Protein AF-0000000080645774 (afdb_homodimer)

Radius of gyration: 38.17 Å; Cα contacts (8 Å, |Δi|>4): 2503; chains: 2; bounding box: 54×110×84 Å

Sequence (936 aa):
MYVAGIDSSTQSTKVLVLDTDSGQVVRQGRASHPGGTEVDPGEWFTALQAAVTDAGGLEDVAALAVGGQQHGMVLLDADGQVIRPAQLWNDTKAAPAAAALVEEKGREFWAEAVGSVPVASLTVSKLRWIADNEPQNVGRIAAICLPHDWLTWKIMGSGRLEDLVTDRSDASGTGYVDCDDASYRYDILAHALRISEAEARQIILPRIAGPAEVVGEASAEFGGGKVAPGCGDNAGATLGLNLAHGEASVSLGTSGVVAARSDHPVRDAVGGVTGFMDASGQWLPLACTLNGSLVQDYFCRILGTDYKELDALAQAGEPGCGGMVMIPYFVGERTPNLPDATGRILNLRPEAMTRENFARLAFESLACHMRATLEAVRAGGIEISSAMVVGGGAKSSVLLQILADIMQIPLSLPAPGEYVAKGAARQAALAAGAELGPKWDPQVIKQVSPGQAPPSWEIFRKAMGDLLMYVAGIDSSTQSTKVLVLDTDSGQVVRQGRASHPGGTEVDPGEWFTALQAAVTDAGGLEDVAALAVGGQQHGMVLLDADGQVIRPAQLWNDTKAAPAAAALVEEKGREFWAEAVGSVPVASLTVSKLRWIADNEPQNVGRIAAICLPHDWLTWKIMGSGRLEDLVTDRSDASGTGYVDCDDASYRYDILAHALRISEAEARQIILPRIAGPAEVVGEASAEFGGGKVAPGCGDNAGATLGLNLAHGEASVSLGTSGVVAARSDHPVRDAVGGVTGFMDASGQWLPLACTLNGSLVQDYFCRILGTDYKELDALAQAGEPGCGGMVMIPYFVGERTPNLPDATGRILNLRPEAMTRENFARLAFESLACHMRATLEAVRAGGIEISSAMVVGGGAKSSVLLQILADIMQIPLSLPAPGEYVAKGAARQAALAAGAELGPKWDPQVIKQVSPGQAPPSWEIFRKAMGDLL

Foldseek 3Di:
DKEWFWEAEDFKIKIFIADQVQLDTPFMFMFTADDDQFAALVSSLVRVLRGCVRRVAQQPHQEFEYAYAAQWKFFAFPQRDTLGTTGALPRQLLQVLLVVLCVVQNLQRLLQFQNDRDGSRAQLSVLLVCLVPPVVCLVRGQEIEHSRQSNLCVQQVDRHLLLGAAAQQRLSRRSQAGLFPRHGNLVSSCVSNVHDSVVSVSRRYHHHDAQLAQSHFGDVSRNTHTYGRYHYLVLLLCLLQVADAQAWAWEADLKIKIKHWDQGFFRDSFQLWGRGQHRHPTTIIMHIWNHGLCLLVVLCVVLVHDNVVLLVLLVVADQCLQVKAKQCQCQAIRRRHGRPDHMDIDDDDPVSPDSSSSSNNSQLNNLLVVLSRVVSVVVSVGRHAEYEYDYDQVVRPSSQQSNQQANQHKYWYFDDDSSSSSSRRVSGCVSSVRDHDPSSHTHTPDIYGHDHRGCRNVSVVVVVVVVD/DKEWFWEAEDFKIKIFIADLVQLDTPFMFMFTADDDQFHALVSSLVRVLRGCVRRVAQQPHQEFEYAYAAQWKFFAFPQRDTLGTTGALPRQLLQVLLVVLCVVQNLQRLLQFQNDRDGSRAQLSVLLVCLVPPVVCLVRGQEIEHSRQSNLCVQQVDRHLLLGAAAQQRLSRRSQAGLFPRHGNLVSSCVSNVHDSVVSVSRRYHHHDAQLAQSHFGDVSRNTHTYGRYHYLVLLLCLLQVADAQAWAWEADLKIKIKHWDQGFFRDSFQLWGRGQHRHGTTIIMHIWNHGLCLLVVLCVVLVHDNVVLLVLLVVADQCLQVKAKQCQCQAIRRRHGRPDHMDIDDDDPVSPDSSSSSNNSQLNNLLVVLSRVVSVVVSVGRHAEYEYDYDQVVRPSSQQSNQQANQHKYWYFDDDSSSSSSRRVSGCVSSVRDHDPSSHTHTPDIYHHDHRGCRNVSVVVVVVVVD

InterPro domains:
  IPR000577 Carbohydrate kinase, FGGY [PIRSF000538] (1-434)
  IPR006000 Xylulokinase [TIGR01312] (5-434)
  IPR018483 Carbohydrate kinase, FGGY, conserved site [PS00933] (121-133)
  IPR018484 Carbohydrate kinase FGGY, N-terminal [PF00370] (2-222)
  IPR018485 Carbohydrate kinase FGGY, C-terminal [PF02782] (249-432)
  IPR043129 ATPase, nucleotide binding domain [SSF53067] (2-241)
  IPR043129 ATPase, nucleotide binding domain [SSF53067] (243-440)
  IPR050406 FGGY Carbohydrate Kinase [PTHR43095] (2-433)

Structure (mmCIF, N/CA/C/O backbone):
data_AF-0000000080645774-model_v1
#
loop_
_entity.id
_entity.type
_entity.pdbx_description
1 polymer 'Xylulose kinase'
#
loop_
_atom_site.group_PDB
_atom_site.id
_atom_site.type_symbol
_atom_site.label_atom_id
_atom_site.label_alt_id
_atom_site.label_comp_id
_atom_site.label_asym_id
_atom_site.label_entity_id
_atom_site.label_seq_id
_atom_site.pdbx_PDB_ins_code
_atom_site.Cartn_x
_atom_site.Cartn_y
_atom_site.Cartn_z
_atom_site.occupancy
_atom_site.B_iso_or_equiv
_atom_site.auth_seq_id
_atom_site.auth_comp_id
_atom_site.auth_asym_id
_atom_site.auth_atom_id
_atom_site.pdbx_PDB_model_num
ATOM 1 N N . MET A 1 1 ? 14.648 44.844 33.125 1 93.12 1 MET A N 1
ATOM 2 C CA . MET A 1 1 ? 13.219 45.031 32.938 1 93.12 1 MET A CA 1
ATOM 3 C C . MET A 1 1 ? 12.523 43.719 32.594 1 93.12 1 MET A C 1
ATOM 5 O O . MET A 1 1 ? 13.148 42.781 32.062 1 93.12 1 MET A O 1
ATOM 9 N N . TYR A 1 2 ? 11.273 43.688 33.062 1 97.81 2 TYR A N 1
ATOM 10 C CA . TYR A 1 2 ? 10.508 42.469 32.75 1 97.81 2 TYR A CA 1
ATOM 11 C C . TYR A 1 2 ? 9.477 42.75 31.656 1 97.81 2 TYR A C 1
ATOM 13 O O . TYR A 1 2 ? 8.922 43.844 31.578 1 97.81 2 TYR A O 1
ATOM 21 N N . VAL A 1 3 ? 9.297 41.75 30.828 1 98.56 3 VAL A N 1
ATOM 22 C CA . VAL A 1 3 ? 8.242 41.781 29.828 1 98.56 3 VAL A CA 1
ATOM 23 C C . VAL A 1 3 ? 7.453 40.469 29.875 1 98.56 3 VAL A C 1
ATOM 25 O O . VAL A 1 3 ? 7.93 39.469 30.422 1 98.56 3 VAL A O 1
ATOM 28 N N . ALA A 1 4 ? 6.277 40.469 29.312 1 98.75 4 ALA A N 1
ATOM 29 C CA . ALA A 1 4 ? 5.441 39.281 29.328 1 98.75 4 ALA A CA 1
ATOM 30 C C . ALA A 1 4 ? 4.98 38.906 27.922 1 98.75 4 ALA A C 1
ATOM 32 O O . ALA A 1 4 ? 4.641 39.781 27.125 1 98.75 4 ALA A O 1
ATOM 33 N N . GLY A 1 5 ? 5.109 37.656 27.609 1 98.75 5 GLY A N 1
ATOM 34 C CA . GLY A 1 5 ? 4.5 37.062 26.438 1 98.75 5 GLY A CA 1
ATOM 35 C C . GLY A 1 5 ? 3.369 36.125 26.766 1 98.75 5 GLY A C 1
ATOM 36 O O . GLY A 1 5 ? 3.512 35.25 27.641 1 98.75 5 GLY A O 1
ATOM 37 N N . ILE A 1 6 ? 2.227 36.25 26.094 1 98.81 6 ILE A N 1
ATOM 38 C CA . ILE A 1 6 ? 1.039 35.438 26.297 1 98.81 6 ILE A CA 1
ATOM 39 C C . ILE A 1 6 ? 0.783 34.594 25.047 1 98.81 6 ILE A C 1
ATOM 41 O O . ILE A 1 6 ? 0.871 35.094 23.922 1 98.81 6 ILE A O 1
ATOM 45 N N . ASP A 1 7 ? 0.566 33.312 25.234 1 98.62 7 ASP A N 1
ATOM 46 C CA . ASP A 1 7 ? 0.113 32.406 24.172 1 98.62 7 ASP A CA 1
ATOM 47 C C . ASP A 1 7 ? -1.299 31.906 24.453 1 98.62 7 ASP A C 1
ATOM 49 O O . ASP A 1 7 ? -1.495 31.047 25.312 1 98.62 7 ASP A O 1
ATOM 53 N N . SER A 1 8 ? -2.285 32.438 23.75 1 98.25 8 SER A N 1
ATOM 54 C CA . SER A 1 8 ? -3.648 31.938 23.844 1 98.25 8 SER A CA 1
ATOM 55 C C . SER A 1 8 ? -3.992 31.078 22.625 1 98.25 8 SER A C 1
ATOM 57 O O . SER A 1 8 ? -4.828 31.453 21.797 1 98.25 8 SER A O 1
ATOM 59 N N . SER A 1 9 ? -3.451 29.891 22.609 1 94.19 9 SER A N 1
ATOM 60 C CA . SER A 1 9 ? -3.678 28.953 21.5 1 94.19 9 SER A CA 1
ATOM 61 C C . SER A 1 9 ? -4.801 27.984 21.828 1 94.19 9 SER A C 1
ATOM 63 O O . SER A 1 9 ? -5.551 28.172 22.781 1 94.19 9 SER A O 1
ATOM 65 N N . THR A 1 10 ? -5.02 27 21.062 1 90.56 10 THR A N 1
ATOM 66 C CA . THR A 1 10 ? -6.246 26.203 21 1 90.56 10 THR A CA 1
ATOM 67 C C . THR A 1 10 ? -6.582 25.594 22.344 1 90.56 10 THR A C 1
ATOM 69 O O . THR A 1 10 ? -7.715 25.688 22.812 1 90.56 10 THR A O 1
ATOM 72 N N . GLN A 1 11 ? -5.629 25.094 23.125 1 92.06 11 GLN A N 1
ATOM 73 C CA . GLN A 1 11 ? -5.934 24.234 24.266 1 92.06 11 GLN A CA 1
ATOM 74 C C . GLN A 1 11 ? -5.77 25.016 25.578 1 92.06 11 GLN A C 1
ATOM 76 O O . GLN A 1 11 ? -6.309 24.609 26.609 1 92.06 11 GLN A O 1
ATOM 81 N N . SER A 1 12 ? -4.898 26.062 25.516 1 97.25 12 SER A N 1
ATOM 82 C CA . SER A 1 12 ? -4.602 26.734 26.766 1 97.25 12 SER A CA 1
ATOM 83 C C . SER A 1 12 ? -4.051 28.141 26.516 1 97.25 12 SER A C 1
ATOM 85 O O . SER A 1 12 ? -3.723 28.5 25.391 1 97.25 12 SER A O 1
ATOM 87 N N . THR A 1 13 ? -4.051 28.891 27.609 1 98.5 13 THR A N 1
ATOM 88 C CA . THR A 1 13 ? -3.32 30.156 27.672 1 98.5 13 THR A CA 1
ATOM 89 C C . THR A 1 13 ? -2.076 30 28.547 1 98.5 13 THR A C 1
ATOM 91 O O . THR A 1 13 ? -2.152 29.484 29.672 1 98.5 13 THR A O 1
ATOM 94 N N . LYS A 1 14 ? -0.92 30.406 28.016 1 98.62 14 LYS A N 1
ATOM 95 C CA . LYS A 1 14 ? 0.348 30.422 28.734 1 98.62 14 LYS A CA 1
ATOM 96 C C . LYS A 1 14 ? 0.891 31.844 28.844 1 98.62 14 LYS A C 1
ATOM 98 O O . LYS A 1 14 ? 0.785 32.625 27.906 1 98.62 14 LYS A O 1
ATOM 103 N N . VAL A 1 15 ? 1.396 32.188 30.031 1 98.69 15 VAL A N 1
ATOM 104 C CA . VAL A 1 15 ? 2.023 33.469 30.281 1 98.69 15 VAL A CA 1
ATOM 105 C C . VAL A 1 15 ? 3.48 33.281 30.688 1 98.69 15 VAL A C 1
ATOM 107 O O . VAL A 1 15 ? 3.771 32.5 31.609 1 98.69 15 VAL A O 1
ATOM 110 N N . LEU A 1 16 ? 4.375 33.906 29.969 1 98.62 16 LEU A N 1
ATOM 111 C CA . LEU A 1 16 ? 5.789 33.938 30.344 1 98.62 16 LEU A CA 1
ATOM 112 C C . LEU A 1 16 ? 6.23 35.344 30.703 1 98.62 16 LEU A C 1
ATOM 114 O O . LEU A 1 16 ? 5.953 36.312 29.969 1 98.62 16 LEU A O 1
ATOM 118 N N . VAL A 1 17 ? 6.859 35.5 31.797 1 98.75 17 VAL A N 1
ATOM 119 C CA . VAL A 1 17 ? 7.539 36.719 32.156 1 98.75 17 VAL A CA 1
ATOM 120 C C . VAL A 1 17 ? 9.047 36.562 32 1 98.75 17 VAL A C 1
ATOM 122 O O . VAL A 1 17 ? 9.633 35.656 32.625 1 98.75 17 VAL A O 1
ATOM 125 N N . LEU A 1 18 ? 9.633 37.406 31.234 1 98.31 18 LEU A N 1
ATOM 126 C CA . LEU A 1 18 ? 11.062 37.281 30.938 1 98.31 18 LEU A CA 1
ATOM 127 C C . LEU A 1 18 ? 11.82 38.531 31.406 1 98.31 18 LEU A C 1
ATOM 129 O O . LEU A 1 18 ? 11.273 39.625 31.406 1 98.31 18 LEU A O 1
ATOM 133 N N . ASP A 1 19 ? 13.078 38.25 31.766 1 97.75 19 ASP A N 1
ATOM 134 C CA . ASP A 1 19 ? 14.031 39.344 31.984 1 97.75 19 ASP A CA 1
ATOM 135 C C . ASP A 1 19 ? 14.656 39.812 30.672 1 97.75 19 ASP A C 1
ATOM 137 O O . ASP A 1 19 ? 15.227 39 29.938 1 97.75 19 ASP A O 1
ATOM 141 N N . THR A 1 20 ? 14.586 41.125 30.375 1 96.62 20 THR A N 1
ATOM 142 C CA . THR A 1 20 ? 15 41.594 29.062 1 96.62 20 THR A CA 1
ATOM 143 C C . THR A 1 20 ? 16.516 41.5 28.906 1 96.62 20 THR A C 1
ATOM 145 O O . THR A 1 20 ? 17.016 41.344 27.781 1 96.62 20 THR A O 1
ATOM 148 N N . ASP A 1 21 ? 17.234 41.5 29.953 1 94.69 21 ASP A N 1
ATOM 149 C CA . ASP A 1 21 ? 18.688 41.469 29.859 1 94.69 21 ASP A CA 1
ATOM 150 C C . ASP A 1 21 ? 19.188 40.031 29.594 1 94.69 21 ASP A C 1
ATOM 152 O O . ASP A 1 21 ? 20.094 39.844 28.781 1 94.69 21 ASP A O 1
ATOM 156 N N . SER A 1 22 ? 18.562 39.094 30.188 1 94.19 22 SER A N 1
ATOM 157 C CA . SER A 1 22 ? 19.047 37.719 30.094 1 94.19 22 SER A CA 1
ATOM 158 C C . SER A 1 22 ? 18.25 36.906 29.062 1 94.19 22 SER A C 1
ATOM 160 O O . SER A 1 22 ? 18.688 35.844 28.625 1 94.19 22 SER A O 1
ATOM 162 N N . GLY A 1 23 ? 17.078 37.406 28.812 1 93.56 23 GLY A N 1
ATOM 163 C CA . GLY A 1 23 ? 16.203 36.625 27.953 1 93.56 23 GLY A CA 1
ATOM 164 C C . GLY A 1 23 ? 15.648 35.375 28.609 1 93.56 23 GLY A C 1
ATOM 165 O O . GLY A 1 23 ? 15.078 34.5 27.953 1 93.56 23 GLY A O 1
ATOM 166 N N . GLN A 1 24 ? 15.766 35.281 29.922 1 95.44 24 GLN A N 1
ATOM 167 C CA . GLN A 1 24 ? 15.352 34.094 30.656 1 95.44 24 GLN A CA 1
ATOM 168 C C . GLN A 1 24 ? 13.945 34.25 31.219 1 95.44 24 GLN A C 1
ATOM 170 O O . GLN A 1 24 ? 13.562 35.375 31.609 1 95.44 24 GLN A O 1
ATOM 175 N N . VAL A 1 25 ? 13.266 33.156 31.25 1 97.44 25 VAL A N 1
ATOM 176 C CA . VAL A 1 25 ? 11.953 33.125 31.891 1 97.44 25 VAL A CA 1
ATOM 177 C C . VAL A 1 25 ? 12.125 33.219 33.406 1 97.44 25 VAL A C 1
ATOM 179 O O . VAL A 1 25 ? 12.844 32.406 34 1 97.44 25 VAL A O 1
ATOM 182 N N . VAL A 1 26 ? 11.453 34.125 34.031 1 97.62 26 VAL A N 1
ATOM 183 C CA . VAL A 1 26 ? 11.586 34.281 35.469 1 97.62 26 VAL A CA 1
ATOM 184 C C . VAL A 1 26 ? 10.312 33.812 36.156 1 97.62 26 VAL A C 1
ATOM 186 O O . VAL A 1 26 ? 10.344 33.406 37.312 1 97.62 26 VAL A O 1
ATOM 189 N N . ARG A 1 27 ? 9.148 33.875 35.5 1 97.94 27 ARG A N 1
ATOM 190 C CA . ARG A 1 27 ? 7.844 33.406 35.969 1 97.94 27 ARG A CA 1
ATOM 191 C C . ARG A 1 27 ? 7.008 32.875 34.812 1 97.94 27 ARG A C 1
ATOM 193 O O . ARG A 1 27 ? 7.168 33.312 33.656 1 97.94 27 ARG A O 1
ATOM 200 N N . GLN A 1 28 ? 6.168 32 35.125 1 98.44 28 GLN A N 1
ATOM 201 C CA . GLN A 1 28 ? 5.262 31.469 34.125 1 98.44 28 GLN A CA 1
ATOM 202 C C . GLN A 1 28 ? 3.934 31.031 34.75 1 98.44 28 GLN A C 1
ATOM 204 O O . GLN A 1 28 ? 3.854 30.797 35.938 1 98.44 28 GLN A O 1
ATOM 209 N N . GLY A 1 29 ? 2.873 31.062 33.969 1 98.56 29 GLY A N 1
ATOM 210 C CA . GLY A 1 29 ? 1.54 30.609 34.344 1 98.56 29 GLY A CA 1
ATOM 211 C C . GLY A 1 29 ? 0.797 29.969 33.188 1 98.56 29 GLY A C 1
ATOM 212 O O . GLY A 1 29 ? 1.19 30.125 32.031 1 98.56 29 GLY A O 1
ATOM 213 N N . ARG A 1 30 ? -0.233 29.156 33.531 1 98.31 30 ARG A N 1
ATOM 214 C CA . ARG A 1 30 ? -0.998 28.453 32.5 1 98.31 30 ARG A CA 1
ATOM 215 C C . ARG A 1 30 ? -2.434 28.219 32.969 1 98.31 30 ARG A C 1
ATOM 217 O O . ARG A 1 30 ? -2.703 28.125 34.156 1 98.31 30 ARG A O 1
ATOM 224 N N . ALA A 1 31 ? -3.33 28.172 32.031 1 98.62 31 ALA A N 1
ATOM 225 C CA . ALA A 1 31 ? -4.727 27.812 32.25 1 98.62 31 ALA A CA 1
ATOM 226 C C . ALA A 1 31 ? -5.336 27.172 31 1 98.62 31 ALA A C 1
ATOM 228 O O . ALA A 1 31 ? -5.066 27.594 29.875 1 98.62 31 ALA A O 1
ATOM 229 N N . SER A 1 32 ? -6.227 26.219 31.172 1 98.06 32 SER A N 1
ATOM 230 C CA . SER A 1 32 ? -6.781 25.422 30.078 1 98.06 32 SER A CA 1
ATOM 231 C C . SER A 1 32 ? -7.965 26.141 29.422 1 98.06 32 SER A C 1
ATOM 233 O O . SER A 1 32 ? -8.664 26.922 30.078 1 98.06 32 SER A O 1
ATOM 235 N N . HIS A 1 33 ? -8.102 25.922 28.141 1 97.25 33 HIS A N 1
ATOM 236 C CA . HIS A 1 33 ? -9.305 26.312 27.422 1 97.25 33 HIS A CA 1
ATOM 237 C C . HIS A 1 33 ? -10.32 25.172 27.391 1 97.25 33 HIS A C 1
ATOM 239 O O . HIS A 1 33 ? -9.953 24 27.594 1 97.25 33 HIS A O 1
ATOM 245 N N . PRO A 1 34 ? -11.555 25.484 27.203 1 95 34 PRO A N 1
ATOM 246 C CA . PRO A 1 34 ? -12.5 24.391 26.953 1 95 34 PRO A CA 1
ATOM 247 C C . PRO A 1 34 ? -12.25 23.688 25.609 1 95 34 PRO A C 1
ATOM 249 O O . PRO A 1 34 ? -11.648 24.266 24.703 1 95 34 PRO A O 1
ATOM 252 N N . GLY A 1 35 ? -12.75 22.453 25.578 1 91.94 35 GLY A N 1
ATOM 253 C CA . GLY A 1 35 ? -12.664 21.734 24.312 1 91.94 35 GLY A CA 1
ATOM 254 C C . GLY A 1 35 ? -13.688 22.188 23.297 1 91.94 35 GLY A C 1
ATOM 255 O O . GLY A 1 35 ? -14.562 23 23.609 1 91.94 35 GLY A O 1
ATOM 256 N N . GLY A 1 36 ? -13.477 21.75 21.953 1 91.25 36 GLY A N 1
ATOM 257 C CA . GLY A 1 36 ? -14.453 22.047 20.922 1 91.25 36 GLY A CA 1
ATOM 258 C C . GLY A 1 36 ? -13.883 22.828 19.75 1 91.25 36 GLY A C 1
ATOM 259 O O . GLY A 1 36 ? -12.727 23.266 19.797 1 91.25 36 GLY A O 1
ATOM 260 N N . THR A 1 37 ? -14.695 23 18.766 1 95.12 37 THR A N 1
ATOM 261 C CA . THR A 1 37 ? -14.297 23.734 17.562 1 95.12 37 THR A CA 1
ATOM 262 C C . THR A 1 37 ? -14.922 25.125 17.547 1 95.12 37 THR A C 1
ATOM 264 O O . THR A 1 37 ? -14.609 25.938 16.672 1 95.12 37 THR A O 1
ATOM 267 N N . GLU A 1 38 ? -15.773 25.375 18.531 1 97.38 38 GLU A N 1
ATOM 268 C CA . GLU A 1 38 ? -16.328 26.688 18.844 1 97.38 38 GLU A CA 1
ATOM 269 C C . GLU A 1 38 ? -16.172 27.031 20.312 1 97.38 38 GLU A C 1
ATOM 271 O O . GLU A 1 38 ? -16.422 26.188 21.188 1 97.38 38 GLU A O 1
ATOM 276 N N . VAL A 1 39 ? -15.719 28.234 20.516 1 97.62 39 VAL A N 1
ATOM 277 C CA . VAL A 1 39 ? -15.438 28.625 21.906 1 97.62 39 VAL A CA 1
ATOM 278 C C . VAL A 1 39 ? -15.914 30.047 22.141 1 97.62 39 VAL A C 1
ATOM 280 O O . VAL A 1 39 ? -15.727 30.922 21.297 1 97.62 39 VAL A O 1
ATOM 283 N N . ASP A 1 40 ? -16.562 30.281 23.25 1 98 40 ASP A N 1
ATOM 284 C CA . ASP A 1 40 ? -16.875 31.641 23.688 1 98 40 ASP A CA 1
ATOM 285 C C . ASP A 1 40 ? -15.602 32.406 24.047 1 98 40 ASP A C 1
ATOM 287 O O . ASP A 1 40 ? -14.852 32 24.938 1 98 40 ASP A O 1
ATOM 291 N N . PRO A 1 41 ? -15.383 33.562 23.438 1 98 41 PRO A N 1
ATOM 292 C CA . PRO A 1 41 ? -14.156 34.344 23.703 1 98 41 PRO A CA 1
ATOM 293 C C . PRO A 1 41 ? -13.992 34.656 25.188 1 98 41 PRO A C 1
ATOM 295 O O . PRO A 1 41 ? -12.859 34.812 25.672 1 98 41 PRO A O 1
ATOM 298 N N . GLY A 1 42 ? -15.039 34.75 25.859 1 98.06 42 GLY A N 1
ATOM 299 C CA . GLY A 1 42 ? -14.961 34.969 27.297 1 98.06 42 GLY A CA 1
ATOM 300 C C . GLY A 1 42 ? -14.156 33.906 28.016 1 98.06 42 GLY A C 1
ATOM 301 O O . GLY A 1 42 ? -13.539 34.156 29.047 1 98.06 42 GLY A O 1
ATOM 302 N N . GLU A 1 43 ? -14.188 32.719 27.5 1 98.38 43 GLU A N 1
ATOM 303 C CA . GLU A 1 43 ? -13.406 31.609 28.078 1 98.38 43 GLU A CA 1
ATOM 304 C C . GLU A 1 43 ? -11.906 31.875 27.969 1 98.38 43 GLU A C 1
ATOM 306 O O . GLU A 1 43 ? -11.133 31.516 28.844 1 98.38 43 GLU A O 1
ATOM 311 N N . TRP A 1 44 ? -11.516 32.469 26.906 1 98.31 44 TRP A N 1
ATOM 312 C CA . TRP A 1 44 ? -10.117 32.812 26.734 1 98.31 44 TRP A CA 1
ATOM 313 C C . TRP A 1 44 ? -9.703 33.875 27.75 1 98.31 44 TRP A C 1
ATOM 315 O O . TRP A 1 44 ? -8.578 33.844 28.266 1 98.31 44 TRP A O 1
ATOM 325 N N . PHE A 1 45 ? -10.594 34.844 27.984 1 98.19 45 PHE A N 1
ATOM 326 C CA . PHE A 1 45 ? -10.312 35.875 28.953 1 98.19 45 PHE A CA 1
ATOM 327 C C . PHE A 1 45 ? -10.195 35.312 30.359 1 98.19 45 PHE A C 1
ATOM 329 O O . PHE A 1 45 ? -9.289 35.688 31.109 1 98.19 45 PHE A O 1
ATOM 336 N N . THR A 1 46 ? -11.125 34.438 30.656 1 98.5 46 THR A N 1
ATOM 337 C CA . THR A 1 46 ? -11.062 33.75 31.953 1 98.5 46 THR A CA 1
ATOM 338 C C . THR A 1 46 ? -9.75 33 32.094 1 98.5 46 THR A C 1
ATOM 340 O O . THR A 1 46 ? -9.102 33.062 33.156 1 98.5 46 THR A O 1
ATOM 343 N N . ALA A 1 47 ? -9.352 32.281 31.109 1 98.69 47 ALA A N 1
ATOM 344 C CA . ALA A 1 47 ? -8.086 31.547 31.125 1 98.69 47 ALA A CA 1
ATOM 345 C C . ALA A 1 47 ? -6.902 32.5 31.266 1 98.69 47 ALA A C 1
ATOM 347 O O . ALA A 1 47 ? -5.926 32.188 31.953 1 98.69 47 ALA A O 1
ATOM 348 N N . LEU A 1 48 ? -6.98 33.656 30.578 1 98.56 48 LEU A N 1
ATOM 349 C CA . LEU A 1 48 ? -5.93 34.656 30.688 1 98.56 48 LEU A CA 1
ATOM 350 C C . LEU A 1 48 ? -5.781 35.156 32.125 1 98.56 48 LEU A C 1
ATOM 352 O O . LEU A 1 48 ? -4.668 35.219 32.656 1 98.56 48 LEU A O 1
ATOM 356 N N . GLN A 1 49 ? -6.855 35.469 32.719 1 98.56 49 GLN A N 1
ATOM 357 C CA . GLN A 1 49 ? -6.832 35.938 34.094 1 98.56 49 GLN A CA 1
ATOM 358 C C . GLN A 1 49 ? -6.223 34.875 35.031 1 98.56 49 GLN A C 1
ATOM 360 O O . GLN A 1 49 ? -5.391 35.188 35.875 1 98.56 49 GLN A O 1
ATOM 365 N N . ALA A 1 50 ? -6.664 33.688 34.812 1 98.75 50 ALA A N 1
ATOM 366 C CA . ALA A 1 50 ? -6.145 32.594 35.625 1 98.75 50 ALA A CA 1
ATOM 367 C C . ALA A 1 50 ? -4.648 32.406 35.375 1 98.75 50 ALA A C 1
ATOM 369 O O . ALA A 1 50 ? -3.896 32.156 36.344 1 98.75 50 ALA A O 1
ATOM 370 N N . ALA A 1 51 ? -4.207 32.438 34.188 1 98.75 51 ALA A N 1
ATOM 371 C CA . ALA A 1 51 ? -2.797 32.25 33.844 1 98.75 51 ALA A CA 1
ATOM 372 C C . ALA A 1 51 ? -1.947 33.375 34.406 1 98.75 51 ALA A C 1
ATOM 374 O O . ALA A 1 51 ? -0.817 33.156 34.844 1 98.75 51 ALA A O 1
ATOM 375 N N . VAL A 1 52 ? -2.471 34.625 34.344 1 98.56 52 VAL A N 1
ATOM 376 C CA . VAL A 1 52 ? -1.773 35.781 34.906 1 98.56 52 VAL A CA 1
ATOM 377 C C . VAL A 1 52 ? -1.614 35.625 36.406 1 98.56 52 VAL A C 1
ATOM 379 O O . VAL A 1 52 ? -0.542 35.875 36.969 1 98.56 52 VAL A O 1
ATOM 382 N N . THR A 1 53 ? -2.682 35.188 37.031 1 98.44 53 THR A N 1
ATOM 383 C CA . THR A 1 53 ? -2.621 34.938 38.469 1 98.44 53 THR A CA 1
ATOM 384 C C . THR A 1 53 ? -1.588 33.844 38.781 1 98.44 53 THR A C 1
ATOM 386 O O . THR A 1 53 ? -0.789 34 39.719 1 98.44 53 THR A O 1
ATOM 389 N N . ASP A 1 54 ? -1.634 32.75 38 1 98.56 54 ASP A N 1
ATOM 390 C CA . ASP A 1 54 ? -0.695 31.656 38.156 1 98.56 54 ASP A CA 1
ATOM 391 C C . ASP A 1 54 ? 0.746 32.125 38 1 98.56 54 ASP A C 1
ATOM 393 O O . ASP A 1 54 ? 1.662 31.578 38.594 1 98.56 54 ASP A O 1
ATOM 397 N N . ALA A 1 55 ? 1.011 33.219 37.219 1 98.25 55 ALA A N 1
ATOM 398 C CA . ALA A 1 55 ? 2.342 33.75 36.938 1 98.25 55 ALA A CA 1
ATOM 399 C C . ALA A 1 55 ? 2.764 34.719 38.031 1 98.25 55 ALA A C 1
ATOM 401 O O . ALA A 1 55 ? 3.883 35.25 38 1 98.25 55 ALA A O 1
ATOM 402 N N . GLY A 1 56 ? 1.865 35.062 38.938 1 97.69 56 GLY A N 1
ATOM 403 C CA . GLY A 1 56 ? 2.191 35.969 40.031 1 97.69 56 GLY A CA 1
ATOM 404 C C . GLY A 1 56 ? 1.867 37.406 39.75 1 97.69 56 GLY A C 1
ATOM 405 O O . GLY A 1 56 ? 2.371 38.312 40.406 1 97.69 56 GLY A O 1
ATOM 406 N N . GLY A 1 57 ? 1.107 37.594 38.688 1 97.31 57 GLY A N 1
ATOM 407 C CA . GLY A 1 57 ? 0.708 38.938 38.312 1 97.31 57 GLY A CA 1
ATOM 408 C C . GLY A 1 57 ? 1.635 39.594 37.312 1 97.31 57 GLY A C 1
ATOM 409 O O . GLY A 1 57 ? 2.689 39.031 36.969 1 97.31 57 GLY A O 1
ATOM 410 N N . LEU A 1 58 ? 1.219 40.781 36.75 1 98.19 58 LEU A N 1
ATOM 411 C CA . LEU A 1 58 ? 1.989 41.469 35.719 1 98.19 58 LEU A CA 1
ATOM 412 C C . LEU A 1 58 ? 2.268 42.906 36.094 1 98.19 58 LEU A C 1
ATOM 414 O O . LEU A 1 58 ? 2.553 43.719 35.219 1 98.19 58 LEU A O 1
ATOM 418 N N . GLU A 1 59 ? 2.17 43.281 37.312 1 96.62 59 GLU A N 1
ATOM 419 C CA . GLU A 1 59 ? 2.275 44.656 37.75 1 96.62 59 GLU A CA 1
ATOM 420 C C . GLU A 1 59 ? 3.68 45.219 37.531 1 96.62 59 GLU A C 1
ATOM 422 O O . GLU A 1 59 ? 3.861 46.406 37.406 1 96.62 59 GLU A O 1
ATOM 427 N N . ASP A 1 60 ? 4.645 44.438 37.438 1 96.75 60 ASP A N 1
ATOM 428 C CA . ASP A 1 60 ? 6.035 44.875 37.344 1 96.75 60 ASP A CA 1
ATOM 429 C C . ASP A 1 60 ? 6.539 44.75 35.906 1 96.75 60 ASP A C 1
ATOM 431 O O . ASP A 1 60 ? 7.723 44.969 35.656 1 96.75 60 ASP A O 1
ATOM 435 N N . VAL A 1 61 ? 5.707 44.438 34.969 1 97.81 61 VAL A N 1
ATOM 436 C CA . VAL A 1 61 ? 6.152 44.219 33.594 1 97.81 61 VAL A CA 1
ATOM 437 C C . VAL A 1 61 ? 6.082 45.562 32.812 1 97.81 61 VAL A C 1
ATOM 439 O O . VAL A 1 61 ? 5.102 46.281 32.938 1 97.81 61 VAL A O 1
ATOM 442 N N . ALA A 1 62 ? 7.074 45.812 31.969 1 98.25 62 ALA A N 1
ATOM 443 C CA . ALA A 1 62 ? 7.156 47.062 31.203 1 98.25 62 ALA A CA 1
ATOM 444 C C . ALA A 1 62 ? 6.266 47 29.969 1 98.25 62 ALA A C 1
ATOM 446 O O . ALA A 1 62 ? 5.77 48.031 29.516 1 98.25 62 ALA A O 1
ATOM 447 N N . ALA A 1 63 ? 6.121 45.812 29.453 1 98.69 63 ALA A N 1
ATOM 448 C CA . ALA A 1 63 ? 5.312 45.625 28.25 1 98.69 63 ALA A CA 1
ATOM 449 C C . ALA A 1 63 ? 4.824 44.188 28.141 1 98.69 63 ALA A C 1
ATOM 451 O O . ALA A 1 63 ? 5.406 43.281 28.734 1 98.69 63 ALA A O 1
ATOM 452 N N . LEU A 1 64 ? 3.781 43.969 27.438 1 98.62 64 LEU A N 1
ATOM 453 C CA . LEU A 1 64 ? 3.256 42.625 27.172 1 98.62 64 LEU A CA 1
ATOM 454 C C . LEU A 1 64 ? 2.693 42.531 25.766 1 98.62 64 LEU A C 1
ATOM 456 O O . LEU A 1 64 ? 2.432 43.562 25.125 1 98.62 64 LEU A O 1
ATOM 460 N N . ALA A 1 65 ? 2.584 41.375 25.203 1 98.81 65 ALA A N 1
ATOM 461 C CA . ALA A 1 65 ? 1.994 41.062 23.906 1 98.81 65 ALA A CA 1
ATOM 462 C C . ALA A 1 65 ? 1.284 39.719 23.922 1 98.81 65 ALA A C 1
ATOM 464 O O . ALA A 1 65 ? 1.63 38.844 24.703 1 98.81 65 ALA A O 1
ATOM 465 N N . VAL A 1 66 ? 0.301 39.562 23.047 1 98.75 66 VAL A N 1
ATOM 466 C CA . VAL A 1 66 ? -0.5 38.344 22.984 1 98.75 66 VAL A CA 1
ATOM 467 C C . VAL A 1 66 ? -0.277 37.625 21.641 1 98.75 66 VAL A C 1
ATOM 469 O O . VAL A 1 66 ? -0.562 38.219 20.594 1 98.75 66 VAL A O 1
ATOM 472 N N . GLY A 1 67 ? 0.318 36.469 21.672 1 98.12 67 GLY A N 1
ATOM 473 C CA . GLY A 1 67 ? 0.213 35.531 20.562 1 98.12 67 GLY A CA 1
ATOM 474 C C . GLY A 1 67 ? -0.958 34.562 20.688 1 98.12 67 GLY A C 1
ATOM 475 O O . GLY A 1 67 ? -1.421 34.312 21.797 1 98.12 67 GLY A O 1
ATOM 476 N N . GLY A 1 68 ? -1.419 34.062 19.594 1 97 68 GLY A N 1
ATOM 477 C CA . GLY A 1 68 ? -2.559 33.188 19.734 1 97 68 GLY A CA 1
ATOM 478 C C . GLY A 1 68 ? -2.914 32.469 18.438 1 97 68 GLY A C 1
ATOM 479 O O . GLY A 1 68 ? -2.32 32.719 17.391 1 97 68 GLY A O 1
ATOM 480 N N . GLN A 1 69 ? -3.939 31.531 18.594 1 96.75 69 GLN A N 1
ATOM 481 C CA . GLN A 1 69 ? -4.457 30.766 17.469 1 96.75 69 GLN A CA 1
ATOM 482 C C . GLN A 1 69 ? -4.922 31.688 16.328 1 96.75 69 GLN A C 1
ATOM 484 O O . GLN A 1 69 ? -5.469 32.75 16.594 1 96.75 69 GLN A O 1
ATOM 489 N N . GLN A 1 70 ? -4.652 31.281 15.133 1 96.75 70 GLN A N 1
ATOM 490 C CA . GLN A 1 70 ? -5.059 32.031 13.961 1 96.75 70 GLN A CA 1
ATOM 491 C C . GLN A 1 70 ? -6.457 31.641 13.5 1 96.75 70 GLN A C 1
ATOM 493 O O . GLN A 1 70 ? -6.977 30.594 13.906 1 96.75 70 GLN A O 1
ATOM 498 N N . HIS A 1 71 ? -7.062 32.5 12.734 1 97.06 71 HIS A N 1
ATOM 499 C CA . HIS A 1 71 ? -8.219 32.219 11.891 1 97.06 71 HIS A CA 1
ATOM 500 C C . HIS A 1 71 ? -9.516 32.312 12.695 1 97.06 71 HIS A C 1
ATOM 502 O O . HIS A 1 71 ? -10.602 32.406 12.117 1 97.06 71 HIS A O 1
ATOM 508 N N . GLY A 1 72 ? -9.453 32.125 14.016 1 97.5 72 GLY A N 1
ATOM 509 C CA . GLY A 1 72 ? -10.68 32.188 14.797 1 97.5 72 GLY A CA 1
ATOM 510 C C . GLY A 1 72 ? -11.5 33.438 14.555 1 97.5 72 GLY A C 1
ATOM 511 O O . GLY A 1 72 ? -10.969 34.531 14.57 1 97.5 72 GLY A O 1
ATOM 512 N N . MET A 1 73 ? -12.742 33.219 14.305 1 98.31 73 MET A N 1
ATOM 513 C CA . MET A 1 73 ? -13.609 34.344 13.938 1 98.31 73 MET A CA 1
ATOM 514 C C . MET A 1 73 ? -14.383 34.844 15.148 1 98.31 73 MET A C 1
ATOM 516 O O . MET A 1 73 ? -15.266 34.156 15.664 1 98.31 73 MET A O 1
ATOM 520 N N . VAL A 1 74 ? -14.102 36.062 15.578 1 98.75 74 VAL A N 1
ATOM 521 C CA . VAL A 1 74 ? -14.836 36.75 16.641 1 98.75 74 VAL A CA 1
ATOM 522 C C . VAL A 1 74 ? -15.68 37.875 16.047 1 98.75 74 VAL A C 1
ATOM 524 O O . VAL A 1 74 ? -15.141 38.812 15.477 1 98.75 74 VAL A O 1
ATOM 527 N N . LEU A 1 75 ? -16.969 37.75 16.188 1 98.81 75 LEU A N 1
ATOM 528 C CA . LEU A 1 75 ? -17.906 38.75 15.695 1 98.81 75 LEU A CA 1
ATOM 529 C C . LEU A 1 75 ? -18.469 39.562 16.844 1 98.81 75 LEU A C 1
ATOM 531 O O . LEU A 1 75 ? -18.984 39 17.812 1 98.81 75 LEU A O 1
ATOM 535 N N . LEU A 1 76 ? -18.344 40.906 16.703 1 98.81 76 LEU A N 1
ATOM 536 C CA . LEU A 1 76 ? -18.844 41.781 17.734 1 98.81 76 LEU A CA 1
ATOM 537 C C . LEU A 1 76 ? -20 42.656 17.203 1 98.81 76 LEU A C 1
ATOM 539 O O . LEU A 1 76 ? -19.969 43.094 16.062 1 98.81 76 LEU A O 1
ATOM 543 N N . ASP A 1 77 ? -20.969 42.906 18.047 1 98.56 77 ASP A N 1
ATOM 544 C CA . ASP A 1 77 ? -22.031 43.875 17.703 1 98.56 77 ASP A CA 1
ATOM 545 C C . ASP A 1 77 ? -21.641 45.281 18.062 1 98.56 77 ASP A C 1
ATOM 547 O O . ASP A 1 77 ? -20.484 45.531 18.453 1 98.56 77 ASP A O 1
ATOM 551 N N . ALA A 1 78 ? -22.516 46.219 17.906 1 97.94 78 ALA A N 1
ATOM 552 C CA . ALA A 1 78 ? -22.234 47.625 18.062 1 97.94 78 ALA A CA 1
ATOM 553 C C . ALA A 1 78 ? -21.844 47.938 19.516 1 97.94 78 ALA A C 1
ATOM 555 O O . ALA A 1 78 ? -21.125 48.906 19.766 1 97.94 78 ALA A O 1
ATOM 556 N N . ASP A 1 79 ? -22.25 47.062 20.5 1 97.38 79 ASP A N 1
ATOM 557 C CA . ASP A 1 79 ? -21.953 47.281 21.906 1 97.38 79 ASP A CA 1
ATOM 558 C C . ASP A 1 79 ? -20.688 46.531 22.328 1 97.38 79 ASP A C 1
ATOM 560 O O . ASP A 1 79 ? -20.312 46.531 23.5 1 97.38 79 ASP A O 1
ATOM 564 N N . GLY A 1 80 ? -20.094 45.906 21.359 1 97.81 80 GLY A N 1
ATOM 565 C CA . GLY A 1 80 ? -18.875 45.188 21.656 1 97.81 80 GLY A CA 1
ATOM 566 C C . GLY A 1 80 ? -19.141 43.781 22.234 1 97.81 80 GLY A C 1
ATOM 567 O O . GLY A 1 80 ? -18.219 43.156 22.766 1 97.81 80 GLY A O 1
ATOM 568 N N . GLN A 1 81 ? -20.375 43.406 22.141 1 97.94 81 GLN A N 1
ATOM 569 C CA . GLN A 1 81 ? -20.719 42.094 22.641 1 97.94 81 GLN A CA 1
ATOM 570 C C . GLN A 1 81 ? -20.5 41.031 21.562 1 97.94 81 GLN A C 1
ATOM 572 O O . GLN A 1 81 ? -20.766 41.281 20.375 1 97.94 81 GLN A O 1
ATOM 577 N N . VAL A 1 82 ? -20.031 39.875 22 1 98.5 82 VAL A N 1
ATOM 578 C CA . VAL A 1 82 ? -19.812 38.75 21.109 1 98.5 82 VAL A CA 1
ATOM 579 C C . VAL A 1 82 ? -21.156 38.25 20.578 1 98.5 82 VAL A C 1
ATOM 581 O O . VAL A 1 82 ? -22.078 37.969 21.359 1 98.5 82 VAL A O 1
ATOM 584 N N . ILE A 1 83 ? -21.266 38.062 19.281 1 98.62 83 ILE A N 1
ATOM 585 C CA . ILE A 1 83 ? -22.531 37.719 18.641 1 98.62 83 ILE A CA 1
ATOM 586 C C . ILE A 1 83 ? -22.797 36.219 18.781 1 98.62 83 ILE A C 1
ATOM 588 O O . ILE A 1 83 ? -23.938 35.812 18.922 1 98.62 83 ILE A O 1
ATOM 592 N N . ARG A 1 84 ? -21.812 35.375 18.75 1 98 84 ARG A N 1
ATOM 593 C CA . ARG A 1 84 ? -21.828 33.906 18.828 1 98 84 ARG A CA 1
ATOM 594 C C . ARG A 1 84 ? -20.453 33.375 19.234 1 98 84 ARG A C 1
ATOM 596 O O . ARG A 1 84 ? -19.453 34.094 19.172 1 98 84 ARG A O 1
ATOM 603 N N . PRO A 1 85 ? -20.406 32.125 19.672 1 98.19 85 PRO A N 1
ATOM 604 C CA . PRO A 1 85 ? -19.078 31.547 19.922 1 98.19 85 PRO A CA 1
ATOM 605 C C . PRO A 1 85 ? -18.188 31.594 18.688 1 98.19 85 PRO A C 1
ATOM 607 O O . PRO A 1 85 ? -18.672 31.469 17.562 1 98.19 85 PRO A O 1
ATOM 610 N N . ALA A 1 86 ? -16.938 31.844 18.922 1 98 86 ALA A N 1
ATOM 611 C CA . ALA A 1 86 ? -15.953 31.938 17.844 1 98 86 ALA A CA 1
ATOM 612 C C . ALA A 1 86 ? -15.727 30.578 17.188 1 98 86 ALA A C 1
ATOM 614 O O . ALA A 1 86 ? -15.469 29.578 17.875 1 98 86 ALA A O 1
ATOM 615 N N . GLN A 1 87 ? -15.875 30.438 15.883 1 97.31 87 GLN A N 1
ATOM 616 C CA . GLN A 1 87 ? -15.438 29.281 15.133 1 97.31 87 GLN A CA 1
ATOM 617 C C . GLN A 1 87 ? -13.914 29.25 14.984 1 97.31 87 GLN A C 1
ATOM 619 O O . GLN A 1 87 ? -13.32 30.172 14.438 1 97.31 87 GLN A O 1
ATOM 624 N N . LEU A 1 88 ? -13.32 28.188 15.477 1 97.25 88 LEU A N 1
ATOM 625 C CA . LEU A 1 88 ? -11.867 28.109 15.531 1 97.25 88 LEU A CA 1
ATOM 626 C C . LEU A 1 88 ? -11.305 27.547 14.227 1 97.25 88 LEU A C 1
ATOM 628 O O . LEU A 1 88 ? -12.055 27.234 13.305 1 97.25 88 LEU A O 1
ATOM 632 N N . TRP A 1 89 ? -10.008 27.5 14.102 1 94.81 89 TRP A N 1
ATOM 633 C CA . TRP A 1 89 ? -9.305 27.047 12.906 1 94.81 89 TRP A CA 1
ATOM 634 C C . TRP A 1 89 ? -9.68 25.609 12.57 1 94.81 89 TRP A C 1
ATOM 636 O O . TRP A 1 89 ? -9.641 25.203 11.398 1 94.81 89 TRP A O 1
ATOM 646 N N . ASN A 1 90 ? -10.086 24.797 13.547 1 90.88 90 ASN A N 1
ATOM 647 C CA . ASN A 1 90 ? -10.344 23.375 13.344 1 90.88 90 ASN A CA 1
ATOM 648 C C . ASN A 1 90 ? -11.836 23.109 13.172 1 90.88 90 ASN A C 1
ATOM 650 O O . ASN A 1 90 ? -12.266 21.953 13.219 1 90.88 90 ASN A O 1
ATOM 654 N N . ASP A 1 91 ? -12.617 24.203 13.039 1 93.25 91 ASP A N 1
ATOM 655 C CA . ASP A 1 91 ? -14.023 24.047 12.68 1 93.25 91 ASP A CA 1
ATOM 656 C C . ASP A 1 91 ? -14.188 23.828 11.18 1 93.25 91 ASP A C 1
ATOM 658 O O . ASP A 1 91 ? -13.82 24.703 10.383 1 93.25 91 ASP A O 1
ATOM 662 N N . THR A 1 92 ? -14.773 22.75 10.766 1 90.81 92 THR A N 1
ATOM 663 C CA . THR A 1 92 ? -14.758 22.406 9.352 1 90.81 92 THR A CA 1
ATOM 664 C C . THR A 1 92 ? -16.125 22.672 8.711 1 90.81 92 THR A C 1
ATOM 666 O O . THR A 1 92 ? -16.328 22.359 7.539 1 90.81 92 THR A O 1
ATOM 669 N N . LYS A 1 93 ? -17 23.297 9.406 1 94.38 93 LYS A N 1
ATOM 670 C CA . LYS A 1 93 ? -18.344 23.547 8.906 1 94.38 93 LYS A CA 1
ATOM 671 C C . LYS A 1 93 ? -18.328 24.438 7.672 1 94.38 93 LYS A C 1
ATOM 673 O O . LYS A 1 93 ? -19.234 24.375 6.844 1 94.38 93 LYS A O 1
ATOM 678 N N . ALA A 1 94 ? -17.281 25.172 7.562 1 96.62 94 ALA A N 1
ATOM 679 C CA . ALA A 1 94 ? -17.234 26.156 6.492 1 96.62 94 ALA A CA 1
ATOM 680 C C . ALA A 1 94 ? -16.609 25.578 5.227 1 96.62 94 ALA A C 1
ATOM 682 O O . ALA A 1 94 ? -16.344 26.312 4.27 1 96.62 94 ALA A O 1
ATOM 683 N N . ALA A 1 95 ? -16.422 24.312 5.184 1 94.69 95 ALA A N 1
ATOM 684 C CA . ALA A 1 95 ? -15.773 23.688 4.039 1 94.69 95 ALA A CA 1
ATOM 685 C C . ALA A 1 95 ? -16.562 23.938 2.756 1 94.69 95 ALA A C 1
ATOM 687 O O . ALA A 1 95 ? -15.992 24.328 1.737 1 94.69 95 ALA A O 1
ATOM 688 N N . PRO A 1 96 ? -17.938 23.781 2.75 1 96.44 96 PRO A N 1
ATOM 689 C CA . PRO A 1 96 ? -18.672 24.094 1.527 1 96.44 96 PRO A CA 1
ATOM 690 C C . PRO A 1 96 ? -18.578 25.562 1.127 1 96.44 96 PRO A C 1
ATOM 692 O O . PRO A 1 96 ? -18.5 25.875 -0.064 1 96.44 96 PRO A O 1
ATOM 695 N N . ALA A 1 97 ? -18.547 26.391 2.1 1 98.19 97 ALA A N 1
ATOM 696 C CA . ALA A 1 97 ? -18.406 27.812 1.834 1 98.19 97 ALA A CA 1
ATOM 697 C C . ALA A 1 97 ? -17.047 28.125 1.188 1 98.19 97 ALA A C 1
ATOM 699 O O . ALA A 1 97 ? -16.969 28.922 0.258 1 98.19 97 ALA A O 1
ATOM 700 N N . ALA A 1 98 ? -16.047 27.516 1.72 1 97.25 98 ALA A N 1
ATOM 701 C CA . ALA A 1 98 ? -14.719 27.672 1.126 1 97.25 98 ALA A CA 1
ATOM 702 C C . ALA A 1 98 ? -14.711 27.234 -0.333 1 97.25 98 ALA A C 1
ATOM 704 O O . ALA A 1 98 ? -14.18 27.922 -1.201 1 97.25 98 ALA A O 1
ATOM 705 N N . ALA A 1 99 ? -15.305 26.125 -0.581 1 96.25 99 ALA A N 1
ATOM 706 C CA . ALA A 1 99 ? -15.391 25.609 -1.941 1 96.25 99 ALA A CA 1
ATOM 707 C C . ALA A 1 99 ? -16.141 26.562 -2.857 1 96.25 99 ALA A C 1
ATOM 709 O O . ALA A 1 99 ? -15.75 26.766 -4.008 1 96.25 99 ALA A O 1
ATOM 710 N N . ALA A 1 100 ? -17.203 27.094 -2.377 1 98.12 100 ALA A N 1
ATOM 711 C CA . ALA A 1 100 ? -18 28.047 -3.152 1 98.12 100 ALA A CA 1
ATOM 712 C C . ALA A 1 100 ? -17.188 29.281 -3.492 1 98.12 100 ALA A C 1
ATOM 714 O O . ALA A 1 100 ? -17.234 29.781 -4.621 1 98.12 100 ALA A O 1
ATOM 715 N N . LEU A 1 101 ? -16.469 29.781 -2.514 1 98.56 101 LEU A N 1
ATOM 716 C CA . LEU A 1 101 ? -15.633 30.953 -2.74 1 98.56 101 LEU A CA 1
ATOM 717 C C . LEU A 1 101 ? -14.594 30.688 -3.826 1 98.56 101 LEU A C 1
ATOM 719 O O . LEU A 1 101 ? -14.352 31.531 -4.688 1 98.56 101 LEU A O 1
ATOM 723 N N . VAL A 1 102 ? -13.984 29.531 -3.738 1 97.81 102 VAL A N 1
ATOM 724 C CA . VAL A 1 102 ? -12.977 29.156 -4.719 1 97.81 102 VAL A CA 1
ATOM 725 C C . VAL A 1 102 ? -13.617 29.031 -6.098 1 97.81 102 VAL A C 1
ATOM 727 O O . VAL A 1 102 ? -13.047 29.469 -7.098 1 97.81 102 VAL A O 1
ATOM 730 N N . GLU A 1 103 ? -14.766 28.422 -6.129 1 97.94 103 GLU A N 1
ATOM 731 C CA . GLU A 1 103 ? -15.477 28.266 -7.391 1 97.94 103 GLU A CA 1
ATOM 732 C C . GLU A 1 103 ? -15.844 29.609 -7.996 1 97.94 103 GLU A C 1
ATOM 734 O O . GLU A 1 103 ? -15.75 29.797 -9.211 1 97.94 103 GLU A O 1
ATOM 739 N N . GLU A 1 104 ? -16.234 30.5 -7.258 1 98.5 104 GLU A N 1
ATOM 740 C CA . GLU A 1 104 ? -16.75 31.797 -7.695 1 98.5 104 GLU A CA 1
ATOM 741 C C . GLU A 1 104 ? -15.617 32.688 -8.211 1 98.5 104 GLU A C 1
ATOM 743 O O . GLU A 1 104 ? -15.797 33.438 -9.172 1 98.5 104 GLU A O 1
ATOM 748 N N . LYS A 1 105 ? -14.43 32.625 -7.555 1 98.25 105 LYS A N 1
ATOM 749 C CA . LYS A 1 105 ? -13.398 33.594 -7.887 1 98.25 105 LYS A CA 1
ATOM 750 C C . LYS A 1 105 ? -12.203 32.938 -8.555 1 98.25 105 LYS A C 1
ATOM 752 O O . LYS A 1 105 ? -11.406 33.594 -9.219 1 98.25 105 LYS A O 1
ATOM 757 N N . GLY A 1 106 ? -12.055 31.609 -8.32 1 97.94 106 GLY A N 1
ATOM 758 C CA . GLY A 1 106 ? -10.922 30.875 -8.859 1 97.94 106 GLY A CA 1
ATOM 759 C C . GLY A 1 106 ? -9.727 30.844 -7.914 1 97.94 106 GLY A C 1
ATOM 760 O O . GLY A 1 106 ? -9.469 31.828 -7.203 1 97.94 106 GLY A O 1
ATOM 761 N N . ARG A 1 107 ? -8.977 29.797 -7.973 1 96.94 107 ARG A N 1
ATOM 762 C CA . ARG A 1 107 ? -7.805 29.594 -7.121 1 96.94 107 ARG A CA 1
ATOM 763 C C . ARG A 1 107 ? -6.746 30.672 -7.383 1 96.94 107 ARG A C 1
ATOM 765 O O . ARG A 1 107 ? -6.109 31.156 -6.449 1 96.94 107 ARG A O 1
ATOM 772 N N . GLU A 1 108 ? -6.543 31 -8.602 1 97.81 108 GLU A N 1
ATOM 773 C CA . GLU A 1 108 ? -5.535 31.984 -8.984 1 97.81 108 GLU A CA 1
ATOM 774 C C . GLU A 1 108 ? -5.844 33.344 -8.391 1 97.81 108 GLU A C 1
ATOM 776 O O . GLU A 1 108 ? -4.941 34.062 -7.922 1 97.81 108 GLU A O 1
ATOM 781 N N . PHE A 1 109 ? -7.121 33.719 -8.391 1 98.44 109 PHE A N 1
ATOM 782 C CA . PHE A 1 109 ? -7.531 35 -7.785 1 98.44 109 PHE A CA 1
ATOM 783 C C . PHE A 1 109 ? -7.109 35.062 -6.324 1 98.44 109 PHE A C 1
ATOM 785 O O . PHE A 1 109 ? -6.512 36.031 -5.887 1 98.44 109 PHE A O 1
ATOM 792 N N . TRP A 1 110 ? -7.398 34.094 -5.617 1 98.44 110 TRP A N 1
ATOM 793 C CA . TRP A 1 110 ? -7.156 34.062 -4.18 1 98.44 110 TRP A CA 1
ATOM 794 C C . TRP A 1 110 ? -5.66 34.094 -3.881 1 98.44 110 TRP A C 1
ATOM 796 O O . TRP A 1 110 ? -5.211 34.844 -3.025 1 98.44 110 TRP A O 1
ATOM 806 N N . ALA A 1 111 ? -4.91 33.25 -4.578 1 97.94 111 ALA A N 1
ATOM 807 C CA . ALA A 1 111 ? -3.465 33.219 -4.375 1 97.94 111 ALA A CA 1
ATOM 808 C C . ALA A 1 111 ? -2.85 34.594 -4.652 1 97.94 111 ALA A C 1
ATOM 810 O O . ALA A 1 111 ? -1.993 35.062 -3.898 1 97.94 111 ALA A O 1
ATOM 811 N N . GLU A 1 112 ? -3.312 35.219 -5.672 1 98.06 112 GLU A N 1
ATOM 812 C CA . GLU A 1 112 ? -2.764 36.531 -6.078 1 98.06 112 GLU A CA 1
ATOM 813 C C . GLU A 1 112 ? -3.211 37.625 -5.137 1 98.06 112 GLU A C 1
ATOM 815 O O . GLU A 1 112 ? -2.434 38.531 -4.82 1 98.06 112 GLU A O 1
ATOM 820 N N . ALA A 1 113 ? -4.441 37.531 -4.727 1 98.5 113 ALA A N 1
ATOM 821 C CA . ALA A 1 113 ? -5.023 38.625 -3.955 1 98.5 113 ALA A CA 1
ATOM 822 C C . ALA A 1 113 ? -4.578 38.562 -2.496 1 98.5 113 ALA A C 1
ATOM 824 O O . ALA A 1 113 ? -4.207 39.594 -1.914 1 98.5 113 ALA A O 1
ATOM 825 N N . VAL A 1 114 ? -4.629 37.344 -1.955 1 98.44 114 VAL A N 1
ATOM 826 C CA . VAL A 1 114 ? -4.473 37.312 -0.504 1 98.44 114 VAL A CA 1
ATOM 827 C C . VAL A 1 114 ? -3.443 36.25 -0.116 1 98.44 114 VAL A C 1
ATOM 829 O O . VAL A 1 114 ? -3.201 36.031 1.07 1 98.44 114 VAL A O 1
ATOM 832 N N . GLY A 1 115 ? -2.838 35.594 -1.011 1 97.88 115 GLY A N 1
ATOM 833 C CA . GLY A 1 115 ? -1.724 34.688 -0.762 1 97.88 115 GLY A CA 1
ATOM 834 C C . GLY A 1 115 ? -2.162 33.281 -0.379 1 97.88 115 GLY A C 1
ATOM 835 O O . GLY A 1 115 ? -1.333 32.375 -0.267 1 97.88 115 GLY A O 1
ATOM 836 N N . SER A 1 116 ? -3.486 33.062 -0.202 1 97.31 116 SER A N 1
ATOM 837 C CA . SER A 1 116 ? -3.982 31.781 0.258 1 97.31 116 SER A CA 1
ATOM 838 C C . SER A 1 116 ? -5.309 31.422 -0.41 1 97.31 116 SER A C 1
ATOM 840 O O . SER A 1 116 ? -6.199 32.281 -0.512 1 97.31 116 SER A O 1
ATOM 842 N N . VAL A 1 117 ? -5.406 30.203 -0.9 1 96.81 117 VAL A N 1
ATOM 843 C CA . VAL A 1 117 ? -6.68 29.688 -1.389 1 96.81 117 VAL A CA 1
ATOM 844 C C . VAL A 1 117 ? -7.562 29.281 -0.208 1 96.81 117 VAL A C 1
ATOM 846 O O . VAL A 1 117 ? -7.109 28.578 0.699 1 96.81 117 VAL A O 1
ATOM 849 N N . PRO A 1 118 ? -8.836 29.641 -0.234 1 96.56 118 PRO A N 1
ATOM 850 C CA . PRO A 1 118 ? -9.719 29.406 0.91 1 96.56 118 PRO A CA 1
ATOM 851 C C . PRO A 1 118 ? -9.844 27.922 1.254 1 96.56 118 PRO A C 1
ATOM 853 O O . PRO A 1 118 ? -9.992 27.094 0.358 1 96.56 118 PRO A O 1
ATOM 856 N N . VAL A 1 119 ? -9.703 27.641 2.488 1 93.75 119 VAL A N 1
ATOM 857 C CA . VAL A 1 119 ? -10.078 26.391 3.131 1 93.75 119 VAL A CA 1
ATOM 858 C C . VAL A 1 119 ? -11.016 26.656 4.305 1 93.75 119 VAL A C 1
ATOM 860 O O . VAL A 1 119 ? -11.266 27.828 4.648 1 93.75 119 VAL A O 1
ATOM 863 N N . ALA A 1 120 ? -11.516 25.625 4.91 1 93.38 120 ALA A N 1
ATOM 864 C CA . ALA A 1 120 ? -12.539 25.781 5.945 1 93.38 120 ALA A CA 1
ATOM 865 C C . ALA A 1 120 ? -12.031 26.641 7.102 1 93.38 120 ALA A C 1
ATOM 867 O O . ALA A 1 120 ? -12.805 27.359 7.727 1 93.38 120 ALA A O 1
ATOM 868 N N . SER A 1 121 ? -10.742 26.578 7.324 1 94.44 121 SER A N 1
ATOM 869 C CA . SER A 1 121 ? -10.18 27.172 8.531 1 94.44 121 SER A CA 1
ATOM 870 C C . SER A 1 121 ? -10.102 28.703 8.414 1 94.44 121 SER A C 1
ATOM 872 O O . SER A 1 121 ? -10.148 29.406 9.422 1 94.44 121 SER A O 1
ATOM 874 N N . LEU A 1 122 ? -9.953 29.219 7.238 1 97.5 122 LEU A N 1
ATOM 875 C CA . LEU A 1 122 ? -9.727 30.656 7.074 1 97.5 122 LEU A CA 1
ATOM 876 C C . LEU A 1 122 ? -10.961 31.453 7.484 1 97.5 122 LEU A C 1
ATOM 878 O O . LEU A 1 122 ? -12.086 31 7.289 1 97.5 122 LEU A O 1
ATOM 882 N N . THR A 1 123 ? -10.773 32.625 7.941 1 98.69 123 THR A N 1
ATOM 883 C CA . THR A 1 123 ? -11.844 33.469 8.477 1 98.69 123 THR A CA 1
ATOM 884 C C . THR A 1 123 ? -12.852 33.812 7.387 1 98.69 123 THR A C 1
ATOM 886 O O . THR A 1 123 ? -14.055 33.844 7.629 1 98.69 123 THR A O 1
ATOM 889 N N . VAL A 1 124 ? -12.375 34.062 6.188 1 98.81 124 VAL A N 1
ATOM 890 C CA . VAL A 1 124 ? -13.227 34.469 5.07 1 98.81 124 VAL A CA 1
ATOM 891 C C . VAL A 1 124 ? -14.242 33.375 4.781 1 98.81 124 VAL A C 1
ATOM 893 O O . VAL A 1 124 ? -15.391 33.656 4.43 1 98.81 124 VAL A O 1
ATOM 896 N N . SER A 1 125 ? -13.805 32.125 4.875 1 98.56 125 SER A N 1
ATOM 897 C CA . SER A 1 125 ? -14.703 31 4.672 1 98.56 125 SER A CA 1
ATOM 898 C C . SER A 1 125 ? -15.789 30.953 5.738 1 98.56 125 SER A C 1
ATOM 900 O O . SER A 1 125 ? -16.953 30.641 5.441 1 98.56 125 SER A O 1
ATOM 902 N N . LYS A 1 126 ? -15.414 31.234 6.93 1 98.62 126 LYS A N 1
ATOM 903 C CA . LYS A 1 126 ? -16.359 31.25 8.039 1 98.62 126 LYS A CA 1
ATOM 904 C C . LYS A 1 126 ? -17.359 32.406 7.883 1 98.62 126 LYS A C 1
ATOM 906 O O . LYS A 1 126 ? -18.531 32.25 8.234 1 98.62 126 LYS A O 1
ATOM 911 N N . LEU A 1 127 ? -16.922 33.531 7.414 1 98.81 127 LEU A N 1
ATOM 912 C CA . LEU A 1 127 ? -17.812 34.656 7.145 1 98.81 127 LEU A CA 1
ATOM 913 C C . LEU A 1 127 ? -18.844 34.281 6.082 1 98.81 127 LEU A C 1
ATOM 915 O O . LEU A 1 127 ? -20.031 34.594 6.227 1 98.81 127 LEU A O 1
ATOM 919 N N . ARG A 1 128 ? -18.312 33.594 5.039 1 98.81 128 ARG A N 1
ATOM 920 C CA . ARG A 1 128 ? -19.25 33.125 4.035 1 98.81 128 ARG A CA 1
ATOM 921 C C . ARG A 1 128 ? -20.25 32.125 4.641 1 98.81 128 ARG A C 1
ATOM 923 O O . ARG A 1 128 ? -21.438 32.156 4.312 1 98.81 128 ARG A O 1
ATOM 930 N N . TRP A 1 129 ? -19.781 31.266 5.465 1 98.69 129 TRP A N 1
ATOM 931 C CA . TRP A 1 129 ? -20.656 30.312 6.148 1 98.69 129 TRP A CA 1
ATOM 932 C C . TRP A 1 129 ? -21.734 31.047 6.941 1 98.69 129 TRP A C 1
ATOM 934 O O . TRP A 1 129 ? -22.906 30.641 6.926 1 98.69 129 TRP A O 1
ATOM 944 N N . ILE A 1 130 ? -21.406 32.156 7.645 1 98.56 130 ILE A N 1
ATOM 945 C CA . ILE A 1 130 ? -22.344 32.938 8.422 1 98.56 130 ILE A CA 1
ATOM 946 C C . ILE A 1 130 ? -23.406 33.531 7.504 1 98.56 130 ILE A C 1
ATOM 948 O O . ILE A 1 130 ? -24.609 33.5 7.801 1 98.56 130 ILE A O 1
ATOM 952 N N . ALA A 1 131 ? -22.953 34.094 6.41 1 98.56 131 ALA A N 1
ATOM 953 C CA . ALA A 1 131 ? -23.891 34.719 5.453 1 98.56 131 ALA A CA 1
ATOM 954 C C . ALA A 1 131 ? -24.906 33.688 4.949 1 98.56 131 ALA A C 1
ATOM 956 O O . ALA A 1 131 ? -26.078 34.031 4.754 1 98.56 131 ALA A O 1
ATOM 957 N N . ASP A 1 132 ? -24.438 32.5 4.781 1 98.19 132 ASP A N 1
ATOM 958 C CA . ASP A 1 132 ? -25.266 31.453 4.184 1 98.19 132 ASP A CA 1
ATOM 959 C C . ASP A 1 132 ? -26.156 30.797 5.234 1 98.19 132 ASP A C 1
ATOM 961 O O . ASP A 1 132 ? -27.266 30.344 4.926 1 98.19 132 ASP A O 1
ATOM 965 N N . ASN A 1 133 ? -25.719 30.656 6.473 1 98 133 ASN A N 1
ATOM 966 C CA . ASN A 1 133 ? -26.391 29.812 7.453 1 98 133 ASN A CA 1
ATOM 967 C C . ASN A 1 133 ? -27.031 30.656 8.562 1 98 133 ASN A C 1
ATOM 969 O O . ASN A 1 133 ? -27.984 30.203 9.211 1 98 133 ASN A O 1
ATOM 973 N N . GLU A 1 134 ? -26.438 31.781 8.789 1 97.75 134 GLU A N 1
ATOM 974 C CA . GLU A 1 134 ? -26.938 32.656 9.844 1 97.75 134 GLU A CA 1
ATOM 975 C C . GLU A 1 134 ? -27.078 34.094 9.344 1 97.75 134 GLU A C 1
ATOM 977 O O . GLU A 1 134 ? -26.547 35.031 9.961 1 97.75 134 GLU A O 1
ATOM 982 N N . PRO A 1 135 ? -27.859 34.312 8.336 1 97.06 135 PRO A N 1
ATOM 983 C CA . PRO A 1 135 ? -27.953 35.625 7.73 1 97.06 135 PRO A CA 1
ATOM 984 C C . PRO A 1 135 ? -28.406 36.719 8.719 1 97.06 135 PRO A C 1
ATOM 986 O O . PRO A 1 135 ? -28.016 37.875 8.594 1 97.06 135 PRO A O 1
ATOM 989 N N . GLN A 1 136 ? -29.125 36.375 9.75 1 97 136 GLN A N 1
ATOM 990 C CA . GLN A 1 136 ? -29.562 37.344 10.766 1 97 136 GLN A CA 1
ATOM 991 C C . GLN A 1 136 ? -28.375 37.906 11.539 1 97 136 GLN A C 1
ATOM 993 O O . GLN A 1 136 ? -28.453 39.031 12.062 1 97 136 GLN A O 1
ATOM 998 N N . ASN A 1 137 ? -27.344 37.188 11.609 1 98.19 137 ASN A N 1
ATOM 999 C CA . ASN A 1 137 ? -26.172 37.656 12.344 1 98.19 137 ASN A CA 1
ATOM 1000 C C . ASN A 1 137 ? -25.344 38.625 11.523 1 98.19 137 ASN A C 1
ATOM 1002 O O . ASN A 1 137 ? -24.594 39.438 12.078 1 98.19 137 ASN A O 1
ATOM 1006 N N . VAL A 1 138 ? -25.469 38.562 10.219 1 98 138 VAL A N 1
ATOM 1007 C CA . VAL A 1 138 ? -24.672 39.438 9.352 1 98 138 VAL A CA 1
ATOM 1008 C C . VAL A 1 138 ? -25 40.906 9.656 1 98 138 VAL A C 1
ATOM 1010 O O . VAL A 1 138 ? -24.094 41.75 9.781 1 98 138 VAL A O 1
ATOM 1013 N N . GLY A 1 139 ? -26.219 41.188 9.836 1 96.31 139 GLY A N 1
ATOM 1014 C CA . GLY A 1 139 ? -26.641 42.531 10.094 1 96.31 139 GLY A CA 1
ATOM 1015 C C . GLY A 1 139 ? -26.219 43.062 11.461 1 96.31 139 GLY A C 1
ATOM 1016 O O . GLY A 1 139 ? -26.234 44.25 11.719 1 96.31 139 GLY A O 1
ATOM 1017 N N . ARG A 1 140 ? -25.828 42.188 12.328 1 98.19 140 ARG A N 1
ATOM 1018 C CA . ARG A 1 140 ? -25.453 42.531 13.688 1 98.19 140 ARG A CA 1
ATOM 1019 C C . ARG A 1 140 ? -23.969 42.812 13.789 1 98.19 140 ARG A C 1
ATOM 1021 O O . ARG A 1 140 ? -23.5 43.375 14.789 1 98.19 140 ARG A O 1
ATOM 1028 N N . ILE A 1 141 ? -23.203 42.531 12.773 1 98.75 141 ILE A N 1
ATOM 1029 C CA . ILE A 1 141 ? -21.75 42.625 12.836 1 98.75 141 ILE A CA 1
ATOM 1030 C C . ILE A 1 141 ? -21.328 44.062 12.781 1 98.75 141 ILE A C 1
ATOM 1032 O O . ILE A 1 141 ? -21.531 44.75 11.766 1 98.75 141 ILE A O 1
ATOM 1036 N N . ALA A 1 142 ? -20.734 44.5 13.828 1 98.81 142 ALA A N 1
ATOM 1037 C CA . ALA A 1 142 ? -20.141 45.844 13.867 1 98.81 142 ALA A CA 1
ATOM 1038 C C . ALA A 1 142 ? -18.625 45.781 13.727 1 98.81 142 ALA A C 1
ATOM 1040 O O . ALA A 1 142 ? -17.984 46.688 13.227 1 98.81 142 ALA A O 1
ATOM 1041 N N . ALA A 1 143 ? -18.062 44.688 14.188 1 98.88 143 ALA A N 1
ATOM 1042 C CA . ALA A 1 143 ? -16.625 44.469 14.078 1 98.88 143 ALA A CA 1
ATOM 1043 C C . ALA A 1 143 ? -16.297 43 13.93 1 98.88 143 ALA A C 1
ATOM 1045 O O . ALA A 1 143 ? -17.062 42.125 14.375 1 98.88 143 ALA A O 1
ATOM 1046 N N . ILE A 1 144 ? -15.258 42.656 13.258 1 98.88 144 ILE A N 1
ATOM 1047 C CA . ILE A 1 144 ? -14.688 41.312 13.109 1 98.88 144 ILE A CA 1
ATOM 1048 C C . ILE A 1 144 ? -13.234 41.312 13.578 1 98.88 144 ILE A C 1
ATOM 1050 O O . ILE A 1 144 ? -12.438 42.156 13.141 1 98.88 144 ILE A O 1
ATOM 1054 N N . CYS A 1 145 ? -12.891 40.5 14.477 1 98.69 145 CYS A N 1
ATOM 1055 C CA . CYS A 1 145 ? -11.508 40.406 14.93 1 98.69 145 CYS A CA 1
ATOM 1056 C C . CYS A 1 145 ? -11.117 38.969 15.211 1 98.69 145 CYS A C 1
ATOM 1058 O O . CYS A 1 145 ? -11.914 38.031 14.977 1 98.69 145 CYS A O 1
ATOM 1060 N N . LEU A 1 146 ? -9.883 38.688 15.523 1 98.56 146 LEU A N 1
ATOM 1061 C CA . LEU A 1 146 ? -9.32 37.375 15.789 1 98.56 146 LEU A CA 1
ATOM 1062 C C . LEU A 1 146 ? -9.07 37.188 17.281 1 98.56 146 LEU A C 1
ATOM 1064 O O . LEU A 1 146 ? -9.219 38.125 18.062 1 98.56 146 LEU A O 1
ATOM 1068 N N . PRO A 1 147 ? -8.727 36 17.688 1 98.31 147 PRO A N 1
ATOM 1069 C CA . PRO A 1 147 ? -8.633 35.719 19.109 1 98.31 147 PRO A CA 1
ATOM 1070 C C . PRO A 1 147 ? -7.629 36.594 19.828 1 98.31 147 PRO A C 1
ATOM 1072 O O . PRO A 1 147 ? -7.953 37.188 20.875 1 98.31 147 PRO A O 1
ATOM 1075 N N . HIS A 1 148 ? -6.441 36.75 19.344 1 97.62 148 HIS A N 1
ATOM 1076 C CA . HIS A 1 148 ? -5.488 37.562 20.094 1 97.62 148 HIS A CA 1
ATOM 1077 C C . HIS A 1 148 ? -5.863 39.031 20.047 1 97.62 148 HIS A C 1
ATOM 1079 O O . HIS A 1 148 ? -5.562 39.781 20.984 1 97.62 148 HIS A O 1
ATOM 1085 N N . ASP A 1 149 ? -6.57 39.5 18.953 1 98.38 149 ASP A N 1
ATOM 1086 C CA . ASP A 1 149 ? -7.062 40.875 18.875 1 98.38 149 ASP A CA 1
ATOM 1087 C C . ASP A 1 149 ? -8.023 41.188 20.016 1 98.38 149 ASP A C 1
ATOM 1089 O O . ASP A 1 149 ? -7.91 42.219 20.672 1 98.38 149 ASP A O 1
ATOM 1093 N N . TRP A 1 150 ? -8.953 40.25 20.109 1 98.62 150 TRP A N 1
ATOM 1094 C CA . TRP A 1 150 ? -9.992 40.406 21.109 1 98.62 150 TRP A CA 1
ATOM 1095 C C . TRP A 1 150 ? -9.391 40.438 22.516 1 98.62 150 TRP A C 1
ATOM 1097 O O . TRP A 1 150 ? -9.773 41.281 23.344 1 98.62 150 TRP A O 1
ATOM 1107 N N . LEU A 1 151 ? -8.477 39.594 22.75 1 98.62 151 LEU A N 1
ATOM 1108 C CA . LEU A 1 151 ? -7.832 39.562 24.062 1 98.62 151 LEU A CA 1
ATOM 1109 C C . LEU A 1 151 ? -7.039 40.844 24.312 1 98.62 151 LEU A C 1
ATOM 1111 O O . LEU A 1 151 ? -7.043 41.375 25.422 1 98.62 151 LEU A O 1
ATOM 1115 N N . THR A 1 152 ? -6.266 41.281 23.328 1 98.62 152 THR A N 1
ATOM 1116 C CA . THR A 1 152 ? -5.527 42.531 23.438 1 98.62 152 THR A CA 1
ATOM 1117 C C . THR A 1 152 ? -6.469 43.688 23.766 1 98.62 152 THR A C 1
ATOM 1119 O O . THR A 1 152 ? -6.16 44.5 24.609 1 98.62 152 THR A O 1
ATOM 1122 N N . TRP A 1 153 ? -7.598 43.719 23.078 1 98.62 153 TRP A N 1
ATOM 1123 C CA . TRP A 1 153 ? -8.633 44.719 23.312 1 98.62 153 TRP A CA 1
ATOM 1124 C C . TRP A 1 153 ? -9.117 44.656 24.75 1 98.62 153 TRP A C 1
ATOM 1126 O O . TRP A 1 153 ? -9.266 45.719 25.391 1 98.62 153 TRP A O 1
ATOM 1136 N N . LYS A 1 154 ? -9.328 43.5 25.312 1 98.38 154 LYS A N 1
ATOM 1137 C CA . LYS A 1 154 ? -9.766 43.312 26.688 1 98.38 154 LYS A CA 1
ATOM 1138 C C . LYS A 1 154 ? -8.664 43.719 27.672 1 98.38 154 LYS A C 1
ATOM 1140 O O . LYS A 1 154 ? -8.945 44.312 28.719 1 98.38 154 LYS A O 1
ATOM 1145 N N . ILE A 1 155 ? -7.449 43.344 27.375 1 98.56 155 ILE A N 1
ATOM 1146 C CA . ILE A 1 155 ? -6.305 43.688 28.219 1 98.56 155 ILE A CA 1
ATOM 1147 C C . ILE A 1 155 ? -6.18 45.188 28.375 1 98.56 155 ILE A C 1
ATOM 1149 O O . ILE A 1 155 ? -5.887 45.688 29.469 1 98.56 155 ILE A O 1
ATOM 1153 N N . MET A 1 156 ? -6.375 45.844 27.281 1 98.19 156 MET A N 1
ATOM 1154 C CA . MET A 1 156 ? -6.277 47.312 27.297 1 98.19 156 MET A CA 1
ATOM 1155 C C . MET A 1 156 ? -7.461 47.938 28.031 1 98.19 156 MET A C 1
ATOM 1157 O O . MET A 1 156 ? -7.438 49.125 28.375 1 98.19 156 MET A O 1
ATOM 1161 N N . GLY A 1 157 ? -8.539 47.188 28.25 1 96.62 157 GLY A N 1
ATOM 1162 C CA . GLY A 1 157 ? -9.719 47.688 28.953 1 96.62 157 GLY A CA 1
ATOM 1163 C C . GLY A 1 157 ? -10.57 48.625 28.125 1 96.62 157 GLY A C 1
ATOM 1164 O O . GLY A 1 157 ? -11.32 49.438 28.672 1 96.62 157 GLY A O 1
ATOM 1165 N N . SER A 1 158 ? -10.422 48.531 26.875 1 89 158 SER A N 1
ATOM 1166 C CA . SER A 1 158 ? -11.18 49.438 26.016 1 89 158 SER A CA 1
ATOM 1167 C C . SER A 1 158 ? -12.562 48.875 25.719 1 89 158 SER A C 1
ATOM 1169 O O . SER A 1 158 ? -12.75 47.656 25.672 1 89 158 SER A O 1
ATOM 1171 N N . GLY A 1 159 ? -13.5 49.719 25.578 1 89.56 159 GLY A N 1
ATOM 1172 C CA . GLY A 1 159 ? -14.836 49.344 25.125 1 89.56 159 GLY A CA 1
ATOM 1173 C C . GLY A 1 159 ? -15.148 49.875 23.734 1 89.56 159 GLY A C 1
ATOM 1174 O O . GLY A 1 159 ? -16.219 49.594 23.188 1 89.56 159 GLY A O 1
ATOM 1175 N N . ARG A 1 160 ? -14.203 50.562 23.141 1 96.69 160 ARG A N 1
ATOM 1176 C CA . ARG A 1 160 ? -14.406 51.125 21.812 1 96.69 160 ARG A CA 1
ATOM 1177 C C . ARG A 1 160 ? -13.906 50.156 20.734 1 96.69 160 ARG A C 1
ATOM 1179 O O . ARG A 1 160 ? -12.75 49.75 20.766 1 96.69 160 ARG A O 1
ATOM 1186 N N . LEU A 1 161 ? -14.742 49.875 19.797 1 98.38 161 LEU A N 1
ATOM 1187 C CA . LEU A 1 161 ? -14.414 48.906 18.734 1 98.38 161 LEU A CA 1
ATOM 1188 C C . LEU A 1 161 ? -13.258 49.438 17.891 1 98.38 161 LEU A C 1
ATOM 1190 O O . LEU A 1 161 ? -12.461 48.656 17.375 1 98.38 161 LEU A O 1
ATOM 1194 N N . GLU A 1 162 ? -13.117 50.781 17.812 1 97.5 162 GLU A N 1
ATOM 1195 C CA . GLU A 1 162 ? -12.078 51.406 17 1 97.5 162 GLU A CA 1
ATOM 1196 C C . GLU A 1 162 ? -10.695 51.156 17.594 1 97.5 162 GLU A C 1
ATOM 1198 O O . GLU A 1 162 ? -9.68 51.375 16.938 1 97.5 162 GLU A O 1
ATOM 1203 N N . ASP A 1 163 ? -10.648 50.656 18.844 1 98.19 163 ASP A N 1
ATOM 1204 C CA . ASP A 1 163 ? -9.375 50.406 19.516 1 98.19 163 ASP A CA 1
ATOM 1205 C C . ASP A 1 163 ? -8.867 49 19.219 1 98.19 163 ASP A C 1
ATOM 1207 O O . ASP A 1 163 ? -7.766 48.656 19.641 1 98.19 163 ASP A O 1
ATOM 1211 N N . LEU A 1 164 ? -9.625 48.188 18.5 1 98.62 164 LEU A N 1
ATOM 1212 C CA . LEU A 1 164 ? -9.156 46.875 18.078 1 98.62 164 LEU A CA 1
ATOM 1213 C C . LEU A 1 164 ? -7.898 47 17.219 1 98.62 164 LEU A C 1
ATOM 1215 O O . LEU A 1 164 ? -7.84 47.844 16.312 1 98.62 164 LEU A O 1
ATOM 1219 N N . VAL A 1 165 ? -6.941 46.188 17.578 1 98.56 165 VAL A N 1
ATOM 1220 C CA . VAL A 1 165 ? -5.672 46.188 16.859 1 98.56 165 VAL A CA 1
ATOM 1221 C C . VAL A 1 165 ? -5.238 44.75 16.562 1 98.56 165 VAL A C 1
ATOM 1223 O O . VAL A 1 165 ? -5.621 43.812 17.281 1 98.56 165 VAL A O 1
ATOM 1226 N N . THR A 1 166 ? -4.578 44.562 15.477 1 98.5 166 THR A N 1
ATOM 1227 C CA . THR A 1 166 ? -3.963 43.281 15.078 1 98.5 166 THR A CA 1
ATOM 1228 C C . THR A 1 166 ? -2.57 43.531 14.5 1 98.5 166 THR A C 1
ATOM 1230 O O . THR A 1 166 ? -2.004 44.625 14.648 1 98.5 166 THR A O 1
ATOM 1233 N N . ASP A 1 167 ? -1.919 42.5 14.102 1 98.25 167 ASP A N 1
ATOM 1234 C CA . ASP A 1 167 ? -0.679 42.594 13.336 1 98.25 167 ASP A CA 1
ATOM 1235 C C . ASP A 1 167 ? -0.83 41.938 11.969 1 98.25 167 ASP A C 1
ATOM 1237 O O . ASP A 1 167 ? -1.84 41.281 11.695 1 98.25 167 ASP A O 1
ATOM 1241 N N . ARG A 1 168 ? 0.104 42.125 11.125 1 98.12 168 ARG A N 1
ATOM 1242 C CA . ARG A 1 168 ? -0.032 41.625 9.758 1 98.12 168 ARG A CA 1
ATOM 1243 C C . ARG A 1 168 ? 0.022 40.094 9.719 1 98.12 168 ARG A C 1
ATOM 1245 O O . ARG A 1 168 ? -0.592 39.469 8.859 1 98.12 168 ARG A O 1
ATOM 1252 N N . SER A 1 169 ? 0.751 39.469 10.68 1 98.31 169 SER A N 1
ATOM 1253 C CA . SER A 1 169 ? 0.858 38.031 10.672 1 98.31 169 SER A CA 1
ATOM 1254 C C . SER A 1 169 ? -0.505 37.375 10.859 1 98.31 169 SER A C 1
ATOM 1256 O O . SER A 1 169 ? -0.882 36.469 10.102 1 98.31 169 SER A O 1
ATOM 1258 N N . ASP A 1 170 ? -1.247 37.75 11.773 1 98.31 170 ASP A N 1
ATOM 1259 C CA . ASP A 1 170 ? -2.568 37.188 12.031 1 98.31 170 ASP A CA 1
ATOM 1260 C C . ASP A 1 170 ? -3.57 37.625 10.969 1 98.31 170 ASP A C 1
ATOM 1262 O O . ASP A 1 170 ? -4.371 36.812 10.5 1 98.31 170 ASP A O 1
ATOM 1266 N N . ALA A 1 171 ? -3.463 38.875 10.57 1 98.62 171 ALA A N 1
ATOM 1267 C CA . ALA A 1 171 ? -4.379 39.406 9.57 1 98.62 171 ALA A CA 1
ATOM 1268 C C . ALA A 1 171 ? -4.262 38.656 8.25 1 98.62 171 ALA A C 1
ATOM 1270 O O . ALA A 1 171 ? -5.266 38.438 7.566 1 98.62 171 ALA A O 1
ATOM 1271 N N . SER A 1 172 ? -3.072 38.312 7.926 1 98.44 172 SER A N 1
ATOM 1272 C CA . SER A 1 172 ? -2.85 37.625 6.656 1 98.44 172 SER A CA 1
ATOM 1273 C C . SER A 1 172 ? -3.535 36.25 6.637 1 98.44 172 SER A C 1
ATOM 1275 O O . SER A 1 172 ? -3.74 35.656 5.57 1 98.44 172 SER A O 1
ATOM 1277 N N . GLY A 1 173 ? -3.947 35.75 7.789 1 97.62 173 GLY A N 1
ATOM 1278 C CA . GLY A 1 173 ? -4.625 34.469 7.891 1 97.62 173 GLY A CA 1
ATOM 1279 C C . GLY A 1 173 ? -6.133 34.594 7.77 1 97.62 173 GLY A C 1
ATOM 1280 O O . GLY A 1 173 ? -6.844 33.594 7.871 1 97.62 173 GLY A O 1
ATOM 1281 N N . THR A 1 174 ? -6.668 35.719 7.473 1 98.56 174 THR A N 1
ATOM 1282 C CA . THR A 1 174 ? -8.109 35.938 7.453 1 98.56 174 THR A CA 1
ATOM 1283 C C . THR A 1 174 ? -8.688 35.594 6.082 1 98.56 174 THR A C 1
ATOM 1285 O O . THR A 1 174 ? -9.859 35.219 5.969 1 98.56 174 THR A O 1
ATOM 1288 N N . GLY A 1 175 ? -7.887 35.844 5.051 1 98.44 175 GLY A N 1
ATOM 1289 C CA . GLY A 1 175 ? -8.359 35.625 3.693 1 98.44 175 GLY A CA 1
ATOM 1290 C C . GLY A 1 175 ? -8.961 36.875 3.072 1 98.44 175 GLY A C 1
ATOM 1291 O O . GLY A 1 175 ? -9.57 36.812 2.002 1 98.44 175 GLY A O 1
ATOM 1292 N N . TYR A 1 176 ? -8.852 38 3.754 1 98.81 176 TYR A N 1
ATOM 1293 C CA . TYR A 1 176 ? -9.312 39.25 3.162 1 98.81 176 TYR A CA 1
ATOM 1294 C C . TYR A 1 176 ? -8.312 40.375 3.408 1 98.81 176 TYR A C 1
ATOM 1296 O O . TYR A 1 176 ? -8.703 41.531 3.656 1 98.81 176 TYR A O 1
ATOM 1304 N N . VAL A 1 177 ? -7.059 40.094 3.443 1 98.81 177 VAL A N 1
ATOM 1305 C CA . VAL A 1 177 ? -5.938 41.031 3.51 1 98.81 177 VAL A CA 1
ATOM 1306 C C . VAL A 1 177 ? -5.02 40.812 2.307 1 98.81 177 VAL A C 1
ATOM 1308 O O . VAL A 1 177 ? -4.656 39.688 1.984 1 98.81 177 VAL A O 1
ATOM 1311 N N . ASP A 1 178 ? -4.664 41.906 1.72 1 98.69 178 ASP A N 1
ATOM 1312 C CA . ASP A 1 178 ? -3.807 41.844 0.541 1 98.69 178 ASP A CA 1
ATOM 1313 C C . ASP A 1 178 ? -2.434 41.281 0.89 1 98.69 178 ASP A C 1
ATOM 1315 O O . ASP A 1 178 ? -1.824 41.688 1.884 1 98.69 178 ASP A O 1
ATOM 1319 N N . CYS A 1 179 ? -1.987 40.375 0.056 1 97.94 179 CYS A N 1
ATOM 1320 C CA . CYS A 1 179 ? -0.787 39.625 0.415 1 97.94 179 CYS A CA 1
ATOM 1321 C C . CYS A 1 179 ? 0.467 40.469 0.149 1 97.94 179 CYS A C 1
ATOM 1323 O O . CYS A 1 179 ? 1.552 40.125 0.625 1 97.94 179 CYS A O 1
ATOM 1325 N N . ASP A 1 180 ? 0.36 41.562 -0.56 1 96.94 180 ASP A N 1
ATOM 1326 C CA . ASP A 1 180 ? 1.527 42.375 -0.903 1 96.94 180 ASP A CA 1
ATOM 1327 C C . ASP A 1 180 ? 1.732 43.5 0.106 1 96.94 180 ASP A C 1
ATOM 1329 O O . ASP A 1 180 ? 2.84 43.688 0.612 1 96.94 180 ASP A O 1
ATOM 1333 N N . ASP A 1 181 ? 0.617 44.156 0.455 1 96.19 181 ASP A N 1
ATOM 1334 C CA . ASP A 1 181 ? 0.821 45.375 1.216 1 96.19 181 ASP A CA 1
ATOM 1335 C C . ASP A 1 181 ? 0.053 45.344 2.533 1 96.19 181 ASP A C 1
ATOM 1337 O O . ASP A 1 181 ? 0.026 46.344 3.27 1 96.19 181 ASP A O 1
ATOM 1341 N N . ALA A 1 182 ? -0.628 44.281 2.854 1 97.56 182 ALA A N 1
ATOM 1342 C CA . ALA A 1 182 ? -1.318 44.031 4.117 1 97.56 182 ALA A CA 1
ATOM 1343 C C . ALA A 1 182 ? -2.512 44.969 4.281 1 97.56 182 ALA A C 1
ATOM 1345 O O . ALA A 1 182 ? -2.914 45.281 5.406 1 97.56 182 ALA A O 1
ATOM 1346 N N . SER A 1 183 ? -3.062 45.469 3.182 1 98.25 183 SER A N 1
ATOM 1347 C CA . SER A 1 183 ? -4.285 46.25 3.279 1 98.25 183 SER A CA 1
ATOM 1348 C C . SER A 1 183 ? -5.523 45.375 3.271 1 98.25 183 SER A C 1
ATOM 1350 O O . SER A 1 183 ? -5.52 44.312 2.656 1 98.25 183 SER A O 1
ATOM 1352 N N . TYR A 1 184 ? -6.535 45.844 3.92 1 98.75 184 TYR A N 1
ATOM 1353 C CA . TYR A 1 184 ? -7.781 45.062 3.936 1 98.75 184 TYR A CA 1
ATOM 1354 C C . TYR A 1 184 ? -8.445 45.094 2.564 1 98.75 184 TYR A C 1
ATOM 1356 O O . TYR A 1 184 ? -8.484 46.125 1.898 1 98.75 184 TYR A O 1
ATOM 1364 N N . ARG A 1 185 ? -8.891 44 2.17 1 98.75 185 ARG A N 1
ATOM 1365 C CA . ARG A 1 185 ? -9.633 43.844 0.926 1 98.75 185 ARG A CA 1
ATOM 1366 C C . ARG A 1 185 ? -11.141 43.812 1.188 1 98.75 185 ARG A C 1
ATOM 1368 O O . ARG A 1 185 ? -11.734 42.719 1.295 1 98.75 185 ARG A O 1
ATOM 1375 N N . TYR A 1 186 ? -11.734 45 1.136 1 98.69 186 TYR A N 1
ATOM 1376 C CA . TYR A 1 186 ? -13.148 45.125 1.461 1 98.69 186 TYR A CA 1
ATOM 1377 C C . TYR A 1 186 ? -14.016 44.531 0.369 1 98.69 186 TYR A C 1
ATOM 1379 O O . TYR A 1 186 ? -15.148 44.125 0.629 1 98.69 186 TYR A O 1
ATOM 1387 N N . ASP A 1 187 ? -13.484 44.438 -0.853 1 98.75 187 ASP A N 1
ATOM 1388 C CA . ASP A 1 187 ? -14.203 43.75 -1.924 1 98.75 187 ASP A CA 1
ATOM 1389 C C . ASP A 1 187 ? -14.391 42.25 -1.601 1 98.75 187 ASP A C 1
ATOM 1391 O O . ASP A 1 187 ? -15.469 41.688 -1.832 1 98.75 187 ASP A O 1
ATOM 1395 N N . ILE A 1 188 ? -13.375 41.656 -1.023 1 98.88 188 ILE A N 1
ATOM 1396 C CA . ILE A 1 188 ? -13.422 40.25 -0.662 1 98.88 188 ILE A CA 1
ATOM 1397 C C . ILE A 1 188 ? -14.328 40.062 0.551 1 98.88 188 ILE A C 1
ATOM 1399 O O . ILE A 1 188 ? -15.125 39.125 0.59 1 98.88 188 ILE A O 1
ATOM 1403 N N . LEU A 1 189 ? -14.227 40.938 1.493 1 98.81 189 LEU A N 1
ATOM 1404 C CA . LEU A 1 189 ? -15.07 40.906 2.678 1 98.81 189 LEU A CA 1
ATOM 1405 C C . LEU A 1 189 ? -16.547 41 2.295 1 98.81 189 LEU A C 1
ATOM 1407 O O . LEU A 1 189 ? -17.375 40.219 2.785 1 98.81 189 LEU A O 1
ATOM 1411 N N . ALA A 1 190 ? -16.844 41.938 1.393 1 98.81 190 ALA A N 1
ATOM 1412 C CA . ALA A 1 190 ? -18.203 42.125 0.906 1 98.81 190 ALA A CA 1
ATOM 1413 C C . ALA A 1 190 ? -18.734 40.875 0.2 1 98.81 190 ALA A C 1
ATOM 1415 O O . ALA A 1 190 ? -19.859 40.469 0.43 1 98.81 190 ALA A O 1
ATOM 1416 N N . HIS A 1 191 ? -17.891 40.375 -0.611 1 98.75 191 HIS A N 1
ATOM 1417 C CA . HIS A 1 191 ? -18.266 39.156 -1.361 1 98.75 191 HIS A CA 1
ATOM 1418 C C . HIS A 1 191 ? -18.562 38 -0.426 1 98.75 191 HIS A C 1
ATOM 1420 O O . HIS A 1 191 ? -19.562 37.312 -0.599 1 98.75 191 HIS A O 1
ATOM 1426 N N . ALA A 1 192 ? -17.734 37.781 0.554 1 98.81 192 ALA A N 1
ATOM 1427 C CA . ALA A 1 192 ? -17.891 36.688 1.492 1 98.81 192 ALA A CA 1
ATOM 1428 C C . ALA A 1 192 ? -19.188 36.812 2.297 1 98.81 192 ALA A C 1
ATOM 1430 O O . ALA A 1 192 ? -19.922 35.844 2.473 1 98.81 192 ALA A O 1
ATOM 1431 N N . LEU A 1 193 ? -19.516 38.031 2.686 1 98.75 193 LEU A N 1
ATOM 1432 C CA . LEU A 1 193 ? -20.656 38.281 3.562 1 98.75 193 LEU A CA 1
ATOM 1433 C C . LEU A 1 193 ? -21.922 38.531 2.752 1 98.75 193 LEU A C 1
ATOM 1435 O O . LEU A 1 193 ? -23.016 38.656 3.318 1 98.75 193 LEU A O 1
ATOM 1439 N N . ARG A 1 194 ? -21.781 38.594 1.472 1 98.31 194 ARG A N 1
ATOM 1440 C CA . ARG A 1 194 ? -22.906 38.844 0.57 1 98.31 194 ARG A CA 1
ATOM 1441 C C . ARG A 1 194 ? -23.562 40.188 0.886 1 98.31 194 ARG A C 1
ATOM 1443 O O . ARG A 1 194 ? -24.781 40.281 1.015 1 98.31 194 ARG A O 1
ATOM 1450 N N . ILE A 1 195 ? -22.719 41.156 0.972 1 98.62 195 ILE A N 1
ATOM 1451 C CA . ILE A 1 195 ? -23.172 42.531 1.175 1 98.62 195 ILE A CA 1
ATOM 1452 C C . ILE A 1 195 ? -22.438 43.469 0.217 1 98.62 195 ILE A C 1
ATOM 1454 O O . ILE A 1 195 ? -21.531 43.031 -0.5 1 98.62 195 ILE A O 1
ATOM 1458 N N . SER A 1 196 ? -22.859 44.75 0.217 1 98.38 196 SER A N 1
ATOM 1459 C CA . SER A 1 196 ? -22.172 45.719 -0.637 1 98.38 196 SER A CA 1
ATOM 1460 C C . SER A 1 196 ? -20.828 46.094 -0.049 1 98.38 196 SER A C 1
ATOM 1462 O O . SER A 1 196 ? -20.594 45.938 1.152 1 98.38 196 SER A O 1
ATOM 1464 N N . GLU A 1 197 ? -19.969 46.531 -0.871 1 98.25 197 GLU A N 1
ATOM 1465 C CA . GLU A 1 197 ? -18.688 47 -0.382 1 98.25 197 GLU A CA 1
ATOM 1466 C C . GLU A 1 197 ? -18.859 48.188 0.585 1 98.25 197 GLU A C 1
ATOM 1468 O O . GLU A 1 197 ? -18.094 48.312 1.537 1 98.25 197 GLU A O 1
ATOM 1473 N N . ALA A 1 198 ? -19.859 48.938 0.34 1 98.31 198 ALA A N 1
ATOM 1474 C CA . ALA A 1 198 ? -20.156 50.062 1.229 1 98.31 198 ALA A CA 1
ATOM 1475 C C . ALA A 1 198 ? -20.516 49.594 2.631 1 98.31 198 ALA A C 1
ATOM 1477 O O . ALA A 1 198 ? -20.078 50.156 3.625 1 98.31 198 ALA A O 1
ATOM 1478 N N . GLU A 1 199 ? -21.297 48.594 2.689 1 98.19 199 GLU A N 1
ATOM 1479 C CA . GLU A 1 199 ? -21.656 48 3.971 1 98.19 199 GLU A CA 1
ATOM 1480 C C . GLU A 1 199 ? -20.438 47.375 4.641 1 98.19 199 GLU A C 1
ATOM 1482 O O . GLU A 1 199 ? -20.25 47.469 5.855 1 98.19 199 GLU A O 1
ATOM 1487 N N . ALA A 1 200 ? -19.625 46.75 3.859 1 98.56 200 ALA A N 1
ATOM 1488 C CA . ALA A 1 200 ? -18.422 46.094 4.391 1 98.56 200 ALA A CA 1
ATOM 1489 C C . ALA A 1 200 ? -17.484 47.125 5.016 1 98.56 200 ALA A C 1
ATOM 1491 O O . ALA A 1 200 ? -16.828 46.875 6.027 1 98.56 200 ALA A O 1
ATOM 1492 N N . ARG A 1 201 ? -17.422 48.312 4.441 1 98.25 201 ARG A N 1
ATOM 1493 C CA . ARG A 1 201 ? -16.531 49.344 4.91 1 98.25 201 ARG A CA 1
ATOM 1494 C C . ARG A 1 201 ? -17 49.938 6.23 1 98.25 201 ARG A C 1
ATOM 1496 O O . ARG A 1 201 ? -16.25 50.594 6.93 1 98.25 201 ARG A O 1
ATOM 1503 N N . GLN A 1 202 ? -18.266 49.625 6.59 1 98.12 202 GLN A N 1
ATOM 1504 C CA . GLN A 1 202 ? -18.797 50.062 7.875 1 98.12 202 GLN A CA 1
ATOM 1505 C C . GLN A 1 202 ? -18.406 49.125 8.992 1 98.12 202 GLN A C 1
ATOM 1507 O O . GLN A 1 202 ? -18.531 49.438 10.18 1 98.12 202 GLN A O 1
ATOM 1512 N N . ILE A 1 203 ? -18.016 47.969 8.633 1 98.75 203 ILE A N 1
ATOM 1513 C CA . ILE A 1 203 ? -17.562 47 9.633 1 98.75 203 ILE A CA 1
ATOM 1514 C C . ILE A 1 203 ? -16.156 47.375 10.109 1 98.75 203 ILE A C 1
ATOM 1516 O O . ILE A 1 203 ? -15.25 47.562 9.305 1 98.75 203 ILE A O 1
ATOM 1520 N N . ILE A 1 204 ? -15.992 47.5 11.398 1 98.75 204 ILE A N 1
ATOM 1521 C CA . ILE A 1 204 ? -14.711 47.875 11.992 1 98.75 204 ILE A CA 1
ATOM 1522 C C . ILE A 1 204 ? -13.789 46.656 12.008 1 98.75 204 ILE A C 1
ATOM 1524 O O . ILE A 1 204 ? -14.133 45.625 12.57 1 98.75 204 ILE A O 1
ATOM 1528 N N . LEU A 1 205 ? -12.711 46.719 11.32 1 98.81 205 LEU A N 1
ATOM 1529 C CA . LEU A 1 205 ? -11.625 45.75 11.383 1 98.81 205 LEU A CA 1
ATOM 1530 C C . LEU A 1 205 ? -10.461 46.281 12.203 1 98.81 205 LEU A C 1
ATOM 1532 O O . LEU A 1 205 ? -10.227 47.5 12.242 1 98.81 205 LEU A O 1
ATOM 1536 N N . PRO A 1 206 ? -9.766 45.406 12.891 1 98.81 206 PRO A N 1
ATOM 1537 C CA . PRO A 1 206 ? -8.641 45.875 13.695 1 98.81 206 PRO A CA 1
ATOM 1538 C C . PRO A 1 206 ? -7.574 46.594 12.875 1 98.81 206 PRO A C 1
ATOM 1540 O O . PRO A 1 206 ? -7.238 46.156 11.773 1 98.81 206 PRO A O 1
ATOM 1543 N N . ARG A 1 207 ? -7.074 47.688 13.438 1 98.75 207 ARG A N 1
ATOM 1544 C CA . ARG A 1 207 ? -5.949 48.344 12.789 1 98.75 207 ARG A CA 1
ATOM 1545 C C . ARG A 1 207 ? -4.73 47.406 12.742 1 98.75 207 ARG A C 1
ATOM 1547 O O . ARG A 1 207 ? -4.352 46.812 13.758 1 98.75 207 ARG A O 1
ATOM 1554 N N . ILE A 1 208 ? -4.105 47.281 11.586 1 98.69 208 ILE A N 1
ATOM 1555 C CA . ILE A 1 208 ? -2.902 46.469 11.461 1 98.69 208 ILE A CA 1
ATOM 1556 C C . ILE A 1 208 ? -1.681 47.281 11.867 1 98.69 208 ILE A C 1
ATOM 1558 O O . ILE A 1 208 ? -1.274 48.219 11.148 1 98.69 208 ILE A O 1
ATOM 1562 N N . ALA A 1 209 ? -1.137 47 12.977 1 98.56 209 ALA A N 1
ATOM 1563 C CA . ALA A 1 209 ? -0.03 47.75 13.555 1 98.56 209 ALA A CA 1
ATOM 1564 C C . ALA A 1 209 ? 1.312 47.25 13.031 1 98.56 209 ALA A C 1
ATOM 1566 O O . ALA A 1 209 ? 1.41 46.125 12.523 1 98.56 209 ALA A O 1
ATOM 1567 N N . GLY A 1 210 ? 2.367 48.156 13.023 1 97.31 210 GLY A N 1
ATOM 1568 C CA . GLY A 1 210 ? 3.725 47.75 12.68 1 97.31 210 GLY A CA 1
ATOM 1569 C C . GLY A 1 210 ? 4.332 46.781 13.68 1 97.31 210 GLY A C 1
ATOM 1570 O O . GLY A 1 210 ? 3.822 46.625 14.789 1 97.31 210 GLY A O 1
ATOM 1571 N N . PRO A 1 211 ? 5.555 46.375 13.148 1 94.25 211 PRO A N 1
ATOM 1572 C CA . PRO A 1 211 ? 6.207 45.406 14.031 1 94.25 211 PRO A CA 1
ATOM 1573 C C . PRO A 1 211 ? 6.668 46.031 15.344 1 94.25 211 PRO A C 1
ATOM 1575 O O . PRO A 1 211 ? 7.301 47.094 15.344 1 94.25 211 PRO A O 1
ATOM 1578 N N . ALA A 1 212 ? 6.207 45.812 16.469 1 92.44 212 ALA A N 1
ATOM 1579 C CA . ALA A 1 212 ? 6.613 46.25 17.797 1 92.44 212 ALA A CA 1
ATOM 1580 C C . ALA A 1 212 ? 6.039 47.625 18.125 1 92.44 212 ALA A C 1
ATOM 1582 O O . ALA A 1 212 ? 6.605 48.375 18.922 1 92.44 212 ALA A O 1
ATOM 1583 N N . GLU A 1 213 ? 5.133 48.031 17.391 1 98.06 213 GLU A N 1
ATOM 1584 C CA . GLU A 1 213 ? 4.414 49.281 17.703 1 98.06 213 GLU A CA 1
ATOM 1585 C C . GLU A 1 213 ? 3.748 49.188 19.078 1 98.06 213 GLU A C 1
ATOM 1587 O O . GLU A 1 213 ? 3.199 48.156 19.438 1 98.06 213 GLU A O 1
ATOM 1592 N N . VAL A 1 214 ? 3.912 50.281 19.859 1 98.69 214 VAL A N 1
ATOM 1593 C CA . VAL A 1 214 ? 3.1 50.344 21.062 1 98.69 214 VAL A CA 1
ATOM 1594 C C . VAL A 1 214 ? 1.658 50.688 20.703 1 98.69 214 VAL A C 1
ATOM 1596 O O . VAL A 1 214 ? 1.38 51.812 20.234 1 98.69 214 VAL A O 1
ATOM 1599 N N . VAL A 1 215 ? 0.785 49.812 20.984 1 98.5 215 VAL A N 1
ATOM 1600 C CA . VAL A 1 215 ? -0.577 50 20.5 1 98.5 215 VAL A CA 1
ATOM 1601 C C . VAL A 1 215 ? -1.466 50.5 21.625 1 98.5 215 VAL A C 1
ATOM 1603 O O . VAL A 1 215 ? -2.643 50.812 21.422 1 98.5 215 VAL A O 1
ATOM 1606 N N . GLY A 1 216 ? -1 50.562 22.781 1 98 216 GLY A N 1
ATOM 1607 C CA . GLY A 1 216 ? -1.718 51.031 23.953 1 98 216 GLY A CA 1
ATOM 1608 C C . GLY A 1 216 ? -1.054 50.625 25.25 1 98 216 GLY A C 1
ATOM 1609 O O . GLY A 1 216 ? 0.137 50.312 25.281 1 98 216 GLY A O 1
ATOM 1610 N N . GLU A 1 217 ? -1.843 50.781 26.328 1 98.06 217 GLU A N 1
ATOM 1611 C CA . GLU A 1 217 ? -1.425 50.375 27.672 1 98.06 217 GLU A CA 1
ATOM 1612 C C . GLU A 1 217 ? -2.43 49.406 28.281 1 98.06 217 GLU A C 1
ATOM 1614 O O . GLU A 1 217 ? -3.637 49.531 28.062 1 98.06 217 GLU A O 1
ATOM 1619 N N . ALA A 1 218 ? -1.822 48.469 29 1 98.31 218 ALA A N 1
ATOM 1620 C CA . ALA A 1 218 ? -2.701 47.531 29.688 1 98.31 218 ALA A CA 1
ATOM 1621 C C . ALA A 1 218 ? -3.502 48.219 30.781 1 98.31 218 ALA A C 1
ATOM 1623 O O . ALA A 1 218 ? -3.035 49.188 31.375 1 98.31 218 ALA A O 1
ATOM 1624 N N . SER A 1 219 ? -4.656 47.688 31.031 1 97.75 219 SER A N 1
ATOM 1625 C CA . SER A 1 219 ? -5.438 48.188 32.156 1 97.75 219 SER A CA 1
ATOM 1626 C C . SER A 1 219 ? -4.734 47.875 33.5 1 97.75 219 SER A C 1
ATOM 1628 O O . SER A 1 219 ? -3.768 47.125 33.531 1 97.75 219 SER A O 1
ATOM 1630 N N . ALA A 1 220 ? -5.293 48.406 34.531 1 95.62 220 ALA A N 1
ATOM 1631 C CA . ALA A 1 220 ? -4.719 48.188 35.844 1 95.62 220 ALA A CA 1
ATOM 1632 C C . ALA A 1 220 ? -4.754 46.719 36.25 1 95.62 220 ALA A C 1
ATOM 1634 O O . ALA A 1 220 ? -3.852 46.25 36.938 1 95.62 220 ALA A O 1
ATOM 1635 N N . GLU A 1 221 ? -5.711 46.062 35.812 1 94.81 221 GLU A N 1
ATOM 1636 C CA . GLU A 1 221 ? -5.859 44.625 36.062 1 94.81 221 GLU A CA 1
ATOM 1637 C C . GLU A 1 221 ? -4.656 43.844 35.562 1 94.81 221 GLU A C 1
ATOM 1639 O O . GLU A 1 221 ? -4.266 42.844 36.156 1 94.81 221 GLU A O 1
ATOM 1644 N N . PHE A 1 222 ? -4.066 44.344 34.5 1 97.06 222 PHE A N 1
ATOM 1645 C CA . PHE A 1 222 ? -2.959 43.656 33.875 1 97.06 222 PHE A CA 1
ATOM 1646 C C . PHE A 1 222 ? -1.659 44.438 34.031 1 97.06 222 PHE A C 1
ATOM 1648 O O . PHE A 1 222 ? -0.748 44.281 33.219 1 97.06 222 PHE A O 1
ATOM 1655 N N . GLY A 1 223 ? -1.607 45.375 35.062 1 94.06 223 GLY A N 1
ATOM 1656 C CA . GLY A 1 223 ? -0.365 45.969 35.562 1 94.06 223 GLY A CA 1
ATOM 1657 C C . GLY A 1 223 ? -0.046 47.312 34.906 1 94.06 223 GLY A C 1
ATOM 1658 O O . GLY A 1 223 ? 0.881 48 35.312 1 94.06 223 GLY A O 1
ATOM 1659 N N . GLY A 1 224 ? -0.614 47.562 33.688 1 95.38 224 GLY A N 1
ATOM 1660 C CA . GLY A 1 224 ? -0.488 48.875 33.125 1 95.38 224 GLY A CA 1
ATOM 1661 C C . GLY A 1 224 ? 0.682 49.031 32.156 1 95.38 224 GLY A C 1
ATOM 1662 O O . GLY A 1 224 ? 0.977 50.125 31.688 1 95.38 224 GLY A O 1
ATOM 1663 N N . GLY A 1 225 ? 1.37 48.094 31.875 1 97.25 225 GLY A N 1
ATOM 1664 C CA . GLY A 1 225 ? 2.502 48.125 30.969 1 97.25 225 GLY A CA 1
ATOM 1665 C C . GLY A 1 225 ? 2.098 48.406 29.531 1 97.25 225 GLY A C 1
ATOM 1666 O O . GLY A 1 225 ? 0.911 48.406 29.203 1 97.25 225 GLY A O 1
ATOM 1667 N N . LYS A 1 226 ? 3.088 48.75 28.672 1 98.5 226 LYS A N 1
ATOM 1668 C CA . LYS A 1 226 ? 2.834 48.938 27.25 1 98.5 226 LYS A CA 1
ATOM 1669 C C . LYS A 1 226 ? 2.316 47.656 26.594 1 98.5 226 LYS A C 1
ATOM 1671 O O . LYS A 1 226 ? 2.611 46.562 27.078 1 98.5 226 LYS A O 1
ATOM 1676 N N . VAL A 1 227 ? 1.506 47.781 25.594 1 98.69 227 VAL A N 1
ATOM 1677 C CA . VAL A 1 227 ? 0.968 46.625 24.875 1 98.69 227 VAL A CA 1
ATOM 1678 C C . VAL A 1 227 ? 1.47 46.656 23.438 1 98.69 227 VAL A C 1
ATOM 1680 O O . VAL A 1 227 ? 1.349 47.656 22.734 1 98.69 227 VAL A O 1
ATOM 1683 N N . ALA A 1 228 ? 2.145 45.594 23.031 1 98.56 228 ALA A N 1
ATOM 1684 C CA . ALA A 1 228 ? 2.572 45.406 21.641 1 98.56 228 ALA A CA 1
ATOM 1685 C C . ALA A 1 228 ? 1.455 44.781 20.797 1 98.56 228 ALA A C 1
ATOM 1687 O O . ALA A 1 228 ? 0.415 44.406 21.328 1 98.56 228 ALA A O 1
ATOM 1688 N N . PRO A 1 229 ? 1.601 44.656 19.453 1 98.06 229 PRO A N 1
ATOM 1689 C CA . PRO A 1 229 ? 0.493 44.344 18.547 1 98.06 229 PRO A CA 1
ATOM 1690 C C . PRO A 1 229 ? 0.016 42.906 18.719 1 98.06 229 PRO A C 1
ATOM 1692 O O . PRO A 1 229 ? -1.15 42.594 18.453 1 98.06 229 PRO A O 1
ATOM 1695 N N . GLY A 1 230 ? 0.954 42 19.109 1 98.12 230 GLY A N 1
ATOM 1696 C CA . GLY A 1 230 ? 0.649 40.594 19.094 1 98.12 230 GLY A CA 1
ATOM 1697 C C . GLY A 1 230 ? 0.95 39.938 17.766 1 98.12 230 GLY A C 1
ATOM 1698 O O . GLY A 1 230 ? 1.504 40.562 16.859 1 98.12 230 GLY A O 1
ATOM 1699 N N . CYS A 1 231 ? 0.588 38.594 17.672 1 98.25 231 CYS A N 1
ATOM 1700 C CA . CYS A 1 231 ? 0.884 37.844 16.453 1 98.25 231 CYS A CA 1
ATOM 1701 C C . CYS A 1 231 ? 0.122 36.531 16.422 1 98.25 231 CYS A C 1
ATOM 1703 O O . CYS A 1 231 ? -0.38 36.062 17.453 1 98.25 231 CYS A O 1
ATOM 1705 N N . GLY A 1 232 ? -0.022 35.969 15.266 1 98.06 232 GLY A N 1
ATOM 1706 C CA . GLY A 1 232 ? -0.503 34.594 15.156 1 98.06 232 GLY A CA 1
ATOM 1707 C C . GLY A 1 232 ? 0.442 33.594 15.766 1 98.06 232 GLY A C 1
ATOM 1708 O O . GLY A 1 232 ? 1.637 33.844 15.914 1 98.06 232 GLY A O 1
ATOM 1709 N N . ASP A 1 233 ? -0.066 32.438 16.094 1 97 233 ASP A N 1
ATOM 1710 C CA . ASP A 1 233 ? 0.717 31.453 16.844 1 97 233 ASP A CA 1
ATOM 1711 C C . ASP A 1 233 ? 1.93 30.984 16.031 1 97 233 ASP A C 1
ATOM 1713 O O . ASP A 1 233 ? 3.041 30.922 16.562 1 97 233 ASP A O 1
ATOM 1717 N N . ASN A 1 234 ? 1.815 30.719 14.719 1 96.38 234 ASN A N 1
ATOM 1718 C CA . ASN A 1 234 ? 2.967 30.281 13.922 1 96.38 234 ASN A CA 1
ATOM 1719 C C . ASN A 1 234 ? 4.008 31.391 13.812 1 96.38 234 ASN A C 1
ATOM 1721 O O . ASN A 1 234 ? 5.211 31.141 13.906 1 96.38 234 ASN A O 1
ATOM 1725 N N . ALA A 1 235 ? 3.521 32.594 13.602 1 97.88 235 ALA A N 1
ATOM 1726 C CA . ALA A 1 235 ? 4.43 33.75 13.57 1 97.88 235 ALA A CA 1
ATOM 1727 C C . ALA A 1 235 ? 5.09 33.969 14.922 1 97.88 235 ALA A C 1
ATOM 1729 O O . ALA A 1 235 ? 6.281 34.281 15 1 97.88 235 ALA A O 1
ATOM 1730 N N . GLY A 1 236 ? 4.336 33.844 15.984 1 97.5 236 GLY A N 1
ATOM 1731 C CA . GLY A 1 236 ? 4.898 33.906 17.312 1 97.5 236 GLY A CA 1
ATOM 1732 C C . GLY A 1 236 ? 5.988 32.875 17.578 1 97.5 236 GLY A C 1
ATOM 1733 O O . GLY A 1 236 ? 7.039 33.219 18.125 1 97.5 236 GLY A O 1
ATOM 1734 N N . ALA A 1 237 ? 5.73 31.672 17.156 1 96.62 237 ALA A N 1
ATOM 1735 C CA . ALA A 1 237 ? 6.715 30.609 17.328 1 96.62 237 ALA A CA 1
ATOM 1736 C C . ALA A 1 237 ? 8 30.922 16.578 1 96.62 237 ALA A C 1
ATOM 1738 O O . ALA A 1 237 ? 9.102 30.75 17.109 1 96.62 237 ALA A O 1
ATOM 1739 N N . THR A 1 238 ? 7.902 31.422 15.359 1 96.62 238 THR A N 1
ATOM 1740 C CA . THR A 1 238 ? 9.086 31.719 14.555 1 96.62 238 THR A CA 1
ATOM 1741 C C . THR A 1 238 ? 9.836 32.906 15.133 1 96.62 238 THR A C 1
ATOM 1743 O O . THR A 1 238 ? 11.07 32.969 15.07 1 96.62 238 THR A O 1
ATOM 1746 N N . LEU A 1 239 ? 9.109 33.875 15.664 1 96.12 239 LEU A N 1
ATOM 1747 C CA . LEU A 1 239 ? 9.742 34.969 16.359 1 96.12 239 LEU A CA 1
ATOM 1748 C C . LEU A 1 239 ? 10.484 34.5 17.594 1 96.12 239 LEU A C 1
ATOM 1750 O O . LEU A 1 239 ? 11.602 34.938 17.875 1 96.12 239 LEU A O 1
ATOM 1754 N N . GLY A 1 240 ? 9.852 33.625 18.359 1 96.56 240 GLY A N 1
ATOM 1755 C CA . GLY A 1 240 ? 10.477 33.031 19.547 1 96.56 240 GLY A CA 1
ATOM 1756 C C . GLY A 1 240 ? 11.727 32.25 19.234 1 96.56 240 GLY A C 1
ATOM 1757 O O . GLY A 1 240 ? 12.68 32.25 20.016 1 96.56 240 GLY A O 1
ATOM 1758 N N . LEU A 1 241 ? 11.703 31.625 18.094 1 96.44 241 LEU A N 1
ATOM 1759 C CA . LEU A 1 241 ? 12.844 30.844 17.641 1 96.44 241 LEU A CA 1
ATOM 1760 C C . LEU A 1 241 ? 13.914 31.734 17.047 1 96.44 241 LEU A C 1
ATOM 1762 O O . LEU A 1 241 ? 15.047 31.297 16.812 1 96.44 241 LEU A O 1
ATOM 1766 N N . ASN A 1 242 ? 13.547 32.969 16.797 1 95.88 242 ASN A N 1
ATOM 1767 C CA . ASN A 1 242 ? 14.406 33.906 16.078 1 95.88 242 ASN A CA 1
ATOM 1768 C C . ASN A 1 242 ? 14.898 33.312 14.766 1 95.88 242 ASN A C 1
ATOM 1770 O O . ASN A 1 242 ? 16.094 33.281 14.5 1 95.88 242 ASN A O 1
ATOM 1774 N N . LEU A 1 243 ? 13.992 32.812 14.023 1 95.62 243 LEU A N 1
ATOM 1775 C CA . LEU A 1 243 ? 14.273 32.125 12.773 1 95.62 243 LEU A CA 1
ATOM 1776 C C . LEU A 1 243 ? 14.992 33.031 11.789 1 95.62 243 LEU A C 1
ATOM 1778 O O . LEU A 1 243 ? 14.547 34.156 11.547 1 95.62 243 LEU A O 1
ATOM 1782 N N . ALA A 1 244 ? 16.109 32.594 11.219 1 94.75 244 ALA A N 1
ATOM 1783 C CA . ALA A 1 244 ? 16.875 33.375 10.242 1 94.75 244 ALA A CA 1
ATOM 1784 C C . ALA A 1 244 ? 16.391 33.125 8.828 1 94.75 244 ALA A C 1
ATOM 1786 O O . ALA A 1 244 ? 15.68 32.125 8.57 1 94.75 244 ALA A O 1
ATOM 1787 N N . HIS A 1 245 ? 16.672 34.125 7.953 1 95.38 245 HIS A N 1
ATOM 1788 C CA . HIS A 1 245 ? 16.469 33.812 6.543 1 95.38 245 HIS A CA 1
ATOM 1789 C C . HIS A 1 245 ? 17.266 32.562 6.141 1 95.38 245 HIS A C 1
ATOM 1791 O O . HIS A 1 245 ? 18.391 32.375 6.578 1 95.38 245 HIS A O 1
ATOM 1797 N N . GLY A 1 246 ? 16.609 31.719 5.324 1 96.81 246 GLY A N 1
ATOM 1798 C CA . GLY A 1 246 ? 17.266 30.5 4.883 1 96.81 246 GLY A CA 1
ATOM 1799 C C . GLY A 1 246 ? 17.062 29.328 5.824 1 96.81 246 GLY A C 1
ATOM 1800 O O . GLY A 1 246 ? 17.391 28.188 5.492 1 96.81 246 GLY A O 1
ATOM 1801 N N . GLU A 1 247 ? 16.516 29.609 6.949 1 97.31 247 GLU A N 1
ATOM 1802 C CA . GLU A 1 247 ? 16.203 28.594 7.938 1 97.31 247 GLU A CA 1
ATOM 1803 C C . GLU A 1 247 ? 14.695 28.344 8.031 1 97.31 247 GLU A C 1
ATOM 1805 O O . GLU A 1 247 ? 13.906 29.281 8.07 1 97.31 247 GLU A O 1
ATOM 1810 N N . ALA A 1 248 ? 14.297 27.078 7.984 1 98.25 248 ALA A N 1
ATOM 1811 C CA . ALA A 1 248 ? 12.883 26.734 8.133 1 98.25 248 ALA A CA 1
ATOM 1812 C C . ALA A 1 248 ? 12.578 26.281 9.562 1 98.25 248 ALA A C 1
ATOM 1814 O O . ALA A 1 248 ? 13.477 25.844 10.281 1 98.25 248 ALA A O 1
ATOM 1815 N N . SER A 1 249 ? 11.398 26.5 9.984 1 97.88 249 SER A N 1
ATOM 1816 C CA . SER A 1 249 ? 10.852 25.828 11.156 1 97.88 249 SER A CA 1
ATOM 1817 C C . SER A 1 249 ? 10.047 24.594 10.758 1 97.88 249 SER A C 1
ATOM 1819 O O . SER A 1 249 ? 9.164 24.672 9.906 1 97.88 249 SER A O 1
ATOM 1821 N N . VAL A 1 250 ? 10.383 23.453 11.32 1 97.38 250 VAL A N 1
ATOM 1822 C CA . VAL A 1 250 ? 9.68 22.188 11.109 1 97.38 250 VAL A CA 1
ATOM 1823 C C . VAL A 1 250 ? 9.055 21.719 12.422 1 97.38 250 VAL A C 1
ATOM 1825 O O . VAL A 1 250 ? 9.766 21.266 13.32 1 97.38 250 VAL A O 1
ATOM 1828 N N . SER A 1 251 ? 7.777 21.875 12.516 1 95.5 251 SER A N 1
ATOM 1829 C CA . SER A 1 251 ? 7.043 21.391 13.68 1 95.5 251 SER A CA 1
ATOM 1830 C C . SER A 1 251 ? 6.465 20.016 13.438 1 95.5 251 SER A C 1
ATOM 1832 O O . SER A 1 251 ? 5.66 19.812 12.523 1 95.5 251 SER A O 1
ATOM 1834 N N . LEU A 1 252 ? 6.848 19.094 14.289 1 93.88 252 LEU A N 1
ATOM 1835 C CA . LEU A 1 252 ? 6.414 17.703 14.117 1 93.88 252 LEU A CA 1
ATOM 1836 C C . LEU A 1 252 ? 5.594 17.234 15.32 1 93.88 252 LEU A C 1
ATOM 1838 O O . LEU A 1 252 ? 6.156 16.875 16.359 1 93.88 252 LEU A O 1
ATOM 1842 N N . GLY A 1 253 ? 4.312 17.203 15.25 1 91.44 253 GLY A N 1
ATOM 1843 C CA . GLY A 1 253 ? 3.354 16.609 16.156 1 91.44 253 GLY A CA 1
ATOM 1844 C C . GLY A 1 253 ? 2.398 15.648 15.484 1 91.44 253 GLY A C 1
ATOM 1845 O O . GLY A 1 253 ? 2.789 14.922 14.57 1 91.44 253 GLY A O 1
ATOM 1846 N N . THR A 1 254 ? 1.127 15.656 15.984 1 89.25 254 THR A N 1
ATOM 1847 C CA . THR A 1 254 ? 0.107 14.867 15.297 1 89.25 254 THR A CA 1
ATOM 1848 C C . THR A 1 254 ? 0.012 15.266 13.828 1 89.25 254 THR A C 1
ATOM 1850 O O . THR A 1 254 ? -0.151 14.406 12.961 1 89.25 254 THR A O 1
ATOM 1853 N N . SER A 1 255 ? 0.188 16.531 13.617 1 91.81 255 SER A N 1
ATOM 1854 C CA . SER A 1 255 ? 0.333 17.094 12.281 1 91.81 255 SER A CA 1
ATOM 1855 C C . SER A 1 255 ? 1.712 17.719 12.094 1 91.81 255 SER A C 1
ATOM 1857 O O . SER A 1 255 ? 2.564 17.641 12.977 1 91.81 255 SER A O 1
ATOM 1859 N N . GLY A 1 256 ? 1.979 18.188 10.922 1 93.75 256 GLY A N 1
ATOM 1860 C CA . GLY A 1 256 ? 3.248 18.828 10.633 1 93.75 256 GLY A CA 1
ATOM 1861 C C . GLY A 1 256 ? 3.09 20.203 9.992 1 93.75 256 GLY A C 1
ATOM 1862 O O . GLY A 1 256 ? 2.1 20.453 9.305 1 93.75 256 GLY A O 1
ATOM 1863 N N . VAL A 1 257 ? 4.074 21.094 10.273 1 96.44 257 VAL A N 1
ATOM 1864 C CA . VAL A 1 257 ? 4.109 22.406 9.656 1 96.44 257 VAL A CA 1
ATOM 1865 C C . VAL A 1 257 ? 5.539 22.734 9.227 1 96.44 257 VAL A C 1
ATOM 1867 O O . VAL A 1 257 ? 6.492 22.453 9.953 1 96.44 257 VAL A O 1
ATOM 1870 N N . VAL A 1 258 ? 5.688 23.188 8.062 1 97.94 258 VAL A N 1
ATOM 1871 C CA . VAL A 1 258 ? 6.934 23.797 7.598 1 97.94 258 VAL A CA 1
ATOM 1872 C C . VAL A 1 258 ? 6.703 25.266 7.277 1 97.94 258 VAL A C 1
ATOM 1874 O O . VAL A 1 258 ? 5.797 25.609 6.516 1 97.94 258 VAL A O 1
ATOM 1877 N N . ALA A 1 259 ? 7.473 26.125 7.887 1 98.06 259 ALA A N 1
ATOM 1878 C CA . ALA A 1 259 ? 7.395 27.547 7.637 1 98.06 259 ALA A CA 1
ATOM 1879 C C . ALA A 1 259 ? 8.781 28.156 7.438 1 98.06 259 ALA A C 1
ATOM 1881 O O . ALA A 1 259 ? 9.766 27.672 8.008 1 98.06 259 ALA A O 1
ATOM 1882 N N . ALA A 1 260 ? 8.875 29.156 6.641 1 97.94 260 ALA A N 1
ATOM 1883 C CA . ALA A 1 260 ? 10.133 29.859 6.422 1 97.94 260 ALA A CA 1
ATOM 1884 C C . ALA A 1 260 ? 9.891 31.344 6.176 1 97.94 260 ALA A C 1
ATOM 1886 O O . ALA A 1 260 ? 8.891 31.719 5.574 1 97.94 260 ALA A O 1
ATOM 1887 N N . ARG A 1 261 ? 10.844 32.094 6.621 1 96.94 261 ARG A N 1
ATOM 1888 C CA . ARG A 1 261 ? 10.758 33.531 6.367 1 96.94 261 ARG A CA 1
ATOM 1889 C C . ARG A 1 261 ? 11.031 33.844 4.898 1 96.94 261 ARG A C 1
ATOM 1891 O O . ARG A 1 261 ? 11.891 33.219 4.273 1 96.94 261 ARG A O 1
ATOM 1898 N N . SER A 1 262 ? 10.289 34.75 4.43 1 97.5 262 SER A N 1
ATOM 1899 C CA . SER A 1 262 ? 10.438 35.219 3.051 1 97.5 262 SER A CA 1
ATOM 1900 C C . SER A 1 262 ? 10.484 36.75 2.965 1 97.5 262 SER A C 1
ATOM 1902 O O . SER A 1 262 ? 9.883 37.438 3.787 1 97.5 262 SER A O 1
ATOM 1904 N N . ASP A 1 263 ? 11.188 37.25 1.954 1 97.06 263 ASP A N 1
ATOM 1905 C CA . ASP A 1 263 ? 11.25 38.688 1.717 1 97.06 263 ASP A CA 1
ATOM 1906 C C . ASP A 1 263 ? 10.227 39.125 0.661 1 97.06 263 ASP A C 1
ATOM 1908 O O . ASP A 1 263 ? 10.18 40.281 0.272 1 97.06 263 ASP A O 1
ATOM 1912 N N . HIS A 1 264 ? 9.461 38.219 0.193 1 97.44 264 HIS A N 1
ATOM 1913 C CA . HIS A 1 264 ? 8.414 38.469 -0.789 1 97.44 264 HIS A CA 1
ATOM 1914 C C . HIS A 1 264 ? 7.188 37.625 -0.519 1 97.44 264 HIS A C 1
ATOM 1916 O O . HIS A 1 264 ? 7.273 36.594 0.181 1 97.44 264 HIS A O 1
ATOM 1922 N N . PRO A 1 265 ? 6.012 38.062 -0.995 1 97.56 265 PRO A N 1
ATOM 1923 C CA . PRO A 1 265 ? 4.832 37.188 -0.837 1 97.56 265 PRO A CA 1
ATOM 1924 C C . PRO A 1 265 ? 4.926 35.906 -1.639 1 97.56 265 PRO A C 1
ATOM 1926 O O . PRO A 1 265 ? 5.465 35.906 -2.748 1 97.56 265 PRO A O 1
ATOM 1929 N N . VAL A 1 266 ? 4.477 34.844 -1.105 1 96.88 266 VAL A N 1
ATOM 1930 C CA . VAL A 1 266 ? 4.332 33.594 -1.817 1 96.88 266 VAL A CA 1
ATOM 1931 C C . VAL A 1 266 ? 2.883 33.406 -2.266 1 96.88 266 VAL A C 1
ATOM 1933 O O . VAL A 1 266 ? 1.954 33.594 -1.477 1 96.88 266 VAL A O 1
ATOM 1936 N N . ARG A 1 267 ? 2.656 33.125 -3.533 1 97.31 267 ARG A N 1
ATOM 1937 C CA . ARG A 1 267 ? 1.351 32.938 -4.164 1 97.31 267 ARG A CA 1
ATOM 1938 C C . ARG A 1 267 ? 1.221 31.562 -4.766 1 97.31 267 ARG A C 1
ATOM 1940 O O . ARG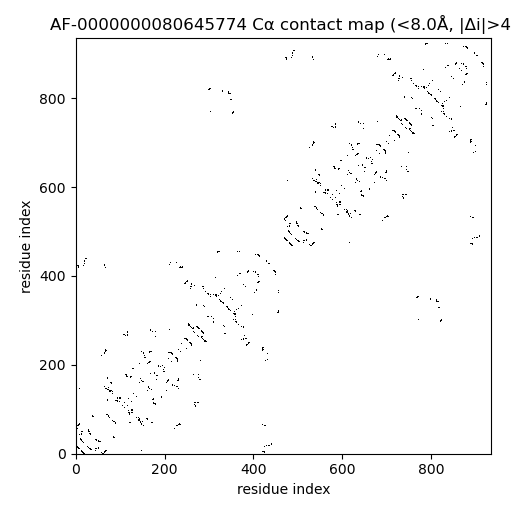 A 1 267 ? 1.664 31.312 -5.891 1 97.31 267 ARG A O 1
ATOM 1947 N N . ASP A 1 268 ? 0.614 30.672 -3.996 1 95.31 268 ASP A N 1
ATOM 1948 C CA . ASP A 1 268 ? 0.505 29.281 -4.402 1 95.31 268 ASP A CA 1
ATOM 1949 C C . ASP A 1 268 ? -0.954 28.875 -4.598 1 95.31 268 ASP A C 1
ATOM 1951 O O . ASP A 1 268 ? -1.679 28.656 -3.623 1 95.31 268 ASP A O 1
ATOM 1955 N N . ALA A 1 269 ? -1.378 28.625 -5.863 1 93.62 269 ALA A N 1
ATOM 1956 C CA . ALA A 1 269 ? -2.768 28.297 -6.168 1 93.62 269 ALA A CA 1
ATOM 1957 C C . ALA A 1 269 ? -3.002 26.781 -6.117 1 93.62 269 ALA A C 1
ATOM 1959 O O . ALA A 1 269 ? -4.148 26.328 -6.086 1 93.62 269 ALA A O 1
ATOM 1960 N N . VAL A 1 270 ? -1.919 26 -6.012 1 87 270 VAL A N 1
ATOM 1961 C CA . VAL A 1 270 ? -2.1 24.578 -6.285 1 87 270 VAL A CA 1
ATOM 1962 C C . VAL A 1 270 ? -1.437 23.75 -5.188 1 87 270 VAL A C 1
ATOM 1964 O O . VAL A 1 270 ? -1.982 22.734 -4.75 1 87 270 VAL A O 1
ATOM 1967 N N . GLY A 1 271 ? -0.355 24.172 -4.621 1 82.25 271 GLY A N 1
ATOM 1968 C CA . GLY A 1 271 ? 0.563 23.328 -3.859 1 82.25 271 GLY A CA 1
ATOM 1969 C C . GLY A 1 271 ? 0.187 23.219 -2.395 1 82.25 271 GLY A C 1
ATOM 1970 O O . GLY A 1 271 ? 0.771 22.422 -1.66 1 82.25 271 GLY A O 1
ATOM 1971 N N . GLY A 1 272 ? -0.699 24.062 -1.94 1 88 272 GLY A N 1
ATOM 1972 C CA . GLY A 1 272 ? -1.167 23.953 -0.567 1 88 272 GLY A CA 1
ATOM 1973 C C . GLY A 1 272 ? -0.404 24.844 0.39 1 88 272 GLY A C 1
ATOM 1974 O O . GLY A 1 272 ? -0.626 24.797 1.602 1 88 272 GLY A O 1
ATOM 1975 N N . VAL A 1 273 ? 0.51 25.703 -0.12 1 95.88 273 VAL A N 1
ATOM 1976 C CA . VAL A 1 273 ? 1.267 26.625 0.708 1 95.88 273 VAL A CA 1
ATOM 1977 C C . VAL A 1 273 ? 0.452 27.906 0.931 1 95.88 273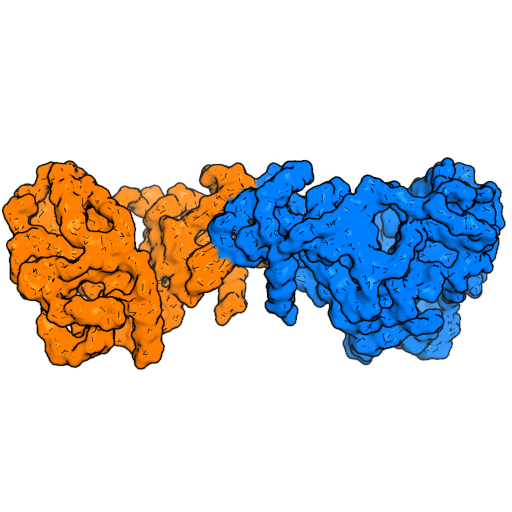 VAL A C 1
ATOM 1979 O O . VAL A 1 273 ? -0.069 28.484 -0.021 1 95.88 273 VAL A O 1
ATOM 1982 N N . THR A 1 274 ? 0.279 28.297 2.145 1 96.81 274 THR A N 1
ATOM 1983 C CA . THR A 1 274 ? -0.356 29.562 2.461 1 96.81 274 THR A CA 1
ATOM 1984 C C . THR A 1 274 ? 0.675 30.688 2.488 1 96.81 274 THR A C 1
ATOM 1986 O O . THR A 1 274 ? 1.781 30.516 3.004 1 96.81 274 THR A O 1
ATOM 1989 N N . GLY A 1 275 ? 0.303 31.781 1.876 1 97.69 275 GLY A N 1
ATOM 1990 C CA . GLY A 1 275 ? 1.2 32.938 1.796 1 97.69 275 GLY A CA 1
ATOM 1991 C C . GLY A 1 275 ? 1.004 33.906 2.924 1 97.69 275 GLY A C 1
ATOM 1992 O O . GLY A 1 275 ? 0.792 35.125 2.682 1 97.69 275 GLY A O 1
ATOM 1993 N N . PHE A 1 276 ? 1.212 33.5 4.16 1 98.25 276 PHE A N 1
ATOM 1994 C CA . PHE A 1 276 ? 1.014 34.344 5.328 1 98.25 276 PHE A CA 1
ATOM 1995 C C . PHE A 1 276 ? 2.174 35.344 5.496 1 98.25 276 PHE A C 1
ATOM 1997 O O . PHE A 1 276 ? 3.176 35.25 4.785 1 98.25 276 PHE A O 1
ATOM 2004 N N . MET A 1 277 ? 1.955 36.25 6.352 1 98.44 277 MET A N 1
ATOM 2005 C CA . MET A 1 277 ? 2.992 37.188 6.75 1 98.44 277 MET A CA 1
ATOM 2006 C C . MET A 1 277 ? 3.525 36.875 8.141 1 98.44 277 MET A C 1
ATOM 2008 O O . MET A 1 277 ? 2.889 36.125 8.898 1 98.44 277 MET A O 1
ATOM 2012 N N . ASP A 1 278 ? 4.773 37.312 8.398 1 97.69 278 ASP A N 1
ATOM 2013 C CA . ASP A 1 278 ? 5.32 37.094 9.727 1 97.69 278 ASP A CA 1
ATOM 2014 C C . ASP A 1 278 ? 5.102 38.281 10.641 1 97.69 278 ASP A C 1
ATOM 2016 O O . ASP A 1 278 ? 4.352 39.219 10.297 1 97.69 278 ASP A O 1
ATOM 2020 N N . ALA A 1 279 ? 5.637 38.25 11.852 1 97.38 279 ALA A N 1
ATOM 2021 C CA . ALA A 1 279 ? 5.406 39.281 12.844 1 97.38 279 ALA A CA 1
ATOM 2022 C C . ALA A 1 279 ? 6.543 40.312 12.844 1 97.38 279 ALA A C 1
ATOM 2024 O O . ALA A 1 279 ? 6.641 41.125 13.75 1 97.38 279 ALA A O 1
ATOM 2025 N N . SER A 1 280 ? 7.422 40.281 11.852 1 95.62 280 SER A N 1
ATOM 2026 C CA . SER A 1 280 ? 8.586 41.156 11.82 1 95.62 280 SER A CA 1
ATOM 2027 C C . SER A 1 280 ? 8.562 42.062 10.594 1 95.62 280 SER A C 1
ATOM 2029 O O . SER A 1 280 ? 9.539 42.75 10.312 1 95.62 280 SER A O 1
ATOM 2031 N N . GLY A 1 281 ? 7.492 42 9.914 1 96.12 281 GLY A N 1
ATOM 2032 C CA . GLY A 1 281 ? 7.348 42.875 8.75 1 96.12 281 GLY A CA 1
ATOM 2033 C C . GLY A 1 281 ? 7.633 42.188 7.441 1 96.12 281 GLY A C 1
ATOM 2034 O O . GLY A 1 281 ? 7.637 42.812 6.379 1 96.12 281 GLY A O 1
ATOM 2035 N N . GLN A 1 282 ? 7.84 40.938 7.504 1 96.88 282 GLN A N 1
ATOM 2036 C CA . GLN A 1 282 ? 8.102 40.125 6.32 1 96.88 282 GLN A CA 1
ATOM 2037 C C . GLN A 1 282 ? 7.012 39.062 6.113 1 96.88 282 GLN A C 1
ATOM 2039 O O . GLN A 1 282 ? 5.852 39.281 6.469 1 96.88 282 GLN A O 1
ATOM 2044 N N . TRP A 1 283 ? 7.305 38.062 5.305 1 98.19 283 TRP A N 1
ATOM 2045 C CA . TRP A 1 283 ? 6.328 37.031 5.023 1 98.19 283 TRP A CA 1
ATOM 2046 C C . TRP A 1 283 ? 6.734 35.719 5.68 1 98.19 283 TRP A C 1
ATOM 2048 O O . TRP A 1 283 ? 7.906 35.5 6.008 1 98.19 283 TRP A O 1
ATOM 2058 N N . LEU A 1 284 ? 5.742 34.875 5.879 1 98.25 284 LEU A N 1
ATOM 2059 C CA . LEU A 1 284 ? 5.941 33.594 6.496 1 98.25 284 LEU A CA 1
ATOM 2060 C C . LEU A 1 284 ? 5.117 32.5 5.781 1 98.25 284 LEU A C 1
ATOM 2062 O O . LEU A 1 284 ? 4.176 31.969 6.352 1 98.25 284 LEU A O 1
ATOM 2066 N N . PRO A 1 285 ? 5.516 32.188 4.527 1 97.88 285 PRO A N 1
ATOM 2067 C CA . PRO A 1 285 ? 4.832 31.062 3.9 1 97.88 285 PRO A CA 1
ATOM 2068 C C . PRO A 1 285 ? 4.91 29.797 4.738 1 97.88 285 PRO A C 1
ATOM 2070 O O . PRO A 1 285 ? 5.938 29.531 5.367 1 97.88 285 PRO A O 1
ATOM 2073 N N . LEU A 1 286 ? 3.773 29.125 4.723 1 97.19 286 LEU A N 1
ATOM 2074 C CA . LEU A 1 286 ? 3.66 27.953 5.59 1 97.19 286 LEU A CA 1
ATOM 2075 C C . LEU A 1 286 ? 2.869 26.844 4.906 1 97.19 286 LEU A C 1
ATOM 2077 O O . LEU A 1 286 ? 1.884 27.109 4.219 1 97.19 286 LEU A O 1
ATOM 2081 N N . ALA A 1 287 ? 3.342 25.609 5.062 1 97 287 ALA A N 1
ATOM 2082 C CA . ALA A 1 287 ? 2.643 24.406 4.621 1 97 287 ALA A CA 1
ATOM 2083 C C . ALA A 1 287 ? 2.32 23.5 5.801 1 97 287 ALA A C 1
ATOM 2085 O O . ALA A 1 287 ? 3.182 23.234 6.645 1 97 287 ALA A O 1
ATOM 2086 N N . CYS A 1 288 ? 1.082 23.078 5.883 1 95.25 288 CYS A N 1
ATOM 2087 C CA . CYS A 1 288 ? 0.631 22.203 6.961 1 95.25 288 CYS A CA 1
ATOM 2088 C C . CYS A 1 288 ? 0.315 20.812 6.438 1 95.25 288 CYS A C 1
ATOM 2090 O O . CYS A 1 288 ? -0.12 20.656 5.297 1 95.25 288 CYS A O 1
ATOM 2092 N N . THR A 1 289 ? 0.557 19.828 7.234 1 95.38 289 THR A N 1
ATOM 2093 C CA . THR A 1 289 ? 0.198 18.438 6.93 1 95.38 289 THR A CA 1
ATOM 2094 C C . THR A 1 289 ? -0.712 17.875 8.008 1 95.38 289 THR A C 1
ATOM 2096 O O . THR A 1 289 ? -0.703 18.344 9.148 1 95.38 289 THR A O 1
ATOM 2099 N N . LEU A 1 290 ? -1.524 16.938 7.652 1 93.44 290 LEU A N 1
ATOM 2100 C CA . LEU A 1 290 ? -2.43 16.297 8.602 1 93.44 290 LEU A CA 1
ATOM 2101 C C . LEU A 1 290 ? -1.771 15.086 9.25 1 93.44 290 LEU A C 1
ATOM 2103 O O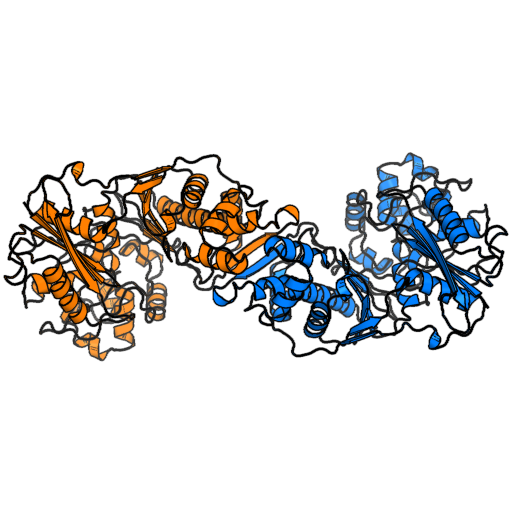 . LEU A 1 290 ? -2.166 14.664 10.344 1 93.44 290 LEU A O 1
ATOM 2107 N N . ASN A 1 291 ? -0.847 14.508 8.484 1 95.56 291 ASN A N 1
ATOM 2108 C CA . ASN A 1 291 ? -0.222 13.258 8.898 1 95.56 291 ASN A CA 1
ATOM 2109 C C . ASN A 1 291 ? 1.19 13.484 9.43 1 95.56 291 ASN A C 1
ATOM 2111 O O . ASN A 1 291 ? 2.141 13.594 8.648 1 95.56 291 ASN A O 1
ATOM 2115 N N . GLY A 1 292 ? 1.333 13.539 10.711 1 95 292 GLY A N 1
ATOM 2116 C CA . GLY A 1 292 ? 2.627 13.734 11.344 1 95 292 GLY A CA 1
ATOM 2117 C C . GLY A 1 292 ? 3.121 12.508 12.078 1 95 292 GLY A C 1
ATOM 2118 O O . GLY A 1 292 ? 3.156 11.406 11.508 1 95 292 GLY A O 1
ATOM 2119 N N . SER A 1 293 ? 3.41 12.672 13.305 1 92.44 293 SER A N 1
ATOM 2120 C CA . SER A 1 293 ? 4.117 11.648 14.062 1 92.44 293 SER A CA 1
ATOM 2121 C C . SER A 1 293 ? 3.182 10.5 14.445 1 92.44 293 SER A C 1
ATOM 2123 O O . SER A 1 293 ? 3.637 9.438 14.867 1 92.44 293 SER A O 1
ATOM 2125 N N . LEU A 1 294 ? 1.868 10.656 14.258 1 92.94 294 LEU A N 1
ATOM 2126 C CA . LEU A 1 294 ? 0.922 9.602 14.578 1 92.94 294 LEU A CA 1
ATOM 2127 C C . LEU A 1 294 ? 1.216 8.344 13.766 1 92.94 294 LEU A C 1
ATOM 2129 O O . LEU A 1 294 ? 0.774 7.246 14.125 1 92.94 294 LEU A O 1
ATOM 2133 N N . VAL A 1 295 ? 1.93 8.477 12.688 1 96 295 VAL A N 1
ATOM 2134 C CA . VAL A 1 295 ? 2.318 7.332 11.875 1 96 295 VAL A CA 1
ATOM 2135 C C . VAL A 1 295 ? 3.084 6.324 12.727 1 96 295 VAL A C 1
ATOM 2137 O O . VAL A 1 295 ? 2.92 5.113 12.57 1 96 295 VAL A O 1
ATOM 2140 N N . GLN A 1 296 ? 3.91 6.859 13.625 1 96.06 296 GLN A N 1
ATOM 2141 C CA . GLN A 1 296 ? 4.68 5.973 14.492 1 96.06 296 GLN A CA 1
ATOM 2142 C C . GLN A 1 296 ? 3.768 5.215 15.453 1 96.06 296 GLN A C 1
ATOM 2144 O O . GLN A 1 296 ? 4.023 4.051 15.766 1 96.06 296 GLN A O 1
ATOM 2149 N N . ASP A 1 297 ? 2.689 5.855 15.922 1 95.94 297 ASP A N 1
ATOM 2150 C CA . ASP A 1 297 ? 1.716 5.184 16.781 1 95.94 297 ASP A CA 1
ATOM 2151 C C . ASP A 1 297 ? 1.09 3.986 16.062 1 95.94 297 ASP A C 1
ATOM 2153 O O . ASP A 1 297 ? 0.935 2.916 16.641 1 95.94 297 ASP A O 1
ATOM 2157 N N . TYR A 1 298 ? 0.693 4.199 14.844 1 97.5 298 TYR A N 1
ATOM 2158 C CA . TYR A 1 298 ? 0.084 3.131 14.062 1 97.5 298 TYR A CA 1
ATOM 2159 C C . TYR A 1 298 ? 1.021 1.934 13.953 1 97.5 298 TYR A C 1
ATOM 2161 O O . TYR A 1 298 ? 0.593 0.787 14.102 1 97.5 298 TYR A O 1
ATOM 2169 N N . PHE A 1 299 ? 2.303 2.137 13.719 1 97.94 299 PHE A N 1
ATOM 2170 C CA . PHE A 1 299 ? 3.242 1.047 13.492 1 97.94 299 PHE A CA 1
ATOM 2171 C C . PHE A 1 299 ? 3.674 0.415 14.805 1 97.94 299 PHE A C 1
ATOM 2173 O O . PHE A 1 299 ? 3.986 -0.776 14.859 1 97.94 299 PHE A O 1
ATOM 2180 N N . CYS A 1 300 ? 3.682 1.233 15.945 1 97.5 300 CYS A N 1
ATOM 2181 C CA . CYS A 1 300 ? 3.811 0.603 17.25 1 97.5 300 CYS A CA 1
ATOM 2182 C C . CYS A 1 300 ? 2.703 -0.421 17.484 1 97.5 300 CYS A C 1
ATOM 2184 O O . CYS A 1 300 ? 2.967 -1.539 17.922 1 97.5 300 CYS A O 1
ATOM 2186 N N . ARG A 1 301 ? 1.503 -0.101 17.141 1 96.69 301 ARG A N 1
ATOM 2187 C CA . ARG A 1 301 ? 0.343 -0.967 17.312 1 96.69 301 ARG A CA 1
ATOM 2188 C C . ARG A 1 301 ? 0.459 -2.225 16.453 1 96.69 3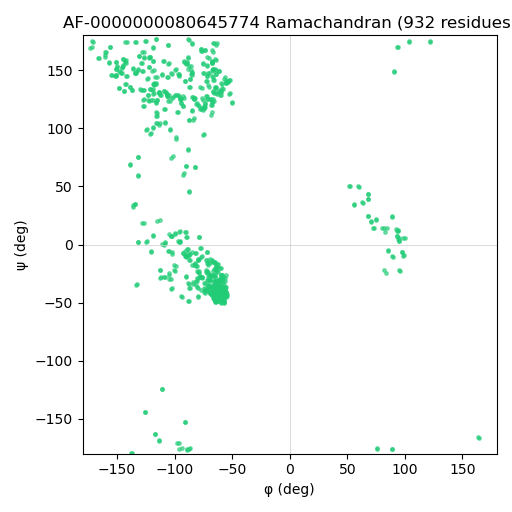01 ARG A C 1
ATOM 2190 O O . ARG A 1 301 ? 0.265 -3.338 16.953 1 96.69 301 ARG A O 1
ATOM 2197 N N . ILE A 1 302 ? 0.802 -2.117 15.188 1 96.31 302 ILE A N 1
ATOM 2198 C CA . ILE A 1 302 ? 0.783 -3.254 14.273 1 96.31 302 ILE A CA 1
ATOM 2199 C C . ILE A 1 302 ? 1.959 -4.18 14.578 1 96.31 302 ILE A C 1
ATOM 2201 O O . ILE A 1 302 ? 1.854 -5.398 14.422 1 96.31 302 ILE A O 1
ATOM 2205 N N . LEU A 1 303 ? 3.105 -3.609 15.016 1 97.5 303 LEU A N 1
ATOM 2206 C CA . LEU A 1 303 ? 4.293 -4.422 15.25 1 97.5 303 LEU A CA 1
ATOM 2207 C C . LEU A 1 303 ? 4.363 -4.875 16.703 1 97.5 303 LEU A C 1
ATOM 2209 O O . LEU A 1 303 ? 5.211 -5.691 17.062 1 97.5 303 LEU A O 1
ATOM 2213 N N . GLY A 1 304 ? 3.488 -4.391 17.562 1 96.38 304 GLY A N 1
ATOM 2214 C CA . GLY A 1 304 ? 3.459 -4.754 18.969 1 96.38 304 GLY A CA 1
ATOM 2215 C C . GLY A 1 304 ? 4.664 -4.25 19.75 1 96.38 304 GLY A C 1
ATOM 2216 O O . GLY A 1 304 ? 5.289 -5.004 20.5 1 96.38 304 GLY A O 1
ATOM 2217 N N . THR A 1 305 ? 5.043 -2.99 19.5 1 97.06 305 THR A N 1
ATOM 2218 C CA . THR A 1 305 ? 6.219 -2.408 20.141 1 97.06 305 THR A CA 1
ATOM 2219 C C . THR A 1 305 ? 5.863 -1.096 20.828 1 97.06 305 THR A C 1
ATOM 2221 O O . THR A 1 305 ? 4.805 -0.515 20.578 1 97.06 305 THR A O 1
ATOM 2224 N N . ASP A 1 306 ? 6.715 -0.687 21.75 1 97.06 306 ASP A N 1
ATOM 2225 C CA . ASP A 1 306 ? 6.676 0.702 22.203 1 97.06 306 ASP A CA 1
ATOM 2226 C C . ASP A 1 306 ? 7.582 1.58 21.344 1 97.06 306 ASP A C 1
ATOM 2228 O O . ASP A 1 306 ? 8.164 1.111 20.359 1 97.06 306 ASP A O 1
ATOM 2232 N N . TYR A 1 307 ? 7.711 2.824 21.656 1 96.12 307 TYR A N 1
ATOM 2233 C CA . TYR A 1 307 ? 8.43 3.777 20.828 1 96.12 307 TYR A CA 1
ATOM 2234 C C . TYR A 1 307 ? 9.922 3.471 20.812 1 96.12 307 TYR A C 1
ATOM 2236 O O . TYR A 1 307 ? 10.586 3.607 19.781 1 96.12 307 TYR A O 1
ATOM 2244 N N . LYS A 1 308 ? 10.469 3.111 21.953 1 96.56 308 LYS A N 1
ATOM 2245 C CA . LYS A 1 308 ? 11.891 2.801 22.031 1 96.56 308 LYS A CA 1
ATOM 2246 C C . LYS A 1 308 ? 12.25 1.607 21.156 1 96.56 308 LYS A C 1
ATOM 2248 O O . LYS A 1 308 ? 13.258 1.632 20.453 1 96.56 308 LYS A O 1
ATOM 2253 N N . GLU A 1 309 ? 11.398 0.623 21.234 1 97.88 309 GLU A N 1
ATOM 2254 C CA . GLU A 1 309 ? 11.602 -0.564 20.406 1 97.88 309 GLU A CA 1
ATOM 2255 C C . GLU A 1 309 ? 11.438 -0.241 18.922 1 97.88 309 GLU A C 1
ATOM 2257 O O . GLU A 1 309 ? 12.18 -0.758 18.094 1 97.88 309 GLU A O 1
ATOM 2262 N N . LEU A 1 310 ? 10.438 0.582 18.594 1 97.94 310 LEU A N 1
ATOM 2263 C CA . LEU A 1 310 ? 10.234 0.983 17.219 1 97.94 310 LEU A CA 1
ATOM 2264 C C . LEU A 1 310 ? 11.469 1.711 16.672 1 97.94 310 LEU A C 1
ATOM 2266 O O . LEU A 1 310 ? 11.891 1.47 15.547 1 97.94 310 LEU A O 1
ATOM 2270 N N . ASP A 1 311 ? 12.086 2.537 17.5 1 97.81 311 ASP A N 1
ATOM 2271 C CA . ASP A 1 311 ? 13.312 3.238 17.141 1 97.81 311 ASP A CA 1
ATOM 2272 C C . ASP A 1 311 ? 14.43 2.252 16.797 1 97.81 311 ASP A C 1
ATOM 2274 O O . ASP A 1 311 ? 15.109 2.4 15.789 1 97.81 311 ASP A O 1
ATOM 2278 N N . ALA A 1 312 ? 14.539 1.331 17.688 1 98.25 312 ALA A N 1
ATOM 2279 C CA . ALA A 1 312 ? 15.609 0.349 17.516 1 98.25 312 ALA A CA 1
ATOM 2280 C C . ALA A 1 312 ? 15.406 -0.45 16.234 1 98.25 312 ALA A C 1
ATOM 2282 O O . ALA A 1 312 ? 16.359 -0.682 15.484 1 98.25 312 ALA A O 1
ATOM 2283 N N . LEU A 1 313 ? 14.211 -0.883 15.953 1 98.44 313 LEU A N 1
ATOM 2284 C CA . LEU A 1 313 ? 13.898 -1.627 14.734 1 98.44 313 LEU A CA 1
ATOM 2285 C C . LEU A 1 313 ? 14.141 -0.773 13.5 1 98.44 313 LEU A C 1
ATOM 2287 O O . LEU A 1 313 ? 14.75 -1.237 12.531 1 98.44 313 LEU A O 1
ATOM 2291 N N . ALA A 1 314 ? 13.656 0.483 13.531 1 98.19 314 ALA A N 1
ATOM 2292 C CA . ALA A 1 314 ? 13.828 1.386 12.398 1 98.19 314 ALA A CA 1
ATOM 2293 C C . ALA A 1 314 ? 15.312 1.608 12.102 1 98.19 314 ALA A C 1
ATOM 2295 O O . ALA A 1 314 ? 15.711 1.671 10.938 1 98.19 314 ALA A O 1
ATOM 2296 N N . GLN A 1 315 ? 16.094 1.732 13.156 1 97.75 315 GLN A N 1
ATOM 2297 C CA . GLN A 1 315 ? 17.531 1.918 13.008 1 97.75 315 GLN A CA 1
ATOM 2298 C C . GLN A 1 315 ? 18.172 0.702 12.352 1 97.75 315 GLN A C 1
ATOM 2300 O O . GLN A 1 315 ? 19.125 0.837 11.594 1 97.75 315 GLN A O 1
ATOM 2305 N N . ALA A 1 316 ? 17.656 -0.442 12.641 1 98.12 316 ALA A N 1
ATOM 2306 C CA . ALA A 1 316 ? 18.203 -1.694 12.125 1 98.12 316 ALA A CA 1
ATOM 2307 C C . ALA A 1 316 ? 17.719 -1.951 10.695 1 98.12 316 ALA A C 1
ATOM 2309 O O . ALA A 1 316 ? 18.297 -2.787 9.984 1 98.12 316 ALA A O 1
ATOM 2310 N N . GLY A 1 317 ? 16.641 -1.293 10.242 1 98 317 GLY A N 1
ATOM 2311 C CA . GLY A 1 317 ? 16.125 -1.465 8.891 1 98 317 GLY A CA 1
ATOM 2312 C C . GLY A 1 317 ? 17.047 -0.932 7.824 1 98 317 GLY A C 1
ATOM 2313 O O . GLY A 1 317 ? 17.859 -0.04 8.086 1 98 317 GLY A O 1
ATOM 2314 N N . GLU A 1 318 ? 16.922 -1.443 6.617 1 97.75 318 GLU A N 1
ATOM 2315 C CA . GLU A 1 318 ? 17.719 -0.986 5.477 1 97.75 318 GLU A CA 1
ATOM 2316 C C . GLU A 1 318 ? 17.281 0.406 5.027 1 97.75 318 GLU A C 1
ATOM 2318 O O . GLU A 1 318 ? 16.094 0.648 4.801 1 97.75 318 GLU A O 1
ATOM 2323 N N . PRO A 1 319 ? 18.25 1.459 4.938 1 98 319 PRO A N 1
ATOM 2324 C CA . PRO A 1 319 ? 17.844 2.719 4.305 1 98 319 PRO A CA 1
ATOM 2325 C C . PRO A 1 319 ? 17.172 2.514 2.953 1 98 319 PRO A C 1
ATOM 2327 O O . PRO A 1 319 ? 17.734 1.858 2.07 1 98 319 PRO A O 1
ATOM 2330 N N . GLY A 1 320 ? 16.016 2.965 2.807 1 98.06 320 GLY A N 1
ATOM 2331 C CA . GLY A 1 320 ? 15.227 2.717 1.609 1 98.06 320 GLY A CA 1
ATOM 2332 C C . GLY A 1 320 ? 14.25 1.567 1.765 1 98.06 320 GLY A C 1
ATOM 2333 O O . GLY A 1 320 ? 13.484 1.266 0.845 1 98.06 320 GLY A O 1
ATOM 2334 N N . CYS A 1 321 ? 14.328 0.874 2.898 1 98.25 321 CYS A N 1
ATOM 2335 C CA . CYS A 1 321 ? 13.383 -0.164 3.295 1 98.25 321 CYS A CA 1
ATOM 2336 C C . CYS A 1 321 ? 13.281 -1.244 2.225 1 98.25 321 CYS A C 1
ATOM 2338 O O . CYS A 1 321 ? 12.18 -1.724 1.928 1 98.25 321 CYS A O 1
ATOM 2340 N N . GLY A 1 322 ? 14.336 -1.554 1.551 1 97.5 322 GLY A N 1
ATOM 2341 C CA . GLY A 1 322 ? 14.328 -2.582 0.524 1 97.5 322 GLY A CA 1
ATOM 2342 C C . GLY A 1 322 ? 13.555 -2.178 -0.716 1 97.5 322 GLY A C 1
ATOM 2343 O O . GLY A 1 322 ? 13.047 -3.033 -1.443 1 97.5 322 GLY A O 1
ATOM 2344 N N . GLY A 1 323 ? 13.359 -0.89 -0.872 1 98 323 GLY A N 1
ATOM 2345 C CA . GLY A 1 323 ? 12.633 -0.388 -2.027 1 98 323 GLY A CA 1
ATOM 2346 C C . GLY A 1 323 ? 11.18 -0.075 -1.729 1 98 323 GLY A C 1
ATOM 2347 O O . GLY A 1 323 ? 10.508 0.589 -2.52 1 98 323 GLY A O 1
ATOM 2348 N N . MET A 1 324 ? 10.664 -0.454 -0.542 1 98.19 324 MET A N 1
ATOM 2349 C CA . MET A 1 324 ? 9.297 -0.168 -0.135 1 98.19 324 MET A CA 1
ATOM 2350 C C . MET A 1 324 ? 9.109 1.318 0.155 1 98.19 324 MET A C 1
ATOM 2352 O O . MET A 1 324 ? 10.031 1.979 0.639 1 98.19 324 MET A O 1
ATOM 2356 N N . VAL A 1 325 ? 7.926 1.811 -0.116 1 98.25 325 VAL A N 1
ATOM 2357 C CA . VAL A 1 325 ? 7.602 3.203 0.172 1 98.25 325 VAL A CA 1
ATOM 2358 C C . VAL A 1 325 ? 6.164 3.307 0.676 1 98.25 325 VAL A C 1
ATOM 2360 O O . VAL A 1 325 ? 5.301 2.518 0.28 1 98.25 325 VAL A O 1
ATOM 2363 N N . MET A 1 326 ? 5.961 4.207 1.567 1 98.56 326 MET A N 1
ATOM 2364 C CA . MET A 1 326 ? 4.605 4.445 2.053 1 98.56 326 MET A CA 1
ATOM 2365 C C . MET A 1 326 ? 4.207 5.906 1.854 1 98.56 326 MET A C 1
ATOM 2367 O O . MET A 1 326 ? 4.984 6.812 2.148 1 98.56 326 MET A O 1
ATOM 2371 N N . ILE A 1 327 ? 3.084 6.16 1.253 1 98.38 327 ILE A N 1
ATOM 2372 C CA . ILE A 1 327 ? 2.404 7.449 1.286 1 98.38 327 ILE A CA 1
ATOM 2373 C C . ILE A 1 327 ? 1.484 7.516 2.504 1 98.38 327 ILE A C 1
ATOM 2375 O O . ILE A 1 327 ? 0.46 6.832 2.555 1 98.38 327 ILE A O 1
ATOM 2379 N N . PRO A 1 328 ? 1.881 8.289 3.49 1 98.12 328 PRO A N 1
ATOM 2380 C CA . PRO A 1 328 ? 1.235 8.164 4.797 1 98.12 328 PRO A CA 1
ATOM 2381 C C . PRO A 1 328 ? -0.014 9.031 4.922 1 98.12 328 PRO A C 1
ATOM 2383 O O . PRO A 1 328 ? -0.206 9.703 5.941 1 98.12 328 PRO A O 1
ATOM 2386 N N . TYR A 1 329 ? -0.935 9.047 3.934 1 97.31 329 TYR A N 1
ATOM 2387 C CA . TYR A 1 329 ? -2.129 9.883 3.961 1 97.31 329 TYR A CA 1
ATOM 2388 C C . TYR A 1 329 ? -3.295 9.148 4.613 1 97.31 329 TYR A C 1
ATOM 2390 O O . TYR A 1 329 ? -4.312 8.891 3.971 1 97.31 329 TYR A O 1
ATOM 2398 N N . PHE A 1 330 ? -3.203 8.883 5.914 1 97.69 330 PHE A N 1
ATOM 2399 C CA . PHE A 1 330 ? -4.133 8.055 6.676 1 97.69 330 PHE A CA 1
ATOM 2400 C C . PHE A 1 330 ? -5.477 8.758 6.828 1 97.69 330 PHE A C 1
ATOM 2402 O O . PHE A 1 330 ? -6.508 8.102 6.996 1 97.69 330 PHE A O 1
ATOM 2409 N N . VAL A 1 331 ? -5.516 10.094 6.773 1 95.12 331 VAL A N 1
ATOM 2410 C CA . VAL A 1 331 ? -6.738 10.859 7 1 95.12 331 VAL A CA 1
ATOM 2411 C C . VAL A 1 331 ? -6.875 11.945 5.934 1 95.12 331 VAL A C 1
ATOM 2413 O O . VAL A 1 331 ? -7.324 13.055 6.223 1 95.12 331 VAL A O 1
ATOM 2416 N N . GLY A 1 332 ? -6.426 11.625 4.723 1 93.56 332 GLY A N 1
ATOM 2417 C CA . GLY A 1 332 ? -6.297 12.672 3.725 1 93.56 332 GLY A CA 1
ATOM 2418 C C . GLY A 1 332 ? -5.086 13.562 3.945 1 93.56 332 GLY A C 1
ATOM 2419 O O . GLY A 1 332 ? -4.242 13.273 4.793 1 93.56 332 GLY A O 1
ATOM 2420 N N . GLU A 1 333 ? -4.996 14.578 3.109 1 93.12 333 GLU A N 1
ATOM 2421 C CA . GLU A 1 333 ? -3.834 15.445 3.285 1 93.12 333 GLU A CA 1
ATOM 2422 C C . GLU A 1 333 ? -4.137 16.875 2.848 1 93.12 333 GLU A C 1
ATOM 2424 O O . GLU A 1 333 ? -5.102 17.109 2.115 1 93.12 333 GLU A O 1
ATOM 2429 N N . ARG A 1 334 ? -3.357 17.812 3.381 1 91 334 ARG A N 1
ATOM 2430 C CA . ARG A 1 334 ? -3.518 19.219 3.08 1 91 334 ARG A CA 1
ATOM 2431 C C . ARG A 1 334 ? -2.463 19.703 2.086 1 91 334 ARG A C 1
ATOM 2433 O O . ARG A 1 334 ? -2.715 20.609 1.29 1 91 334 ARG A O 1
ATOM 2440 N N . THR A 1 335 ? -1.294 19.234 2.191 1 90.94 335 THR A N 1
ATOM 2441 C CA . THR A 1 335 ? -0.215 19.578 1.268 1 90.94 335 THR A CA 1
ATOM 2442 C C . THR A 1 335 ? 0.382 18.312 0.656 1 90.94 335 THR A C 1
ATOM 2444 O O . THR A 1 335 ? 1.184 17.625 1.293 1 90.94 335 THR A O 1
ATOM 2447 N N . PRO A 1 336 ? 0.025 17.922 -0.523 1 89.5 336 PRO A N 1
ATOM 2448 C CA . PRO A 1 336 ? -0.983 18.594 -1.344 1 89.5 336 PRO A CA 1
ATOM 2449 C C . PRO A 1 336 ? -2.406 18.359 -0.843 1 89.5 336 PRO A C 1
ATOM 2451 O O . PRO A 1 336 ? -2.623 17.531 0.038 1 89.5 336 PRO A O 1
ATOM 2454 N N . ASN A 1 337 ? -3.32 19.141 -1.372 1 87.56 337 ASN A N 1
ATOM 2455 C CA . ASN A 1 337 ? -4.715 19.031 -0.953 1 87.56 337 ASN A CA 1
ATOM 2456 C C . ASN A 1 337 ? -5.387 17.797 -1.533 1 87.56 337 ASN A C 1
ATOM 2458 O O . ASN A 1 337 ? -5.941 17.844 -2.631 1 87.56 337 ASN A O 1
ATOM 2462 N N . LEU A 1 338 ? -5.406 16.734 -0.764 1 90.88 338 LEU A N 1
ATOM 2463 C CA . LEU A 1 338 ? -6.027 15.453 -1.1 1 90.88 338 LEU A CA 1
ATOM 2464 C C . LEU A 1 338 ? -6.902 14.953 0.048 1 90.88 338 LEU A C 1
ATOM 2466 O O . LEU A 1 338 ? -6.555 13.984 0.719 1 90.88 338 LEU A O 1
ATOM 2470 N N . PRO A 1 339 ? -8.047 15.555 0.203 1 87.25 339 PRO A N 1
ATOM 2471 C CA . PRO A 1 339 ? -8.852 15.305 1.399 1 87.25 339 PRO A CA 1
ATOM 2472 C C . PRO A 1 339 ? -9.352 13.867 1.484 1 87.25 339 PRO A C 1
ATOM 2474 O O . PRO A 1 339 ? -9.625 13.367 2.578 1 87.25 339 PRO A O 1
ATOM 2477 N N . ASP A 1 340 ? -9.391 13.148 0.327 1 91.5 340 ASP A N 1
ATOM 2478 C CA . ASP A 1 340 ? -9.969 11.812 0.34 1 91.5 340 ASP A CA 1
ATOM 2479 C C . ASP A 1 340 ? -8.891 10.742 0.195 1 91.5 340 ASP A C 1
ATOM 2481 O O . ASP A 1 340 ? -9.195 9.555 0.076 1 91.5 340 ASP A O 1
ATOM 2485 N N . ALA A 1 341 ? -7.641 11.156 0.125 1 94.62 341 ALA A N 1
ATOM 2486 C CA . ALA A 1 341 ? -6.543 10.211 -0.045 1 94.62 341 ALA A CA 1
ATOM 2487 C C . ALA A 1 341 ? -6.426 9.289 1.163 1 94.62 341 ALA A C 1
ATOM 2489 O O . ALA A 1 341 ? -6.867 9.633 2.262 1 94.62 341 ALA A O 1
ATOM 2490 N N . THR A 1 342 ? -5.949 8.086 0.967 1 97 342 THR A N 1
ATOM 2491 C CA . THR A 1 342 ? -5.648 7.117 2.012 1 97 342 THR A CA 1
ATOM 2492 C C . THR A 1 342 ? -4.184 6.684 1.943 1 97 342 THR A C 1
ATOM 2494 O O . THR A 1 342 ? -3.51 6.918 0.939 1 97 342 THR A O 1
ATOM 2497 N N . GLY A 1 343 ? -3.711 6.141 3.041 1 97.88 343 GLY A N 1
ATOM 2498 C CA . GLY A 1 343 ? -2.354 5.621 3.053 1 97.88 343 GLY A CA 1
ATOM 2499 C C . GLY A 1 343 ? -2.17 4.406 2.162 1 97.88 343 GLY A C 1
ATOM 2500 O O . GLY A 1 343 ? -3.127 3.68 1.891 1 97.88 343 GLY A O 1
ATOM 2501 N N . ARG A 1 344 ? -0.973 4.168 1.75 1 98.19 344 ARG A N 1
ATOM 2502 C CA . ARG A 1 344 ? -0.653 2.992 0.946 1 98.19 344 ARG A CA 1
ATOM 2503 C C . ARG A 1 344 ? 0.814 2.605 1.103 1 98.19 344 ARG A C 1
ATOM 2505 O O . ARG A 1 344 ? 1.672 3.469 1.296 1 98.19 344 ARG A O 1
ATOM 2512 N N . ILE A 1 345 ? 1.126 1.387 1.067 1 98.62 345 ILE A N 1
ATOM 2513 C CA . ILE A 1 345 ? 2.475 0.835 1.006 1 98.62 345 ILE A CA 1
ATOM 2514 C C . ILE A 1 345 ? 2.699 0.167 -0.349 1 98.62 345 ILE A C 1
ATOM 2516 O O . ILE A 1 345 ? 1.887 -0.653 -0.785 1 98.62 345 ILE A O 1
ATOM 2520 N N . LEU A 1 346 ? 3.758 0.489 -1.053 1 98.25 346 LEU A N 1
ATOM 2521 C CA . LEU A 1 346 ? 4.027 0.025 -2.41 1 98.25 346 LEU A CA 1
ATOM 2522 C C . LEU A 1 346 ? 5.352 -0.728 -2.475 1 98.25 346 LEU A C 1
ATOM 2524 O O . LEU A 1 346 ? 6.176 -0.622 -1.562 1 98.25 346 LEU A O 1
ATOM 2528 N N . ASN A 1 347 ? 5.523 -1.488 -3.498 1 98.12 347 ASN A N 1
ATOM 2529 C CA . ASN A 1 347 ? 6.77 -2.166 -3.84 1 98.12 347 ASN A CA 1
ATOM 2530 C C . ASN A 1 347 ? 7.109 -3.262 -2.834 1 98.12 347 ASN A C 1
ATOM 2532 O O . ASN A 1 347 ? 8.266 -3.4 -2.428 1 98.12 347 ASN A O 1
ATOM 2536 N N . LEU A 1 348 ? 6.098 -3.992 -2.369 1 98.44 348 LEU A N 1
ATOM 2537 C CA . LEU A 1 348 ? 6.348 -5.141 -1.504 1 98.44 348 LEU A CA 1
ATOM 2538 C C . LEU A 1 348 ? 7.047 -6.258 -2.271 1 98.44 348 LEU A C 1
ATOM 2540 O O . LEU A 1 348 ? 6.52 -6.754 -3.271 1 98.44 348 LEU A O 1
ATOM 2544 N N . ARG A 1 349 ? 8.203 -6.641 -1.848 1 97.62 349 ARG A N 1
ATOM 2545 C CA . ARG A 1 349 ? 8.984 -7.773 -2.326 1 97.62 349 ARG A CA 1
ATOM 2546 C C . ARG A 1 349 ? 9.43 -8.664 -1.169 1 97.62 349 ARG A C 1
ATOM 2548 O O . ARG A 1 349 ? 9.5 -8.211 -0.025 1 97.62 349 ARG A O 1
ATOM 2555 N N . PRO A 1 350 ? 9.711 -9.883 -1.407 1 97.25 350 PRO A N 1
ATOM 2556 C CA . PRO A 1 350 ? 10.016 -10.828 -0.329 1 97.25 350 PRO A CA 1
ATOM 2557 C C . PRO A 1 350 ? 11.156 -10.344 0.573 1 97.25 350 PRO A C 1
ATOM 2559 O O . PRO A 1 350 ? 11.039 -10.414 1.8 1 97.25 350 PRO A O 1
ATOM 2562 N N . GLU A 1 351 ? 12.188 -9.805 -0.007 1 96.31 351 GLU A N 1
ATOM 2563 C CA . GLU A 1 351 ? 13.367 -9.422 0.755 1 96.31 351 GLU A CA 1
ATOM 2564 C C . GLU A 1 351 ? 13.102 -8.18 1.607 1 96.31 351 GLU A C 1
ATOM 2566 O O . GLU A 1 351 ? 13.789 -7.941 2.598 1 96.31 351 GLU A O 1
ATOM 2571 N N . ALA A 1 352 ? 12.141 -7.375 1.247 1 97.44 352 ALA A N 1
ATOM 2572 C CA . ALA A 1 352 ? 11.828 -6.141 1.959 1 97.44 352 ALA A CA 1
ATOM 2573 C C . ALA A 1 352 ? 10.945 -6.414 3.176 1 97.44 352 ALA A C 1
ATOM 2575 O O . ALA A 1 352 ? 10.828 -5.574 4.07 1 97.44 352 ALA A O 1
ATOM 2576 N N . MET A 1 353 ? 10.32 -7.621 3.244 1 97.69 353 MET A N 1
ATOM 2577 C CA . MET A 1 353 ? 9.305 -7.938 4.242 1 97.69 353 MET A CA 1
ATOM 2578 C C . MET A 1 353 ? 9.945 -8.359 5.559 1 97.69 353 MET A C 1
ATOM 2580 O O . MET A 1 353 ? 9.789 -9.5 5.996 1 97.69 353 MET A O 1
ATOM 2584 N N . THR A 1 354 ? 10.609 -7.43 6.207 1 97.44 354 THR A N 1
ATOM 2585 C CA . THR A 1 354 ? 11.188 -7.656 7.527 1 97.44 354 THR A CA 1
ATOM 2586 C C . THR A 1 354 ? 10.57 -6.711 8.555 1 97.44 354 THR A C 1
ATOM 2588 O O . THR A 1 354 ? 10.078 -5.641 8.203 1 97.44 354 THR A O 1
ATOM 2591 N N . ARG A 1 355 ? 10.68 -7.141 9.773 1 97.5 355 ARG A N 1
ATOM 2592 C CA . ARG A 1 355 ? 10.172 -6.332 10.875 1 97.5 355 ARG A CA 1
ATOM 2593 C C . ARG A 1 355 ? 10.891 -4.984 10.945 1 97.5 355 ARG A C 1
ATOM 2595 O O . ARG A 1 355 ? 10.258 -3.953 11.18 1 97.5 355 ARG A O 1
ATOM 2602 N N . GLU A 1 356 ? 12.141 -4.977 10.711 1 98.5 356 GLU A N 1
ATOM 2603 C CA . GLU A 1 356 ? 12.992 -3.789 10.75 1 98.5 356 GLU A CA 1
ATOM 2604 C C . GLU A 1 356 ? 12.617 -2.803 9.648 1 98.5 356 GLU A C 1
ATOM 2606 O O . GLU A 1 356 ? 12.469 -1.605 9.906 1 98.5 356 GLU A O 1
ATOM 2611 N N . ASN A 1 357 ? 12.414 -3.291 8.43 1 98.5 357 ASN A N 1
ATOM 2612 C CA . ASN A 1 357 ? 12.039 -2.426 7.312 1 98.5 357 ASN A CA 1
ATOM 2613 C C . ASN A 1 357 ? 10.648 -1.829 7.508 1 98.5 357 ASN A C 1
ATOM 2615 O O . ASN A 1 357 ? 10.406 -0.678 7.141 1 98.5 357 ASN A O 1
ATOM 2619 N N . PHE A 1 358 ? 9.773 -2.572 8.102 1 97.88 358 PHE A N 1
ATOM 2620 C CA . PHE A 1 358 ? 8.43 -2.062 8.344 1 97.88 358 PHE A CA 1
ATOM 2621 C C . PHE A 1 358 ? 8.445 -0.958 9.391 1 97.88 358 PHE A C 1
ATOM 2623 O O . PHE A 1 358 ? 7.73 0.037 9.266 1 97.88 358 PHE A O 1
ATOM 2630 N N . ALA A 1 359 ? 9.227 -1.185 10.398 1 98.25 359 ALA A N 1
ATOM 2631 C CA . ALA A 1 359 ? 9.383 -0.113 11.383 1 98.25 359 ALA A CA 1
ATOM 2632 C C . ALA A 1 359 ? 9.953 1.144 10.734 1 98.25 359 ALA A C 1
ATOM 2634 O O . ALA A 1 359 ? 9.453 2.248 10.961 1 98.25 359 ALA A O 1
ATOM 2635 N N . ARG A 1 360 ? 10.945 0.981 9.898 1 98.44 360 ARG A N 1
ATOM 2636 C CA . ARG A 1 360 ? 11.633 2.111 9.273 1 98.44 360 ARG A CA 1
ATOM 2637 C C . ARG A 1 360 ? 10.703 2.84 8.305 1 98.44 360 ARG A C 1
ATOM 2639 O O . ARG A 1 360 ? 10.844 4.043 8.094 1 98.44 360 ARG A O 1
ATOM 2646 N N . LEU A 1 361 ? 9.711 2.143 7.746 1 98.25 361 LEU A N 1
ATOM 2647 C CA . LEU A 1 361 ? 8.727 2.76 6.867 1 98.25 361 LEU A CA 1
ATOM 2648 C C . LEU A 1 361 ? 8.008 3.908 7.57 1 98.25 361 LEU A C 1
ATOM 2650 O O . LEU A 1 361 ? 7.695 4.926 6.949 1 98.25 361 LEU A O 1
ATOM 2654 N N . ALA A 1 362 ? 7.711 3.742 8.844 1 97.75 362 ALA A N 1
ATOM 2655 C CA . ALA A 1 362 ? 7.027 4.77 9.625 1 97.75 362 ALA A CA 1
ATOM 2656 C C . ALA A 1 362 ? 7.855 6.051 9.695 1 97.75 362 ALA A C 1
ATOM 2658 O O . ALA A 1 362 ? 7.305 7.152 9.766 1 97.75 362 ALA A O 1
ATOM 2659 N N . PHE A 1 363 ? 9.148 5.918 9.656 1 98 363 PHE A N 1
ATOM 2660 C CA . PHE A 1 363 ? 10.062 7.043 9.789 1 98 363 PHE A CA 1
ATOM 2661 C C . PHE A 1 363 ? 10.344 7.668 8.422 1 98 363 PHE A C 1
ATOM 2663 O O . PHE A 1 363 ? 10.211 8.883 8.25 1 98 363 PHE A O 1
ATOM 2670 N N . GLU A 1 364 ? 10.664 6.836 7.457 1 98.62 364 GLU A N 1
ATOM 2671 C CA . GLU A 1 364 ? 11.047 7.371 6.156 1 98.62 364 GLU A CA 1
ATOM 2672 C C . GLU A 1 364 ? 9.852 7.969 5.426 1 98.62 364 GLU A C 1
ATOM 2674 O O . GLU A 1 364 ? 9.984 8.945 4.688 1 98.62 364 GLU A O 1
ATOM 2679 N N . SER A 1 365 ? 8.672 7.363 5.617 1 98.5 365 SER A N 1
ATOM 2680 C CA . SER A 1 365 ? 7.488 7.938 4.977 1 98.5 365 SER A CA 1
ATOM 2681 C C . SER A 1 365 ? 7.191 9.336 5.52 1 98.5 365 SER A C 1
ATOM 2683 O O . SER A 1 365 ? 6.867 10.242 4.754 1 98.5 365 SER A O 1
ATOM 2685 N N . LEU A 1 366 ? 7.289 9.453 6.824 1 97.75 366 LEU A N 1
ATOM 2686 C CA . LEU A 1 366 ? 7.094 10.758 7.445 1 97.75 366 LEU A CA 1
ATOM 2687 C C . LEU A 1 366 ? 8.141 11.758 6.965 1 97.75 366 LEU A C 1
ATOM 2689 O O . LEU A 1 366 ? 7.812 12.891 6.625 1 97.75 366 LEU A O 1
ATOM 2693 N N . ALA A 1 367 ? 9.367 11.336 6.961 1 98.31 367 ALA A N 1
ATOM 2694 C CA . ALA A 1 367 ? 10.461 12.203 6.531 1 98.31 367 ALA A CA 1
ATOM 2695 C C . ALA A 1 367 ? 10.281 12.625 5.078 1 98.31 367 ALA A C 1
ATOM 2697 O O . ALA A 1 367 ? 10.484 13.797 4.734 1 98.31 367 ALA A O 1
ATOM 2698 N N . CYS A 1 368 ? 9.953 11.695 4.215 1 98.62 368 CYS A N 1
ATOM 2699 C CA . CYS A 1 368 ? 9.703 12.023 2.812 1 98.62 368 CYS A CA 1
ATOM 2700 C C . CYS A 1 368 ? 8.539 12.992 2.676 1 98.62 368 CYS A C 1
ATOM 2702 O O . CYS A 1 368 ? 8.594 13.922 1.872 1 98.62 368 CYS A O 1
ATOM 2704 N N . HIS A 1 369 ? 7.5 12.734 3.455 1 97.88 369 HIS A N 1
ATOM 2705 C CA . HIS A 1 369 ? 6.336 13.617 3.441 1 97.88 369 HIS A CA 1
ATOM 2706 C C . HIS A 1 369 ? 6.707 15.031 3.881 1 97.88 369 HIS A C 1
ATOM 2708 O O . HIS A 1 369 ? 6.281 16.016 3.264 1 97.88 369 HIS A O 1
ATOM 2714 N N . MET A 1 370 ? 7.512 15.141 4.863 1 97.69 370 MET A N 1
ATOM 2715 C CA . MET A 1 370 ? 7.953 16.438 5.352 1 97.69 370 MET A CA 1
ATOM 2716 C C . MET A 1 370 ? 8.891 17.109 4.348 1 97.69 370 MET A C 1
ATOM 2718 O O . MET A 1 370 ? 8.875 18.328 4.207 1 97.69 370 MET A O 1
ATOM 2722 N N . ARG A 1 371 ? 9.703 16.328 3.705 1 98.31 371 ARG A N 1
ATOM 2723 C CA . ARG A 1 371 ? 10.516 16.906 2.639 1 98.31 371 ARG A CA 1
ATOM 2724 C C . ARG A 1 371 ? 9.633 17.469 1.52 1 98.31 371 ARG A C 1
ATOM 2726 O O . ARG A 1 371 ? 9.883 18.547 1.003 1 98.31 371 ARG A O 1
ATOM 2733 N N . ALA A 1 372 ? 8.672 16.672 1.138 1 97.44 372 ALA A N 1
ATOM 2734 C CA . ALA A 1 372 ? 7.754 17.156 0.114 1 97.44 372 ALA A CA 1
ATOM 2735 C C . ALA A 1 372 ? 7.121 18.484 0.532 1 97.44 372 ALA A C 1
ATOM 2737 O O . ALA A 1 372 ? 6.957 19.391 -0.291 1 97.44 372 ALA A O 1
ATOM 2738 N N . THR A 1 373 ? 6.785 18.562 1.765 1 97.31 373 THR A N 1
ATOM 2739 C CA . THR A 1 373 ? 6.215 19.781 2.32 1 97.31 373 THR A CA 1
ATOM 2740 C C . THR A 1 373 ? 7.223 20.938 2.268 1 97.31 373 THR A C 1
ATOM 2742 O O . THR A 1 373 ? 6.871 22.062 1.904 1 97.31 373 THR A O 1
ATOM 2745 N N . LEU A 1 374 ? 8.43 20.641 2.611 1 98 374 LEU A N 1
ATOM 2746 C CA . LEU A 1 374 ? 9.523 21.609 2.525 1 98 374 LEU A CA 1
ATOM 2747 C C . LEU A 1 374 ? 9.719 22.078 1.09 1 98 374 LEU A C 1
ATOM 2749 O O . LEU A 1 374 ? 9.891 23.266 0.842 1 98 374 LEU A O 1
ATOM 2753 N N . GLU A 1 375 ? 9.688 21.141 0.156 1 97.19 375 GLU A N 1
ATOM 2754 C CA . GLU A 1 375 ? 9.852 21.484 -1.255 1 97.19 375 GLU A CA 1
ATOM 2755 C C . GLU A 1 375 ? 8.719 22.375 -1.747 1 97.19 375 GLU A C 1
ATOM 2757 O O . GLU A 1 375 ? 8.922 23.234 -2.607 1 97.19 375 GLU A O 1
ATOM 2762 N N . ALA A 1 376 ? 7.566 22.141 -1.234 1 96.31 376 ALA A N 1
ATOM 2763 C CA . ALA A 1 376 ? 6.445 23 -1.59 1 96.31 376 ALA A CA 1
ATOM 2764 C C . ALA A 1 376 ? 6.719 24.453 -1.183 1 96.31 376 ALA A C 1
ATOM 2766 O O . ALA A 1 376 ? 6.418 25.375 -1.935 1 96.31 376 ALA A O 1
ATOM 2767 N N . VAL A 1 377 ? 7.281 24.656 -0.044 1 97.62 377 VAL A N 1
ATOM 2768 C CA . VAL A 1 377 ? 7.633 26 0.426 1 97.62 377 VAL A CA 1
ATOM 2769 C C . VAL A 1 377 ? 8.766 26.562 -0.429 1 97.62 377 VAL A C 1
ATOM 2771 O O . VAL A 1 377 ? 8.703 27.719 -0.863 1 97.62 377 VAL A O 1
ATOM 2774 N N . ARG A 1 378 ? 9.734 25.734 -0.732 1 97.38 378 ARG A N 1
ATOM 2775 C CA . ARG A 1 378 ? 10.836 26.141 -1.593 1 97.38 378 ARG A CA 1
ATOM 2776 C C . ARG A 1 378 ? 10.328 26.594 -2.959 1 97.38 378 ARG A C 1
ATOM 2778 O O . ARG A 1 378 ? 10.875 27.531 -3.551 1 97.38 378 ARG A O 1
ATOM 2785 N N . ALA A 1 379 ? 9.359 25.969 -3.406 1 96.38 379 ALA A N 1
ATOM 2786 C CA . ALA A 1 379 ? 8.805 26.266 -4.727 1 96.38 379 ALA A CA 1
ATOM 2787 C C . ALA A 1 379 ? 8.258 27.688 -4.797 1 96.38 379 ALA A C 1
ATOM 2789 O O . ALA A 1 379 ? 8.062 28.219 -5.887 1 96.38 379 ALA A O 1
ATOM 2790 N N . GLY A 1 380 ? 8.039 28.297 -3.658 1 95.88 380 GLY A N 1
ATOM 2791 C CA . GLY A 1 380 ? 7.613 29.688 -3.598 1 95.88 380 GLY A CA 1
ATOM 2792 C C . GLY A 1 380 ? 8.742 30.672 -3.812 1 95.88 380 GLY A C 1
ATOM 2793 O O . GLY A 1 380 ? 8.562 31.875 -3.668 1 95.88 380 GLY A O 1
ATOM 2794 N N . GLY A 1 381 ? 9.898 30.125 -4.148 1 96.69 381 GLY A N 1
ATOM 2795 C CA . GLY A 1 381 ? 11.055 30.969 -4.414 1 96.69 381 GLY A CA 1
ATOM 2796 C C . GLY A 1 381 ? 11.875 31.266 -3.172 1 96.69 381 GLY A C 1
ATOM 2797 O O . GLY A 1 381 ? 12.547 32.281 -3.102 1 96.69 381 GLY A O 1
ATOM 2798 N N . ILE A 1 382 ? 11.812 30.453 -2.182 1 96.69 382 ILE A N 1
ATOM 2799 C CA . ILE A 1 382 ? 12.523 30.656 -0.926 1 96.69 382 ILE A CA 1
ATOM 2800 C C . ILE A 1 382 ? 13.703 29.672 -0.847 1 96.69 382 ILE A C 1
ATOM 2802 O O . ILE A 1 382 ? 13.539 28.469 -1.06 1 96.69 382 ILE A O 1
ATOM 2806 N N . GLU A 1 383 ? 14.82 30.203 -0.567 1 96.62 383 GLU A N 1
ATOM 2807 C CA . GLU A 1 383 ? 15.969 29.344 -0.298 1 96.62 383 GLU A CA 1
ATOM 2808 C C . GLU A 1 383 ? 15.961 28.844 1.146 1 96.62 383 GLU A C 1
ATOM 2810 O O . GLU A 1 383 ? 15.805 29.641 2.078 1 96.62 383 GLU A O 1
ATOM 2815 N N . ILE A 1 384 ? 16.031 27.562 1.307 1 98 384 ILE A N 1
ATOM 2816 C CA . ILE A 1 384 ? 16.078 26.953 2.631 1 98 384 ILE A CA 1
ATOM 2817 C C . ILE A 1 384 ? 17.281 26 2.711 1 98 384 ILE A C 1
ATOM 2819 O O . ILE A 1 384 ? 17.359 25.031 1.96 1 98 384 ILE A O 1
ATOM 2823 N N . SER A 1 385 ? 18.172 26.297 3.621 1 98.06 385 SER A N 1
ATOM 2824 C CA . SER A 1 385 ? 19.406 25.516 3.688 1 98.06 385 SER A CA 1
ATOM 2825 C C . SER A 1 385 ? 19.547 24.844 5.047 1 98.06 385 SER A C 1
ATOM 2827 O O . SER A 1 385 ? 20.469 24.047 5.254 1 98.06 385 SER A O 1
ATOM 2829 N N . SER A 1 386 ? 18.719 25.078 5.992 1 98.31 386 SER A N 1
ATOM 2830 C CA . SER A 1 386 ? 18.688 24.469 7.309 1 98.31 386 SER A CA 1
ATOM 2831 C C . SER A 1 386 ? 17.297 24.547 7.926 1 98.31 386 SER A C 1
ATOM 2833 O O . SER A 1 386 ? 16.422 25.219 7.391 1 98.31 386 SER A O 1
ATOM 2835 N N . ALA A 1 387 ? 17.109 23.828 9.047 1 98.25 387 ALA A N 1
ATOM 2836 C CA . ALA A 1 387 ? 15.797 23.906 9.695 1 98.25 387 ALA A CA 1
ATOM 2837 C C . ALA A 1 387 ? 15.922 23.672 11.203 1 98.25 387 ALA A C 1
ATOM 2839 O O . ALA A 1 387 ? 16.812 22.953 11.648 1 98.25 387 ALA A O 1
ATOM 2840 N N . MET A 1 388 ? 15.109 24.328 11.945 1 97.44 388 MET A N 1
ATOM 2841 C CA . MET A 1 388 ? 14.891 24.016 13.352 1 97.44 388 MET A CA 1
ATOM 2842 C C . MET A 1 388 ? 13.672 23.109 13.523 1 97.44 388 MET A C 1
ATOM 2844 O O . MET A 1 388 ? 12.594 23.406 13.008 1 97.44 388 MET A O 1
ATOM 2848 N N . VAL A 1 389 ? 13.898 22 14.203 1 96.75 389 VAL A N 1
ATOM 2849 C CA . VAL A 1 389 ? 12.812 21.047 14.406 1 96.75 389 VAL A CA 1
ATOM 2850 C C . VAL A 1 389 ? 12.266 21.172 15.82 1 96.75 389 VAL A C 1
ATOM 2852 O O . VAL A 1 389 ? 13.016 21.141 16.797 1 96.75 389 VAL A O 1
ATOM 2855 N N . VAL A 1 390 ? 10.969 21.359 15.898 1 92.81 390 VAL A N 1
ATOM 2856 C CA . VAL A 1 390 ? 10.297 21.453 17.188 1 92.81 390 VAL A CA 1
ATOM 2857 C C . VAL A 1 390 ? 9.141 20.469 17.25 1 92.81 390 VAL A C 1
ATOM 2859 O O . VAL A 1 390 ? 8.758 19.891 16.219 1 92.81 390 VAL A O 1
ATOM 2862 N N . GLY A 1 391 ? 8.594 20.219 18.469 1 87.06 391 GLY A N 1
ATOM 2863 C CA . GLY A 1 391 ? 7.465 19.312 18.641 1 87.06 391 GLY A CA 1
ATOM 2864 C C . GLY A 1 391 ? 7.867 17.953 19.203 1 87.06 391 GLY A C 1
ATOM 2865 O O . GLY A 1 391 ? 9.055 17.656 19.344 1 87.06 391 GLY A O 1
ATOM 2866 N N . GLY A 1 392 ? 6.879 17.156 19.484 1 79.88 392 GLY A N 1
ATOM 2867 C CA . GLY A 1 392 ? 7.066 15.883 20.141 1 79.88 392 GLY A CA 1
ATOM 2868 C C . GLY A 1 392 ? 7.863 14.891 19.328 1 79.88 392 GLY A C 1
ATOM 2869 O O . GLY A 1 392 ? 8.57 14.047 19.875 1 79.88 392 GLY A O 1
ATOM 2870 N N . GLY A 1 393 ? 7.77 14.953 18.031 1 74.5 393 GLY A N 1
ATOM 2871 C CA . GLY A 1 393 ? 8.5 14.047 17.156 1 74.5 393 GLY A CA 1
ATOM 2872 C C . GLY A 1 393 ? 10 14.266 17.188 1 74.5 393 GLY A C 1
ATOM 2873 O O . GLY A 1 393 ? 10.766 13.383 16.797 1 74.5 393 GLY A O 1
ATOM 2874 N N . ALA A 1 394 ? 10.414 15.297 17.688 1 80.06 394 ALA A N 1
ATOM 2875 C CA . ALA A 1 394 ? 11.828 15.648 17.734 1 80.06 394 ALA A CA 1
ATOM 2876 C C . ALA A 1 394 ? 12.555 14.883 18.828 1 80.06 394 ALA A C 1
ATOM 2878 O O . ALA A 1 394 ? 13.789 14.898 18.891 1 80.06 394 ALA A O 1
ATOM 2879 N N . LYS A 1 395 ? 11.844 14.117 19.562 1 83.88 395 LYS A N 1
ATOM 2880 C CA . LYS A 1 395 ? 12.445 13.398 20.688 1 83.88 395 LYS A CA 1
ATOM 2881 C C . LYS A 1 395 ? 13.195 12.156 20.203 1 83.88 395 LYS A C 1
ATOM 2883 O O . LYS A 1 395 ? 14.094 11.664 20.891 1 83.88 395 LYS A O 1
ATOM 2888 N N . SER A 1 396 ? 12.82 11.711 19.109 1 90.56 396 SER A N 1
ATOM 2889 C CA . SER A 1 396 ? 13.469 10.523 18.562 1 90.56 396 SER A CA 1
ATOM 2890 C C . SER A 1 396 ? 14.734 10.898 17.797 1 90.56 396 SER A C 1
ATOM 2892 O O . SER A 1 396 ? 14.664 11.508 16.719 1 90.56 396 SER A O 1
ATOM 2894 N N . SER A 1 397 ? 15.852 10.43 18.328 1 93.19 397 SER A N 1
ATOM 2895 C CA . SER A 1 397 ? 17.109 10.68 17.641 1 93.19 397 SER A CA 1
ATOM 2896 C C . SER A 1 397 ? 17.172 9.969 16.297 1 93.19 397 SER A C 1
ATOM 2898 O O . SER A 1 397 ? 17.766 10.477 15.352 1 93.19 397 SER A O 1
ATOM 2900 N N . VAL A 1 398 ? 16.516 8.867 16.281 1 95.31 398 VAL A N 1
ATOM 2901 C CA . VAL A 1 398 ? 16.469 8.094 15.047 1 95.31 398 VAL A CA 1
ATOM 2902 C C . VAL A 1 398 ? 15.672 8.852 13.992 1 95.31 398 VAL A C 1
ATOM 2904 O O . VAL A 1 398 ? 16.109 8.977 12.844 1 95.31 398 VAL A O 1
ATOM 2907 N N . LEU A 1 399 ? 14.562 9.414 14.383 1 96.19 399 LEU A N 1
ATOM 2908 C CA . LEU A 1 399 ? 13.742 10.18 13.453 1 96.19 399 LEU A CA 1
ATOM 2909 C C . LEU A 1 399 ? 14.484 11.406 12.953 1 96.19 399 LEU A C 1
ATOM 2911 O O . LEU A 1 399 ? 14.453 11.719 11.766 1 96.19 399 LEU A O 1
ATOM 2915 N N . LEU A 1 400 ? 15.18 12.102 13.828 1 96.69 400 LEU A N 1
ATOM 2916 C CA . LEU A 1 400 ? 15.891 13.328 13.461 1 96.69 400 LEU A CA 1
ATOM 2917 C C . LEU A 1 400 ? 16.969 13.039 12.422 1 96.69 400 LEU A C 1
ATOM 2919 O O . LEU A 1 400 ? 17.125 13.797 11.461 1 96.69 400 LEU A O 1
ATOM 2923 N N . GLN A 1 401 ? 17.672 11.953 12.672 1 97.69 401 GLN A N 1
ATOM 2924 C CA . GLN A 1 401 ? 18.703 11.609 11.711 1 97.69 401 GLN A CA 1
ATOM 2925 C C . GLN A 1 401 ? 18.109 11.242 10.359 1 97.69 401 GLN A C 1
ATOM 2927 O O . GLN A 1 401 ? 18.578 11.703 9.32 1 97.69 401 GLN A O 1
ATOM 2932 N N . ILE A 1 402 ? 17.078 10.438 10.344 1 98 402 ILE A N 1
ATOM 2933 C CA . ILE A 1 402 ? 16.422 10.016 9.102 1 98 402 ILE A CA 1
ATOM 2934 C C . ILE A 1 402 ? 15.844 11.234 8.391 1 98 402 ILE A C 1
ATOM 2936 O O . ILE A 1 402 ? 15.945 11.344 7.164 1 98 402 ILE A O 1
ATOM 2940 N N . LEU A 1 403 ? 15.266 12.141 9.164 1 98.12 403 LEU A N 1
ATOM 2941 C CA . LEU A 1 403 ? 14.734 13.383 8.617 1 98.12 403 LEU A CA 1
ATOM 2942 C C . LEU A 1 403 ? 15.828 14.195 7.938 1 98.12 403 LEU A C 1
ATOM 2944 O O . LEU A 1 403 ? 15.656 14.648 6.805 1 98.12 403 LEU A O 1
ATOM 2948 N N . ALA A 1 404 ? 16.969 14.305 8.57 1 98.31 404 ALA A N 1
ATOM 2949 C CA . ALA A 1 404 ? 18.094 15.039 8 1 98.31 404 ALA A CA 1
ATOM 2950 C C . ALA A 1 404 ? 18.609 14.367 6.738 1 98.31 404 ALA A C 1
ATOM 2952 O O . ALA A 1 404 ? 18.891 15.031 5.738 1 98.31 404 ALA A O 1
ATOM 2953 N N . ASP A 1 405 ? 18.719 13.062 6.82 1 98.62 405 ASP A N 1
ATOM 2954 C CA . ASP A 1 405 ? 19.234 12.289 5.695 1 98.62 405 ASP A CA 1
ATOM 2955 C C . ASP A 1 405 ? 18.344 12.43 4.469 1 98.62 405 ASP A C 1
ATOM 2957 O O . ASP A 1 405 ? 18.828 12.422 3.334 1 98.62 405 ASP A O 1
ATOM 2961 N N . ILE A 1 406 ? 17.094 12.539 4.668 1 98.62 406 ILE A N 1
ATOM 2962 C CA . ILE A 1 406 ? 16.156 12.586 3.561 1 98.62 406 ILE A CA 1
ATOM 2963 C C . ILE A 1 406 ? 15.992 14.023 3.078 1 98.62 406 ILE A C 1
ATOM 2965 O O . ILE A 1 406 ? 15.93 14.281 1.874 1 98.62 406 ILE A O 1
ATOM 2969 N N . MET A 1 407 ? 15.984 15.031 3.951 1 98.31 407 MET A N 1
ATOM 2970 C CA . MET A 1 407 ? 15.844 16.438 3.584 1 98.31 407 MET A CA 1
ATOM 2971 C C . MET A 1 407 ? 17.141 16.984 3 1 98.31 407 MET A C 1
ATOM 2973 O O . MET A 1 407 ? 17.125 17.953 2.244 1 98.31 407 MET A O 1
ATOM 2977 N N . GLN A 1 408 ? 18.266 16.406 3.408 1 98.12 408 GLN A N 1
ATOM 2978 C CA . GLN A 1 408 ? 19.609 16.766 2.953 1 98.12 408 GLN A CA 1
ATOM 2979 C C . GLN A 1 408 ? 19.938 18.203 3.352 1 98.12 408 GLN A C 1
ATOM 2981 O O . GLN A 1 408 ? 20.531 18.953 2.564 1 98.12 408 GLN A O 1
ATOM 2986 N N . ILE A 1 409 ? 19.484 18.609 4.504 1 98.44 409 ILE A N 1
ATOM 2987 C CA . ILE A 1 409 ? 19.859 19.859 5.145 1 98.44 409 ILE A CA 1
ATOM 2988 C C . ILE A 1 409 ? 20.125 19.625 6.629 1 98.44 409 ILE A C 1
ATOM 2990 O O . ILE A 1 409 ? 19.562 18.703 7.227 1 98.44 409 ILE A O 1
ATOM 2994 N N . PRO A 1 410 ? 20.984 20.406 7.23 1 98.38 410 PRO A N 1
ATOM 2995 C CA . PRO A 1 410 ? 21.203 20.266 8.672 1 98.38 410 PRO A CA 1
ATOM 2996 C C . PRO A 1 410 ? 19.984 20.656 9.492 1 98.38 410 PRO A C 1
ATOM 2998 O O . PRO A 1 410 ? 19.25 21.594 9.133 1 98.38 410 PRO A O 1
ATOM 3001 N N . LEU A 1 411 ? 19.766 19.938 10.602 1 98.06 411 LEU A N 1
ATOM 3002 C CA . LEU A 1 411 ? 18.656 20.203 11.523 1 98.06 411 LEU A CA 1
ATOM 3003 C C . LEU A 1 411 ? 19.188 20.594 12.906 1 98.06 411 LEU A C 1
ATOM 3005 O O . LEU A 1 411 ? 20.188 20.031 13.367 1 98.06 411 LEU A O 1
ATOM 3009 N N . SER A 1 412 ? 18.578 21.547 13.492 1 96.88 412 SER A N 1
ATOM 3010 C CA . SER A 1 412 ? 18.844 21.922 14.883 1 96.88 412 SER A CA 1
ATOM 3011 C C . SER A 1 412 ? 17.609 21.703 15.75 1 96.88 412 SER A C 1
ATOM 3013 O O . SER A 1 412 ? 16.484 21.969 15.328 1 96.88 412 SER A O 1
ATOM 3015 N N . LEU A 1 413 ? 17.844 21.188 16.906 1 96.62 413 LEU A N 1
ATOM 3016 C CA . LEU A 1 413 ? 16.781 21 17.891 1 96.62 413 LEU A CA 1
ATOM 3017 C C . LEU A 1 413 ? 16.938 21.984 19.047 1 96.62 413 LEU A C 1
ATOM 3019 O O . LEU A 1 413 ? 17.812 21.828 19.891 1 96.62 413 LEU A O 1
ATOM 3023 N N . PRO A 1 414 ? 16.109 22.984 19.062 1 95.81 414 PRO A N 1
ATOM 3024 C CA . PRO A 1 414 ? 16.156 23.875 20.219 1 95.81 414 PRO A CA 1
ATOM 3025 C C . PRO A 1 414 ? 15.578 23.219 21.484 1 95.81 414 PRO A C 1
ATOM 3027 O O . PRO A 1 414 ? 14.789 22.281 21.391 1 95.81 414 PRO A O 1
ATOM 3030 N N . ALA A 1 415 ? 16.031 23.703 22.625 1 93.94 415 ALA A N 1
ATOM 3031 C CA . ALA A 1 415 ? 15.453 23.234 23.891 1 93.94 415 ALA A CA 1
ATOM 3032 C C . ALA A 1 415 ? 13.938 23.391 23.891 1 93.94 415 ALA A C 1
ATOM 3034 O O . ALA A 1 415 ? 13.414 24.359 23.344 1 93.94 415 ALA A O 1
ATOM 3035 N N . PRO A 1 416 ? 13.25 22.359 24.469 1 89.81 416 PRO A N 1
ATOM 3036 C CA . PRO A 1 416 ? 11.805 22.547 24.578 1 89.81 416 PRO A CA 1
ATOM 3037 C C . PRO A 1 416 ? 11.43 23.875 25.234 1 89.81 416 PRO A C 1
ATOM 3039 O O . PRO A 1 416 ? 12.094 24.297 26.188 1 89.81 416 PRO A O 1
ATOM 3042 N N . GLY A 1 417 ? 10.383 24.484 24.719 1 90.31 417 GLY A N 1
ATOM 3043 C CA . GLY A 1 417 ? 9.945 25.766 25.266 1 90.31 417 GLY A CA 1
ATOM 3044 C C . GLY A 1 417 ? 8.633 26.25 24.672 1 90.31 417 GLY A C 1
ATOM 3045 O O . GLY A 1 417 ? 8.109 25.656 23.734 1 90.31 417 GLY A O 1
ATOM 3046 N N . GLU A 1 418 ? 8.102 27.297 25.328 1 94.75 418 GLU A N 1
ATOM 3047 C CA . GLU A 1 418 ? 6.883 27.953 24.859 1 94.75 418 GLU A CA 1
ATOM 3048 C C . GLU A 1 418 ? 7.199 29.062 23.859 1 94.75 418 GLU A C 1
ATOM 3050 O O . GLU A 1 418 ? 7.078 30.25 24.172 1 94.75 418 GLU A O 1
ATOM 3055 N N . TYR A 1 419 ? 7.395 28.641 22.656 1 96.12 419 TYR A N 1
ATOM 3056 C CA . TYR A 1 419 ? 8.016 29.547 21.703 1 96.12 419 TYR A CA 1
ATOM 3057 C C . TYR A 1 419 ? 7.02 30.578 21.188 1 96.12 419 TYR A C 1
ATOM 3059 O O . TYR A 1 419 ? 7.402 31.672 20.781 1 96.12 419 TYR A O 1
ATOM 3067 N N . VAL A 1 420 ? 5.742 30.234 21.172 1 97.31 420 VAL A N 1
ATOM 3068 C CA . VAL A 1 420 ? 4.762 31.266 20.812 1 97.31 420 VAL A CA 1
ATOM 3069 C C . VAL A 1 420 ? 4.785 32.375 21.844 1 97.31 420 VAL A C 1
ATOM 3071 O O . VAL A 1 420 ? 4.895 33.562 21.484 1 97.31 420 VAL A O 1
ATOM 3074 N N . ALA A 1 421 ? 4.723 32.031 23.125 1 98.31 421 ALA A N 1
ATOM 3075 C CA . ALA A 1 421 ? 4.773 33.031 24.203 1 98.31 421 ALA A CA 1
ATOM 3076 C C . ALA A 1 421 ? 6.109 33.781 24.203 1 98.31 421 ALA A C 1
ATOM 3078 O O . ALA A 1 421 ? 6.156 34.969 24.469 1 98.31 421 ALA A O 1
ATOM 3079 N N . LYS A 1 422 ? 7.141 33.062 23.953 1 97.75 422 LYS A N 1
ATOM 3080 C CA . LYS A 1 422 ? 8.453 33.688 23.891 1 97.75 422 LYS A CA 1
ATOM 3081 C C . LYS A 1 422 ? 8.531 34.719 22.766 1 97.75 422 LYS A C 1
ATOM 3083 O O . LYS A 1 422 ? 9.148 35.75 22.906 1 97.75 422 LYS A O 1
ATOM 3088 N N . GLY A 1 423 ? 7.984 34.344 21.641 1 97.75 423 GLY A N 1
ATOM 3089 C CA . GLY A 1 423 ? 7.918 35.281 20.547 1 97.75 423 GLY A CA 1
ATOM 3090 C C . GLY A 1 423 ? 7.148 36.531 20.891 1 97.75 423 GLY A C 1
ATOM 3091 O O . GLY A 1 423 ? 7.594 37.656 20.578 1 97.75 423 GLY A O 1
ATOM 3092 N N . ALA A 1 424 ? 6.012 36.375 21.5 1 98.44 424 ALA A N 1
ATOM 3093 C CA . ALA A 1 424 ? 5.234 37.531 21.969 1 98.44 424 ALA A CA 1
ATOM 3094 C C . ALA A 1 424 ? 6.031 38.375 22.969 1 98.44 424 ALA A C 1
ATOM 3096 O O . ALA A 1 424 ? 5.988 39.594 22.922 1 98.44 424 ALA A O 1
ATOM 3097 N N . ALA A 1 425 ? 6.773 37.719 23.844 1 98.31 425 ALA A N 1
ATOM 3098 C CA . ALA A 1 425 ? 7.625 38.438 24.797 1 98.31 425 ALA A CA 1
ATOM 3099 C C . ALA A 1 425 ? 8.711 39.219 24.078 1 98.31 425 ALA A C 1
ATOM 3101 O O . ALA A 1 425 ? 9.047 40.344 24.484 1 98.31 425 ALA A O 1
ATOM 3102 N N . ARG A 1 426 ? 9.266 38.625 23.109 1 97.56 426 ARG A N 1
ATOM 3103 C CA . ARG A 1 426 ? 10.266 39.312 22.297 1 97.56 426 ARG A CA 1
ATOM 3104 C C . ARG A 1 426 ? 9.688 40.594 21.688 1 97.56 426 ARG A C 1
ATOM 3106 O O . ARG A 1 426 ? 10.336 41.656 21.719 1 97.56 426 ARG A O 1
ATOM 3113 N N . GLN A 1 427 ? 8.531 40.469 21.094 1 97.56 427 GLN A N 1
ATOM 3114 C CA . GLN A 1 427 ? 7.848 41.625 20.531 1 97.56 427 GLN A CA 1
ATOM 3115 C C . GLN A 1 427 ? 7.625 42.688 21.594 1 97.56 427 GLN A C 1
ATOM 3117 O O . GLN A 1 427 ? 7.855 43.875 21.359 1 97.56 427 GLN A O 1
ATOM 3122 N N . ALA A 1 428 ? 7.164 42.281 22.781 1 98.31 428 ALA A N 1
ATOM 3123 C CA . ALA A 1 428 ? 6.941 43.188 23.906 1 98.31 428 ALA A CA 1
ATOM 3124 C C . ALA A 1 428 ? 8.234 43.906 24.312 1 98.31 428 ALA A C 1
ATOM 3126 O O . ALA A 1 428 ? 8.227 45.094 24.594 1 98.31 428 ALA A O 1
ATOM 3127 N N . ALA A 1 429 ? 9.305 43.188 24.344 1 98.25 429 ALA A N 1
ATOM 3128 C CA . ALA A 1 429 ? 10.609 43.75 24.703 1 98.25 429 ALA A CA 1
ATOM 3129 C C . ALA A 1 429 ? 11.016 44.844 23.703 1 98.25 429 ALA A C 1
ATOM 3131 O O . ALA A 1 429 ? 11.492 45.906 24.109 1 98.25 429 ALA A O 1
ATOM 3132 N N . LEU A 1 430 ? 10.836 44.562 22.5 1 96.88 430 LEU A N 1
ATOM 3133 C CA . LEU A 1 430 ? 11.156 45.531 21.469 1 96.88 430 LEU A CA 1
ATOM 3134 C C . LEU A 1 430 ? 10.289 46.781 21.625 1 96.88 430 LEU A C 1
ATOM 3136 O O . LEU A 1 430 ? 10.781 47.906 21.484 1 96.88 430 LEU A O 1
ATOM 3140 N N . ALA A 1 431 ? 9 46.562 21.828 1 97.12 431 ALA A N 1
ATOM 3141 C CA . ALA A 1 431 ? 8.086 47.688 22.031 1 97.12 431 ALA A CA 1
ATOM 3142 C C . ALA A 1 431 ? 8.5 48.531 23.25 1 97.12 431 ALA A C 1
ATOM 3144 O O . ALA A 1 431 ? 8.312 49.75 23.266 1 97.12 431 ALA A O 1
ATOM 3145 N N . ALA A 1 432 ? 9.102 47.906 24.203 1 97.31 432 ALA A N 1
ATOM 3146 C CA . ALA A 1 432 ? 9.555 48.562 25.406 1 97.31 432 ALA A CA 1
ATOM 3147 C C . ALA A 1 432 ? 10.898 49.25 25.188 1 97.31 432 ALA A C 1
ATOM 3149 O O . ALA A 1 432 ? 11.406 49.938 26.078 1 97.31 432 ALA A O 1
ATOM 3150 N N . GLY A 1 433 ? 11.469 49.031 24.078 1 95.94 433 GLY A N 1
ATOM 3151 C CA . GLY A 1 433 ? 12.711 49.719 23.719 1 95.94 433 GLY A CA 1
ATOM 3152 C C . GLY A 1 433 ? 13.945 48.906 24.094 1 95.94 433 GLY A C 1
ATOM 3153 O O . GLY A 1 433 ? 15.055 49.438 24.094 1 95.94 433 GLY A O 1
ATOM 3154 N N . ALA A 1 434 ? 13.734 47.719 24.422 1 95.38 434 ALA A N 1
ATOM 3155 C CA . ALA A 1 434 ? 14.883 46.906 24.781 1 95.38 434 ALA A CA 1
ATOM 3156 C C . ALA A 1 434 ? 15.688 46.5 23.547 1 95.38 434 ALA A C 1
ATOM 3158 O O . ALA A 1 434 ? 15.125 46.312 22.469 1 95.38 434 ALA A O 1
ATOM 3159 N N . GLU A 1 435 ? 17 46.375 23.75 1 91.62 435 GLU A N 1
ATOM 3160 C CA . GLU A 1 435 ? 17.875 45.781 22.75 1 91.62 435 GLU A CA 1
ATOM 3161 C C . GLU A 1 435 ? 18.047 44.281 22.984 1 91.62 435 GLU A C 1
ATOM 3163 O O . GLU A 1 435 ? 18.484 43.875 24.062 1 91.62 435 GLU A O 1
ATOM 3168 N N . LEU A 1 436 ? 17.625 43.594 21.969 1 91.12 436 LEU A N 1
ATOM 3169 C CA . LEU A 1 436 ? 17.672 42.156 22.141 1 91.12 436 LEU A CA 1
ATOM 3170 C C . LEU A 1 436 ? 18.938 41.562 21.531 1 91.12 436 LEU A C 1
ATOM 3172 O O . LEU A 1 436 ? 19.312 41.938 20.406 1 91.12 436 LEU A O 1
ATOM 3176 N N . GLY A 1 437 ? 19.734 40.75 22.25 1 88.25 437 GLY A N 1
ATOM 3177 C CA . GLY A 1 437 ? 20.969 40.125 21.812 1 88.25 437 GLY A CA 1
ATOM 3178 C C . GLY A 1 437 ? 20.859 38.625 21.719 1 88.25 437 GLY A C 1
ATOM 3179 O O . GLY A 1 437 ? 19.75 38.062 21.797 1 88.25 437 GLY A O 1
ATOM 3180 N N . PRO A 1 438 ? 21.969 37.969 21.562 1 91 438 PRO A N 1
ATOM 3181 C CA . PRO A 1 438 ? 22.031 36.531 21.344 1 91 438 PRO A CA 1
ATOM 3182 C C . PRO A 1 438 ? 21.5 35.719 22.531 1 91 438 PRO A C 1
ATOM 3184 O O . PRO A 1 438 ? 21.156 34.562 22.391 1 91 438 PRO A O 1
ATOM 3187 N N . LYS A 1 439 ? 21.422 36.344 23.656 1 92.56 439 LYS A N 1
ATOM 3188 C CA . LYS A 1 439 ? 20.938 35.688 24.844 1 92.56 439 LYS A CA 1
ATOM 3189 C C . LYS A 1 439 ? 19.469 35.281 24.688 1 92.56 439 LYS A C 1
ATOM 3191 O O . LYS A 1 439 ? 18.969 34.438 25.422 1 92.56 439 LYS A O 1
ATOM 3196 N N . TRP A 1 440 ? 18.75 35.875 23.734 1 94.81 440 TRP A N 1
ATOM 3197 C CA . TRP A 1 440 ? 17.344 35.594 23.5 1 94.81 440 TRP A CA 1
ATOM 3198 C C . TRP A 1 440 ? 17.188 34.406 22.547 1 94.81 440 TRP A C 1
ATOM 3200 O O . TRP A 1 440 ? 16.078 33.875 22.359 1 94.81 440 TRP A O 1
ATOM 3210 N N . ASP A 1 441 ? 18.297 34 21.984 1 94.56 441 ASP A N 1
ATOM 3211 C CA . ASP A 1 441 ? 18.234 32.875 21.047 1 94.56 441 ASP A CA 1
ATOM 3212 C C . ASP A 1 441 ? 17.984 31.578 21.781 1 94.56 441 ASP A C 1
ATOM 3214 O O . ASP A 1 441 ? 18.453 31.406 22.906 1 94.56 441 ASP A O 1
ATOM 3218 N N . PRO A 1 442 ? 17.219 30.688 21.125 1 94.19 442 PRO A N 1
ATOM 3219 C CA . PRO A 1 442 ? 17.031 29.391 21.781 1 94.19 442 PRO A CA 1
ATOM 3220 C C . PRO A 1 442 ? 18.344 28.625 21.922 1 94.19 442 PRO A C 1
ATOM 3222 O O . PRO A 1 442 ? 19.188 28.688 21.031 1 94.19 442 PRO A O 1
ATOM 3225 N N . GLN A 1 443 ? 18.438 27.875 23 1 93.94 443 GLN A N 1
ATOM 3226 C CA . GLN A 1 443 ? 19.547 26.953 23.156 1 93.94 443 GLN A CA 1
ATOM 3227 C C . GLN A 1 443 ? 19.375 25.734 22.266 1 93.94 443 GLN A C 1
ATOM 3229 O O . GLN A 1 443 ? 18.406 24.984 22.422 1 93.94 443 GLN A O 1
ATOM 3234 N N . VAL A 1 444 ? 20.297 25.562 21.359 1 94.81 444 VAL A N 1
ATOM 3235 C CA . VAL A 1 444 ? 20.266 24.359 20.531 1 94.81 444 VAL A CA 1
ATOM 3236 C C . VAL A 1 444 ? 20.828 23.172 21.297 1 94.81 444 VAL A C 1
ATOM 3238 O O . VAL A 1 444 ? 22.016 23.172 21.656 1 94.81 444 VAL A O 1
ATOM 3241 N N . ILE A 1 445 ? 20.031 22.203 21.484 1 94.75 445 ILE A N 1
ATOM 3242 C CA . ILE A 1 445 ? 20.484 21.094 22.328 1 94.75 445 ILE A CA 1
ATOM 3243 C C . ILE A 1 445 ? 20.969 19.953 21.469 1 94.75 445 ILE A C 1
ATOM 3245 O O . ILE A 1 445 ? 21.641 19.031 21.953 1 94.75 445 ILE A O 1
ATOM 3249 N N . LYS A 1 446 ? 20.656 19.859 20.234 1 94.25 446 LYS A N 1
ATOM 3250 C CA . LYS A 1 446 ? 21.125 18.844 19.312 1 94.25 446 LYS A CA 1
ATOM 3251 C C . LYS A 1 446 ? 21.234 19.391 17.891 1 94.25 446 LYS A C 1
ATOM 3253 O O . LYS A 1 446 ? 20.375 20.141 17.453 1 94.25 446 LYS A O 1
ATOM 3258 N N . GLN A 1 447 ? 22.281 19.109 17.266 1 96.38 447 GLN A N 1
ATOM 3259 C CA . GLN A 1 447 ? 22.484 19.391 15.852 1 96.38 447 GLN A CA 1
ATOM 3260 C C . GLN A 1 447 ? 22.719 18.109 15.07 1 96.38 447 GLN A C 1
ATOM 3262 O O . GLN A 1 447 ? 23.469 17.234 15.516 1 96.38 447 GLN A O 1
ATOM 3267 N N . VAL A 1 448 ? 22.047 17.984 13.945 1 97.62 448 VAL A N 1
ATOM 3268 C CA . VAL A 1 448 ? 22.156 16.766 13.148 1 97.62 448 VAL A CA 1
ATOM 3269 C C . VAL A 1 448 ? 22.516 17.125 11.711 1 97.62 448 VAL A C 1
ATOM 3271 O O . VAL A 1 448 ? 21.859 17.953 11.086 1 97.62 448 VAL A O 1
ATOM 3274 N N . SER A 1 449 ? 23.562 16.578 11.211 1 98.19 449 SER A N 1
ATOM 3275 C CA . SER A 1 449 ? 23.953 16.75 9.812 1 98.19 449 SER A CA 1
ATOM 3276 C C . SER A 1 449 ? 23.469 15.594 8.953 1 98.19 449 SER A C 1
ATOM 3278 O O . SER A 1 449 ? 23.453 14.445 9.406 1 98.19 449 SER A O 1
ATOM 3280 N N . PRO A 1 450 ? 23.094 15.906 7.707 1 98.12 450 PRO A N 1
ATOM 3281 C CA . PRO A 1 450 ? 22.656 14.812 6.828 1 98.12 450 PRO A CA 1
ATOM 3282 C C . PRO A 1 450 ? 23.781 13.805 6.539 1 98.12 450 PRO A C 1
ATOM 3284 O O . PRO A 1 450 ? 24.938 14.195 6.383 1 98.12 450 PRO A O 1
ATOM 3287 N N . GLY A 1 451 ? 23.422 12.594 6.621 1 97.38 451 GLY A N 1
ATOM 3288 C CA . GLY A 1 451 ? 24.281 11.547 6.082 1 97.38 451 GLY A CA 1
ATOM 3289 C C . GLY A 1 451 ? 23.969 11.211 4.633 1 97.38 451 GLY A C 1
ATOM 3290 O O . GLY A 1 451 ? 23.562 12.086 3.863 1 97.38 451 GLY A O 1
ATOM 3291 N N . GLN A 1 452 ? 24.266 9.953 4.23 1 96.81 452 GLN A N 1
ATOM 3292 C CA . GLN A 1 452 ? 23.953 9.484 2.881 1 96.81 452 GLN A CA 1
ATOM 3293 C C . GLN A 1 452 ? 22.453 9.461 2.637 1 96.81 452 GLN A C 1
ATOM 3295 O O . GLN A 1 452 ? 21.688 8.961 3.469 1 96.81 452 GLN A O 1
ATOM 3300 N N . ALA A 1 453 ? 22.031 10.039 1.515 1 97.25 453 ALA A N 1
ATOM 3301 C CA . ALA A 1 453 ? 20.609 10.062 1.16 1 97.25 453 ALA A CA 1
ATOM 3302 C C . ALA A 1 453 ? 20.109 8.656 0.848 1 97.25 453 ALA A C 1
ATOM 3304 O O . ALA A 1 453 ? 20.672 7.961 -0.003 1 97.25 453 ALA A O 1
ATOM 3305 N N . PRO A 1 454 ? 19.125 8.211 1.523 1 97.44 454 PRO A N 1
ATOM 3306 C CA . PRO A 1 454 ? 18.516 6.945 1.096 1 97.44 454 PRO A CA 1
ATOM 3307 C C . PRO A 1 454 ? 17.719 7.086 -0.199 1 97.44 454 PRO A C 1
ATOM 3309 O O . PRO A 1 454 ? 17.406 8.203 -0.617 1 97.44 454 PRO A O 1
ATOM 3312 N N . PRO A 1 455 ? 17.453 5.996 -0.875 1 97.94 455 PRO A N 1
ATOM 3313 C CA . PRO A 1 455 ? 16.703 6.07 -2.133 1 97.94 455 PRO A CA 1
ATOM 3314 C C . PRO A 1 455 ? 15.227 6.406 -1.925 1 97.94 455 PRO A C 1
ATOM 3316 O O . PRO A 1 455 ? 14.5 6.641 -2.895 1 97.94 455 PRO A O 1
ATOM 3319 N N . SER A 1 456 ? 14.758 6.465 -0.715 1 97.62 456 SER A N 1
ATOM 3320 C CA . SER A 1 456 ? 13.352 6.598 -0.349 1 97.62 456 SER A CA 1
ATOM 3321 C C . SER A 1 456 ? 12.734 7.844 -0.978 1 97.62 456 SER A C 1
ATOM 3323 O O . SER A 1 456 ? 11.586 7.816 -1.417 1 97.62 456 SER A O 1
ATOM 3325 N N . TRP A 1 457 ? 13.469 8.93 -1.045 1 98.31 457 TRP A N 1
ATOM 3326 C CA . TRP A 1 457 ? 12.906 10.18 -1.541 1 98.31 457 TRP A CA 1
ATOM 3327 C C . TRP A 1 457 ? 12.523 10.055 -3.012 1 98.31 457 TRP A C 1
ATOM 3329 O O . TRP A 1 457 ? 11.414 10.438 -3.404 1 98.31 457 TRP A O 1
ATOM 3339 N N . GLU A 1 458 ? 13.422 9.562 -3.797 1 98.06 458 GLU A N 1
ATOM 3340 C CA . GLU A 1 458 ? 13.141 9.422 -5.223 1 98.06 458 GLU A CA 1
ATOM 3341 C C . GLU A 1 458 ? 11.969 8.477 -5.469 1 98.06 458 GLU A C 1
ATOM 3343 O O . GLU A 1 458 ? 11.141 8.727 -6.344 1 98.06 458 GLU A O 1
ATOM 3348 N N . ILE A 1 459 ? 11.945 7.402 -4.719 1 97.94 459 ILE A N 1
ATOM 3349 C CA . ILE A 1 459 ? 10.852 6.441 -4.84 1 97.94 459 ILE A CA 1
ATOM 3350 C C . ILE A 1 459 ? 9.539 7.094 -4.422 1 97.94 459 ILE A C 1
ATOM 3352 O O . ILE A 1 459 ? 8.516 6.938 -5.094 1 97.94 459 ILE A O 1
ATOM 3356 N N . PHE A 1 460 ? 9.594 7.852 -3.398 1 98.38 460 PHE A N 1
ATOM 3357 C CA . PHE A 1 460 ? 8.422 8.547 -2.873 1 98.38 460 PHE A CA 1
ATOM 3358 C C . PHE A 1 460 ? 7.898 9.562 -3.881 1 98.38 460 PHE A C 1
ATOM 3360 O O . PHE A 1 460 ? 6.695 9.625 -4.145 1 98.38 460 PHE A O 1
ATOM 3367 N N . ARG A 1 461 ? 8.766 10.352 -4.406 1 97.12 461 ARG A N 1
ATOM 3368 C CA . ARG A 1 461 ? 8.398 11.383 -5.375 1 97.12 461 ARG A CA 1
ATOM 3369 C C . ARG A 1 461 ? 7.711 10.766 -6.59 1 97.12 461 ARG A C 1
ATOM 3371 O O . ARG A 1 461 ? 6.695 11.281 -7.062 1 97.12 461 ARG A O 1
ATOM 3378 N N . LYS A 1 462 ? 8.234 9.688 -7.004 1 96.69 462 LYS A N 1
ATOM 3379 C CA . LYS A 1 462 ? 7.625 9 -8.141 1 96.69 462 LYS A CA 1
ATOM 3380 C C . LYS A 1 462 ? 6.234 8.477 -7.789 1 96.69 462 LYS A C 1
ATOM 3382 O O . LYS A 1 462 ? 5.293 8.633 -8.57 1 96.69 462 LYS A O 1
ATOM 3387 N N . ALA A 1 463 ? 6.133 7.852 -6.691 1 96.19 463 ALA A N 1
ATOM 3388 C CA . ALA A 1 463 ? 4.848 7.328 -6.238 1 96.19 463 ALA A CA 1
ATOM 3389 C C . ALA A 1 463 ? 3.816 8.445 -6.105 1 96.19 463 ALA A C 1
ATOM 3391 O O . ALA A 1 463 ? 2.65 8.266 -6.465 1 96.19 463 ALA A O 1
ATOM 3392 N N . MET A 1 464 ? 4.246 9.586 -5.594 1 94.75 464 MET A N 1
ATOM 3393 C CA . MET A 1 464 ? 3.365 10.742 -5.457 1 94.75 464 MET A CA 1
ATOM 3394 C C . MET A 1 464 ? 2.918 11.25 -6.824 1 94.75 464 MET A C 1
ATOM 3396 O O . MET A 1 464 ? 1.762 11.641 -7 1 94.75 464 MET A O 1
ATOM 3400 N N . GLY A 1 465 ? 3.846 11.281 -7.75 1 92.81 465 GLY A N 1
ATOM 3401 C CA . GLY A 1 465 ? 3.494 11.664 -9.109 1 92.81 465 GLY A CA 1
ATOM 3402 C C . GLY A 1 465 ? 2.402 10.797 -9.711 1 92.81 465 GLY A C 1
ATOM 3403 O O . GLY A 1 465 ? 1.486 11.305 -10.359 1 92.81 465 GLY A O 1
ATOM 3404 N N . ASP A 1 466 ? 2.424 9.492 -9.422 1 88 466 ASP A N 1
ATOM 3405 C CA . ASP A 1 466 ? 1.439 8.547 -9.93 1 88 466 ASP A CA 1
ATOM 3406 C C . ASP A 1 466 ? 0.081 8.75 -9.266 1 88 466 ASP A C 1
ATOM 3408 O O . ASP A 1 466 ? -0.96 8.484 -9.867 1 88 466 ASP A O 1
ATOM 3412 N N . LEU A 1 467 ? 0.09 9.18 -8.062 1 84.25 467 LEU A N 1
ATOM 3413 C CA . LEU A 1 467 ? -1.138 9.422 -7.312 1 84.25 467 LEU A CA 1
ATOM 3414 C C . LEU A 1 467 ? -1.861 10.656 -7.836 1 84.25 467 LEU A C 1
ATOM 3416 O O . LEU A 1 467 ? -3.094 10.688 -7.887 1 84.25 467 LEU A O 1
ATOM 3420 N N . LEU A 1 468 ? -1.103 11.672 -8.18 1 81.31 468 LEU A N 1
ATOM 3421 C CA . LEU A 1 468 ? -1.672 12.938 -8.617 1 81.31 468 LEU A CA 1
ATOM 3422 C C . LEU A 1 468 ? -2.117 12.867 -10.07 1 81.31 468 LEU A C 1
ATOM 3424 O O . LEU A 1 468 ? -3.088 13.516 -10.461 1 81.31 468 LEU A O 1
ATOM 3428 N N . MET B 1 1 ? -6.621 -57.469 -7.469 1 93.19 1 MET B N 1
ATOM 3429 C CA . MET B 1 1 ? -5.516 -57.156 -8.367 1 93.19 1 MET B CA 1
ATOM 3430 C C . MET B 1 1 ? -4.789 -55.906 -7.926 1 93.19 1 MET B C 1
ATOM 3432 O O . MET B 1 1 ? -5.387 -55.031 -7.297 1 93.19 1 MET B O 1
ATOM 3436 N N . TYR B 1 2 ? -3.475 -55.938 -8.203 1 97.81 2 TYR B N 1
ATOM 3437 C CA . TYR B 1 2 ? -2.711 -54.75 -7.855 1 97.81 2 TYR B CA 1
ATOM 3438 C C . TYR B 1 2 ? -2.336 -53.969 -9.102 1 97.81 2 TYR B C 1
ATOM 3440 O O . TYR B 1 2 ? -2.113 -54.531 -10.172 1 97.81 2 TYR B O 1
ATOM 3448 N N . VAL B 1 3 ? -2.34 -52.656 -8.93 1 98.62 3 VAL B N 1
ATOM 3449 C CA . VAL B 1 3 ? -1.859 -51.75 -9.961 1 98.62 3 VAL B CA 1
ATOM 3450 C C . VAL B 1 3 ? -0.89 -50.75 -9.359 1 98.62 3 VAL B C 1
ATOM 3452 O O . VAL B 1 3 ? -0.869 -50.562 -8.141 1 98.62 3 VAL B O 1
ATOM 3455 N N . ALA B 1 4 ? -0.113 -50.125 -10.195 1 98.75 4 ALA B N 1
ATOM 3456 C CA . ALA B 1 4 ? 0.87 -49.156 -9.703 1 98.75 4 ALA B CA 1
ATOM 3457 C C . ALA B 1 4 ? 0.729 -47.812 -10.414 1 98.75 4 ALA B C 1
ATOM 3459 O O . ALA B 1 4 ? 0.502 -47.781 -11.633 1 98.75 4 ALA B O 1
ATOM 3460 N N . GLY B 1 5 ? 0.722 -46.781 -9.656 1 98.75 5 GLY B N 1
ATOM 3461 C CA . GLY B 1 5 ? 0.859 -45.406 -10.148 1 98.75 5 GLY B CA 1
ATOM 3462 C C . GLY B 1 5 ? 2.186 -44.781 -9.781 1 98.75 5 GLY B C 1
ATOM 3463 O O . GLY B 1 5 ? 2.617 -44.844 -8.633 1 98.75 5 GLY B O 1
ATOM 3464 N N . ILE B 1 6 ? 2.869 -44.156 -10.75 1 98.81 6 ILE B N 1
ATOM 3465 C CA . ILE B 1 6 ? 4.16 -43.5 -10.586 1 98.81 6 ILE B CA 1
ATOM 3466 C C . ILE B 1 6 ? 4 -42 -10.789 1 98.81 6 ILE B C 1
ATOM 3468 O O . ILE B 1 6 ? 3.32 -41.562 -11.727 1 98.81 6 ILE B O 1
ATOM 3472 N N . ASP B 1 7 ? 4.527 -41.219 -9.875 1 98.62 7 ASP B N 1
ATOM 3473 C CA . ASP B 1 7 ? 4.637 -39.781 -10.023 1 98.62 7 ASP B CA 1
ATOM 3474 C C . ASP B 1 7 ? 6.094 -39.344 -10.125 1 98.62 7 ASP B C 1
ATOM 3476 O O . ASP B 1 7 ? 6.816 -39.344 -9.125 1 98.62 7 ASP B O 1
ATOM 3480 N N . SER B 1 8 ? 6.543 -39.031 -11.32 1 98.25 8 SER B N 1
ATOM 3481 C CA . SER B 1 8 ? 7.875 -38.438 -11.508 1 98.25 8 SER B CA 1
ATOM 3482 C C . SER B 1 8 ? 7.812 -36.938 -11.727 1 98.25 8 SER B C 1
ATOM 3484 O O . SER B 1 8 ? 8.086 -36.469 -12.82 1 98.25 8 SER B O 1
ATOM 3486 N N . SER B 1 9 ? 7.594 -36.25 -10.641 1 93.94 9 SER B N 1
ATOM 3487 C CA . SER B 1 9 ? 7.48 -34.781 -10.688 1 93.94 9 SER B CA 1
ATOM 3488 C C . SER B 1 9 ? 8.797 -34.125 -10.305 1 93.94 9 SER B C 1
ATOM 3490 O O . SER B 1 9 ? 9.836 -34.781 -10.25 1 93.94 9 SER B O 1
ATOM 3492 N N . THR B 1 10 ? 8.844 -32.875 -10.125 1 90.12 10 THR B N 1
ATOM 3493 C CA . THR B 1 10 ? 10.039 -32.031 -10.148 1 90.12 10 THR B CA 1
ATOM 3494 C C . THR B 1 10 ? 11.047 -32.5 -9.109 1 90.12 10 THR B C 1
ATOM 3496 O O . THR B 1 10 ? 12.227 -32.688 -9.414 1 90.12 10 THR B O 1
ATOM 3499 N N . GLN B 1 11 ? 10.648 -32.906 -7.91 1 91.94 11 GLN B N 1
ATOM 3500 C CA . GLN B 1 11 ? 11.594 -33.094 -6.809 1 91.94 11 GLN B CA 1
ATOM 3501 C C . GLN B 1 11 ? 11.867 -34.562 -6.562 1 91.94 11 GLN B C 1
ATOM 3503 O O . GLN B 1 11 ? 12.875 -34.938 -5.934 1 91.94 11 GLN B O 1
ATOM 3508 N N . SER B 1 12 ? 10.883 -35.406 -6.977 1 97.19 12 SER B N 1
ATOM 3509 C CA . SER B 1 12 ? 11.039 -36.812 -6.633 1 97.19 12 SER B CA 1
ATOM 3510 C C . SER B 1 12 ? 10.172 -37.688 -7.523 1 97.19 12 SER B C 1
ATOM 3512 O O . SER B 1 12 ? 9.312 -37.188 -8.258 1 97.19 12 SER B O 1
ATOM 3514 N N . THR B 1 13 ? 10.492 -38.969 -7.461 1 98.44 13 THR B N 1
ATOM 3515 C CA . THR B 1 13 ? 9.633 -40.031 -7.992 1 98.44 13 THR B CA 1
ATOM 3516 C C . THR B 1 13 ? 8.961 -40.812 -6.859 1 98.44 13 THR B C 1
ATOM 3518 O O . THR B 1 13 ? 9.625 -41.219 -5.902 1 98.44 13 THR B O 1
ATOM 3521 N N . LYS B 1 14 ? 7.637 -40.938 -6.934 1 98.56 14 LYS B N 1
ATOM 3522 C CA . LYS B 1 14 ? 6.844 -41.719 -5.992 1 98.56 14 LYS B CA 1
ATOM 3523 C C . LYS B 1 14 ? 6.133 -42.875 -6.695 1 98.56 14 LYS B C 1
ATOM 3525 O O . LYS B 1 14 ? 5.652 -42.719 -7.82 1 98.56 14 LYS B O 1
ATOM 3530 N N . VAL B 1 15 ? 6.133 -44.031 -6.059 1 98.69 15 VAL B N 1
ATOM 3531 C CA . VAL B 1 15 ? 5.434 -45.188 -6.562 1 98.69 15 VAL B CA 1
ATOM 3532 C C . VAL B 1 15 ? 4.379 -45.656 -5.555 1 98.69 15 VAL B C 1
ATOM 3534 O O . VAL B 1 15 ? 4.684 -45.844 -4.375 1 98.69 15 VAL B O 1
ATOM 3537 N N . LEU B 1 16 ? 3.15 -45.75 -6.012 1 98.62 16 LEU B N 1
ATOM 3538 C CA . LEU B 1 16 ? 2.068 -46.312 -5.211 1 98.62 16 LEU B CA 1
ATOM 3539 C C . LEU B 1 16 ? 1.558 -47.625 -5.82 1 98.62 16 LEU B C 1
ATOM 3541 O O . LEU B 1 16 ? 1.291 -47.688 -7.02 1 98.62 16 LEU B O 1
ATOM 3545 N N . VAL B 1 17 ? 1.461 -48.625 -5.027 1 98.75 17 VAL B N 1
ATOM 3546 C CA . VAL B 1 17 ? 0.775 -49.844 -5.414 1 98.75 17 VAL B CA 1
ATOM 3547 C C . VAL B 1 17 ? -0.574 -49.938 -4.703 1 98.75 17 VAL B C 1
ATOM 3549 O O . VAL B 1 17 ? -0.642 -49.844 -3.475 1 98.75 17 VAL B O 1
ATOM 3552 N N . LEU B 1 18 ? -1.597 -50.062 -5.488 1 98.31 18 LEU B N 1
ATOM 3553 C CA . LEU B 1 18 ? -2.945 -50.062 -4.93 1 98.31 18 LEU B CA 1
ATOM 3554 C C . LEU B 1 18 ? -3.656 -51.406 -5.219 1 98.31 18 LEU B C 1
ATOM 3556 O O . LEU B 1 18 ? -3.395 -52.031 -6.238 1 98.31 18 LEU B O 1
ATOM 3560 N N . ASP B 1 19 ? -4.547 -51.719 -4.277 1 97.75 19 ASP B N 1
ATOM 3561 C CA . ASP B 1 19 ? -5.504 -52.781 -4.5 1 97.75 19 ASP B CA 1
ATOM 3562 C C . ASP B 1 19 ? -6.715 -52.312 -5.289 1 97.75 19 ASP B C 1
ATOM 3564 O O . ASP B 1 19 ? -7.387 -51.344 -4.875 1 97.75 19 ASP B O 1
ATOM 3568 N N . THR B 1 20 ? -7.047 -52.969 -6.41 1 96.62 20 THR B N 1
ATOM 3569 C CA . THR B 1 20 ? -8.078 -52.469 -7.301 1 96.62 20 THR B CA 1
ATOM 3570 C C . THR B 1 20 ? -9.461 -52.562 -6.652 1 96.62 20 THR B C 1
ATOM 3572 O O . THR B 1 20 ? -10.359 -51.781 -6.957 1 96.62 20 THR B O 1
ATOM 3575 N N . ASP B 1 21 ? -9.641 -53.469 -5.77 1 94.56 21 ASP B N 1
ATOM 3576 C CA . ASP B 1 21 ? -10.945 -53.656 -5.148 1 94.56 21 ASP B CA 1
ATOM 3577 C C . ASP B 1 21 ? -11.211 -52.594 -4.082 1 94.56 21 ASP B C 1
ATOM 3579 O O . ASP B 1 21 ? -12.32 -52.062 -3.986 1 94.56 21 ASP B O 1
ATOM 3583 N N . SER B 1 22 ? -10.219 -52.25 -3.336 1 94.12 22 SER B N 1
ATOM 3584 C CA . SER B 1 22 ? -10.406 -51.344 -2.205 1 94.12 22 SER B CA 1
ATOM 3585 C C . SER B 1 22 ? -10 -49.906 -2.559 1 94.12 22 SER B C 1
ATOM 3587 O O . SER B 1 22 ? -10.359 -48.969 -1.859 1 94.12 22 SER B O 1
ATOM 3589 N N . GLY B 1 23 ? -9.18 -49.844 -3.541 1 93.62 23 GLY B N 1
ATOM 3590 C CA . GLY B 1 23 ? -8.633 -48.531 -3.857 1 93.62 23 GLY B CA 1
ATOM 3591 C C . GLY B 1 23 ? -7.609 -48.062 -2.848 1 93.62 23 GLY B C 1
ATOM 3592 O O . GLY B 1 23 ? -7.234 -46.875 -2.844 1 93.62 23 GLY B O 1
ATOM 3593 N N . GLN B 1 24 ? -7.117 -48.938 -1.999 1 95.38 24 GLN B N 1
ATOM 3594 C CA . GLN B 1 24 ? -6.191 -48.562 -0.931 1 95.38 24 GLN B CA 1
ATOM 3595 C C . GLN B 1 24 ? -4.746 -48.812 -1.351 1 95.38 24 GLN B C 1
ATOM 3597 O O . GLN B 1 24 ? -4.457 -49.75 -2.09 1 95.38 24 GLN B O 1
ATOM 3602 N N . VAL B 1 25 ? -3.908 -47.938 -0.849 1 97.44 25 VAL B N 1
ATOM 3603 C CA . VAL B 1 25 ? -2.475 -48.125 -1.055 1 97.44 25 VAL B CA 1
ATOM 3604 C C . VAL B 1 25 ? -1.974 -49.281 -0.202 1 97.44 25 VAL B C 1
ATOM 3606 O O . VAL B 1 25 ? -2.176 -49.312 1.015 1 97.44 25 VAL B O 1
ATOM 3609 N N . VAL B 1 26 ? -1.304 -50.188 -0.807 1 97.62 26 VAL B N 1
ATOM 3610 C CA . VAL B 1 26 ? -0.816 -51.344 -0.072 1 97.62 26 VAL B CA 1
ATOM 3611 C C . VAL B 1 26 ? 0.701 -51.25 0.081 1 97.62 26 VAL B C 1
ATOM 3613 O O . VAL B 1 26 ? 1.268 -51.812 1.024 1 97.62 26 VAL B O 1
ATOM 3616 N N . ARG B 1 27 ? 1.43 -50.594 -0.838 1 97.94 27 ARG B N 1
ATOM 3617 C CA . ARG B 1 27 ? 2.867 -50.344 -0.819 1 97.94 27 ARG B CA 1
ATOM 3618 C C . ARG B 1 27 ? 3.193 -49 -1.453 1 97.94 27 ARG B C 1
ATOM 3620 O O . ARG B 1 27 ? 2.465 -48.531 -2.326 1 97.94 27 ARG B O 1
ATOM 3627 N N . GLN B 1 28 ? 4.246 -48.469 -1.012 1 98.38 28 GLN B N 1
ATOM 3628 C CA . GLN B 1 28 ? 4.699 -47.219 -1.591 1 98.38 28 GLN B CA 1
ATOM 3629 C C . GLN B 1 28 ? 6.219 -47.094 -1.531 1 98.38 28 GLN B C 1
ATOM 3631 O O . GLN B 1 28 ? 6.867 -47.781 -0.727 1 98.38 28 GLN B O 1
ATOM 3636 N N . GLY B 1 29 ? 6.812 -46.344 -2.434 1 98.56 29 GLY B N 1
ATOM 3637 C CA . GLY B 1 29 ? 8.227 -46.031 -2.498 1 98.56 29 GLY B CA 1
ATOM 3638 C C . GLY B 1 29 ? 8.5 -44.625 -3.01 1 98.56 29 GLY B C 1
ATOM 3639 O O . GLY B 1 29 ? 7.613 -43.969 -3.59 1 98.56 29 GLY B O 1
ATOM 3640 N N . ARG B 1 30 ? 9.703 -44.125 -2.701 1 98.31 30 ARG B N 1
ATOM 3641 C CA . ARG B 1 30 ? 10.062 -42.75 -3.094 1 98.31 30 ARG B CA 1
ATOM 3642 C C . ARG B 1 30 ? 11.57 -42.656 -3.311 1 98.31 30 ARG B C 1
ATOM 3644 O O . ARG B 1 30 ? 12.352 -43.375 -2.701 1 98.31 30 ARG B O 1
ATOM 3651 N N . ALA B 1 31 ? 11.961 -41.75 -4.203 1 98.62 31 ALA B N 1
ATOM 3652 C CA . ALA B 1 31 ? 13.352 -41.375 -4.434 1 98.62 31 ALA B CA 1
ATOM 3653 C C . ALA B 1 31 ? 13.469 -39.938 -4.93 1 98.62 31 ALA B C 1
ATOM 3655 O O . ALA B 1 31 ? 12.656 -39.5 -5.742 1 98.62 31 ALA B O 1
ATOM 3656 N N . SER B 1 32 ? 14.5 -39.25 -4.543 1 98 32 SER B N 1
ATOM 3657 C CA . SER B 1 32 ? 14.648 -37.812 -4.836 1 98 32 SER B CA 1
ATOM 3658 C C . SER B 1 32 ? 15.266 -37.625 -6.219 1 98 32 SER B C 1
ATOM 3660 O O . SER B 1 32 ? 16.016 -38.469 -6.707 1 98 32 SER B O 1
ATOM 3662 N N . HIS B 1 33 ? 14.867 -36.531 -6.828 1 97.19 33 HIS B N 1
ATOM 3663 C CA . HIS B 1 33 ? 15.523 -36.031 -8.031 1 97.19 33 HIS B CA 1
ATOM 3664 C C . HIS B 1 33 ? 16.625 -35.031 -7.68 1 97.19 33 HIS B C 1
ATOM 3666 O O . HIS B 1 33 ? 16.625 -34.469 -6.59 1 97.19 33 HIS B O 1
ATOM 3672 N N . PRO B 1 34 ? 17.562 -34.844 -8.555 1 94.94 34 PRO B N 1
ATOM 3673 C CA . PRO B 1 34 ? 18.484 -33.75 -8.336 1 94.94 34 PRO B CA 1
ATOM 3674 C C . PRO B 1 34 ? 17.812 -32.375 -8.461 1 94.94 34 PRO B C 1
ATOM 3676 O O . PRO B 1 34 ? 16.766 -32.25 -9.102 1 94.94 34 PRO B O 1
ATOM 3679 N N . GLY B 1 35 ? 18.469 -31.422 -7.824 1 91.88 35 GLY B N 1
ATOM 3680 C CA . GLY B 1 35 ? 17.984 -30.062 -7.977 1 91.88 35 GLY B CA 1
ATOM 3681 C C . GLY B 1 35 ? 18.344 -29.453 -9.312 1 91.88 35 GLY B C 1
ATOM 3682 O O . GLY B 1 35 ? 19.078 -30.047 -10.102 1 91.88 35 GLY B O 1
ATOM 3683 N N . GLY B 1 36 ? 17.641 -28.234 -9.641 1 91.25 36 GLY B N 1
ATOM 3684 C CA . GLY B 1 36 ? 18 -27.5 -10.852 1 91.25 36 GLY B CA 1
ATOM 3685 C C . GLY B 1 36 ? 16.828 -27.328 -11.797 1 91.25 36 GLY B C 1
ATOM 3686 O O . GLY B 1 36 ? 15.742 -27.875 -11.57 1 91.25 36 GLY B O 1
ATOM 3687 N N . THR B 1 37 ? 17.078 -26.594 -12.828 1 95.12 37 THR B N 1
ATOM 3688 C CA . THR B 1 37 ? 16.062 -26.312 -13.836 1 95.12 37 THR B CA 1
ATOM 3689 C C . THR B 1 37 ? 16.312 -27.109 -15.102 1 95.12 37 THR B C 1
ATOM 3691 O O . THR B 1 37 ? 15.492 -27.125 -16.031 1 95.12 37 THR B O 1
ATOM 3694 N N . GLU B 1 38 ? 17.438 -27.812 -15.109 1 97.38 38 GLU B N 1
ATOM 3695 C CA . GLU B 1 38 ? 17.797 -28.812 -16.125 1 97.38 38 GLU B CA 1
ATOM 3696 C C . GLU B 1 38 ? 18.234 -30.125 -15.477 1 97.38 38 GLU B C 1
ATOM 3698 O O .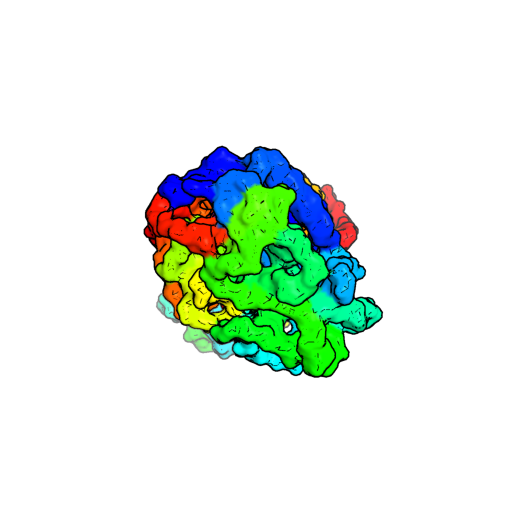 GLU B 1 38 ? 19 -30.109 -14.5 1 97.38 38 GLU B O 1
ATOM 3703 N N . VAL B 1 39 ? 17.703 -31.172 -16.016 1 97.62 39 VAL B N 1
ATOM 3704 C CA . VAL B 1 39 ? 17.984 -32.469 -15.406 1 97.62 39 VAL B CA 1
ATOM 3705 C C . VAL B 1 39 ? 18.234 -33.5 -16.5 1 97.62 39 VAL B C 1
ATOM 3707 O O . VAL B 1 39 ? 17.516 -33.531 -17.5 1 97.62 39 VAL B O 1
ATOM 3710 N N . ASP B 1 40 ? 19.25 -34.312 -16.328 1 98 40 ASP B N 1
ATOM 3711 C CA . ASP B 1 40 ? 19.438 -35.5 -17.188 1 98 40 ASP B CA 1
ATOM 3712 C C . ASP B 1 40 ? 18.328 -36.531 -16.984 1 98 40 ASP B C 1
ATOM 3714 O O . ASP B 1 40 ? 18.141 -37.031 -15.875 1 98 40 ASP B O 1
ATOM 3718 N N . PRO B 1 41 ? 17.625 -36.906 -18.047 1 98 41 PRO B N 1
ATOM 3719 C CA . PRO B 1 41 ? 16.531 -37.875 -17.906 1 98 41 PRO B CA 1
ATOM 3720 C C . PRO B 1 41 ? 16.969 -39.188 -17.25 1 98 41 PRO B C 1
ATOM 3722 O O . PRO B 1 41 ? 16.172 -39.844 -16.594 1 98 41 PRO B O 1
ATOM 3725 N N . GLY B 1 42 ? 18.172 -39.469 -17.391 1 98.06 42 GLY B N 1
ATOM 3726 C CA . GLY B 1 42 ? 18.688 -40.656 -16.719 1 98.06 42 GLY B CA 1
ATOM 3727 C C . GLY B 1 42 ? 18.516 -40.625 -15.211 1 98.06 42 GLY B C 1
ATOM 3728 O O . GLY B 1 42 ? 18.375 -41.656 -14.562 1 98.06 42 GLY B O 1
ATOM 3729 N N . GLU B 1 43 ? 18.562 -39.438 -14.664 1 98.38 43 GLU B N 1
ATOM 3730 C CA . GLU B 1 43 ? 18.344 -39.281 -13.227 1 98.38 43 GLU B CA 1
ATOM 3731 C C . GLU B 1 43 ? 16.938 -39.688 -12.828 1 98.38 43 GLU B C 1
ATOM 3733 O O . GLU B 1 43 ? 16.719 -40.219 -11.734 1 98.38 43 GLU B O 1
ATOM 3738 N N . TRP B 1 44 ? 16 -39.406 -13.648 1 98.31 44 TRP B N 1
ATOM 3739 C CA . TRP B 1 44 ? 14.633 -39.812 -13.375 1 98.31 44 TRP B CA 1
ATOM 3740 C C . TRP B 1 44 ? 14.508 -41.344 -13.383 1 98.31 44 TRP B C 1
ATOM 3742 O O . TRP B 1 44 ? 13.758 -41.906 -12.586 1 98.31 44 TRP B O 1
ATOM 3752 N N . PHE B 1 45 ? 15.203 -41.938 -14.32 1 98.25 45 PHE B N 1
ATOM 3753 C CA . PHE B 1 45 ? 15.172 -43.406 -14.414 1 98.25 45 PHE B CA 1
ATOM 3754 C C . PHE B 1 45 ? 15.797 -44.031 -13.18 1 98.25 45 PHE B C 1
ATOM 3756 O O . PHE B 1 45 ? 15.258 -45 -12.633 1 98.25 45 PHE B O 1
ATOM 3763 N N . THR B 1 46 ? 16.922 -43.469 -12.812 1 98.5 46 THR B N 1
ATOM 3764 C CA . THR B 1 46 ? 17.578 -43.938 -11.586 1 98.5 46 THR B CA 1
ATOM 3765 C C . THR B 1 46 ? 16.641 -43.812 -10.391 1 98.5 46 THR B C 1
ATOM 3767 O O . THR B 1 46 ? 16.531 -44.719 -9.578 1 98.5 46 THR B O 1
ATOM 3770 N N . ALA B 1 47 ? 16 -42.688 -10.25 1 98.62 47 ALA B N 1
ATOM 3771 C CA . ALA B 1 47 ? 15.047 -42.469 -9.172 1 98.62 47 ALA B CA 1
ATOM 3772 C C . ALA B 1 47 ? 13.883 -43.438 -9.25 1 98.62 47 ALA B C 1
ATOM 3774 O O . ALA B 1 47 ? 13.398 -43.938 -8.219 1 98.62 47 ALA B O 1
ATOM 3775 N N . LEU B 1 48 ? 13.414 -43.719 -10.477 1 98.56 48 LEU B N 1
ATOM 3776 C CA . LEU B 1 48 ? 12.344 -44.688 -10.672 1 98.56 48 LEU B CA 1
ATOM 3777 C C . LEU B 1 48 ? 12.75 -46.062 -10.156 1 98.56 48 LEU B C 1
ATOM 3779 O O . LEU B 1 48 ? 12 -46.719 -9.414 1 98.56 48 LEU B O 1
ATOM 3783 N N . GLN B 1 49 ? 13.891 -46.5 -10.523 1 98.62 49 GLN B N 1
ATOM 3784 C CA . GLN B 1 49 ? 14.383 -47.781 -10.078 1 98.62 49 GLN B CA 1
ATOM 3785 C C . GLN B 1 49 ? 14.461 -47.844 -8.555 1 98.62 49 GLN B C 1
ATOM 3787 O O . GLN B 1 49 ? 14.039 -48.844 -7.945 1 98.62 49 GLN B O 1
ATOM 3792 N N . ALA B 1 50 ? 14.992 -46.812 -8.023 1 98.75 50 ALA B N 1
ATOM 3793 C CA . ALA B 1 50 ? 15.117 -46.75 -6.57 1 98.75 50 ALA B CA 1
ATOM 3794 C C . ALA B 1 50 ? 13.742 -46.75 -5.906 1 98.75 50 ALA B C 1
ATOM 3796 O O . ALA B 1 50 ? 13.539 -47.406 -4.887 1 98.75 50 ALA B O 1
ATOM 3797 N N . ALA B 1 51 ? 12.82 -46.031 -6.406 1 98.75 51 ALA B N 1
ATOM 3798 C CA . ALA B 1 51 ? 11.477 -45.938 -5.844 1 98.75 51 ALA B CA 1
ATOM 3799 C C . ALA B 1 51 ? 10.758 -47.281 -5.957 1 98.75 51 ALA B C 1
ATOM 3801 O O . ALA B 1 51 ? 10.008 -47.656 -5.059 1 98.75 51 ALA B O 1
ATOM 3802 N N . VAL B 1 52 ? 10.938 -47.969 -7.094 1 98.56 52 VAL B N 1
ATOM 3803 C CA . VAL B 1 52 ? 10.336 -49.281 -7.301 1 98.56 52 VAL B CA 1
ATOM 3804 C C . VAL B 1 52 ? 10.898 -50.281 -6.277 1 98.56 52 VAL B C 1
ATOM 3806 O O . VAL B 1 52 ? 10.148 -51.062 -5.688 1 98.56 52 VAL B O 1
ATOM 3809 N N . THR B 1 53 ? 12.188 -50.219 -6.105 1 98.44 53 THR B N 1
ATOM 3810 C CA . THR B 1 53 ? 12.82 -51.062 -5.102 1 98.44 53 THR B CA 1
ATOM 3811 C C . THR B 1 53 ? 12.266 -50.75 -3.711 1 98.44 53 THR B C 1
ATOM 3813 O O . THR B 1 53 ? 11.945 -51.688 -2.953 1 98.44 53 THR B O 1
ATOM 3816 N N . ASP B 1 54 ? 12.18 -49.469 -3.395 1 98.56 54 ASP B N 1
ATOM 3817 C CA . ASP B 1 54 ? 11.641 -49.031 -2.113 1 98.56 54 ASP B CA 1
ATOM 3818 C C . ASP B 1 54 ? 10.211 -49.5 -1.911 1 98.56 54 ASP B C 1
ATOM 3820 O O . ASP B 1 54 ? 9.789 -49.75 -0.78 1 98.56 54 ASP B O 1
ATOM 3824 N N . ALA B 1 55 ? 9.43 -49.719 -2.992 1 98.25 55 ALA B N 1
ATOM 3825 C CA . ALA B 1 55 ? 8.039 -50.188 -2.936 1 98.25 55 ALA B CA 1
ATOM 3826 C C . ALA B 1 55 ? 7.949 -51.688 -2.85 1 98.25 55 ALA B C 1
ATOM 3828 O O . ALA B 1 55 ? 6.855 -52.25 -2.742 1 98.25 55 ALA B O 1
ATOM 3829 N N . GLY B 1 56 ? 9.078 -52.375 -2.965 1 97.69 56 GLY B N 1
ATOM 3830 C CA . GLY B 1 56 ? 9.094 -53.844 -2.855 1 97.69 56 GLY B CA 1
ATOM 3831 C C . GLY B 1 56 ? 8.953 -54.531 -4.195 1 97.69 56 GLY B C 1
ATOM 3832 O O . GLY B 1 56 ? 8.617 -55.719 -4.246 1 97.69 56 GLY B O 1
ATOM 3833 N N . GLY B 1 57 ? 9.117 -53.75 -5.254 1 97.31 57 GLY B N 1
ATOM 3834 C CA . GLY B 1 57 ? 9.031 -54.344 -6.59 1 97.31 57 GLY B CA 1
ATOM 3835 C C . GLY B 1 57 ? 7.648 -54.25 -7.199 1 97.31 57 GLY B C 1
ATOM 3836 O O . GLY B 1 57 ? 6.695 -53.844 -6.523 1 97.31 57 GLY B O 1
ATOM 3837 N N . LEU B 1 58 ? 7.539 -54.594 -8.523 1 98.19 58 LEU B N 1
ATOM 3838 C CA . LEU B 1 58 ? 6.273 -54.438 -9.234 1 98.19 58 LEU B CA 1
ATOM 3839 C C . LEU B 1 58 ? 5.902 -55.75 -9.938 1 98.19 58 LEU B C 1
ATOM 3841 O O . LEU B 1 58 ? 5.109 -55.75 -10.883 1 98.19 58 LEU B O 1
ATOM 3845 N N . GLU B 1 59 ? 6.445 -56.844 -9.57 1 96.69 59 GLU B N 1
ATOM 3846 C CA . GLU B 1 59 ? 6.273 -58.125 -10.25 1 96.69 59 GLU B CA 1
ATOM 3847 C C . GLU B 1 59 ? 4.832 -58.594 -10.156 1 96.69 59 GLU B C 1
ATOM 3849 O O . GLU B 1 59 ? 4.375 -59.375 -11 1 96.69 59 GLU B O 1
ATOM 3854 N N . ASP B 1 60 ? 4.109 -58.219 -9.227 1 96.81 60 ASP B N 1
ATOM 3855 C CA . ASP B 1 60 ? 2.762 -58.719 -8.984 1 96.81 60 ASP B CA 1
ATOM 3856 C C . ASP B 1 60 ? 1.71 -57.719 -9.469 1 96.81 60 ASP B C 1
ATOM 3858 O O . ASP B 1 60 ? 0.515 -57.906 -9.227 1 96.81 60 ASP B O 1
ATOM 3862 N N . VAL B 1 61 ? 2.078 -56.688 -10.125 1 97.81 61 VAL B N 1
ATOM 3863 C CA . VAL B 1 61 ? 1.119 -55.656 -10.547 1 97.81 61 VAL B CA 1
ATOM 3864 C C . VAL B 1 61 ? 0.584 -56 -11.938 1 97.81 61 VAL B C 1
ATOM 3866 O O . VAL B 1 61 ? 1.348 -56.375 -12.828 1 97.81 61 VAL B O 1
ATOM 3869 N N . ALA B 1 62 ? -0.707 -55.781 -12.156 1 98.25 62 ALA B N 1
ATOM 3870 C CA . ALA B 1 62 ? -1.36 -56.094 -13.422 1 98.25 62 ALA B CA 1
ATOM 3871 C C . ALA B 1 62 ? -1.115 -55 -14.461 1 98.25 62 ALA B C 1
ATOM 3873 O O . ALA B 1 62 ? -1.091 -55.281 -15.664 1 98.25 62 ALA B O 1
ATOM 3874 N N . ALA B 1 63 ? -0.984 -53.781 -13.969 1 98.69 63 ALA B N 1
ATOM 3875 C CA . ALA B 1 63 ? -0.767 -52.656 -14.852 1 98.69 63 ALA B CA 1
ATOM 3876 C C . ALA B 1 63 ? -0.103 -51.5 -14.109 1 98.69 63 ALA B C 1
ATOM 3878 O O . ALA B 1 63 ? -0.167 -51.438 -12.875 1 98.69 63 ALA B O 1
ATOM 3879 N N . LEU B 1 64 ? 0.555 -50.656 -14.789 1 98.69 64 LEU B N 1
ATOM 3880 C CA . LEU B 1 64 ? 1.161 -49.438 -14.219 1 98.69 64 LEU B CA 1
ATOM 3881 C C . LEU B 1 64 ? 1.048 -48.281 -15.188 1 98.69 64 LEU B C 1
ATOM 3883 O O . LEU B 1 64 ? 0.799 -48.469 -16.375 1 98.69 64 LEU B O 1
ATOM 3887 N N . ALA B 1 65 ? 1.131 -47.062 -14.703 1 98.81 65 ALA B N 1
ATOM 3888 C CA . ALA B 1 65 ? 1.136 -45.812 -15.469 1 98.81 65 ALA B CA 1
ATOM 3889 C C . ALA B 1 65 ? 2.035 -44.781 -14.82 1 98.81 65 ALA B C 1
ATOM 3891 O O . ALA B 1 65 ? 2.262 -44.812 -13.609 1 98.81 65 ALA B O 1
ATOM 3892 N N . VAL B 1 66 ? 2.541 -43.844 -15.609 1 98.75 66 VAL B N 1
ATOM 3893 C CA . VAL B 1 66 ? 3.461 -42.812 -15.141 1 98.75 66 VAL B CA 1
ATOM 3894 C C . VAL B 1 66 ? 2.816 -41.438 -15.281 1 98.75 66 VAL B C 1
ATOM 3896 O O . VAL B 1 66 ? 2.48 -41.031 -16.391 1 98.75 66 VAL B O 1
ATOM 3899 N N . GLY B 1 67 ? 2.543 -40.781 -14.172 1 98.19 67 GLY B N 1
ATOM 3900 C CA . GLY B 1 67 ? 2.332 -39.344 -14.172 1 98.19 67 GLY B CA 1
ATOM 3901 C C . GLY B 1 67 ? 3.605 -38.562 -13.945 1 98.19 67 GLY B C 1
ATOM 3902 O O . GLY B 1 67 ? 4.555 -39.062 -13.336 1 98.19 67 GLY B O 1
ATOM 3903 N N . GLY B 1 68 ? 3.635 -37.344 -14.391 1 97.06 68 GLY B N 1
ATOM 3904 C CA . GLY B 1 68 ? 4.871 -36.625 -14.188 1 97.06 68 GLY B CA 1
ATOM 3905 C C . GLY B 1 68 ? 4.754 -35.156 -14.555 1 97.06 68 GLY B C 1
ATOM 3906 O O . GLY B 1 68 ? 3.721 -34.719 -15.07 1 97.06 68 GLY B O 1
ATOM 3907 N N . GLN B 1 69 ? 5.895 -34.406 -14.266 1 96.75 69 GLN B N 1
ATOM 3908 C CA . GLN B 1 69 ? 6.004 -33 -14.562 1 96.75 69 GLN B CA 1
ATOM 3909 C C . GLN B 1 69 ? 5.73 -32.719 -16.047 1 96.75 69 GLN B C 1
ATOM 3911 O O . GLN B 1 69 ? 6.109 -33.5 -16.906 1 96.75 69 GLN B O 1
ATOM 3916 N N . GLN B 1 70 ? 5.047 -31.656 -16.297 1 96.81 70 GLN B N 1
ATOM 3917 C CA . GLN B 1 70 ? 4.734 -31.25 -17.672 1 96.81 70 GLN B CA 1
ATOM 3918 C C . GLN B 1 70 ? 5.836 -30.375 -18.25 1 96.81 70 GLN B C 1
ATOM 3920 O O . GLN B 1 70 ? 6.676 -29.859 -17.516 1 96.81 70 GLN B O 1
ATOM 3925 N N . HIS B 1 71 ? 5.852 -30.281 -19.547 1 97.12 71 HIS B N 1
ATOM 3926 C CA . HIS B 1 71 ? 6.547 -29.266 -20.328 1 97.12 71 HIS B CA 1
ATOM 3927 C C . HIS B 1 71 ? 8.023 -29.625 -20.5 1 97.12 71 HIS B C 1
ATOM 3929 O O . HIS B 1 71 ? 8.703 -29.062 -21.359 1 97.12 71 HIS B O 1
ATOM 3935 N N . GLY B 1 72 ? 8.578 -30.469 -19.625 1 97.56 72 GLY B N 1
ATOM 3936 C CA . GLY B 1 72 ? 9.992 -30.812 -19.766 1 97.56 72 GLY B CA 1
ATOM 3937 C C . GLY B 1 72 ? 10.352 -31.312 -21.141 1 97.56 72 GLY B C 1
ATOM 3938 O O . GLY B 1 72 ? 9.68 -32.188 -21.688 1 97.56 72 GLY B O 1
ATOM 3939 N N . MET B 1 73 ? 11.367 -30.734 -21.672 1 98.38 73 MET B N 1
ATOM 3940 C CA . MET B 1 73 ? 11.742 -31.062 -23.047 1 98.38 73 MET B CA 1
ATOM 3941 C C . MET B 1 73 ? 12.844 -32.094 -23.078 1 98.38 73 MET B C 1
ATOM 3943 O O . MET B 1 73 ? 13.984 -31.828 -22.688 1 98.38 73 MET B O 1
ATOM 3947 N N . VAL B 1 74 ? 12.555 -33.281 -23.578 1 98.75 74 VAL B N 1
ATOM 3948 C CA . VAL B 1 74 ? 13.531 -34.344 -23.797 1 98.75 74 VAL B CA 1
ATOM 3949 C C . VAL B 1 74 ? 13.781 -34.531 -25.297 1 98.75 74 VAL B C 1
ATOM 3951 O O . VAL B 1 74 ? 12.875 -34.875 -26.047 1 98.75 74 VAL B O 1
ATOM 3954 N N . LEU B 1 75 ? 14.992 -34.281 -25.703 1 98.81 75 LEU B N 1
ATOM 3955 C CA . LEU B 1 75 ? 15.398 -34.406 -27.094 1 98.81 75 LEU B CA 1
ATOM 3956 C C . LEU B 1 75 ? 16.234 -35.688 -27.281 1 98.81 75 LEU B C 1
ATOM 3958 O O . LEU B 1 75 ? 17.234 -35.875 -26.578 1 98.81 75 LEU B O 1
ATOM 3962 N N . LEU B 1 76 ? 15.812 -36.469 -28.266 1 98.81 76 LEU B N 1
ATOM 3963 C CA . LEU B 1 76 ? 16.531 -37.719 -28.547 1 98.81 76 LEU B CA 1
ATOM 3964 C C . LEU B 1 76 ? 17.125 -37.688 -29.938 1 98.81 76 LEU B C 1
ATOM 3966 O O . LEU B 1 76 ? 16.516 -37.188 -30.875 1 98.81 76 LEU B O 1
ATOM 3970 N N . ASP B 1 77 ? 18.297 -38.281 -30.094 1 98.56 77 ASP B N 1
ATOM 3971 C CA . ASP B 1 77 ? 18.891 -38.469 -31.422 1 98.56 77 ASP B CA 1
ATOM 3972 C C . ASP B 1 77 ? 18.422 -39.781 -32.062 1 98.56 77 ASP B C 1
ATOM 3974 O O . ASP B 1 77 ? 17.547 -40.469 -31.516 1 98.56 77 ASP B O 1
ATOM 3978 N N . ALA B 1 78 ? 18.938 -40.094 -33.188 1 97.94 78 ALA B N 1
ATOM 3979 C CA . ALA B 1 78 ? 18.469 -41.219 -33.969 1 97.94 78 ALA B CA 1
ATOM 3980 C C . ALA B 1 78 ? 18.703 -42.531 -33.25 1 97.94 78 ALA B C 1
ATOM 3982 O O . ALA B 1 78 ? 18 -43.531 -33.469 1 97.94 78 ALA B O 1
ATOM 3983 N N . ASP B 1 79 ? 19.656 -42.562 -32.25 1 97.38 79 ASP B N 1
ATOM 3984 C CA . ASP B 1 79 ? 19.984 -43.781 -31.484 1 97.38 79 ASP B CA 1
ATOM 3985 C C . ASP B 1 79 ? 19.203 -43.812 -30.172 1 97.38 79 ASP B C 1
ATOM 3987 O O . ASP B 1 79 ? 19.406 -44.719 -29.359 1 97.38 79 ASP B O 1
ATOM 3991 N N . GLY B 1 80 ? 18.406 -42.844 -30 1 97.88 80 GLY B N 1
ATOM 3992 C CA . GLY B 1 80 ? 17.609 -42.781 -28.781 1 97.88 80 GLY B CA 1
ATOM 3993 C C . GLY B 1 80 ? 18.359 -42.219 -27.594 1 97.88 80 GLY B C 1
ATOM 3994 O O . GLY B 1 80 ? 17.922 -42.344 -26.453 1 97.88 80 GLY B O 1
ATOM 3995 N N . GLN B 1 81 ? 19.484 -41.625 -27.922 1 97.94 81 GLN B N 1
ATOM 3996 C CA . GLN B 1 81 ? 20.266 -41 -26.859 1 97.94 81 GLN B CA 1
ATOM 3997 C C . GLN B 1 81 ? 19.812 -39.594 -26.609 1 97.94 81 GLN B C 1
ATOM 3999 O O . GLN B 1 81 ? 19.469 -38.875 -27.547 1 97.94 81 GLN B O 1
ATOM 4004 N N . VAL B 1 82 ? 19.828 -39.219 -25.344 1 98.5 82 VAL B N 1
ATOM 4005 C CA . VAL B 1 82 ? 19.469 -37.844 -24.953 1 98.5 82 VAL B CA 1
ATOM 4006 C C . VAL B 1 82 ? 20.516 -36.875 -25.484 1 98.5 82 VAL B C 1
ATOM 4008 O O . VAL B 1 82 ? 21.703 -37.062 -25.25 1 98.5 82 VAL B O 1
ATOM 4011 N N . ILE B 1 83 ? 20.062 -35.812 -26.109 1 98.62 83 ILE B N 1
ATOM 4012 C CA . ILE B 1 83 ? 20.953 -34.844 -26.781 1 98.62 83 ILE B CA 1
ATOM 4013 C C . ILE B 1 83 ? 21.547 -33.906 -25.766 1 98.62 83 ILE B C 1
ATOM 4015 O O . ILE B 1 83 ? 22.703 -33.469 -25.891 1 98.62 83 ILE B O 1
ATOM 4019 N N . ARG B 1 84 ? 20.844 -33.5 -24.734 1 98.06 84 ARG B N 1
ATOM 4020 C CA . ARG B 1 84 ? 21.172 -32.562 -23.672 1 98.06 84 ARG B CA 1
ATOM 4021 C C . ARG B 1 84 ? 20.266 -32.75 -22.453 1 98.06 84 ARG B C 1
ATOM 4023 O O . ARG B 1 84 ? 19.219 -33.406 -22.562 1 98.06 84 ARG B O 1
ATOM 4030 N N . PRO B 1 85 ? 20.672 -32.25 -21.297 1 98.19 85 PRO B N 1
ATOM 4031 C CA . PRO B 1 85 ? 19.734 -32.312 -20.172 1 98.19 85 PRO B CA 1
ATOM 4032 C C . PRO B 1 85 ? 18.391 -31.641 -20.5 1 98.19 85 PRO B C 1
ATOM 4034 O O . PRO B 1 85 ? 18.344 -30.672 -21.234 1 98.19 85 PRO B O 1
ATOM 4037 N N . ALA B 1 86 ? 17.344 -32.219 -19.984 1 98 86 ALA B N 1
ATOM 4038 C CA . ALA B 1 86 ? 15.992 -31.719 -20.219 1 98 86 ALA B CA 1
ATOM 4039 C C . ALA B 1 86 ? 15.773 -30.391 -19.516 1 98 86 ALA B C 1
ATOM 4041 O O . ALA B 1 86 ? 16.047 -30.25 -18.328 1 98 86 ALA B O 1
ATOM 4042 N N . GLN B 1 87 ? 15.352 -29.344 -20.219 1 97.44 87 GLN B N 1
ATOM 4043 C CA . GLN B 1 87 ? 14.875 -28.109 -19.625 1 97.44 87 GLN B CA 1
ATOM 4044 C C . GLN B 1 87 ? 13.484 -28.297 -19.016 1 97.44 87 GLN B C 1
ATOM 4046 O O . GLN B 1 87 ? 12.539 -28.656 -19.719 1 97.44 87 GLN B O 1
ATOM 4051 N N . LEU B 1 88 ? 13.391 -28.031 -17.734 1 97.25 88 LEU B N 1
ATOM 4052 C CA . LEU B 1 88 ? 12.156 -28.312 -17.016 1 97.25 88 LEU B CA 1
ATOM 4053 C C . LEU B 1 88 ? 11.203 -27.125 -17.078 1 97.25 88 LEU B C 1
ATOM 4055 O O . LEU B 1 88 ? 11.516 -26.109 -17.703 1 97.25 88 LEU B O 1
ATOM 4059 N N . TRP B 1 89 ? 10.023 -27.266 -16.531 1 94.88 89 TRP B N 1
ATOM 4060 C CA . TRP B 1 89 ? 8.969 -26.25 -16.562 1 94.88 89 TRP B CA 1
ATOM 4061 C C . TRP B 1 89 ? 9.438 -24.969 -15.891 1 94.88 89 TRP B C 1
ATOM 4063 O O . TRP B 1 89 ? 8.969 -23.875 -16.234 1 94.88 89 TRP B O 1
ATOM 4073 N N . ASN B 1 90 ? 10.391 -25.047 -14.961 1 91.19 90 ASN B N 1
ATOM 4074 C CA . ASN B 1 90 ? 10.812 -23.891 -14.18 1 91.19 90 ASN B CA 1
ATOM 4075 C C . ASN B 1 90 ? 12.094 -23.281 -14.734 1 91.19 90 ASN B C 1
ATOM 4077 O O . ASN B 1 90 ? 12.727 -22.438 -14.078 1 91.19 90 ASN B O 1
ATOM 4081 N N . ASP B 1 91 ? 12.5 -23.75 -15.93 1 93.31 91 ASP B N 1
ATOM 4082 C CA . ASP B 1 91 ? 13.602 -23.109 -16.641 1 93.31 91 ASP B CA 1
ATOM 4083 C C . ASP B 1 91 ? 13.133 -21.875 -17.391 1 93.31 91 ASP B C 1
ATOM 4085 O O . ASP B 1 91 ? 12.289 -21.969 -18.281 1 93.31 91 ASP B O 1
ATOM 4089 N N . THR B 1 92 ? 13.672 -20.734 -17.094 1 90.88 92 THR B N 1
ATOM 4090 C CA . THR B 1 92 ? 13.109 -19.484 -17.625 1 90.88 92 THR B CA 1
ATOM 4091 C C . THR B 1 92 ? 13.953 -18.953 -18.766 1 90.88 92 THR B C 1
ATOM 4093 O O . THR B 1 92 ? 13.688 -17.859 -19.281 1 90.88 92 THR B O 1
ATOM 4096 N N . LYS B 1 93 ? 14.906 -19.672 -19.203 1 94.44 93 LYS B N 1
ATOM 4097 C CA . LYS B 1 93 ? 15.828 -19.219 -20.25 1 94.44 93 LYS B CA 1
ATOM 4098 C C . LYS B 1 93 ? 15.086 -18.953 -21.562 1 94.44 93 LYS B C 1
ATOM 4100 O O . LYS B 1 93 ? 15.523 -18.141 -22.375 1 94.44 93 LYS B O 1
ATOM 4105 N N . ALA B 1 94 ? 13.961 -19.594 -21.688 1 96.62 94 ALA B N 1
ATOM 4106 C CA . ALA B 1 94 ? 13.258 -19.516 -22.953 1 96.62 94 ALA B CA 1
ATOM 4107 C C . ALA B 1 94 ? 12.273 -18.344 -22.969 1 96.62 94 ALA B C 1
ATOM 4109 O O . ALA B 1 94 ? 11.469 -18.219 -23.891 1 96.62 94 ALA B O 1
ATOM 4110 N N . ALA B 1 95 ? 12.344 -17.5 -22.016 1 94.81 95 ALA B N 1
ATOM 4111 C CA . ALA B 1 95 ? 11.398 -16.391 -21.906 1 94.81 95 ALA B CA 1
ATOM 4112 C C . ALA B 1 95 ? 11.477 -15.5 -23.141 1 94.81 95 ALA B C 1
ATOM 4114 O O . ALA B 1 95 ? 10.453 -15.164 -23.75 1 94.81 95 ALA B O 1
ATOM 4115 N N . PRO B 1 96 ? 12.695 -15.117 -23.641 1 96.5 96 PRO B N 1
ATOM 4116 C CA . PRO B 1 96 ? 12.758 -14.312 -24.875 1 96.5 96 PRO B CA 1
ATOM 4117 C C . PRO B 1 96 ? 12.195 -15.039 -26.078 1 96.5 96 PRO B C 1
ATOM 4119 O O . PRO B 1 96 ? 11.555 -14.43 -26.938 1 96.5 96 PRO B O 1
ATOM 4122 N N . ALA B 1 97 ? 12.438 -16.297 -26.125 1 98.19 97 ALA B N 1
ATOM 4123 C CA . ALA B 1 97 ? 11.914 -17.109 -27.219 1 98.19 97 ALA B CA 1
ATOM 4124 C C . ALA B 1 97 ? 10.383 -17.125 -27.203 1 98.19 97 ALA B C 1
ATOM 4126 O O . ALA B 1 97 ? 9.742 -17.031 -28.25 1 98.19 97 ALA B O 1
ATOM 4127 N N . ALA B 1 98 ? 9.852 -17.297 -26.031 1 97.31 98 ALA B N 1
ATOM 4128 C CA . ALA B 1 98 ? 8.398 -17.25 -25.891 1 97.31 98 ALA B CA 1
ATOM 4129 C C . ALA B 1 98 ? 7.848 -15.906 -26.375 1 97.31 98 ALA B C 1
ATOM 4131 O O . ALA B 1 98 ? 6.863 -15.867 -27.125 1 97.31 98 ALA B O 1
ATOM 4132 N N . ALA B 1 99 ? 8.477 -14.875 -26 1 96.38 99 ALA B N 1
ATOM 4133 C CA . ALA B 1 99 ? 8.055 -13.539 -26.406 1 96.38 99 ALA B CA 1
ATOM 4134 C C . ALA B 1 99 ? 8.125 -13.391 -27.922 1 96.38 99 ALA B C 1
ATOM 4136 O O . ALA B 1 99 ? 7.23 -12.797 -28.531 1 96.38 99 ALA B O 1
ATOM 4137 N N . ALA B 1 100 ? 9.156 -13.875 -28.5 1 98.12 100 ALA B N 1
ATOM 4138 C CA . ALA B 1 100 ? 9.32 -13.805 -29.953 1 98.12 100 ALA B CA 1
ATOM 4139 C C . ALA B 1 100 ? 8.211 -14.57 -30.672 1 98.12 100 ALA B C 1
ATOM 4141 O O . ALA B 1 100 ? 7.66 -14.094 -31.656 1 98.12 100 ALA B O 1
ATOM 4142 N N . LEU B 1 101 ? 7.918 -15.727 -30.156 1 98.56 101 LEU B N 1
ATOM 4143 C CA . LEU B 1 101 ? 6.852 -16.531 -30.75 1 98.56 101 LEU B CA 1
ATOM 4144 C C . LEU B 1 101 ? 5.52 -15.781 -30.703 1 98.56 101 LEU B C 1
ATOM 4146 O O . LEU B 1 101 ? 4.766 -15.797 -31.672 1 98.56 101 LEU B O 1
ATOM 4150 N N . VAL B 1 102 ? 5.258 -15.211 -29.578 1 97.81 102 VAL B N 1
ATOM 4151 C CA . VAL B 1 102 ? 4.016 -14.461 -29.406 1 97.81 102 VAL B CA 1
ATOM 4152 C C . VAL B 1 102 ? 3.998 -13.266 -30.359 1 97.81 102 VAL B C 1
ATOM 4154 O O . VAL B 1 102 ? 2.971 -12.969 -30.969 1 97.81 102 VAL B O 1
ATOM 4157 N N . GLU B 1 103 ? 5.109 -12.602 -30.453 1 97.94 103 GLU B N 1
ATOM 4158 C CA . GLU B 1 103 ? 5.211 -11.445 -31.344 1 97.94 103 GLU B CA 1
ATOM 4159 C C . GLU B 1 103 ? 4.996 -11.852 -32.812 1 97.94 103 GLU B C 1
ATOM 4161 O O . GLU B 1 103 ? 4.34 -11.141 -33.562 1 97.94 103 GLU B O 1
ATOM 4166 N N . GLU B 1 104 ? 5.477 -12.906 -33.188 1 98.5 104 GLU B N 1
ATOM 4167 C CA . GLU B 1 104 ? 5.469 -13.367 -34.594 1 98.5 104 GLU B CA 1
ATOM 4168 C C . GLU B 1 104 ? 4.078 -13.836 -35 1 98.5 104 GLU B C 1
ATOM 4170 O O . GLU B 1 104 ? 3.66 -13.617 -36.156 1 98.5 104 GLU B O 1
ATOM 4175 N N . LYS B 1 105 ? 3.344 -14.508 -34.062 1 98.25 105 LYS B N 1
ATOM 4176 C CA . LYS B 1 105 ? 2.1 -15.141 -34.5 1 98.25 105 LYS B CA 1
ATOM 4177 C C . LYS B 1 105 ? 0.89 -14.453 -33.875 1 98.25 105 LYS B C 1
ATOM 4179 O O . LYS B 1 105 ? -0.234 -14.602 -34.344 1 98.25 105 LYS B O 1
ATOM 4184 N N . GLY B 1 106 ? 1.133 -13.75 -32.719 1 97.94 106 GLY B N 1
ATOM 4185 C CA . GLY B 1 106 ? 0.047 -13.109 -32 1 97.94 106 GLY B CA 1
ATOM 4186 C C . GLY B 1 106 ? -0.574 -13.992 -30.953 1 97.94 106 GLY B C 1
ATOM 4187 O O . GLY B 1 106 ? -0.675 -15.211 -31.125 1 97.94 106 GLY B O 1
ATOM 4188 N N . ARG B 1 107 ? -1.049 -13.406 -29.906 1 96.94 107 ARG B N 1
ATOM 4189 C CA . ARG B 1 107 ? -1.656 -14.109 -28.781 1 96.94 107 ARG B CA 1
ATOM 4190 C C . ARG B 1 107 ? -2.91 -14.859 -29.219 1 96.94 107 ARG B C 1
ATOM 4192 O O . ARG B 1 107 ? -3.152 -15.984 -28.781 1 96.94 107 ARG B O 1
ATOM 4199 N N . GLU B 1 108 ? -3.701 -14.266 -30.031 1 97.81 108 GLU B N 1
ATOM 4200 C CA . GLU B 1 108 ? -4.949 -14.867 -30.5 1 97.81 108 GLU B CA 1
ATOM 4201 C C . GLU B 1 108 ? -4.684 -16.156 -31.281 1 97.81 108 GLU B C 1
ATOM 4203 O O . GLU B 1 108 ? -5.406 -17.141 -31.125 1 97.81 108 GLU B O 1
ATOM 4208 N N . PHE B 1 109 ? -3.641 -16.141 -32.094 1 98.44 109 PHE B N 1
ATOM 4209 C CA . PHE B 1 109 ? -3.266 -17.344 -32.844 1 98.44 109 PHE B CA 1
ATOM 4210 C C . PHE B 1 109 ? -3.008 -18.5 -31.891 1 98.44 109 PHE B C 1
ATOM 4212 O O . PHE B 1 109 ? -3.537 -19.594 -32.094 1 98.44 109 PHE B O 1
ATOM 4219 N N . TRP B 1 110 ? -2.244 -18.281 -30.938 1 98.44 110 TRP B N 1
ATOM 4220 C CA . TRP B 1 110 ? -1.823 -19.344 -30.016 1 98.44 110 TRP B CA 1
ATOM 4221 C C . TRP B 1 110 ? -3.008 -19.875 -29.219 1 98.44 110 TRP B C 1
ATOM 4223 O O . TRP B 1 110 ? -3.184 -21.094 -29.094 1 98.44 110 TRP B O 1
ATOM 4233 N N . ALA B 1 111 ? -3.797 -18.953 -28.688 1 97.94 111 ALA B N 1
ATOM 4234 C CA . ALA B 1 111 ? -4.973 -19.375 -27.922 1 97.94 111 ALA B CA 1
ATOM 4235 C C . ALA B 1 111 ? -5.902 -20.234 -28.781 1 97.94 111 ALA B C 1
ATOM 4237 O O . ALA B 1 111 ? -6.41 -21.25 -28.328 1 97.94 111 ALA B O 1
ATOM 4238 N N . GLU B 1 112 ? -6.074 -19.844 -30 1 98.06 112 GLU B N 1
ATOM 4239 C CA . GLU B 1 112 ? -6.992 -20.547 -30.906 1 98.06 112 GLU B CA 1
ATOM 4240 C C . GLU B 1 112 ? -6.402 -21.875 -31.359 1 98.06 112 GLU B C 1
ATOM 4242 O O . GLU B 1 112 ? -7.125 -22.875 -31.484 1 98.06 112 GLU B O 1
ATOM 4247 N N . ALA B 1 113 ? -5.129 -21.844 -31.609 1 98.5 113 ALA B N 1
ATOM 4248 C CA . ALA B 1 113 ? -4.496 -23.016 -32.219 1 98.5 113 ALA B CA 1
ATOM 4249 C C . ALA B 1 113 ? -4.234 -24.094 -31.172 1 98.5 113 ALA B C 1
ATOM 4251 O O . ALA B 1 113 ? -4.516 -25.266 -31.406 1 98.5 113 ALA B O 1
ATOM 4252 N N . VAL B 1 114 ? -3.713 -23.641 -30.031 1 98.44 114 VAL B N 1
ATOM 4253 C CA . VAL B 1 114 ? -3.207 -24.688 -29.141 1 98.44 114 VAL B CA 1
ATOM 4254 C C . VAL B 1 114 ? -3.73 -24.453 -27.719 1 98.44 114 VAL B C 1
ATOM 4256 O O . VAL B 1 114 ? -3.375 -25.188 -26.797 1 98.44 114 VAL B O 1
ATOM 4259 N N . GLY B 1 115 ? -4.512 -23.484 -27.469 1 97.94 115 GLY B N 1
ATOM 4260 C CA . GLY B 1 115 ? -5.199 -23.266 -26.203 1 97.94 115 GLY B CA 1
ATOM 4261 C C . GLY B 1 115 ? -4.367 -22.516 -25.188 1 97.94 115 GLY B C 1
ATOM 4262 O O . GLY B 1 115 ? -4.859 -22.156 -24.109 1 97.94 115 GLY B O 1
ATOM 4263 N N . SER B 1 116 ? -3.08 -22.234 -25.516 1 97.31 116 SER B N 1
ATOM 4264 C CA . SER B 1 116 ? -2.186 -21.578 -24.562 1 97.31 116 SER B CA 1
ATOM 4265 C C . SER B 1 116 ? -1.246 -20.609 -25.266 1 97.31 116 SER B C 1
ATOM 4267 O O . SER B 1 116 ? -0.671 -20.922 -26.312 1 97.31 116 SER B O 1
ATOM 4269 N N . VAL B 1 117 ? -1.143 -19.391 -24.719 1 96.88 117 VAL B N 1
ATOM 4270 C CA . VAL B 1 117 ? -0.138 -18.438 -25.172 1 96.88 117 VAL B CA 1
ATOM 4271 C C . VAL B 1 117 ? 1.232 -18.828 -24.625 1 96.88 117 VAL B C 1
ATOM 4273 O O . VAL B 1 117 ? 1.374 -19.094 -23.422 1 96.88 117 VAL B O 1
ATOM 4276 N N . PRO B 1 118 ? 2.262 -18.797 -25.453 1 96.62 118 PRO B N 1
ATOM 4277 C CA . PRO B 1 118 ? 3.586 -19.266 -25.031 1 96.62 118 PRO B CA 1
ATOM 4278 C C . PRO B 1 118 ? 4.145 -18.484 -23.844 1 96.62 118 PRO B C 1
ATOM 4280 O O . PRO B 1 118 ? 4.039 -17.25 -23.812 1 96.62 118 PRO B O 1
ATOM 4283 N N . VAL B 1 119 ? 4.621 -19.203 -22.906 1 93.88 119 VAL B N 1
ATOM 4284 C CA . VAL B 1 119 ? 5.477 -18.734 -21.828 1 93.88 119 VAL B CA 1
ATOM 4285 C C . VAL B 1 119 ? 6.758 -19.562 -21.781 1 93.88 119 VAL B C 1
ATOM 4287 O O . VAL B 1 119 ? 6.898 -20.531 -22.531 1 93.88 119 VAL B O 1
ATOM 4290 N N . ALA B 1 120 ? 7.668 -19.188 -20.922 1 93.44 120 ALA B N 1
ATOM 4291 C CA . ALA B 1 120 ? 8.992 -19.812 -20.906 1 93.44 120 ALA B CA 1
ATOM 4292 C C . ALA B 1 120 ? 8.883 -21.312 -20.656 1 93.44 120 ALA B C 1
ATOM 4294 O O . ALA B 1 120 ? 9.695 -22.094 -21.172 1 93.44 120 ALA B O 1
ATOM 4295 N N . SER B 1 121 ? 7.863 -21.703 -19.938 1 94.5 121 SER B N 1
ATOM 4296 C CA . SER B 1 121 ? 7.789 -23.078 -19.453 1 94.5 121 SER B CA 1
ATOM 4297 C C . SER B 1 121 ? 7.359 -24.031 -20.547 1 94.5 121 SER B C 1
ATOM 4299 O O . SER B 1 121 ? 7.699 -25.219 -20.516 1 94.5 121 SER B O 1
ATOM 4301 N N . LEU B 1 122 ? 6.609 -23.594 -21.516 1 97.56 122 LEU B N 1
ATOM 4302 C CA . LEU B 1 122 ? 6.055 -24.484 -22.531 1 97.56 122 LEU B CA 1
ATOM 4303 C C . LEU B 1 122 ? 7.156 -25.062 -23.406 1 97.56 122 LEU B C 1
ATOM 4305 O O . LEU B 1 122 ? 8.156 -24.391 -23.688 1 97.56 122 LEU B O 1
ATOM 4309 N N . THR B 1 123 ? 6.953 -26.219 -23.906 1 98.69 123 THR B N 1
ATOM 4310 C CA . THR B 1 123 ? 7.965 -26.953 -24.672 1 98.69 123 THR B CA 1
ATOM 4311 C C . THR B 1 123 ? 8.297 -26.203 -25.969 1 98.69 123 THR B C 1
ATOM 4313 O O . THR B 1 123 ? 9.461 -26.141 -26.375 1 98.69 123 THR B O 1
ATOM 4316 N N . VAL B 1 124 ? 7.297 -25.641 -26.609 1 98.81 124 VAL B N 1
ATOM 4317 C CA . VAL B 1 124 ? 7.477 -24.938 -27.875 1 98.81 124 VAL B CA 1
ATOM 4318 C C . VAL B 1 124 ? 8.453 -23.781 -27.703 1 98.81 124 VAL B C 1
ATOM 4320 O O . VAL B 1 124 ? 9.25 -23.484 -28.594 1 98.81 124 VAL B O 1
ATOM 4323 N N . SER B 1 125 ? 8.359 -23.109 -26.578 1 98.56 125 SER B N 1
ATOM 4324 C CA . SER B 1 125 ? 9.281 -22.016 -26.281 1 98.56 125 SER B CA 1
ATOM 4325 C C . SER B 1 125 ? 10.711 -22.516 -26.141 1 98.56 125 SER B C 1
ATOM 4327 O O . SER B 1 125 ? 11.656 -21.859 -26.594 1 98.56 125 SER B O 1
ATOM 4329 N N . LYS B 1 126 ? 10.852 -23.641 -25.516 1 98.62 126 LYS B N 1
ATOM 4330 C CA . LYS B 1 126 ? 12.164 -24.25 -25.328 1 98.62 126 LYS B CA 1
ATOM 4331 C C . LYS B 1 126 ? 12.742 -24.703 -26.672 1 98.62 126 LYS B C 1
ATOM 4333 O O . LYS B 1 126 ? 13.953 -24.625 -26.891 1 98.62 126 LYS B O 1
ATOM 4338 N N . LEU B 1 127 ? 11.922 -25.219 -27.531 1 98.81 127 LEU B N 1
ATOM 4339 C CA . LEU B 1 127 ? 12.367 -25.609 -28.875 1 98.81 127 LEU B CA 1
ATOM 4340 C C . LEU B 1 127 ? 12.875 -24.391 -29.641 1 98.81 127 LEU B C 1
ATOM 4342 O O . LEU B 1 127 ? 13.914 -24.469 -30.312 1 98.81 127 LEU B O 1
ATOM 4346 N N . ARG B 1 128 ? 12.102 -23.297 -29.516 1 98.81 128 ARG B N 1
ATOM 4347 C CA . ARG B 1 128 ? 12.578 -22.062 -30.125 1 98.81 128 ARG B CA 1
ATOM 4348 C C . ARG B 1 128 ? 13.906 -21.625 -29.531 1 98.81 128 ARG B C 1
ATOM 4350 O O . ARG B 1 128 ? 14.797 -21.172 -30.25 1 98.81 128 ARG B O 1
ATOM 4357 N N . TRP B 1 129 ? 14.031 -21.719 -28.266 1 98.69 129 TRP B N 1
ATOM 4358 C CA . TRP B 1 129 ? 15.289 -21.391 -27.594 1 98.69 129 TRP B CA 1
ATOM 4359 C C . TRP B 1 129 ? 16.438 -22.234 -28.141 1 98.69 129 TRP B C 1
ATOM 4361 O O . TRP B 1 129 ? 17.531 -21.703 -28.391 1 98.69 129 TRP B O 1
ATOM 4371 N N . ILE B 1 130 ? 16.234 -23.547 -28.391 1 98.56 130 ILE B N 1
ATOM 4372 C CA . ILE B 1 130 ? 17.25 -24.438 -28.953 1 98.56 130 ILE B CA 1
ATOM 4373 C C . ILE B 1 130 ? 17.656 -23.969 -30.344 1 98.56 130 ILE B C 1
ATOM 4375 O O . ILE B 1 130 ? 18.844 -23.906 -30.656 1 98.56 130 ILE B O 1
ATOM 4379 N N . ALA B 1 131 ? 16.672 -23.672 -31.141 1 98.56 131 ALA B N 1
ATOM 4380 C CA . ALA B 1 131 ? 16.938 -23.219 -32.5 1 98.56 131 ALA B CA 1
ATOM 4381 C C . ALA B 1 131 ? 17.812 -21.969 -32.5 1 98.56 131 ALA B C 1
ATOM 4383 O O . ALA B 1 131 ? 18.688 -21.812 -33.344 1 98.56 131 ALA B O 1
ATOM 4384 N N . ASP B 1 132 ? 17.562 -21.141 -31.562 1 98.19 132 ASP B N 1
ATOM 4385 C CA . ASP B 1 132 ? 18.234 -19.844 -31.516 1 98.19 132 ASP B CA 1
ATOM 4386 C C . ASP B 1 132 ? 19.609 -19.953 -30.844 1 98.19 132 ASP B C 1
ATOM 4388 O O . ASP B 1 132 ? 20.531 -19.203 -31.172 1 98.19 132 ASP B O 1
ATOM 4392 N N . ASN B 1 133 ? 19.797 -20.828 -29.891 1 98.06 133 ASN B N 1
ATOM 4393 C CA . ASN B 1 133 ? 20.984 -20.828 -29.047 1 98.06 133 ASN B CA 1
ATOM 4394 C C . ASN B 1 133 ? 21.859 -22.047 -29.297 1 98.06 133 ASN B C 1
ATOM 4396 O O . ASN B 1 133 ? 23.062 -22.016 -29.031 1 98.06 133 ASN B O 1
ATOM 4400 N N . GLU B 1 134 ? 21.219 -23.094 -29.703 1 97.75 134 GLU B N 1
ATOM 4401 C CA . GLU B 1 134 ? 21.953 -24.328 -29.969 1 97.75 134 GLU B CA 1
ATOM 4402 C C . GLU B 1 134 ? 21.562 -24.922 -31.328 1 97.75 134 GLU B C 1
ATOM 4404 O O . GLU B 1 134 ? 21.188 -26.094 -31.422 1 97.75 134 GLU B O 1
ATOM 4409 N N . PRO B 1 135 ? 21.766 -24.172 -32.375 1 97.12 135 PRO B N 1
ATOM 4410 C CA . PRO B 1 135 ? 21.312 -24.625 -33.688 1 97.12 135 PRO B CA 1
ATOM 4411 C C . PRO B 1 135 ? 21.938 -25.969 -34.094 1 97.12 135 PRO B C 1
ATOM 4413 O O . PRO B 1 135 ? 21.312 -26.734 -34.844 1 97.12 135 PRO B O 1
ATOM 4416 N N . GLN B 1 136 ? 23.078 -26.328 -33.625 1 97.06 136 GLN B N 1
ATOM 4417 C CA . GLN B 1 136 ? 23.719 -27.594 -33.938 1 97.06 136 GLN B CA 1
ATOM 4418 C C . GLN B 1 136 ? 22.906 -28.781 -33.406 1 97.06 136 GLN B C 1
ATOM 4420 O O . GLN B 1 136 ? 22.984 -29.891 -33.938 1 97.06 136 GLN B O 1
ATOM 4425 N N . ASN B 1 137 ? 22.188 -28.562 -32.406 1 98.19 137 ASN B N 1
ATOM 4426 C CA . ASN B 1 137 ? 21.391 -29.625 -31.797 1 98.19 137 ASN B CA 1
ATOM 4427 C C . ASN B 1 137 ? 20.109 -29.875 -32.594 1 98.19 137 ASN B C 1
ATOM 4429 O O . ASN B 1 137 ? 19.531 -30.953 -32.5 1 98.19 137 ASN B O 1
ATOM 4433 N N . VAL B 1 138 ? 19.656 -28.906 -33.312 1 98 138 VAL B N 1
ATOM 4434 C CA . VAL B 1 138 ? 18.406 -29.031 -34.062 1 98 138 VAL B CA 1
ATOM 4435 C C . VAL B 1 138 ? 18.531 -30.172 -35.094 1 98 138 VAL B C 1
ATOM 4437 O O . VAL B 1 138 ? 17.625 -31 -35.188 1 98 138 VAL B O 1
ATOM 4440 N N . GLY B 1 139 ? 19.609 -30.234 -35.688 1 96.38 139 GLY B N 1
ATOM 4441 C CA . GLY B 1 139 ? 19.828 -31.25 -36.719 1 96.38 139 GLY B CA 1
ATOM 4442 C C . GLY B 1 139 ? 19.969 -32.656 -36.125 1 96.38 139 GLY B C 1
ATOM 4443 O O . GLY B 1 139 ? 19.844 -33.656 -36.844 1 96.38 139 GLY B O 1
ATOM 4444 N N . ARG B 1 140 ? 20.188 -32.75 -34.875 1 98.19 140 ARG B N 1
ATOM 4445 C CA . ARG B 1 140 ? 20.375 -34.031 -34.188 1 98.19 140 ARG B CA 1
ATOM 4446 C C . ARG B 1 140 ? 19.062 -34.594 -33.688 1 98.19 140 ARG B C 1
ATOM 4448 O O . ARG B 1 140 ? 18.984 -35.75 -33.312 1 98.19 140 ARG B O 1
ATOM 4455 N N . ILE B 1 141 ? 18.016 -33.812 -33.719 1 98.75 141 ILE B N 1
ATOM 4456 C CA . ILE B 1 141 ? 16.75 -34.219 -33.094 1 98.75 141 ILE B CA 1
ATOM 4457 C C . ILE B 1 141 ? 16.062 -35.25 -34 1 98.75 141 ILE B C 1
ATOM 4459 O O . ILE B 1 141 ? 15.672 -34.969 -35.125 1 98.75 141 ILE B O 1
ATOM 4463 N N . ALA B 1 142 ? 15.914 -36.406 -33.438 1 98.81 142 ALA B N 1
ATOM 4464 C CA . ALA B 1 142 ? 15.141 -37.469 -34.125 1 98.81 142 ALA B CA 1
ATOM 4465 C C . ALA B 1 142 ? 13.766 -37.625 -33.469 1 98.81 142 ALA B C 1
ATOM 4467 O O . ALA B 1 142 ? 12.805 -38.031 -34.125 1 98.81 142 ALA B O 1
ATOM 4468 N N . ALA B 1 143 ? 13.695 -37.344 -32.219 1 98.88 143 ALA B N 1
ATOM 4469 C CA . ALA B 1 143 ? 12.43 -37.406 -31.484 1 98.88 143 ALA B CA 1
ATOM 4470 C C . ALA B 1 143 ? 12.367 -36.375 -30.375 1 98.88 143 ALA B C 1
ATOM 4472 O O . ALA B 1 143 ? 13.406 -35.938 -29.859 1 98.88 143 ALA B O 1
ATOM 4473 N N . ILE B 1 144 ? 11.234 -35.875 -30.062 1 98.88 144 ILE B N 1
ATOM 4474 C CA . ILE B 1 144 ? 10.938 -34.969 -28.953 1 98.88 144 ILE B CA 1
ATOM 4475 C C . ILE B 1 144 ? 9.875 -35.594 -28.047 1 98.88 144 ILE B C 1
ATOM 4477 O O . ILE B 1 144 ? 8.82 -36.031 -28.531 1 98.88 144 ILE B O 1
ATOM 4481 N N . CYS B 1 145 ? 10.125 -35.75 -26.812 1 98.69 145 CYS B N 1
ATOM 4482 C CA . CYS B 1 145 ? 9.133 -36.281 -25.891 1 98.69 145 CYS B CA 1
ATOM 4483 C C . CYS B 1 145 ? 9.211 -35.594 -24.531 1 98.69 145 CYS B C 1
ATOM 4485 O O . CYS B 1 145 ? 9.984 -34.625 -24.359 1 98.69 145 CYS B O 1
ATOM 4487 N N . LEU B 1 146 ? 8.32 -35.875 -23.625 1 98.62 146 LEU B N 1
ATOM 4488 C CA . LEU B 1 146 ? 8.211 -35.281 -22.312 1 98.62 146 LEU B CA 1
ATOM 4489 C C . LEU B 1 146 ? 8.68 -36.25 -21.234 1 98.62 146 LEU B C 1
ATOM 4491 O O . LEU B 1 146 ? 8.969 -37.406 -21.516 1 98.62 146 LEU B O 1
ATOM 4495 N N . PRO B 1 147 ? 8.797 -35.812 -20.016 1 98.31 147 PRO B N 1
ATOM 4496 C CA . PRO B 1 147 ? 9.398 -36.656 -18.984 1 98.31 147 PRO B CA 1
ATOM 4497 C C . PRO B 1 147 ? 8.664 -37.969 -18.781 1 98.31 147 PRO B C 1
ATOM 4499 O O . PRO B 1 147 ? 9.289 -39.031 -18.766 1 98.31 147 PRO B O 1
ATOM 4502 N N . HIS B 1 148 ? 7.379 -37.969 -18.625 1 97.62 148 HIS B N 1
ATOM 4503 C CA . HIS B 1 148 ? 6.719 -39.25 -18.375 1 97.62 148 HIS B CA 1
ATOM 4504 C C . HIS B 1 148 ? 6.73 -40.125 -19.609 1 97.62 148 HIS B C 1
ATOM 4506 O O . HIS B 1 148 ? 6.738 -41.375 -19.484 1 97.62 148 HIS B O 1
ATOM 4512 N N . ASP B 1 149 ? 6.77 -39.531 -20.859 1 98.44 149 ASP B N 1
ATOM 4513 C CA . ASP B 1 149 ? 6.891 -40.312 -22.109 1 98.44 149 ASP B CA 1
ATOM 4514 C C . ASP B 1 149 ? 8.172 -41.125 -22.109 1 98.44 149 ASP B C 1
ATOM 4516 O O . ASP B 1 149 ? 8.156 -42.312 -22.438 1 98.44 149 ASP B O 1
ATOM 4520 N N . TRP B 1 150 ? 9.211 -40.375 -21.797 1 98.62 150 TRP B N 1
ATOM 4521 C CA . TRP B 1 150 ? 10.539 -40.969 -21.797 1 98.62 150 TRP B CA 1
ATOM 4522 C C . TRP B 1 150 ? 10.617 -42.125 -20.797 1 98.62 150 TRP B C 1
ATOM 4524 O O . TRP B 1 150 ? 11.141 -43.188 -21.109 1 98.62 150 TRP B O 1
ATOM 4534 N N . LEU B 1 151 ? 10.086 -41.906 -19.672 1 98.62 151 LEU B N 1
ATOM 4535 C CA . LEU B 1 151 ? 10.109 -42.938 -18.641 1 98.62 151 LEU B CA 1
ATOM 4536 C C . LEU B 1 151 ? 9.266 -44.125 -19.062 1 98.62 151 LEU B C 1
ATOM 4538 O O . LEU B 1 151 ? 9.656 -45.281 -18.828 1 98.62 151 LEU B O 1
ATOM 4542 N N . THR B 1 152 ? 8.07 -43.875 -19.562 1 98.62 152 THR B N 1
ATOM 4543 C CA . THR B 1 152 ? 7.219 -44.969 -20.078 1 98.62 152 THR B CA 1
ATOM 4544 C C . THR B 1 152 ? 7.961 -45.781 -21.125 1 98.62 152 THR B C 1
ATOM 4546 O O . THR B 1 152 ? 7.906 -47 -21.094 1 98.62 152 THR B O 1
ATOM 4549 N N . TRP B 1 153 ? 8.641 -45.094 -22.031 1 98.69 153 TRP B N 1
ATOM 4550 C CA . TRP B 1 153 ? 9.445 -45.719 -23.062 1 98.69 153 TRP B CA 1
ATOM 4551 C C . TRP B 1 153 ? 10.523 -46.625 -22.453 1 98.69 153 TRP B C 1
ATOM 4553 O O . TRP B 1 153 ? 10.719 -47.75 -22.891 1 98.69 153 TRP B O 1
ATOM 4563 N N . LYS B 1 154 ? 11.18 -46.188 -21.391 1 98.38 154 LYS B N 1
ATOM 4564 C CA . LYS B 1 154 ? 12.211 -46.938 -20.688 1 98.38 154 LYS B CA 1
ATOM 4565 C C . LYS B 1 154 ? 11.602 -48.125 -19.953 1 98.38 154 LYS B C 1
ATOM 4567 O O . LYS B 1 154 ? 12.18 -49.219 -19.938 1 98.38 154 LYS B O 1
ATOM 4572 N N . ILE B 1 155 ? 10.477 -47.938 -19.328 1 98.56 155 ILE B N 1
ATOM 4573 C CA . ILE B 1 155 ? 9.781 -48.969 -18.594 1 98.56 155 ILE B CA 1
ATOM 4574 C C . ILE B 1 155 ? 9.438 -50.125 -19.516 1 98.56 155 ILE B C 1
ATOM 4576 O O . ILE B 1 155 ? 9.562 -51.312 -19.141 1 98.56 155 ILE B O 1
ATOM 4580 N N . MET B 1 156 ? 9 -49.781 -20.688 1 98.19 156 MET B N 1
ATOM 4581 C CA . MET B 1 156 ? 8.625 -50.781 -21.672 1 98.19 156 MET B CA 1
ATOM 4582 C C . MET B 1 156 ? 9.867 -51.5 -22.219 1 98.19 156 MET B C 1
ATOM 4584 O O . MET B 1 156 ? 9.758 -52.531 -22.875 1 98.19 156 MET B O 1
ATOM 4588 N N . GLY B 1 157 ? 11.047 -50.938 -22.047 1 96.62 157 GLY B N 1
ATOM 4589 C CA . GLY B 1 157 ? 12.297 -51.5 -22.516 1 96.62 157 GLY B CA 1
ATOM 4590 C C . GLY B 1 157 ? 12.5 -51.375 -24.016 1 96.62 157 GLY B C 1
ATOM 4591 O O . GLY B 1 157 ? 13.227 -52.188 -24.625 1 96.62 157 GLY B O 1
ATOM 4592 N N . SER B 1 158 ? 11.828 -50.469 -24.578 1 89.06 158 SER B N 1
ATOM 4593 C CA . SER B 1 158 ? 11.93 -50.312 -26.031 1 89.06 158 SER B CA 1
ATOM 4594 C C . SER B 1 158 ? 13.125 -49.438 -26.406 1 89.06 158 SER B C 1
ATOM 4596 O O . SER B 1 158 ? 13.508 -48.531 -25.641 1 89.06 158 SER B O 1
ATOM 4598 N N . GLY B 1 159 ? 13.727 -49.719 -27.469 1 89.56 159 GLY B N 1
ATOM 4599 C CA . GLY B 1 159 ? 14.766 -48.875 -28.062 1 89.56 159 GLY B CA 1
ATOM 4600 C C . GLY B 1 159 ? 14.328 -48.188 -29.328 1 89.56 159 GLY B C 1
ATOM 4601 O O . GLY B 1 159 ? 15.078 -47.406 -29.922 1 89.56 159 GLY B O 1
ATOM 4602 N N . ARG B 1 160 ? 13.094 -48.438 -29.734 1 96.62 160 ARG B N 1
ATOM 4603 C CA . ARG B 1 160 ? 12.562 -47.844 -30.953 1 96.62 160 ARG B CA 1
ATOM 4604 C C . ARG B 1 160 ? 11.844 -46.531 -30.656 1 96.62 160 ARG B C 1
ATOM 4606 O O . ARG B 1 160 ? 10.93 -46.5 -29.828 1 96.62 160 ARG B O 1
ATOM 4613 N N . LEU B 1 161 ? 12.227 -45.469 -31.328 1 98.38 161 LEU B N 1
ATOM 4614 C CA . LEU B 1 161 ? 11.664 -44.156 -31.109 1 98.38 161 LEU B CA 1
ATOM 4615 C C . LEU B 1 161 ? 10.172 -44.156 -31.422 1 98.38 161 LEU B C 1
ATOM 4617 O O . LEU B 1 161 ? 9.406 -43.406 -30.797 1 98.38 161 LEU B O 1
ATOM 4621 N N . GLU B 1 162 ? 9.758 -45.031 -32.375 1 97.56 162 GLU B N 1
ATOM 4622 C CA . GLU B 1 162 ? 8.359 -45.094 -32.812 1 97.56 162 GLU B CA 1
ATOM 4623 C C . GLU B 1 162 ? 7.461 -45.625 -31.688 1 97.56 162 GLU B C 1
ATOM 4625 O O . GLU B 1 162 ? 6.238 -45.531 -31.766 1 97.56 162 GLU B O 1
ATOM 4630 N N . ASP B 1 163 ? 8.07 -46.188 -30.641 1 98.19 163 ASP B N 1
ATOM 4631 C CA . ASP B 1 163 ? 7.301 -46.75 -29.531 1 98.19 163 ASP B CA 1
ATOM 4632 C C . ASP B 1 163 ? 7.004 -45.688 -28.469 1 98.19 163 ASP B C 1
ATOM 4634 O O . ASP B 1 163 ? 6.301 -45.969 -27.5 1 98.19 163 ASP B O 1
ATOM 4638 N N . LEU B 1 164 ? 7.508 -44.469 -28.625 1 98.62 164 LEU B N 1
ATOM 4639 C CA . LEU B 1 164 ? 7.176 -43.375 -27.719 1 98.62 164 LEU B CA 1
ATOM 4640 C C . LEU B 1 164 ? 5.676 -43.094 -27.719 1 98.62 164 LEU B C 1
ATOM 4642 O O . LEU B 1 164 ? 5.059 -43.031 -28.781 1 98.62 164 LEU B O 1
ATOM 4646 N N . VAL B 1 165 ? 5.156 -43 -26.516 1 98.56 165 VAL B N 1
ATOM 4647 C CA . VAL B 1 165 ? 3.729 -42.75 -26.359 1 98.56 165 VAL B CA 1
ATOM 4648 C C . VAL B 1 165 ? 3.506 -41.656 -25.312 1 98.56 165 VAL B C 1
ATOM 4650 O O . VAL B 1 165 ? 4.344 -41.438 -24.438 1 98.56 165 VAL B O 1
ATOM 4653 N N . THR B 1 166 ? 2.484 -40.875 -25.484 1 98.5 166 THR B N 1
ATOM 4654 C CA . THR B 1 166 ? 2.023 -39.875 -24.547 1 98.5 166 THR B CA 1
ATOM 4655 C C . THR B 1 166 ? 0.503 -39.906 -24.422 1 98.5 166 THR B C 1
ATOM 4657 O O . THR B 1 166 ? -0.143 -40.844 -24.859 1 98.5 166 THR B O 1
ATOM 4660 N N . ASP B 1 167 ? -0.039 -39.062 -23.625 1 98.31 167 ASP B N 1
ATOM 4661 C CA . ASP B 1 167 ? -1.479 -38.844 -23.562 1 98.31 167 ASP B CA 1
ATOM 4662 C C . ASP B 1 167 ? -1.82 -37.375 -23.922 1 98.31 167 ASP B C 1
ATOM 4664 O O . ASP B 1 167 ? -0.928 -36.531 -24.047 1 98.31 167 ASP B O 1
ATOM 4668 N N . ARG B 1 168 ? -3.049 -37.094 -24.109 1 98.19 168 ARG B N 1
ATOM 4669 C CA . ARG B 1 168 ? -3.436 -35.781 -24.578 1 98.19 168 ARG B CA 1
ATOM 4670 C C . ARG B 1 168 ? -3.189 -34.719 -23.484 1 98.19 168 ARG B C 1
ATOM 4672 O O . ARG B 1 168 ? -2.916 -33.562 -23.797 1 98.19 168 ARG B O 1
ATOM 4679 N N . SER B 1 169 ? -3.273 -35.125 -22.188 1 98.38 169 SER B N 1
ATOM 4680 C CA . SER B 1 169 ? -3.084 -34.156 -21.109 1 98.38 169 SER B CA 1
ATOM 4681 C C . SER B 1 169 ? -1.675 -33.562 -21.141 1 98.38 169 SER B C 1
ATOM 4683 O O . SER B 1 169 ? -1.501 -32.344 -21.094 1 98.38 169 SER B O 1
ATOM 4685 N N . ASP B 1 170 ? -0.702 -34.344 -21.25 1 98.31 170 ASP B N 1
ATOM 4686 C CA . ASP B 1 170 ? 0.683 -33.875 -21.281 1 98.31 170 ASP B CA 1
ATOM 4687 C C . ASP B 1 170 ? 1 -33.219 -22.625 1 98.31 170 ASP B C 1
ATOM 4689 O O . ASP B 1 170 ? 1.648 -32.156 -22.656 1 98.31 170 ASP B O 1
ATOM 4693 N N . ALA B 1 171 ? 0.485 -33.781 -23.672 1 98.62 171 ALA B N 1
ATOM 4694 C CA . ALA B 1 171 ? 0.733 -33.25 -25.016 1 98.62 171 ALA B CA 1
ATOM 4695 C C . ALA B 1 171 ? 0.203 -31.828 -25.156 1 98.62 171 ALA B C 1
ATOM 4697 O O . ALA B 1 171 ? 0.822 -31 -25.812 1 98.62 171 ALA B O 1
ATOM 4698 N N . SER B 1 172 ? -0.91 -31.609 -24.547 1 98.44 172 SER B N 1
ATOM 4699 C CA . SER B 1 172 ? -1.527 -30.297 -24.672 1 98.44 172 SER B CA 1
ATOM 4700 C C . SER B 1 172 ? -0.665 -29.219 -24.016 1 98.44 172 SER B C 1
ATOM 4702 O O . SER B 1 172 ? -0.841 -28.031 -24.281 1 98.44 172 SER B O 1
ATOM 4704 N N . GLY B 1 173 ? 0.3 -29.609 -23.203 1 97.69 173 GLY B N 1
ATOM 4705 C CA . GLY B 1 173 ? 1.193 -28.672 -22.547 1 97.69 173 GLY B CA 1
ATOM 4706 C C . GLY B 1 173 ? 2.436 -28.359 -23.359 1 97.69 173 GLY B C 1
ATOM 4707 O O . GLY B 1 173 ? 3.295 -27.594 -22.906 1 97.69 173 GLY B O 1
ATOM 4708 N N . THR B 1 174 ? 2.545 -28.812 -24.562 1 98.56 174 THR B N 1
ATOM 4709 C CA . THR B 1 174 ? 3.76 -28.641 -25.359 1 98.56 174 THR B CA 1
ATOM 4710 C C . THR B 1 174 ? 3.729 -27.328 -26.109 1 98.56 174 THR B C 1
ATOM 4712 O O . THR B 1 174 ? 4.777 -26.75 -26.422 1 98.56 174 THR B O 1
ATOM 4715 N N . GLY B 1 175 ? 2.523 -26.938 -26.516 1 98.44 175 GLY B N 1
ATOM 4716 C CA . GLY B 1 175 ? 2.381 -25.734 -27.328 1 98.44 175 GLY B CA 1
ATOM 4717 C C . GLY B 1 175 ? 2.385 -26.016 -28.812 1 98.44 175 GLY B C 1
ATOM 4718 O O . GLY B 1 175 ? 2.459 -25.094 -29.625 1 98.44 175 GLY B O 1
ATOM 4719 N N . TYR B 1 176 ? 2.365 -27.297 -29.203 1 98.81 176 TYR B N 1
ATOM 4720 C CA . TYR B 1 176 ? 2.264 -27.625 -30.609 1 98.81 176 TYR B CA 1
ATOM 4721 C C . TYR B 1 176 ? 1.27 -28.75 -30.844 1 98.81 176 TYR B C 1
ATOM 4723 O O . TYR B 1 176 ? 1.489 -29.625 -31.688 1 98.81 176 TYR B O 1
ATOM 4731 N N . VAL B 1 177 ? 0.239 -28.844 -30.062 1 98.81 177 VAL B N 1
ATOM 4732 C CA . VAL B 1 177 ? -0.9 -29.75 -30.203 1 98.81 177 VAL B CA 1
ATOM 4733 C C . VAL B 1 177 ? -2.191 -28.938 -30.312 1 98.81 177 VAL B C 1
ATOM 4735 O O . VAL B 1 177 ? -2.422 -28.016 -29.531 1 98.81 177 VAL B O 1
ATOM 4738 N N . ASP B 1 178 ? -2.969 -29.328 -31.25 1 98.75 178 ASP B N 1
ATOM 4739 C CA . ASP B 1 178 ? -4.23 -28.625 -31.484 1 98.75 178 ASP B CA 1
ATOM 4740 C C . ASP B 1 178 ? -5.16 -28.766 -30.281 1 98.75 178 ASP B C 1
ATOM 4742 O O . ASP B 1 178 ? -5.332 -29.859 -29.734 1 98.75 178 ASP B O 1
ATOM 4746 N N . CYS B 1 179 ? -5.742 -27.656 -29.906 1 97.94 179 CYS B N 1
ATOM 4747 C CA . CYS B 1 179 ? -6.484 -27.656 -28.656 1 97.94 179 CYS B CA 1
ATOM 4748 C C . CYS B 1 179 ? -7.863 -28.281 -28.828 1 97.94 179 CYS B C 1
ATOM 4750 O O . CYS B 1 179 ? -8.539 -28.594 -27.844 1 97.94 179 CYS B O 1
ATOM 4752 N N . ASP B 1 180 ? -8.289 -28.484 -30.031 1 96.88 180 ASP B N 1
ATOM 4753 C CA . ASP B 1 180 ? -9.625 -29.031 -30.281 1 96.88 180 ASP B CA 1
ATOM 4754 C C . ASP B 1 180 ? -9.586 -30.547 -30.438 1 96.88 180 ASP B C 1
ATOM 4756 O O . ASP B 1 180 ? -10.367 -31.266 -29.812 1 96.88 180 ASP B O 1
ATOM 4760 N N . ASP B 1 181 ? -8.602 -31.016 -31.219 1 96.19 181 ASP B N 1
ATOM 4761 C CA . ASP B 1 181 ? -8.695 -32.438 -31.578 1 96.19 181 ASP B CA 1
ATOM 4762 C C . ASP B 1 181 ? -7.43 -33.188 -31.172 1 96.19 181 ASP B C 1
ATOM 4764 O O . ASP B 1 181 ? -7.281 -34.375 -31.484 1 96.19 181 ASP B O 1
ATOM 4768 N N . ALA B 1 182 ? -6.484 -32.562 -30.531 1 97.56 182 ALA B N 1
ATOM 4769 C CA . ALA B 1 182 ? -5.277 -33.156 -29.953 1 97.56 182 ALA B CA 1
ATOM 4770 C C . ALA B 1 182 ? -4.348 -33.656 -31.047 1 97.56 182 ALA B C 1
ATOM 4772 O O . ALA B 1 182 ? -3.578 -34.594 -30.828 1 97.56 182 ALA B O 1
ATOM 4773 N N . SER B 1 183 ? -4.434 -33.094 -32.25 1 98.25 183 SER B N 1
ATOM 4774 C CA . SER B 1 183 ? -3.479 -33.469 -33.281 1 98.25 183 SER B CA 1
ATOM 4775 C C . SER B 1 183 ? -2.223 -32.594 -33.219 1 98.25 183 SER B C 1
ATOM 4777 O O . SER B 1 183 ? -2.283 -31.438 -32.812 1 98.25 183 SER B O 1
ATOM 4779 N N . TYR B 1 184 ? -1.138 -33.156 -33.625 1 98.75 184 TYR B N 1
ATOM 4780 C CA . TYR B 1 184 ? 0.113 -32.406 -33.625 1 98.75 184 TYR B CA 1
ATOM 4781 C C . TYR B 1 184 ? 0.087 -31.328 -34.688 1 98.75 184 TYR B C 1
ATOM 4783 O O . TYR B 1 184 ? -0.38 -31.547 -35.812 1 98.75 184 TYR B O 1
ATOM 4791 N N . ARG B 1 185 ? 0.516 -30.219 -34.344 1 98.75 185 ARG B N 1
ATOM 4792 C CA . ARG B 1 185 ? 0.652 -29.062 -35.25 1 98.75 185 ARG B CA 1
ATOM 4793 C C . ARG B 1 185 ? 2.088 -28.938 -35.719 1 98.75 185 ARG B C 1
ATOM 4795 O O . ARG B 1 185 ? 2.869 -28.156 -35.188 1 98.75 185 ARG B O 1
ATOM 4802 N N . TYR B 1 186 ? 2.35 -29.578 -36.875 1 98.69 186 TYR B N 1
ATOM 4803 C CA . TYR B 1 186 ? 3.707 -29.609 -37.406 1 98.69 186 TYR B CA 1
ATOM 4804 C C . TYR B 1 186 ? 4.109 -28.25 -37.969 1 98.69 186 TYR B C 1
ATOM 4806 O O . TYR B 1 186 ? 5.297 -27.922 -38.031 1 98.69 186 TYR B O 1
ATOM 4814 N N . ASP B 1 187 ? 3.121 -27.422 -38.312 1 98.75 187 ASP B N 1
ATOM 4815 C CA . ASP B 1 187 ? 3.414 -26.047 -38.75 1 98.75 187 ASP B CA 1
ATOM 4816 C C . ASP B 1 187 ? 4.016 -25.234 -37.594 1 98.75 187 ASP B C 1
ATOM 4818 O O . ASP B 1 187 ? 4.965 -24.484 -37.781 1 98.75 187 ASP B O 1
ATOM 4822 N N . ILE B 1 188 ? 3.5 -25.469 -36.406 1 98.88 188 ILE B N 1
ATOM 4823 C CA . ILE B 1 188 ? 3.977 -24.75 -35.219 1 98.88 188 ILE B CA 1
ATOM 4824 C C . ILE B 1 188 ? 5.344 -25.297 -34.812 1 98.88 188 ILE B C 1
ATOM 4826 O O . ILE B 1 188 ? 6.254 -24.531 -34.5 1 98.88 188 ILE B O 1
ATOM 4830 N N . LEU B 1 189 ? 5.496 -26.594 -34.875 1 98.81 189 LEU B N 1
ATOM 4831 C CA . LEU B 1 189 ? 6.773 -27.219 -34.562 1 98.81 189 LEU B CA 1
ATOM 4832 C C . LEU B 1 189 ? 7.875 -26.703 -35.5 1 98.81 189 LEU B C 1
ATOM 4834 O O . LEU B 1 189 ? 8.969 -26.359 -35.031 1 98.81 189 LEU B O 1
ATOM 4838 N N . ALA B 1 190 ? 7.551 -26.641 -36.781 1 98.81 190 ALA B N 1
ATOM 4839 C CA . ALA B 1 190 ? 8.492 -26.156 -37.781 1 98.81 190 ALA B CA 1
ATOM 4840 C C . ALA B 1 190 ? 8.883 -24.703 -37.531 1 98.81 190 ALA B C 1
ATOM 4842 O O . ALA B 1 190 ? 10.062 -24.359 -37.594 1 98.81 190 ALA B O 1
ATOM 4843 N N . HIS B 1 191 ? 7.898 -23.953 -37.25 1 98.75 191 HIS B N 1
ATOM 4844 C CA . HIS B 1 191 ? 8.125 -22.547 -36.969 1 98.75 191 HIS B CA 1
ATOM 4845 C C . HIS B 1 191 ? 9.031 -22.359 -35.75 1 98.75 191 HIS B C 1
ATOM 4847 O O . HIS B 1 191 ? 9.969 -21.562 -35.781 1 98.75 191 HIS B O 1
ATOM 4853 N N . ALA B 1 192 ? 8.789 -23.062 -34.688 1 98.81 192 ALA B N 1
ATOM 4854 C CA . ALA B 1 192 ? 9.562 -22.953 -33.469 1 98.81 192 ALA B CA 1
ATOM 4855 C C . ALA B 1 192 ? 11.016 -23.359 -33.688 1 98.81 192 ALA B C 1
ATOM 4857 O O . ALA B 1 192 ? 11.93 -22.672 -33.25 1 98.81 192 ALA B O 1
ATOM 4858 N N . LEU B 1 193 ? 11.234 -24.391 -34.469 1 98.75 193 LEU B N 1
ATOM 4859 C CA . LEU B 1 193 ? 12.57 -24.953 -34.688 1 98.75 193 LEU B CA 1
ATOM 4860 C C . LEU B 1 193 ? 13.273 -24.266 -35.844 1 98.75 193 LEU B C 1
ATOM 4862 O O . LEU B 1 193 ? 14.445 -24.547 -36.125 1 98.75 193 LEU B O 1
ATOM 4866 N N . ARG B 1 194 ? 12.57 -23.438 -36.531 1 98.31 194 ARG B N 1
ATOM 4867 C CA . ARG B 1 194 ? 13.094 -22.75 -37.719 1 98.31 194 ARG B CA 1
ATOM 4868 C C . ARG B 1 194 ? 13.539 -23.75 -38.781 1 98.31 194 ARG B C 1
ATOM 4870 O O . ARG B 1 194 ? 14.656 -23.656 -39.312 1 98.31 194 ARG B O 1
ATOM 4877 N N . ILE B 1 195 ? 12.664 -24.641 -39.062 1 98.62 195 ILE B N 1
ATOM 4878 C CA . ILE B 1 195 ? 12.875 -25.625 -40.125 1 98.62 195 ILE B CA 1
ATOM 4879 C C . ILE B 1 195 ? 11.625 -25.719 -40.969 1 98.62 195 ILE B C 1
ATOM 4881 O O . ILE B 1 195 ? 10.594 -25.109 -40.688 1 98.62 195 ILE B O 1
ATOM 4885 N N . SER B 1 196 ? 11.734 -26.5 -42.062 1 98.44 196 SER B N 1
ATOM 4886 C CA . SER B 1 196 ? 10.562 -26.688 -42.938 1 98.44 196 SER B CA 1
ATOM 4887 C C . SER B 1 196 ? 9.562 -27.641 -42.281 1 98.44 196 SER B C 1
ATOM 4889 O O . SER B 1 196 ? 9.922 -28.438 -41.406 1 98.44 196 SER B O 1
ATOM 4891 N N . GLU B 1 197 ? 8.375 -27.516 -42.656 1 98.25 197 GLU B N 1
ATOM 4892 C CA . GLU B 1 197 ? 7.367 -28.453 -42.188 1 98.25 197 GLU B CA 1
ATOM 4893 C C . GLU B 1 197 ? 7.719 -29.891 -42.531 1 98.25 197 GLU B C 1
ATOM 4895 O O . GLU B 1 197 ? 7.441 -30.828 -41.781 1 98.25 197 GLU B O 1
ATOM 4900 N N . ALA B 1 198 ? 8.32 -30.031 -43.656 1 98.31 198 ALA B N 1
ATOM 4901 C CA . ALA B 1 198 ? 8.75 -31.359 -44.094 1 98.31 198 ALA B CA 1
ATOM 4902 C C . ALA B 1 198 ? 9.773 -31.953 -43.125 1 98.31 198 ALA B C 1
ATOM 4904 O O . ALA B 1 198 ? 9.703 -33.156 -42.812 1 98.31 198 ALA B O 1
ATOM 4905 N N . GLU B 1 199 ? 10.68 -31.188 -42.75 1 98.19 199 GLU B N 1
ATOM 4906 C CA . GLU B 1 199 ? 11.672 -31.609 -41.781 1 98.19 199 GLU B CA 1
ATOM 4907 C C . GLU B 1 199 ? 11.031 -31.906 -40.438 1 98.19 199 GLU B C 1
ATOM 4909 O O . GLU B 1 199 ? 11.383 -32.875 -39.75 1 98.19 199 GLU B O 1
ATOM 4914 N N . ALA B 1 200 ? 10.102 -31.094 -40.062 1 98.56 200 ALA B N 1
ATOM 4915 C CA . ALA B 1 200 ? 9.406 -31.281 -38.781 1 98.56 200 ALA B CA 1
ATOM 4916 C C . ALA B 1 200 ? 8.664 -32.625 -38.75 1 98.56 200 ALA B C 1
ATOM 4918 O O . ALA B 1 200 ? 8.594 -33.281 -37.719 1 98.56 200 ALA B O 1
ATOM 4919 N N . ARG B 1 201 ? 8.125 -33 -39.875 1 98.25 201 ARG B N 1
ATOM 4920 C CA . ARG B 1 201 ? 7.336 -34.219 -39.969 1 98.25 201 ARG B CA 1
ATOM 4921 C C . ARG B 1 201 ? 8.227 -35.469 -39.875 1 98.25 201 ARG B C 1
ATOM 4923 O O . ARG B 1 201 ? 7.734 -36.562 -39.625 1 98.25 201 ARG B O 1
ATOM 4930 N N . GLN B 1 202 ? 9.547 -35.25 -40 1 98.19 202 GLN B N 1
ATOM 4931 C CA . GLN B 1 202 ? 10.492 -36.344 -39.844 1 98.19 202 GLN B CA 1
ATOM 4932 C C . GLN B 1 202 ? 10.828 -36.562 -38.375 1 98.19 202 GLN B C 1
ATOM 4934 O O . GLN B 1 202 ? 11.406 -37.594 -38 1 98.19 202 GLN B O 1
ATOM 4939 N N . ILE B 1 203 ? 10.562 -35.625 -37.594 1 98.75 203 ILE B N 1
ATOM 4940 C CA . ILE B 1 203 ? 10.789 -35.75 -36.156 1 98.75 203 ILE B CA 1
ATOM 4941 C C . ILE B 1 203 ? 9.703 -36.625 -35.531 1 98.75 203 ILE B C 1
ATOM 4943 O O . ILE B 1 203 ? 8.508 -36.375 -35.719 1 98.75 203 ILE B O 1
ATOM 4947 N N . ILE B 1 204 ? 10.094 -37.688 -34.844 1 98.75 204 ILE B N 1
ATOM 4948 C CA . ILE B 1 204 ? 9.156 -38.625 -34.219 1 98.75 204 ILE B CA 1
ATOM 4949 C C . ILE B 1 204 ? 8.594 -38 -32.938 1 98.75 204 ILE B C 1
ATOM 4951 O O . ILE B 1 204 ? 9.352 -37.625 -32.031 1 98.75 204 ILE B O 1
ATOM 4955 N N . LEU B 1 205 ? 7.34 -37.781 -32.906 1 98.81 205 LEU B N 1
ATOM 4956 C CA . LEU B 1 205 ? 6.613 -37.375 -31.703 1 98.81 205 LEU B CA 1
ATOM 4957 C C . LEU B 1 205 ? 5.844 -38.562 -31.109 1 98.81 205 LEU B C 1
ATOM 4959 O O . LEU B 1 205 ? 5.406 -39.438 -31.844 1 98.81 205 LEU B O 1
ATOM 4963 N N . PRO B 1 206 ? 5.719 -38.562 -29.797 1 98.81 206 PRO B N 1
ATOM 4964 C CA . PRO B 1 206 ? 4.996 -39.688 -29.188 1 98.81 206 PRO B CA 1
ATOM 4965 C C . PRO B 1 206 ? 3.559 -39.812 -29.688 1 98.81 206 PRO B C 1
ATOM 4967 O O . PRO B 1 206 ? 2.869 -38.812 -29.828 1 98.81 206 PRO B O 1
ATOM 4970 N N . ARG B 1 207 ? 3.15 -41.062 -29.922 1 98.75 207 ARG B N 1
ATOM 4971 C CA . ARG B 1 207 ? 1.747 -41.281 -30.25 1 98.75 207 ARG B CA 1
ATOM 4972 C C . ARG B 1 207 ? 0.84 -40.875 -29.094 1 98.75 207 ARG B C 1
ATOM 4974 O O . ARG B 1 207 ? 1.07 -41.25 -27.953 1 98.75 207 ARG B O 1
ATOM 4981 N N . ILE B 1 208 ? -0.186 -40.062 -29.375 1 98.69 208 ILE B N 1
ATOM 4982 C CA . ILE B 1 208 ? -1.135 -39.656 -28.328 1 98.69 208 ILE B CA 1
ATOM 4983 C C . ILE B 1 208 ? -2.189 -40.75 -28.156 1 98.69 208 ILE B C 1
ATOM 4985 O O . ILE B 1 208 ? -3.045 -40.969 -29.031 1 98.69 208 ILE B O 1
ATOM 4989 N N . ALA B 1 209 ? -2.115 -41.438 -27.078 1 98.56 209 ALA B N 1
ATOM 4990 C CA . ALA B 1 209 ? -2.98 -42.594 -26.812 1 98.56 209 ALA B CA 1
ATOM 4991 C C . ALA B 1 209 ? -4.289 -42.156 -26.156 1 98.56 209 ALA B C 1
ATOM 4993 O O . ALA B 1 209 ? -4.367 -41.062 -25.594 1 98.56 209 ALA B O 1
ATOM 4994 N N . GLY B 1 210 ? -5.395 -42.969 -26.344 1 97.38 210 GLY B N 1
ATOM 4995 C CA . GLY B 1 210 ? -6.656 -42.75 -25.656 1 97.38 210 GLY B CA 1
ATOM 4996 C C . GLY B 1 210 ? -6.566 -42.906 -24.156 1 97.38 210 GLY B C 1
ATOM 4997 O O . GLY B 1 210 ? -5.602 -43.5 -23.656 1 97.38 210 GLY B O 1
ATOM 4998 N N . PRO B 1 211 ? -7.766 -42.5 -23.625 1 94.44 211 PRO B N 1
ATOM 4999 C CA . PRO B 1 211 ? -7.762 -42.625 -22.172 1 94.44 211 PRO B CA 1
ATOM 5000 C C . PRO B 1 211 ? -7.711 -44.094 -21.688 1 94.44 211 PRO B C 1
ATOM 5002 O O . PRO B 1 211 ? -8.477 -44.906 -22.172 1 94.44 211 PRO B O 1
ATOM 5005 N N . ALA B 1 212 ? -6.773 -44.594 -21.078 1 92.5 212 ALA B N 1
ATOM 5006 C CA . ALA B 1 212 ? -6.629 -45.938 -20.484 1 92.5 212 ALA B CA 1
ATOM 5007 C C . ALA B 1 212 ? -6.262 -46.969 -21.531 1 92.5 212 ALA B C 1
ATOM 5009 O O . ALA B 1 212 ? -6.547 -48.156 -21.375 1 92.5 212 ALA B O 1
ATOM 5010 N N . GLU B 1 213 ? -5.871 -46.562 -22.656 1 98.06 213 GLU B N 1
ATOM 5011 C CA . GLU B 1 213 ? -5.355 -47.469 -23.656 1 98.06 213 GLU B CA 1
ATOM 5012 C C . GLU B 1 213 ? -4.152 -48.25 -23.141 1 98.06 213 GLU B C 1
ATOM 5014 O O . GLU B 1 213 ? -3.301 -47.688 -22.438 1 98.06 213 GLU B O 1
ATOM 5019 N N . VAL B 1 214 ? -4.164 -49.594 -23.391 1 98.69 214 VAL B N 1
ATOM 5020 C CA . VAL B 1 214 ? -2.934 -50.312 -23.141 1 98.69 214 VAL B CA 1
ATOM 5021 C C . VAL B 1 214 ? -1.903 -50 -24.219 1 98.69 214 VAL B C 1
ATOM 5023 O O . VAL B 1 214 ? -2.09 -50.375 -25.391 1 98.69 214 VAL B O 1
ATOM 5026 N N . VAL B 1 215 ? -0.837 -49.438 -23.828 1 98.56 215 VAL B N 1
ATOM 5027 C CA . VAL B 1 215 ? 0.102 -48.938 -24.828 1 98.56 215 VAL B CA 1
ATOM 5028 C C . VAL B 1 215 ? 1.28 -49.906 -24.953 1 98.56 215 VAL B C 1
ATOM 5030 O O . VAL B 1 215 ? 2.154 -49.719 -25.797 1 98.56 215 VAL B O 1
ATOM 5033 N N . GLY B 1 216 ? 1.372 -50.844 -24.141 1 98 216 GLY B N 1
ATOM 5034 C CA . GLY B 1 216 ? 2.422 -51.844 -24.141 1 98 216 GLY B CA 1
ATOM 5035 C C . GLY B 1 216 ? 2.492 -52.625 -22.859 1 98 216 GLY B C 1
ATOM 5036 O O . GLY B 1 216 ? 1.523 -52.688 -22.094 1 98 216 GLY B O 1
ATOM 5037 N N . GLU B 1 217 ? 3.629 -53.344 -22.719 1 98.06 217 GLU B N 1
ATOM 5038 C CA . GLU B 1 217 ? 3.934 -54.094 -21.5 1 98.06 217 GLU B CA 1
ATOM 5039 C C . GLU B 1 217 ? 5.273 -53.656 -20.906 1 98.06 217 GLU B C 1
ATOM 5041 O O . GLU B 1 217 ? 6.211 -53.344 -21.641 1 98.06 217 GLU B O 1
ATOM 5046 N N . ALA B 1 218 ? 5.242 -53.656 -19.594 1 98.38 218 ALA B N 1
ATOM 5047 C CA . ALA B 1 218 ? 6.5 -53.344 -18.922 1 98.38 218 ALA B CA 1
ATOM 5048 C C . ALA B 1 218 ? 7.547 -54.438 -19.156 1 98.38 218 ALA B C 1
ATOM 5050 O O . ALA B 1 218 ? 7.203 -55.594 -19.312 1 98.38 218 ALA B O 1
ATOM 5051 N N . SER B 1 219 ? 8.781 -54.031 -19.172 1 97.75 219 SER B N 1
ATOM 5052 C CA . SER B 1 219 ? 9.867 -55 -19.219 1 97.75 219 SER B CA 1
ATOM 5053 C C . SER B 1 219 ? 9.891 -55.875 -17.984 1 97.75 219 SER B C 1
ATOM 5055 O O . SER B 1 219 ? 9.211 -55.562 -17 1 97.75 219 SER B O 1
ATOM 5057 N N . ALA B 1 220 ? 10.727 -56.844 -18 1 95.62 220 ALA B N 1
ATOM 5058 C CA . ALA B 1 220 ? 10.852 -57.75 -16.875 1 95.62 220 ALA B CA 1
ATOM 5059 C C . ALA B 1 220 ? 11.336 -57.031 -15.625 1 95.62 220 ALA B C 1
ATOM 5061 O O . ALA B 1 220 ? 10.945 -57.375 -14.508 1 95.62 220 ALA B O 1
ATOM 5062 N N . GLU B 1 221 ? 12.125 -56.062 -15.82 1 94.81 221 GLU B N 1
ATOM 5063 C CA . GLU B 1 221 ? 12.656 -55.25 -14.727 1 94.81 221 GLU B CA 1
ATOM 5064 C C . GLU B 1 221 ? 11.531 -54.594 -13.93 1 94.81 221 GLU B C 1
ATOM 5066 O O . GLU B 1 221 ? 11.648 -54.438 -12.719 1 94.81 221 GLU B O 1
ATOM 5071 N N . PHE B 1 222 ? 10.445 -54.344 -14.617 1 97.12 222 PHE B N 1
ATOM 5072 C CA . PHE B 1 222 ? 9.344 -53.625 -13.977 1 97.12 222 PHE B CA 1
ATOM 5073 C C . PHE B 1 222 ? 8.117 -54.531 -13.875 1 97.12 222 PHE B C 1
ATOM 5075 O O . PHE B 1 222 ? 6.984 -54.031 -13.836 1 97.12 222 PHE B O 1
ATOM 5082 N N . GLY B 1 223 ? 8.336 -55.938 -13.961 1 94.12 223 GLY B N 1
ATOM 5083 C CA . GLY B 1 223 ? 7.344 -56.906 -13.562 1 94.12 223 GLY B CA 1
ATOM 5084 C C . GLY B 1 223 ? 6.516 -57.406 -14.727 1 94.12 223 GLY B C 1
ATOM 5085 O O . GLY B 1 223 ? 5.754 -58.375 -14.578 1 94.12 223 GLY B O 1
ATOM 5086 N N . GLY B 1 224 ? 6.43 -56.625 -15.82 1 95.56 224 GLY B N 1
ATOM 5087 C CA . GLY B 1 224 ? 5.805 -57.156 -17.016 1 95.56 224 GLY B CA 1
ATOM 5088 C C . GLY B 1 224 ? 4.336 -56.812 -17.141 1 95.56 224 GLY B C 1
ATOM 5089 O O . GLY B 1 224 ? 3.652 -57.25 -18.047 1 95.56 224 GLY B O 1
ATOM 5090 N N . GLY B 1 225 ? 3.793 -56.094 -16.312 1 97.38 225 GLY B N 1
ATOM 5091 C CA . GLY B 1 225 ? 2.391 -55.719 -16.359 1 97.38 225 GLY B CA 1
ATOM 5092 C C . GLY B 1 225 ? 2.059 -54.812 -17.531 1 97.38 225 GLY B C 1
ATOM 5093 O O . GLY B 1 225 ? 2.957 -54.344 -18.219 1 97.38 225 GLY B O 1
ATOM 5094 N N . LYS B 1 226 ? 0.741 -54.625 -17.812 1 98.5 226 LYS B N 1
ATOM 5095 C CA . LYS B 1 226 ? 0.298 -53.688 -18.844 1 98.5 226 LYS B CA 1
ATOM 5096 C C . LYS B 1 226 ? 0.727 -52.25 -18.516 1 98.5 226 LYS B C 1
ATOM 5098 O O . LYS B 1 226 ? 0.889 -51.906 -17.344 1 98.5 226 LYS B O 1
ATOM 5103 N N . VAL B 1 227 ? 0.966 -51.469 -19.531 1 98.69 227 VAL B N 1
ATOM 5104 C CA . VAL B 1 227 ? 1.351 -50.094 -19.344 1 98.69 227 VAL B CA 1
ATOM 5105 C C . VAL B 1 227 ? 0.274 -49.156 -19.922 1 98.69 227 VAL B C 1
ATOM 5107 O O . VAL B 1 227 ? -0.133 -49.312 -21.062 1 98.69 227 VAL B O 1
ATOM 5110 N N . ALA B 1 228 ? -0.289 -48.281 -19.109 1 98.62 228 ALA B N 1
ATOM 5111 C CA . ALA B 1 228 ? -1.237 -47.281 -19.547 1 98.62 228 ALA B CA 1
ATOM 5112 C C . ALA B 1 228 ? -0.511 -46.031 -20.062 1 98.62 228 ALA B C 1
ATOM 5114 O O . ALA B 1 228 ? 0.712 -45.938 -19.953 1 98.62 228 ALA B O 1
ATOM 5115 N N . PRO B 1 229 ? -1.212 -45.031 -20.656 1 98.06 229 PRO B N 1
ATOM 5116 C CA . PRO B 1 229 ? -0.577 -43.938 -21.406 1 98.06 229 PRO B CA 1
ATOM 5117 C C . PRO B 1 229 ? 0.203 -43 -20.516 1 98.06 229 PRO B C 1
ATOM 5119 O O . PRO B 1 229 ? 1.167 -42.375 -20.953 1 98.06 229 PRO B O 1
ATOM 5122 N N . GLY B 1 230 ? -0.262 -42.844 -19.25 1 98.12 230 GLY B N 1
ATOM 5123 C CA . GLY B 1 230 ? 0.286 -41.812 -18.391 1 98.12 230 GLY B CA 1
ATOM 5124 C C . GLY B 1 230 ? -0.433 -40.5 -18.516 1 98.12 230 GLY B C 1
ATOM 5125 O O . GLY B 1 230 ? -1.446 -40.406 -19.219 1 98.12 230 GLY B O 1
ATOM 5126 N N . CYS B 1 231 ? 0.112 -39.469 -17.781 1 98.25 231 CYS B N 1
ATOM 5127 C CA . CYS B 1 231 ? -0.535 -38.156 -17.797 1 98.25 231 CYS B CA 1
ATOM 5128 C C . CYS B 1 231 ? 0.384 -37.094 -17.219 1 98.25 231 CYS B C 1
ATOM 5130 O O . CYS B 1 231 ? 1.365 -37.406 -16.531 1 98.25 231 CYS B O 1
ATOM 5132 N N . GLY B 1 232 ? 0.119 -35.844 -17.516 1 98.12 232 GLY B N 1
ATOM 5133 C CA . GLY B 1 232 ? 0.767 -34.75 -16.812 1 98.12 232 GLY B CA 1
ATOM 5134 C C . GLY B 1 232 ? 0.41 -34.688 -15.344 1 98.12 232 GLY B C 1
ATOM 5135 O O . GLY B 1 232 ? -0.627 -35.219 -14.93 1 98.12 232 GLY B O 1
ATOM 5136 N N . ASP B 1 233 ? 1.22 -34.031 -14.57 1 97 233 ASP B N 1
ATOM 5137 C CA . ASP B 1 233 ? 1.057 -34.062 -13.117 1 97 233 ASP B CA 1
ATOM 5138 C C . ASP B 1 233 ? -0.265 -33.406 -12.703 1 97 233 ASP B C 1
ATOM 5140 O O . ASP B 1 233 ? -0.997 -33.969 -11.875 1 97 233 ASP B O 1
ATOM 5144 N N . ASN B 1 234 ? -0.684 -32.281 -13.289 1 96.44 234 ASN B N 1
ATOM 5145 C CA . ASN B 1 234 ? -1.954 -31.656 -12.914 1 96.44 234 ASN B CA 1
ATOM 5146 C C . ASN B 1 234 ? -3.139 -32.531 -13.305 1 96.44 234 ASN B C 1
ATOM 5148 O O . ASN B 1 234 ? -4.094 -32.688 -12.539 1 96.44 234 ASN B O 1
ATOM 5152 N N . ALA B 1 235 ? -3.051 -33.125 -14.492 1 97.88 235 ALA B N 1
ATOM 5153 C CA . ALA B 1 235 ? -4.09 -34.031 -14.922 1 97.88 235 ALA B CA 1
ATOM 5154 C C . ALA B 1 235 ? -4.113 -35.281 -14.039 1 97.88 235 ALA B C 1
ATOM 5156 O O . ALA B 1 235 ? -5.188 -35.781 -13.703 1 97.88 235 ALA B O 1
ATOM 5157 N N . GLY B 1 236 ? -2.957 -35.781 -13.695 1 97.5 236 GLY B N 1
ATOM 5158 C CA . GLY B 1 236 ? -2.875 -36.906 -12.766 1 97.5 236 GLY B CA 1
ATOM 5159 C C . GLY B 1 236 ? -3.512 -36.594 -11.422 1 97.5 236 GLY B C 1
ATOM 5160 O O . GLY B 1 236 ? -4.254 -37.406 -10.883 1 97.5 236 GLY B O 1
ATOM 5161 N N . ALA B 1 237 ? -3.225 -35.438 -10.891 1 96.62 237 ALA B N 1
ATOM 5162 C CA . ALA B 1 237 ? -3.801 -35.031 -9.609 1 96.62 237 ALA B CA 1
ATOM 5163 C C . ALA B 1 237 ? -5.324 -34.969 -9.688 1 96.62 237 ALA B C 1
ATOM 5165 O O . ALA B 1 237 ? -6.016 -35.469 -8.797 1 96.62 237 ALA B O 1
ATOM 5166 N N . THR B 1 238 ? -5.871 -34.438 -10.758 1 96.62 238 THR B N 1
ATOM 5167 C CA . THR B 1 238 ? -7.32 -34.312 -10.898 1 96.62 238 THR B CA 1
ATOM 5168 C C . THR B 1 238 ? -7.961 -35.656 -11.094 1 96.62 238 THR B C 1
ATOM 5170 O O . THR B 1 238 ? -9.078 -35.906 -10.625 1 96.62 238 THR B O 1
ATOM 5173 N N . LEU B 1 239 ? -7.277 -36.531 -11.797 1 96.25 239 LEU B N 1
ATOM 5174 C CA . LEU B 1 239 ? -7.754 -37.906 -11.922 1 96.25 239 LEU B CA 1
ATOM 5175 C C . LEU B 1 239 ? -7.762 -38.625 -10.57 1 96.25 239 LEU B C 1
ATOM 5177 O O . LEU B 1 239 ? -8.711 -39.344 -10.242 1 96.25 239 LEU B O 1
ATOM 5181 N N . GLY B 1 240 ? -6.703 -38.438 -9.805 1 96.56 240 GLY B N 1
ATOM 5182 C CA . GLY B 1 240 ? -6.613 -39 -8.469 1 96.56 240 GLY B CA 1
ATOM 5183 C C . GLY B 1 240 ? -7.684 -38.5 -7.523 1 96.56 240 GLY B C 1
ATOM 5184 O O . GLY B 1 240 ? -8.18 -39.25 -6.684 1 96.56 240 GLY B O 1
ATOM 5185 N N . LEU B 1 241 ? -8.031 -37.281 -7.723 1 96.44 241 LEU B N 1
ATOM 5186 C CA . LEU B 1 241 ? -9.078 -36.656 -6.918 1 96.44 241 LEU B CA 1
ATOM 5187 C C . LEU B 1 241 ? -10.461 -37.062 -7.414 1 96.44 241 LEU B C 1
ATOM 5189 O O . LEU B 1 241 ? -11.461 -36.844 -6.727 1 96.44 241 LEU B O 1
ATOM 5193 N N . ASN B 1 242 ? -10.484 -37.625 -8.57 1 95.81 242 ASN B N 1
ATOM 5194 C CA . ASN B 1 242 ? -11.742 -37.906 -9.25 1 95.81 242 ASN B CA 1
ATOM 5195 C C . ASN B 1 242 ? -12.633 -36.688 -9.344 1 95.81 242 ASN B C 1
ATOM 5197 O O . ASN B 1 242 ? -13.805 -36.719 -8.961 1 95.81 242 ASN B O 1
ATOM 5201 N N . LEU B 1 243 ? -12.078 -35.656 -9.797 1 95.56 243 LEU B N 1
ATOM 5202 C CA . LEU B 1 243 ? -12.734 -34.344 -9.867 1 95.56 243 LEU B CA 1
ATOM 5203 C C . LEU B 1 243 ? -13.977 -34.406 -10.75 1 95.56 243 LEU B C 1
ATOM 5205 O O . LEU B 1 243 ? -13.914 -34.906 -11.883 1 95.56 243 LEU B O 1
ATOM 5209 N N . ALA B 1 244 ? -15.109 -33.938 -10.273 1 94.69 244 ALA B N 1
ATOM 5210 C CA . ALA B 1 244 ? -16.359 -33.938 -11.023 1 94.69 244 ALA B CA 1
ATOM 5211 C C . ALA B 1 244 ? -16.516 -32.656 -11.836 1 94.69 244 ALA B C 1
ATOM 5213 O O . ALA B 1 244 ? -15.805 -31.672 -11.594 1 94.69 244 ALA B O 1
ATOM 5214 N N . HIS B 1 245 ? -17.344 -32.781 -12.906 1 95.31 245 HIS B N 1
ATOM 5215 C CA . HIS B 1 245 ? -17.719 -31.516 -13.555 1 95.31 245 HIS B CA 1
ATOM 5216 C C . HIS B 1 245 ? -18.344 -30.547 -12.547 1 95.31 245 HIS B C 1
ATOM 5218 O O . HIS B 1 245 ? -19.109 -30.953 -11.68 1 95.31 245 HIS B O 1
ATOM 5224 N N . GLY B 1 246 ? -17.953 -29.266 -12.688 1 96.75 246 GLY B N 1
ATOM 5225 C CA . GLY B 1 246 ? -18.5 -28.266 -11.773 1 96.75 246 GLY B CA 1
ATOM 5226 C C . GLY B 1 246 ? -17.656 -28.094 -10.516 1 96.75 246 GLY B C 1
ATOM 5227 O O . GLY B 1 246 ? -17.875 -27.156 -9.75 1 96.75 246 GLY B O 1
ATOM 5228 N N . GLU B 1 247 ? -16.734 -28.969 -10.336 1 97.31 247 GLU B N 1
ATOM 5229 C CA . GLU B 1 247 ? -15.828 -28.922 -9.195 1 97.31 247 GLU B CA 1
ATOM 5230 C C . GLU B 1 247 ? -14.43 -28.5 -9.633 1 97.31 247 GLU B C 1
ATOM 5232 O O . GLU B 1 247 ? -13.906 -29.016 -10.633 1 97.31 247 GLU B O 1
ATOM 5237 N N . ALA B 1 248 ? -13.844 -27.547 -8.945 1 98.25 248 ALA B N 1
ATOM 5238 C CA . ALA B 1 248 ? -12.477 -27.141 -9.234 1 98.25 248 ALA B CA 1
ATOM 5239 C C . ALA B 1 248 ? -11.492 -27.766 -8.258 1 98.25 248 ALA B C 1
ATOM 5241 O O . ALA B 1 248 ? -11.867 -28.172 -7.156 1 98.25 248 ALA B O 1
ATOM 5242 N N . SER B 1 249 ? -10.312 -27.984 -8.703 1 97.88 249 SER B N 1
ATOM 5243 C CA . SER B 1 249 ? -9.18 -28.25 -7.812 1 97.88 249 SER B CA 1
ATOM 5244 C C . SER B 1 249 ? -8.406 -26.969 -7.512 1 97.88 249 SER B C 1
ATOM 5246 O O . SER B 1 249 ? -8.023 -26.234 -8.43 1 97.88 249 SER B O 1
ATOM 5248 N N . VAL B 1 250 ? -8.227 -26.656 -6.254 1 97.44 250 VAL B N 1
ATOM 5249 C CA . VAL B 1 250 ? -7.449 -25.516 -5.793 1 97.44 250 VAL B CA 1
ATOM 5250 C C . VAL B 1 250 ? -6.23 -26 -5.008 1 97.44 250 VAL B C 1
ATOM 5252 O O . VAL B 1 250 ? -6.363 -26.469 -3.873 1 97.44 250 VAL B O 1
ATOM 5255 N N . SER B 1 251 ? -5.102 -25.922 -5.621 1 95.56 251 SER B N 1
ATOM 5256 C CA . SER B 1 251 ? -3.85 -26.266 -4.961 1 95.56 251 SER B CA 1
ATOM 5257 C C . SER B 1 251 ? -3.174 -25.047 -4.367 1 95.56 251 SER B C 1
ATOM 5259 O O . SER B 1 251 ? -2.834 -24.109 -5.09 1 95.56 251 SER B O 1
ATOM 5261 N N . LEU B 1 252 ? -2.953 -25.109 -3.074 1 93.88 252 LEU B N 1
ATOM 5262 C CA . LEU B 1 252 ? -2.373 -23.953 -2.385 1 93.88 252 LEU B CA 1
ATOM 5263 C C . LEU B 1 252 ? -1.036 -24.328 -1.748 1 93.88 252 LEU B C 1
ATOM 5265 O O . LEU B 1 252 ? -1.001 -24.922 -0.669 1 93.88 252 LEU B O 1
ATOM 5269 N N . GLY B 1 253 ? 0.068 -24 -2.33 1 91.5 253 GLY B N 1
ATOM 5270 C CA . GLY B 1 253 ? 1.43 -24.047 -1.823 1 91.5 253 GLY B CA 1
ATOM 5271 C C . GLY B 1 253 ? 2.162 -22.734 -1.936 1 91.5 253 GLY B C 1
ATOM 5272 O O . GLY B 1 253 ? 1.563 -21.672 -1.761 1 91.5 253 GLY B O 1
ATOM 5273 N N . THR B 1 254 ? 3.484 -22.828 -2.217 1 89.38 254 THR B N 1
ATOM 5274 C CA . THR B 1 254 ? 4.238 -21.609 -2.48 1 89.38 254 THR B CA 1
ATOM 5275 C C . THR B 1 254 ? 3.596 -20.812 -3.611 1 89.38 254 THR B C 1
ATOM 5277 O O . THR B 1 254 ? 3.531 -19.578 -3.553 1 89.38 254 THR B O 1
ATOM 5280 N N . SER B 1 255 ? 3.092 -21.562 -4.555 1 92 255 SER B N 1
ATOM 5281 C CA . SER B 1 255 ? 2.262 -21.016 -5.629 1 92 255 SER B CA 1
ATOM 5282 C C . SER B 1 255 ? 0.847 -21.578 -5.57 1 92 255 SER B C 1
ATOM 5284 O O . SER B 1 255 ? 0.505 -22.328 -4.645 1 92 255 SER B O 1
ATOM 5286 N N . GLY B 1 256 ? 0.009 -21.125 -6.426 1 93.81 256 GLY B N 1
ATOM 5287 C CA . GLY B 1 256 ? -1.358 -21.609 -6.488 1 93.81 256 GLY B CA 1
ATOM 5288 C C . GLY B 1 256 ? -1.774 -22.062 -7.879 1 93.81 256 GLY B C 1
ATOM 5289 O O . GLY B 1 256 ? -1.269 -21.531 -8.875 1 93.81 256 GLY B O 1
ATOM 5290 N N . VAL B 1 257 ? -2.688 -23.047 -7.918 1 96.5 257 VAL B N 1
ATOM 5291 C CA . VAL B 1 257 ? -3.258 -23.516 -9.18 1 96.5 257 VAL B CA 1
ATOM 5292 C C . VAL B 1 257 ? -4.762 -23.719 -9.023 1 96.5 257 VAL B C 1
ATOM 5294 O O . VAL B 1 257 ? -5.227 -24.234 -8.008 1 96.5 257 VAL B O 1
ATOM 5297 N N . VAL B 1 258 ? -5.492 -23.234 -9.93 1 98 258 VAL B N 1
ATOM 5298 C CA . VAL B 1 258 ? -6.906 -23.562 -10.07 1 98 258 VAL B CA 1
ATOM 5299 C C . VAL B 1 258 ? -7.145 -24.297 -11.391 1 98 258 VAL B C 1
ATOM 5301 O O . VAL B 1 258 ? -6.75 -23.812 -12.453 1 98 258 VAL B O 1
ATOM 5304 N N . ALA B 1 259 ? -7.727 -25.453 -11.312 1 98.12 259 ALA B N 1
ATOM 5305 C CA . ALA B 1 259 ? -8.055 -26.234 -12.5 1 98.12 259 ALA B CA 1
ATOM 5306 C C . ALA B 1 259 ? -9.477 -26.781 -12.422 1 98.12 259 ALA B C 1
ATOM 5308 O O . ALA B 1 259 ? -9.984 -27.047 -11.336 1 98.12 259 ALA B O 1
ATOM 5309 N N . ALA B 1 260 ? -10.102 -26.906 -13.523 1 97.94 260 ALA B N 1
ATOM 5310 C CA . ALA B 1 260 ? -11.445 -27.484 -13.594 1 97.94 260 ALA B CA 1
ATOM 5311 C C . ALA B 1 260 ? -11.641 -28.281 -14.891 1 97.94 260 ALA B C 1
ATOM 5313 O O . ALA B 1 260 ? -11.094 -27.906 -15.938 1 97.94 260 ALA B O 1
ATOM 5314 N N . ARG B 1 261 ? -12.422 -29.297 -14.773 1 96.94 261 ARG B N 1
ATOM 5315 C CA . ARG B 1 261 ? -12.75 -30.062 -15.969 1 96.94 261 ARG B CA 1
ATOM 5316 C C . ARG B 1 261 ? -13.695 -29.297 -16.875 1 96.94 261 ARG B C 1
ATOM 5318 O O . ARG B 1 261 ? -14.602 -28.594 -16.406 1 96.94 261 ARG B O 1
ATOM 5325 N N . SER B 1 262 ? -13.43 -29.422 -18.109 1 97.5 262 SER B N 1
ATOM 5326 C CA . SER B 1 262 ? -14.258 -28.781 -19.125 1 97.5 262 SER B CA 1
ATOM 5327 C C . SER B 1 262 ? -14.641 -29.75 -20.234 1 97.5 262 SER B C 1
ATOM 5329 O O . SER B 1 262 ? -13.891 -30.688 -20.531 1 97.5 262 SER B O 1
ATOM 5331 N N . ASP B 1 263 ? -15.805 -29.531 -20.844 1 97 263 ASP B N 1
ATOM 5332 C CA . ASP B 1 263 ? -16.25 -30.359 -21.969 1 97 263 ASP B CA 1
ATOM 5333 C C . ASP B 1 263 ? -15.914 -29.688 -23.312 1 97 263 ASP B C 1
ATOM 5335 O O . ASP B 1 263 ? -16.281 -30.203 -24.375 1 97 263 ASP B O 1
ATOM 5339 N N . HIS B 1 264 ? -15.266 -28.594 -23.266 1 97.38 264 HIS B N 1
ATOM 5340 C CA . HIS B 1 264 ? -14.828 -27.859 -24.453 1 97.38 264 HIS B CA 1
ATOM 5341 C C . HIS B 1 264 ? -13.461 -27.219 -24.234 1 97.38 264 HIS B C 1
ATOM 5343 O O . HIS B 1 264 ? -13.031 -27.047 -23.094 1 97.38 264 HIS B O 1
ATOM 5349 N N . PRO B 1 265 ? -12.742 -26.938 -25.328 1 97.56 265 PRO B N 1
ATOM 5350 C CA . PRO B 1 265 ? -11.469 -26.234 -25.156 1 97.56 265 PRO B CA 1
ATOM 5351 C C . PRO B 1 265 ? -11.648 -24.812 -24.641 1 97.56 265 PRO B C 1
ATOM 5353 O O . PRO B 1 265 ? -12.609 -24.141 -25.016 1 97.56 265 PRO B O 1
ATOM 5356 N N . VAL B 1 266 ? -10.812 -24.391 -23.797 1 96.94 266 VAL B N 1
ATOM 5357 C CA . VAL B 1 266 ? -10.75 -23 -23.359 1 96.94 266 VAL B CA 1
ATOM 5358 C C . VAL B 1 266 ? -9.641 -22.266 -24.109 1 96.94 266 VAL B C 1
ATOM 5360 O O . VAL B 1 266 ? -8.523 -22.766 -24.219 1 96.94 266 VAL B O 1
ATOM 5363 N N . ARG B 1 267 ? -9.938 -21.125 -24.703 1 97.38 267 ARG B N 1
ATOM 5364 C CA . ARG B 1 267 ? -9.039 -20.312 -25.5 1 97.38 267 ARG B CA 1
ATOM 5365 C C . ARG B 1 267 ? -8.906 -18.906 -24.906 1 97.38 267 ARG B C 1
ATOM 5367 O O . ARG B 1 267 ? -9.742 -18.031 -25.172 1 97.38 267 ARG B O 1
ATOM 5374 N N . ASP B 1 268 ? -7.871 -18.734 -24.109 1 95.38 268 ASP B N 1
ATOM 5375 C CA . ASP B 1 268 ? -7.676 -17.469 -23.391 1 95.38 268 ASP B CA 1
ATOM 5376 C C . ASP B 1 268 ? -6.402 -16.766 -23.859 1 95.38 268 ASP B C 1
ATOM 5378 O O . ASP B 1 268 ? -5.297 -17.172 -23.484 1 95.38 268 ASP B O 1
ATOM 5382 N N . ALA B 1 269 ? -6.539 -15.625 -24.562 1 93.69 269 ALA B N 1
ATOM 5383 C CA . ALA B 1 269 ? -5.387 -14.906 -25.109 1 93.69 269 ALA B CA 1
ATOM 5384 C C . ALA B 1 269 ? -4.859 -13.875 -24.125 1 93.69 269 ALA B C 1
ATOM 5386 O O . ALA B 1 269 ? -3.758 -13.344 -24.297 1 93.69 269 ALA B O 1
ATOM 5387 N N . VAL B 1 270 ? -5.605 -13.648 -23.016 1 87.25 270 VAL B N 1
ATOM 5388 C CA . VAL B 1 270 ? -5.289 -12.453 -22.234 1 87.25 270 VAL B CA 1
ATOM 5389 C C . VAL B 1 270 ? -5.215 -12.805 -20.766 1 87.25 270 VAL B C 1
ATOM 5391 O O . VAL B 1 270 ? -4.332 -12.328 -20.047 1 87.25 270 VAL B O 1
ATOM 5394 N N . GLY B 1 271 ? -5.996 -13.695 -20.266 1 82.56 271 GLY B N 1
ATOM 5395 C CA . GLY B 1 271 ? -6.297 -13.859 -18.859 1 82.56 271 GLY B CA 1
ATOM 5396 C C . GLY B 1 271 ? -5.297 -14.742 -18.125 1 82.56 271 GLY B C 1
ATOM 5397 O O . GLY B 1 271 ? -5.324 -14.836 -16.906 1 82.56 271 GLY B O 1
ATOM 5398 N N . GLY B 1 272 ? -4.48 -15.453 -18.859 1 88.19 272 GLY B N 1
ATOM 5399 C CA . GLY B 1 272 ? -3.449 -16.266 -18.234 1 88.19 272 GLY B CA 1
ATOM 5400 C C . GLY B 1 272 ? -3.873 -17.703 -18.016 1 88.19 272 GLY B C 1
ATOM 5401 O O . GLY B 1 272 ? -3.139 -18.484 -17.406 1 88.19 272 GLY B O 1
ATOM 5402 N N . VAL B 1 273 ? -5.066 -18.109 -18.484 1 96 273 VAL B N 1
ATOM 5403 C CA . VAL B 1 273 ? -5.551 -19.484 -18.359 1 96 273 VAL B CA 1
ATOM 5404 C C . VAL B 1 273 ? -4.996 -20.328 -19.5 1 96 273 VAL B C 1
ATOM 5406 O O . VAL B 1 273 ? -5.07 -19.953 -20.672 1 96 273 VAL B O 1
ATOM 5409 N N . THR B 1 274 ? -4.383 -21.422 -19.188 1 96.88 274 THR B N 1
ATOM 5410 C CA . THR B 1 274 ? -3.947 -22.375 -20.188 1 96.88 274 THR B CA 1
ATOM 5411 C C . THR B 1 274 ? -5.062 -23.359 -20.516 1 96.88 274 THR B C 1
ATOM 5413 O O . THR B 1 274 ? -5.766 -23.828 -19.625 1 96.88 274 THR B O 1
ATOM 5416 N N . GLY B 1 275 ? -5.23 -23.609 -21.797 1 97.69 275 GLY B N 1
ATOM 5417 C CA . GLY B 1 275 ? -6.281 -24.5 -22.266 1 97.69 275 GLY B CA 1
ATOM 5418 C C . GLY B 1 275 ? -5.812 -25.938 -22.422 1 97.69 275 GLY B C 1
ATOM 5419 O O . GLY B 1 275 ? -5.98 -26.531 -23.484 1 97.69 275 GLY B O 1
ATOM 5420 N N . PHE B 1 276 ? -5.359 -26.562 -21.359 1 98.25 276 PHE B N 1
ATOM 5421 C CA . PHE B 1 276 ? -4.844 -27.922 -21.406 1 98.25 276 PHE B CA 1
ATOM 5422 C C . PHE B 1 276 ? -5.98 -28.938 -21.484 1 98.25 276 PHE B C 1
ATOM 5424 O O . PHE B 1 276 ? -7.152 -28.562 -21.375 1 98.25 276 PHE B O 1
ATOM 5431 N N . MET B 1 277 ? -5.59 -30.125 -21.766 1 98.44 277 MET B N 1
ATOM 5432 C CA . MET B 1 277 ? -6.512 -31.25 -21.766 1 98.44 277 MET B CA 1
ATOM 5433 C C . MET B 1 277 ? -6.305 -32.125 -20.531 1 98.44 277 MET B C 1
ATOM 5435 O O . MET B 1 277 ? -5.266 -32.031 -19.875 1 98.44 277 MET B O 1
ATOM 5439 N N . ASP B 1 278 ? -7.375 -32.875 -20.156 1 97.75 278 ASP B N 1
ATOM 5440 C CA . ASP B 1 278 ? -7.219 -33.75 -19.016 1 97.75 278 ASP B CA 1
ATOM 5441 C C . ASP B 1 278 ? -6.875 -35.188 -19.469 1 97.75 278 ASP B C 1
ATOM 5443 O O . ASP B 1 278 ? -6.562 -35.406 -20.641 1 97.75 278 ASP B O 1
ATOM 5447 N N . ALA B 1 279 ? -6.793 -36.094 -18.531 1 97.44 279 ALA B N 1
ATOM 5448 C CA . ALA B 1 279 ? -6.363 -37.469 -18.828 1 97.44 279 ALA B CA 1
ATOM 5449 C C . ALA B 1 279 ? -7.562 -38.375 -19.047 1 97.44 279 ALA B C 1
ATOM 5451 O O . ALA B 1 279 ? -7.418 -39.594 -19.094 1 97.44 279 ALA B O 1
ATOM 5452 N N . SER B 1 280 ? -8.766 -37.812 -19.188 1 95.75 280 SER B N 1
ATOM 5453 C CA . SER B 1 280 ? -9.969 -38.625 -19.312 1 95.75 280 SER B CA 1
ATOM 5454 C C . SER B 1 280 ? -10.672 -38.375 -20.641 1 95.75 280 SER B C 1
ATOM 5456 O O . SER B 1 280 ? -11.789 -38.844 -20.859 1 95.75 280 SER B O 1
ATOM 5458 N N . GLY B 1 281 ? -10.023 -37.656 -21.453 1 96.19 281 GLY B N 1
ATOM 5459 C CA . GLY B 1 281 ? -10.578 -37.375 -22.781 1 96.19 281 GLY B CA 1
ATOM 5460 C C . GLY B 1 281 ? -11.258 -36.031 -22.875 1 96.19 281 GLY B C 1
ATOM 5461 O O . GLY B 1 281 ? -11.859 -35.719 -23.906 1 96.19 281 GLY B O 1
ATOM 5462 N N . GLN B 1 282 ? -11.164 -35.281 -21.859 1 96.88 282 GLN B N 1
ATOM 5463 C CA . GLN B 1 282 ? -11.758 -33.938 -21.828 1 96.88 282 GLN B CA 1
ATOM 5464 C C . GLN B 1 282 ? -10.688 -32.875 -21.672 1 96.88 282 GLN B C 1
ATOM 5466 O O . GLN B 1 282 ? -9.562 -33.031 -22.141 1 96.88 282 GLN B O 1
ATOM 5471 N N . TRP B 1 283 ? -11.109 -31.688 -21.281 1 98.19 283 TRP B N 1
ATOM 5472 C CA . TRP B 1 283 ? -10.164 -30.578 -21.125 1 98.19 283 TRP B CA 1
ATOM 5473 C C . TRP B 1 283 ? -9.977 -30.234 -19.656 1 98.19 283 TRP B C 1
ATOM 5475 O O . TRP B 1 283 ? -10.82 -30.562 -18.812 1 98.19 283 TRP B O 1
ATOM 5485 N N . LEU B 1 284 ? -8.852 -29.609 -19.391 1 98.31 284 LEU B N 1
ATOM 5486 C CA . LEU B 1 284 ? -8.492 -29.203 -18.047 1 98.31 284 LEU B CA 1
ATOM 5487 C C . LEU B 1 284 ? -7.871 -27.812 -18.047 1 98.31 284 LEU B C 1
ATOM 5489 O O . LEU B 1 284 ? -6.684 -27.656 -17.766 1 98.31 284 LEU B O 1
ATOM 5493 N N . PRO B 1 285 ? -8.703 -26.797 -18.344 1 97.88 285 PRO B N 1
ATOM 5494 C CA . PRO B 1 285 ? -8.156 -25.438 -18.172 1 97.88 285 PRO B CA 1
ATOM 5495 C C . PRO B 1 285 ? -7.594 -25.203 -16.781 1 97.88 285 PRO B C 1
ATOM 5497 O O . PRO B 1 285 ? -8.164 -25.672 -15.789 1 97.88 285 PRO B O 1
ATOM 5500 N N . LEU B 1 286 ? -6.469 -24.5 -16.828 1 97.19 286 LEU B N 1
ATOM 5501 C CA . LEU B 1 286 ? -5.746 -24.312 -15.57 1 97.19 286 LEU B CA 1
ATOM 5502 C C . LEU B 1 286 ? -5.133 -22.922 -15.508 1 97.19 286 LEU B C 1
ATOM 5504 O O . LEU B 1 286 ? -4.625 -22.406 -16.516 1 97.19 286 LEU B O 1
ATOM 5508 N N . ALA B 1 287 ? -5.23 -22.297 -14.336 1 97.06 287 ALA B N 1
ATOM 5509 C CA . ALA B 1 287 ? -4.574 -21.031 -14.031 1 97.06 287 ALA B CA 1
ATOM 5510 C C . ALA B 1 287 ? -3.588 -21.172 -12.875 1 97.06 287 ALA B C 1
ATOM 5512 O O . ALA B 1 287 ? -3.92 -21.766 -11.844 1 97.06 287 ALA B O 1
ATOM 5513 N N . CYS B 1 288 ? -2.389 -20.703 -13.07 1 95.38 288 CYS B N 1
ATOM 5514 C CA . CYS B 1 288 ? -1.344 -20.781 -12.055 1 95.38 288 CYS B CA 1
ATOM 5515 C C . CYS B 1 288 ? -1.017 -19.406 -11.5 1 95.38 288 CYS B C 1
ATOM 5517 O O . CYS B 1 288 ? -1.104 -18.406 -12.211 1 95.38 288 CYS B O 1
ATOM 5519 N N . THR B 1 289 ? -0.688 -19.359 -10.25 1 95.5 289 THR B N 1
ATOM 5520 C CA . THR B 1 289 ? -0.237 -18.125 -9.602 1 95.5 289 THR B CA 1
ATOM 5521 C C . THR B 1 289 ? 1.152 -18.312 -8.992 1 95.5 289 THR B C 1
ATOM 5523 O O . THR B 1 289 ? 1.559 -19.438 -8.695 1 95.5 289 THR B O 1
ATOM 5526 N N . LEU B 1 290 ? 1.89 -17.25 -8.883 1 93.69 290 LEU B N 1
ATOM 5527 C CA . LEU B 1 290 ? 3.229 -17.312 -8.312 1 93.69 290 LEU B CA 1
ATOM 5528 C C . LEU B 1 290 ? 3.182 -17.078 -6.805 1 93.69 290 LEU B C 1
ATOM 5530 O O . LEU B 1 290 ? 4.086 -17.5 -6.078 1 93.69 290 LEU B O 1
ATOM 5534 N N . ASN B 1 291 ? 2.146 -16.328 -6.41 1 95.69 291 ASN B N 1
ATOM 5535 C CA . ASN B 1 291 ? 2.033 -15.906 -5.02 1 95.69 291 ASN B CA 1
ATOM 5536 C C . ASN B 1 291 ? 0.983 -16.719 -4.27 1 95.69 291 ASN B C 1
ATOM 5538 O O . ASN B 1 291 ? -0.211 -16.422 -4.348 1 95.69 291 ASN B O 1
ATOM 5542 N N . GLY B 1 292 ? 1.416 -17.688 -3.541 1 95.12 292 GLY B N 1
ATOM 5543 C CA . GLY B 1 292 ? 0.523 -18.531 -2.762 1 95.12 292 GLY B CA 1
ATOM 5544 C C . GLY B 1 292 ? 0.661 -18.328 -1.266 1 95.12 292 GLY B C 1
ATOM 5545 O O . GLY B 1 292 ? 0.602 -17.188 -0.783 1 95.12 292 GLY B O 1
ATOM 5546 N N . SER B 1 293 ? 0.912 -19.375 -0.572 1 92.5 293 SER B N 1
ATOM 5547 C CA . SER B 1 293 ? 0.839 -19.359 0.885 1 92.5 293 SER B CA 1
ATOM 5548 C C . SER B 1 293 ? 2.057 -18.672 1.491 1 92.5 293 SER B C 1
ATOM 5550 O O . SER B 1 293 ? 2.061 -18.344 2.678 1 92.5 293 SER B O 1
ATOM 5552 N N . LEU B 1 294 ? 3.088 -18.375 0.693 1 93.06 294 LEU B N 1
ATOM 5553 C CA . LEU B 1 294 ? 4.273 -17.688 1.197 1 93.06 294 LEU B CA 1
ATOM 5554 C C . LEU B 1 294 ? 3.914 -16.328 1.765 1 93.06 294 LEU B C 1
ATOM 5556 O O . LEU B 1 294 ? 4.68 -15.75 2.539 1 93.06 294 LEU B O 1
ATOM 5560 N N . VAL B 1 295 ? 2.779 -15.805 1.385 1 96.06 295 VAL B N 1
ATOM 5561 C CA . VAL B 1 295 ? 2.311 -14.523 1.912 1 96.06 295 VAL B CA 1
ATOM 5562 C C . VAL B 1 295 ? 2.217 -14.594 3.436 1 96.06 295 VAL B C 1
ATOM 5564 O O . VAL B 1 295 ? 2.539 -13.633 4.129 1 96.06 295 VAL B O 1
ATOM 5567 N N . GLN B 1 296 ? 1.79 -15.742 3.918 1 96.06 296 GLN B N 1
ATOM 5568 C CA . GLN B 1 296 ? 1.672 -15.914 5.363 1 96.06 296 GLN B CA 1
ATOM 5569 C C . GLN B 1 296 ? 3.043 -15.891 6.031 1 96.06 296 GLN B C 1
ATOM 5571 O O . GLN B 1 296 ? 3.191 -15.383 7.145 1 96.06 296 GLN B O 1
ATOM 5576 N N . ASP B 1 297 ? 4.074 -16.453 5.371 1 95.94 297 ASP B N 1
ATOM 5577 C CA . ASP B 1 297 ? 5.434 -16.406 5.895 1 95.94 297 ASP B CA 1
ATOM 5578 C C . ASP B 1 297 ? 5.906 -14.961 6.07 1 95.94 297 ASP B C 1
ATOM 5580 O O . ASP B 1 297 ? 6.512 -14.617 7.09 1 95.94 297 ASP B O 1
ATOM 5584 N N . TYR B 1 298 ? 5.672 -14.156 5.074 1 97.5 298 TYR B N 1
ATOM 5585 C CA . TYR B 1 298 ? 6.074 -12.758 5.133 1 97.5 298 TYR B CA 1
ATOM 5586 C C . TYR B 1 298 ? 5.445 -12.055 6.328 1 97.5 298 TYR B C 1
ATOM 5588 O O . TYR B 1 298 ? 6.113 -11.305 7.039 1 97.5 298 TYR B O 1
ATOM 5596 N N . PHE B 1 299 ? 4.18 -12.289 6.621 1 97.94 299 PHE B N 1
ATOM 5597 C CA . PHE B 1 299 ? 3.473 -11.578 7.68 1 97.94 299 PHE B CA 1
ATOM 5598 C C . PHE B 1 299 ? 3.801 -12.172 9.047 1 97.94 299 PHE B C 1
ATOM 5600 O O . PHE B 1 299 ? 3.787 -11.461 10.055 1 97.94 299 PHE B O 1
ATOM 5607 N N . CYS B 1 300 ? 4.129 -13.523 9.102 1 97.44 300 CYS B N 1
ATOM 5608 C CA . CYS B 1 300 ? 4.719 -14.055 10.328 1 97.44 300 CYS B CA 1
ATOM 5609 C C . CYS B 1 300 ? 5.992 -13.297 10.688 1 97.44 300 CYS B C 1
ATOM 5611 O O . CYS B 1 300 ? 6.18 -12.906 11.844 1 97.44 300 CYS B O 1
ATOM 5613 N N . ARG B 1 301 ? 6.828 -13.031 9.734 1 96.56 301 ARG B N 1
ATOM 5614 C CA . ARG B 1 301 ? 8.094 -12.344 9.938 1 96.56 301 ARG B CA 1
ATOM 5615 C C . ARG B 1 301 ? 7.871 -10.914 10.406 1 96.56 301 ARG B C 1
ATOM 5617 O O . ARG B 1 301 ? 8.484 -10.469 11.383 1 96.56 301 ARG B O 1
ATOM 5624 N N . ILE B 1 302 ? 6.988 -10.156 9.781 1 96.31 302 ILE B N 1
ATOM 5625 C CA . ILE B 1 302 ? 6.832 -8.742 10.078 1 96.31 302 ILE B CA 1
ATOM 5626 C C . ILE B 1 302 ? 6.117 -8.562 11.414 1 96.31 302 ILE B C 1
ATOM 5628 O O . ILE B 1 302 ? 6.387 -7.609 12.148 1 96.31 302 ILE B O 1
ATOM 5632 N N . LEU B 1 303 ? 5.195 -9.477 11.758 1 97.5 303 LEU B N 1
ATOM 5633 C CA . LEU B 1 303 ? 4.422 -9.336 12.984 1 97.5 303 LEU B CA 1
ATOM 5634 C C . LEU B 1 303 ? 5.09 -10.078 14.141 1 97.5 303 LEU B C 1
ATOM 5636 O O . LEU B 1 303 ? 4.668 -9.953 15.289 1 97.5 303 LEU B O 1
ATOM 5640 N N . GLY B 1 304 ? 6.137 -10.836 13.883 1 96.38 304 GLY B N 1
ATOM 5641 C CA . GLY B 1 304 ? 6.855 -11.578 14.906 1 96.38 304 GLY B CA 1
ATOM 5642 C C . GLY B 1 304 ? 6.043 -12.711 15.5 1 96.38 304 GLY B C 1
ATOM 5643 O O . GLY B 1 304 ? 5.98 -12.867 16.719 1 96.38 304 GLY B O 1
ATOM 5644 N N . THR B 1 305 ? 5.34 -13.469 14.648 1 97.12 305 THR B N 1
ATOM 5645 C CA . THR B 1 305 ? 4.477 -14.555 15.109 1 97.12 305 THR B CA 1
ATOM 5646 C C . THR B 1 305 ? 4.832 -15.859 14.406 1 97.12 305 THR B C 1
ATOM 5648 O O . THR B 1 305 ? 5.527 -15.859 13.391 1 97.12 305 THR B O 1
ATOM 5651 N N . ASP B 1 306 ? 4.41 -16.953 14.992 1 97 306 ASP B N 1
ATOM 5652 C CA . ASP B 1 306 ? 4.359 -18.203 14.242 1 97 306 ASP B CA 1
ATOM 5653 C C . ASP B 1 306 ? 3.012 -18.375 13.539 1 97 306 ASP B C 1
ATOM 5655 O O . ASP B 1 306 ? 2.168 -17.484 13.586 1 97 306 ASP B O 1
ATOM 5659 N N . TYR B 1 307 ? 2.787 -19.484 12.898 1 96.12 307 TYR B N 1
ATOM 5660 C CA . TYR B 1 307 ? 1.597 -19.672 12.078 1 96.12 307 TYR B CA 1
ATOM 5661 C C . TYR B 1 307 ? 0.345 -19.766 12.945 1 96.12 307 TYR B C 1
ATOM 5663 O O . TYR B 1 307 ? -0.712 -19.25 12.57 1 96.12 307 TYR B O 1
ATOM 5671 N N . LYS B 1 308 ? 0.436 -20.422 14.062 1 96.56 308 LYS B N 1
ATOM 5672 C CA . LYS B 1 308 ? -0.71 -20.562 14.953 1 96.56 308 LYS B CA 1
ATOM 5673 C C . LYS B 1 308 ? -1.17 -19.188 15.477 1 96.56 308 LYS B C 1
ATOM 5675 O O . LYS B 1 308 ? -2.369 -18.906 15.508 1 96.56 308 LYS B O 1
ATOM 5680 N N . GLU B 1 309 ? -0.186 -18.422 15.844 1 97.81 309 GLU B N 1
ATOM 5681 C CA . GLU B 1 309 ? -0.488 -17.062 16.312 1 97.81 309 GLU B CA 1
ATOM 5682 C C . GLU B 1 309 ? -1.06 -16.203 15.195 1 97.81 309 GLU B C 1
ATOM 5684 O O . GLU B 1 309 ? -1.972 -15.406 15.422 1 97.81 309 GLU B O 1
ATOM 5689 N N . LEU B 1 310 ? -0.494 -16.328 13.992 1 97.94 310 LEU B N 1
ATOM 5690 C CA . LEU B 1 310 ? -1.012 -15.578 12.852 1 97.94 310 LEU B CA 1
ATOM 5691 C C . LEU B 1 310 ? -2.469 -15.938 12.586 1 97.94 310 LEU B C 1
ATOM 5693 O O . LEU B 1 310 ? -3.291 -15.055 12.32 1 97.94 310 LEU B O 1
ATOM 5697 N N . ASP B 1 311 ? -2.811 -17.203 12.727 1 97.81 311 ASP B N 1
ATOM 5698 C CA . ASP B 1 311 ? -4.188 -17.672 12.562 1 97.81 311 ASP B CA 1
ATOM 5699 C C . ASP B 1 311 ? -5.113 -16.984 13.57 1 97.81 311 ASP B C 1
ATOM 5701 O O . ASP B 1 311 ? -6.188 -16.5 13.203 1 97.81 311 ASP B O 1
ATOM 5705 N N . ALA B 1 312 ? -4.637 -17.016 14.766 1 98.25 312 ALA B N 1
ATOM 5706 C CA . ALA B 1 312 ? -5.449 -16.438 15.828 1 98.25 312 ALA B CA 1
ATOM 5707 C C . ALA B 1 312 ? -5.684 -14.945 15.594 1 98.25 312 ALA B C 1
ATOM 5709 O O . ALA B 1 312 ? -6.801 -14.453 15.773 1 98.25 312 ALA B O 1
ATOM 5710 N N . LEU B 1 313 ? -4.664 -14.211 15.227 1 98.44 313 LEU B N 1
ATOM 5711 C CA . LEU B 1 313 ? -4.777 -12.781 14.938 1 98.44 313 LEU B CA 1
ATOM 5712 C C . LEU B 1 313 ? -5.711 -12.539 13.766 1 98.44 313 LEU B C 1
ATOM 5714 O O . LEU B 1 313 ? -6.574 -11.656 13.82 1 98.44 313 LEU B O 1
ATOM 5718 N N . ALA B 1 314 ? -5.523 -13.312 12.68 1 98.25 314 ALA B N 1
ATOM 5719 C CA . ALA B 1 314 ? -6.359 -13.156 11.492 1 98.25 314 ALA B CA 1
ATOM 5720 C C . ALA B 1 314 ? -7.828 -13.391 11.828 1 98.25 314 ALA B C 1
ATOM 5722 O O . ALA B 1 314 ? -8.703 -12.688 11.32 1 98.25 314 ALA B O 1
ATOM 5723 N N . GLN B 1 315 ? -8.062 -14.383 12.664 1 97.69 315 GLN B N 1
ATOM 5724 C CA . GLN B 1 315 ? -9.43 -14.688 13.078 1 97.69 315 GLN B CA 1
ATOM 5725 C C . GLN B 1 315 ? -10.031 -13.523 13.867 1 97.69 315 GLN B C 1
ATOM 5727 O O . GLN B 1 315 ? -11.234 -13.273 13.773 1 97.69 315 GLN B O 1
ATOM 5732 N N . ALA B 1 316 ? -9.227 -12.852 14.609 1 98.12 316 ALA B N 1
ATOM 5733 C CA . ALA B 1 316 ? -9.672 -11.742 15.445 1 98.12 316 ALA B CA 1
ATOM 5734 C C . ALA B 1 316 ? -9.836 -10.469 14.633 1 98.12 316 ALA B C 1
ATOM 5736 O O . ALA B 1 316 ? -10.477 -9.516 15.078 1 98.12 316 ALA B O 1
ATOM 5737 N N . GLY B 1 317 ? -9.227 -10.383 13.438 1 98 317 GLY B N 1
ATOM 5738 C CA . GLY B 1 317 ? -9.336 -9.211 12.586 1 98 317 GLY B CA 1
ATOM 5739 C C . GLY B 1 317 ? -10.727 -9 12.031 1 98 317 GLY B C 1
ATOM 5740 O O . GLY B 1 317 ? -11.508 -9.945 11.914 1 98 317 GLY B O 1
ATOM 5741 N N . GLU B 1 318 ? -11.031 -7.781 11.664 1 97.75 318 GLU B N 1
ATOM 5742 C CA . GLU B 1 318 ? -12.32 -7.441 11.055 1 97.75 318 GLU B CA 1
ATOM 5743 C C . GLU B 1 318 ? -12.414 -7.977 9.633 1 97.75 318 GLU B C 1
ATOM 5745 O O . GLU B 1 318 ? -11.531 -7.738 8.812 1 97.75 318 GLU B O 1
ATOM 5750 N N . PRO B 1 319 ? -13.516 -8.812 9.266 1 98 319 PRO B N 1
ATOM 5751 C CA . PRO B 1 319 ? -13.703 -9.141 7.852 1 98 319 PRO B CA 1
ATOM 5752 C C . PRO B 1 319 ? -13.664 -7.91 6.953 1 98 319 PRO B C 1
ATOM 5754 O O . PRO B 1 319 ? -14.414 -6.953 7.176 1 98 319 PRO B O 1
ATOM 5757 N N . GLY B 1 320 ? -12.805 -7.883 6.039 1 98.06 320 GLY B N 1
ATOM 5758 C CA . GLY B 1 320 ? -12.594 -6.707 5.207 1 98.06 320 GLY B CA 1
ATOM 5759 C C . GLY B 1 320 ? -11.438 -5.848 5.672 1 98.06 320 GLY B C 1
ATOM 5760 O O . GLY B 1 320 ? -11.109 -4.844 5.035 1 98.06 320 GLY B O 1
ATOM 5761 N N . CYS B 1 321 ? -10.867 -6.188 6.828 1 98.25 321 CYS B N 1
ATOM 5762 C CA . CYS B 1 321 ? -9.656 -5.578 7.363 1 98.25 321 CYS B CA 1
ATOM 5763 C C . CYS B 1 321 ? -9.812 -4.07 7.488 1 98.25 321 CYS B C 1
ATOM 5765 O O . CYS B 1 321 ? -8.891 -3.316 7.184 1 98.25 321 CYS B O 1
ATOM 5767 N N . GLY B 1 322 ? -10.977 -3.59 7.793 1 97.56 322 GLY B N 1
ATOM 5768 C CA . GLY B 1 322 ? -11.211 -2.164 7.949 1 97.56 322 GLY B CA 1
ATOM 5769 C C . GLY B 1 322 ? -11.156 -1.404 6.637 1 97.56 322 GLY B C 1
ATOM 5770 O O . GLY B 1 322 ? -10.859 -0.208 6.617 1 97.56 322 GLY B O 1
ATOM 5771 N N . GLY B 1 323 ? -11.32 -2.139 5.555 1 98 323 GLY B N 1
ATOM 5772 C CA . GLY B 1 323 ? -11.289 -1.517 4.238 1 98 323 GLY B CA 1
ATOM 5773 C C . GLY B 1 323 ? -9.945 -1.649 3.549 1 98 323 GLY B C 1
ATOM 5774 O O . GLY B 1 323 ? -9.836 -1.406 2.346 1 98 323 GLY B O 1
ATOM 5775 N N . MET B 1 324 ? -8.898 -2.113 4.254 1 98.19 324 MET B N 1
ATOM 5776 C CA . MET B 1 324 ? -7.574 -2.32 3.678 1 98.19 324 MET B CA 1
ATOM 5777 C C . MET B 1 324 ? -7.582 -3.494 2.705 1 98.19 324 MET B C 1
ATOM 5779 O O . MET B 1 324 ? -8.297 -4.477 2.914 1 98.19 324 MET B O 1
ATOM 5783 N N . VAL B 1 325 ? -6.762 -3.404 1.687 1 98.25 325 VAL B N 1
ATOM 5784 C CA . VAL B 1 325 ? -6.633 -4.484 0.712 1 98.25 325 VAL B CA 1
ATOM 5785 C C . VAL B 1 325 ? -5.172 -4.621 0.283 1 98.25 325 VAL B C 1
ATOM 5787 O O . VAL B 1 325 ? -4.434 -3.633 0.244 1 98.25 325 VAL B O 1
ATOM 5790 N N . MET B 1 326 ? -4.785 -5.82 0.042 1 98.56 326 MET B N 1
ATOM 5791 C CA . MET B 1 326 ? -3.434 -6.055 -0.459 1 98.56 326 MET B CA 1
ATOM 5792 C C . MET B 1 326 ? -3.467 -6.816 -1.779 1 98.56 326 MET B C 1
ATOM 5794 O O . MET B 1 326 ? -4.203 -7.797 -1.917 1 98.56 326 MET B O 1
ATOM 5798 N N . ILE B 1 327 ? -2.803 -6.34 -2.781 1 98.38 327 ILE B N 1
ATOM 5799 C CA . ILE B 1 327 ? -2.451 -7.102 -3.973 1 98.38 327 ILE B CA 1
ATOM 5800 C C . ILE B 1 327 ? -1.124 -7.824 -3.75 1 98.38 327 ILE B C 1
ATOM 5802 O O . ILE B 1 327 ? -0.068 -7.191 -3.688 1 98.38 327 ILE B O 1
ATOM 5806 N N . PRO B 1 328 ? -1.183 -9.117 -3.58 1 98.19 328 PRO B N 1
ATOM 5807 C CA . PRO B 1 328 ? -0.019 -9.836 -3.049 1 98.19 328 PRO B CA 1
ATOM 5808 C C . PRO B 1 328 ? 0.96 -10.258 -4.141 1 98.19 328 PRO B C 1
ATOM 5810 O O . PRO B 1 328 ? 1.449 -11.391 -4.129 1 98.19 328 PRO B O 1
ATOM 5813 N N . TYR B 1 329 ? 1.322 -9.391 -5.105 1 97.38 329 TYR B N 1
ATOM 5814 C CA . TYR B 1 329 ? 2.211 -9.742 -6.207 1 97.38 329 TYR B CA 1
ATOM 5815 C C . TYR B 1 329 ? 3.666 -9.469 -5.84 1 97.38 329 TYR B C 1
ATOM 5817 O O . TYR B 1 329 ? 4.32 -8.625 -6.461 1 97.38 329 TYR B O 1
ATOM 5825 N N . PHE B 1 330 ? 4.207 -10.219 -4.895 1 97.75 330 PHE B N 1
ATOM 5826 C CA . PHE B 1 330 ? 5.523 -10.016 -4.301 1 97.75 330 PHE B CA 1
ATOM 5827 C C . PHE B 1 330 ? 6.629 -10.328 -5.305 1 97.75 330 PHE B C 1
ATOM 5829 O O . PHE B 1 330 ? 7.734 -9.789 -5.203 1 97.75 330 PHE B O 1
ATOM 5836 N N . VAL B 1 331 ? 6.371 -11.188 -6.293 1 95.38 331 VAL B N 1
ATOM 5837 C CA . VAL B 1 331 ? 7.387 -11.625 -7.25 1 95.38 331 VAL B CA 1
ATOM 5838 C C . VAL B 1 331 ? 6.812 -11.578 -8.664 1 95.38 331 VAL B C 1
ATOM 5840 O O . VAL B 1 331 ? 7.113 -12.438 -9.492 1 95.38 331 VAL B O 1
ATOM 5843 N N . GLY B 1 332 ? 5.945 -10.594 -8.914 1 93.75 332 GLY B N 1
ATOM 5844 C CA . GLY B 1 332 ? 5.184 -10.625 -10.148 1 93.75 332 GLY B CA 1
ATOM 5845 C C . GLY B 1 332 ? 4.051 -11.633 -10.125 1 93.75 332 GLY B C 1
ATOM 5846 O O . GLY B 1 332 ? 3.746 -12.211 -9.078 1 93.75 332 GLY B O 1
ATOM 5847 N N . GLU B 1 333 ? 3.395 -11.75 -11.266 1 93.19 333 GLU B N 1
ATOM 5848 C CA . GLU B 1 333 ? 2.283 -12.695 -11.273 1 93.19 333 GLU B CA 1
ATOM 5849 C C . GLU B 1 333 ? 2.072 -13.297 -12.664 1 93.19 333 GLU B C 1
ATOM 5851 O O . GLU B 1 333 ? 2.541 -12.742 -13.656 1 93.19 333 GLU B O 1
ATOM 5856 N N . ARG B 1 334 ? 1.441 -14.453 -12.688 1 91.19 334 ARG B N 1
ATOM 5857 C CA . ARG B 1 334 ? 1.169 -15.172 -13.922 1 91.19 334 ARG B CA 1
ATOM 5858 C C . ARG B 1 334 ? -0.287 -15.008 -14.344 1 91.19 334 ARG B C 1
ATOM 5860 O O . ARG B 1 334 ? -0.598 -15.008 -15.539 1 91.19 334 ARG B O 1
ATOM 5867 N N . THR B 1 335 ? -1.172 -15.008 -13.445 1 91.06 335 THR B N 1
ATOM 5868 C CA . THR B 1 335 ? -2.59 -14.805 -13.719 1 91.06 335 THR B CA 1
ATOM 5869 C C . THR B 1 335 ? -3.127 -13.633 -12.898 1 91.06 335 THR B C 1
ATOM 5871 O O . THR B 1 335 ? -3.41 -13.773 -11.711 1 91.06 335 THR B O 1
ATOM 5874 N N . PRO B 1 336 ? -3.258 -12.461 -13.445 1 89.69 336 PRO B N 1
ATOM 5875 C CA . PRO B 1 336 ? -2.875 -12.133 -14.82 1 89.69 336 PRO B CA 1
ATOM 5876 C C . PRO B 1 336 ? -1.362 -12.047 -15.008 1 89.69 336 PRO B C 1
ATOM 5878 O O . PRO B 1 336 ? -0.615 -12.055 -14.023 1 89.69 336 PRO B O 1
ATOM 5881 N N . ASN B 1 337 ? -0.951 -12.008 -16.25 1 87.94 337 ASN B N 1
ATOM 5882 C CA . ASN B 1 337 ? 0.473 -11.953 -16.562 1 87.94 337 ASN B CA 1
ATOM 5883 C C . ASN B 1 337 ? 1.054 -10.57 -16.297 1 87.94 337 ASN B C 1
ATOM 5885 O O . ASN B 1 337 ? 1.045 -9.711 -17.188 1 87.94 337 ASN B O 1
ATOM 5889 N N . LEU B 1 338 ? 1.618 -10.391 -15.117 1 91.06 338 LEU B N 1
ATOM 5890 C CA . LEU B 1 338 ? 2.268 -9.164 -14.672 1 91.06 338 LEU B CA 1
ATOM 5891 C C . LEU B 1 338 ? 3.635 -9.461 -14.07 1 91.06 338 LEU B C 1
ATOM 5893 O O . LEU B 1 338 ? 3.818 -9.352 -12.852 1 91.06 338 LEU B O 1
ATOM 5897 N N . PRO B 1 339 ? 4.586 -9.742 -14.906 1 87.56 339 PRO B N 1
ATOM 5898 C CA . PRO B 1 339 ? 5.871 -10.258 -14.422 1 87.56 339 PRO B CA 1
ATOM 5899 C C . PRO B 1 339 ? 6.633 -9.242 -13.578 1 87.56 339 PRO B C 1
ATOM 5901 O O . PRO B 1 339 ? 7.461 -9.625 -12.75 1 87.56 339 PRO B O 1
ATOM 5904 N N . ASP B 1 340 ? 6.301 -7.934 -13.727 1 91.69 340 ASP B N 1
ATOM 5905 C CA . ASP B 1 340 ? 7.082 -6.918 -13.031 1 91.69 340 ASP B CA 1
ATOM 5906 C C . ASP B 1 340 ? 6.285 -6.305 -11.875 1 91.69 340 ASP B C 1
ATOM 5908 O O . ASP B 1 340 ? 6.738 -5.352 -11.242 1 91.69 340 ASP B O 1
ATOM 5912 N N . ALA B 1 341 ? 5.078 -6.781 -11.664 1 94.81 341 ALA B N 1
ATOM 5913 C CA . ALA B 1 341 ? 4.234 -6.238 -10.602 1 94.81 341 ALA B CA 1
ATOM 5914 C C . ALA B 1 341 ? 4.848 -6.492 -9.227 1 94.81 341 ALA B C 1
ATOM 5916 O O . ALA B 1 341 ? 5.648 -7.414 -9.062 1 94.81 341 ALA B O 1
ATOM 5917 N N . THR B 1 342 ? 4.586 -5.629 -8.281 1 97.06 342 THR B N 1
ATOM 5918 C CA . THR B 1 342 ? 4.98 -5.773 -6.887 1 97.06 342 THR B CA 1
ATOM 5919 C C . THR B 1 342 ? 3.758 -5.734 -5.973 1 97.06 342 THR B C 1
ATOM 5921 O O . THR B 1 342 ? 2.676 -5.316 -6.391 1 97.06 342 THR B O 1
ATOM 5924 N N . GLY B 1 343 ? 3.943 -6.234 -4.77 1 97.94 343 GLY B N 1
ATOM 5925 C CA . GLY B 1 343 ? 2.865 -6.164 -3.795 1 97.94 343 GLY B CA 1
ATOM 5926 C C . GLY B 1 343 ? 2.555 -4.75 -3.348 1 97.94 343 GLY B C 1
ATOM 5927 O O . GLY B 1 343 ? 3.42 -3.871 -3.4 1 97.94 343 GLY B O 1
ATOM 5928 N N . ARG B 1 344 ? 1.372 -4.535 -2.885 1 98.19 344 ARG B N 1
ATOM 5929 C CA . ARG B 1 344 ? 0.972 -3.234 -2.359 1 98.19 344 ARG B CA 1
ATOM 5930 C C . ARG B 1 344 ? -0.165 -3.375 -1.354 1 98.19 344 ARG B C 1
ATOM 5932 O O . ARG B 1 344 ? -1.004 -4.27 -1.479 1 98.19 344 ARG B O 1
ATOM 5939 N N . ILE B 1 345 ? -0.217 -2.584 -0.37 1 98.62 345 ILE B N 1
ATOM 5940 C CA . ILE B 1 345 ? -1.313 -2.439 0.581 1 98.62 345 ILE B CA 1
ATOM 5941 C C . ILE B 1 345 ? -1.971 -1.071 0.406 1 98.62 345 ILE B C 1
ATOM 5943 O O . ILE B 1 345 ? -1.287 -0.045 0.388 1 98.62 345 ILE B O 1
ATOM 5947 N N . LEU B 1 346 ? -3.271 -1.003 0.258 1 98.25 346 LEU B N 1
ATOM 5948 C CA . LEU B 1 346 ? -4.012 0.219 -0.042 1 98.25 346 LEU B CA 1
ATOM 5949 C C . LEU B 1 346 ? -5.047 0.506 1.04 1 98.25 346 LEU B C 1
ATOM 5951 O O . LEU B 1 346 ? -5.391 -0.378 1.829 1 98.25 346 LEU B O 1
ATOM 5955 N N . ASN B 1 347 ? -5.496 1.718 1.09 1 98.06 347 ASN B N 1
ATOM 5956 C CA . ASN B 1 347 ? -6.602 2.166 1.93 1 98.06 347 ASN B CA 1
ATOM 5957 C C . ASN B 1 347 ? -6.234 2.127 3.41 1 98.06 347 ASN B C 1
ATOM 5959 O O . ASN B 1 347 ? -7.035 1.696 4.242 1 98.06 347 ASN B O 1
ATOM 5963 N N . LEU B 1 348 ? -5 2.5 3.734 1 98.44 348 LEU B N 1
ATOM 5964 C CA . LEU B 1 348 ? -4.605 2.615 5.133 1 98.44 348 LEU B CA 1
ATOM 5965 C C . LEU B 1 348 ? -5.332 3.775 5.809 1 98.44 348 LEU B C 1
ATOM 5967 O O . LEU B 1 348 ? -5.215 4.922 5.375 1 98.44 348 LEU B O 1
ATOM 5971 N N . ARG B 1 349 ? -6.078 3.504 6.816 1 97.62 349 ARG B N 1
ATOM 5972 C CA . ARG B 1 349 ? -6.754 4.449 7.703 1 97.62 349 ARG B CA 1
ATOM 5973 C C . ARG B 1 349 ? -6.449 4.145 9.164 1 97.62 349 ARG B C 1
ATOM 5975 O O . ARG B 1 349 ? -6.09 3.016 9.508 1 97.62 349 ARG B O 1
ATOM 5982 N N . PRO B 1 350 ? -6.555 5.078 10.016 1 97.19 350 PRO B N 1
ATOM 5983 C CA . PRO B 1 350 ? -6.156 4.895 11.414 1 97.19 350 PRO B CA 1
ATOM 5984 C C . PRO B 1 350 ? -6.848 3.699 12.07 1 97.19 350 PRO B C 1
ATOM 5986 O O . PRO B 1 350 ? -6.195 2.896 12.742 1 97.19 350 PRO B O 1
ATOM 5989 N N . GLU B 1 351 ? -8.117 3.539 11.82 1 96.31 351 GLU B N 1
ATOM 5990 C CA . GLU B 1 351 ? -8.898 2.5 12.484 1 96.31 351 GLU B CA 1
ATOM 5991 C C . GLU B 1 351 ? -8.531 1.114 11.961 1 96.31 351 GLU B C 1
ATOM 5993 O O . GLU B 1 351 ? -8.75 0.11 12.641 1 96.31 351 GLU B O 1
ATOM 5998 N N . ALA B 1 352 ? -8.016 1.012 10.773 1 97.44 352 ALA B N 1
ATOM 5999 C CA . ALA B 1 352 ? -7.672 -0.266 10.148 1 97.44 352 ALA B CA 1
ATOM 6000 C C . ALA B 1 352 ? -6.309 -0.762 10.633 1 97.44 352 ALA B C 1
ATOM 6002 O O . ALA B 1 352 ? -5.98 -1.94 10.477 1 97.44 352 ALA B O 1
ATOM 6003 N N . MET B 1 353 ? -5.488 0.136 11.242 1 97.69 353 MET B N 1
ATOM 6004 C CA . MET B 1 353 ? -4.094 -0.152 11.57 1 97.69 353 MET B CA 1
ATOM 6005 C C . MET B 1 353 ? -3.994 -0.931 12.883 1 97.69 353 MET B C 1
ATOM 6007 O O . MET B 1 353 ? -3.438 -0.436 13.859 1 97.69 353 MET B O 1
ATOM 6011 N N . THR B 1 354 ? -4.48 -2.146 12.875 1 97.44 354 THR B N 1
ATOM 6012 C CA . THR B 1 354 ? -4.359 -3.043 14.023 1 97.44 354 THR B CA 1
ATOM 6013 C C . THR B 1 354 ? -3.561 -4.289 13.648 1 97.44 354 THR B C 1
ATOM 6015 O O . THR B 1 354 ? -3.496 -4.668 12.477 1 97.44 354 THR B O 1
ATOM 6018 N N . ARG B 1 355 ? -3.039 -4.891 14.68 1 97.56 355 ARG B N 1
ATOM 6019 C CA . ARG B 1 355 ? -2.271 -6.117 14.484 1 97.56 355 ARG B CA 1
ATOM 6020 C C . ARG B 1 355 ? -3.141 -7.223 13.891 1 97.56 355 ARG B C 1
ATOM 6022 O O . ARG B 1 355 ? -2.693 -7.965 13.016 1 97.56 355 ARG B O 1
ATOM 6029 N N . GLU B 1 356 ? -4.336 -7.312 14.305 1 98.5 356 GLU B N 1
ATOM 6030 C CA . GLU B 1 356 ? -5.305 -8.312 13.867 1 98.5 356 GLU B CA 1
ATOM 6031 C C . GLU B 1 356 ? -5.66 -8.125 12.391 1 98.5 356 GLU B C 1
ATOM 6033 O O . GLU B 1 356 ? -5.66 -9.086 11.625 1 98.5 356 GLU B O 1
ATOM 6038 N N . ASN B 1 357 ? -5.922 -6.895 11.977 1 98.5 357 ASN B N 1
ATOM 6039 C CA . ASN B 1 357 ? -6.258 -6.613 10.586 1 98.5 357 ASN B CA 1
ATOM 6040 C C . ASN B 1 357 ? -5.078 -6.879 9.656 1 98.5 357 ASN B C 1
ATOM 6042 O O . ASN B 1 357 ? -5.258 -7.352 8.531 1 98.5 357 ASN B O 1
ATOM 6046 N N . PHE B 1 358 ? -3.895 -6.625 10.117 1 97.81 358 PHE B N 1
ATOM 6047 C CA . PHE B 1 358 ? -2.715 -6.875 9.297 1 97.81 358 PHE B CA 1
ATOM 6048 C C . PHE B 1 358 ? -2.494 -8.367 9.102 1 97.81 358 PHE B C 1
ATOM 6050 O O . PHE B 1 358 ? -2.127 -8.812 8.016 1 97.81 358 PHE B O 1
ATOM 6057 N N . ALA B 1 359 ? -2.686 -9.078 10.172 1 98.25 359 ALA B N 1
ATOM 6058 C CA . ALA B 1 359 ? -2.611 -10.531 10.031 1 98.25 359 ALA B CA 1
ATOM 6059 C C . ALA B 1 359 ? -3.65 -11.039 9.031 1 98.25 359 ALA B C 1
ATOM 6061 O O . ALA B 1 359 ? -3.336 -11.844 8.156 1 98.25 359 ALA B O 1
ATOM 6062 N N . ARG B 1 360 ? -4.852 -10.547 9.125 1 98.44 360 ARG B N 1
ATOM 6063 C CA . ARG B 1 360 ? -5.949 -11 8.273 1 98.44 360 ARG B CA 1
ATOM 6064 C C . ARG B 1 360 ? -5.711 -10.625 6.816 1 98.44 360 ARG B C 1
ATOM 6066 O O . ARG B 1 360 ? -6.168 -11.32 5.91 1 98.44 360 ARG B O 1
ATOM 6073 N N . LEU B 1 361 ? -4.949 -9.555 6.566 1 98.25 361 LEU B N 1
ATOM 6074 C CA . LEU B 1 361 ? -4.594 -9.156 5.211 1 98.25 361 LEU B CA 1
ATOM 6075 C C . LEU B 1 361 ? -3.891 -10.289 4.473 1 98.25 361 LEU B C 1
ATOM 6077 O O . LEU B 1 361 ?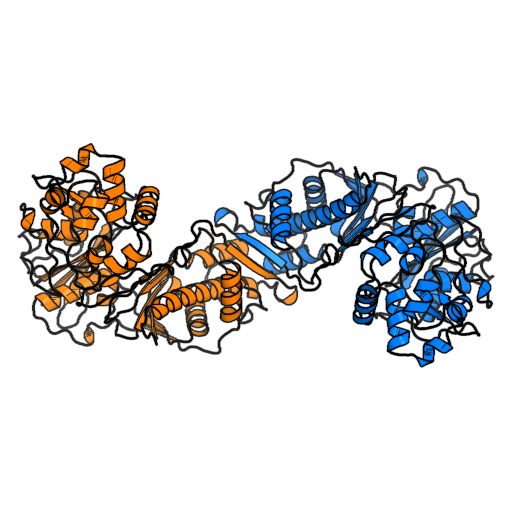 -4.09 -10.469 3.27 1 98.25 361 LEU B O 1
ATOM 6081 N N . ALA B 1 362 ? -3.031 -11.016 5.164 1 97.75 362 ALA B N 1
ATOM 6082 C CA . ALA B 1 362 ? -2.297 -12.125 4.562 1 97.75 362 ALA B CA 1
ATOM 6083 C C . ALA B 1 362 ? -3.25 -13.203 4.059 1 97.75 362 ALA B C 1
ATOM 6085 O O . ALA B 1 362 ? -2.963 -13.883 3.074 1 97.75 362 ALA B O 1
ATOM 6086 N N . PHE B 1 363 ? -4.363 -13.352 4.703 1 98 363 PHE B N 1
ATOM 6087 C CA . PHE B 1 363 ? -5.336 -14.391 4.379 1 98 363 PHE B CA 1
ATOM 6088 C C . PHE B 1 363 ? -6.309 -13.906 3.309 1 98 363 PHE B C 1
ATOM 6090 O O . PHE B 1 363 ? -6.508 -14.578 2.293 1 98 363 PHE B O 1
ATOM 6097 N N . GLU B 1 364 ? -6.848 -12.727 3.51 1 98.62 364 GLU B N 1
ATOM 6098 C CA . GLU B 1 364 ? -7.867 -12.242 2.58 1 98.62 364 GLU B CA 1
ATOM 6099 C C . GLU B 1 364 ? -7.258 -11.891 1.227 1 98.62 364 GLU B C 1
ATOM 6101 O O . GLU B 1 364 ? -7.902 -12.062 0.188 1 98.62 364 GLU B O 1
ATOM 6106 N N . SER B 1 365 ? -6.023 -11.375 1.239 1 98.44 365 SER B N 1
ATOM 6107 C CA . SER B 1 365 ? -5.387 -11.078 -0.04 1 98.44 365 SER B CA 1
ATOM 6108 C C . SER B 1 365 ? -5.168 -12.344 -0.858 1 98.44 365 SER B C 1
ATOM 6110 O O . SER B 1 365 ? -5.406 -12.359 -2.068 1 98.44 365 SER B O 1
ATOM 6112 N N . LEU B 1 366 ? -4.703 -13.367 -0.187 1 97.75 366 LEU B N 1
ATOM 6113 C CA . LEU B 1 366 ? -4.516 -14.648 -0.851 1 97.75 366 LEU B CA 1
ATOM 6114 C C . LEU B 1 366 ? -5.844 -15.195 -1.36 1 97.75 366 LEU B C 1
ATOM 6116 O O . LEU B 1 366 ? -5.938 -15.656 -2.502 1 97.75 366 LEU B O 1
ATOM 6120 N N . ALA B 1 367 ? -6.84 -15.164 -0.522 1 98.31 367 ALA B N 1
ATOM 6121 C CA . ALA B 1 367 ? -8.156 -15.664 -0.899 1 98.31 367 ALA B CA 1
ATOM 6122 C C . ALA B 1 367 ? -8.727 -14.891 -2.084 1 98.31 367 ALA B C 1
ATOM 6124 O O . ALA B 1 367 ? -9.289 -15.477 -3.006 1 98.31 367 ALA B O 1
ATOM 6125 N N . CYS B 1 368 ? -8.633 -13.578 -2.041 1 98.62 368 CYS B N 1
ATOM 6126 C CA . CYS B 1 368 ? -9.094 -12.758 -3.154 1 98.62 368 CYS B CA 1
ATOM 6127 C C . CYS B 1 368 ? -8.328 -13.086 -4.43 1 98.62 368 CYS B C 1
ATOM 6129 O O . CYS B 1 368 ? -8.914 -13.156 -5.512 1 98.62 368 CYS B O 1
ATOM 6131 N N . HIS B 1 369 ? -7.023 -13.25 -4.277 1 97.88 369 HIS B N 1
ATOM 6132 C CA . HIS B 1 369 ? -6.188 -13.602 -5.418 1 97.88 369 HIS B CA 1
ATOM 6133 C C . HIS B 1 369 ? -6.605 -14.945 -6.012 1 97.88 369 HIS B C 1
ATOM 6135 O O . HIS B 1 369 ? -6.703 -15.086 -7.234 1 97.88 369 HIS B O 1
ATOM 6141 N N . MET B 1 370 ? -6.891 -15.883 -5.195 1 97.69 370 MET B N 1
ATOM 6142 C CA . MET B 1 370 ? -7.324 -17.203 -5.652 1 97.69 370 MET B CA 1
ATOM 6143 C C . MET B 1 370 ? -8.719 -17.125 -6.27 1 97.69 370 MET B C 1
ATOM 6145 O O . MET B 1 370 ? -9.016 -17.844 -7.223 1 97.69 370 MET B O 1
ATOM 6149 N N . ARG B 1 371 ? -9.562 -16.312 -5.715 1 98.31 371 ARG B N 1
ATOM 6150 C CA . ARG B 1 371 ? -10.859 -16.109 -6.359 1 98.31 371 ARG B CA 1
ATOM 6151 C C . ARG B 1 371 ? -10.695 -15.516 -7.754 1 98.31 371 ARG B C 1
ATOM 6153 O O . ARG B 1 371 ? -11.352 -15.945 -8.703 1 98.31 371 ARG B O 1
ATOM 6160 N N . ALA B 1 372 ? -9.859 -14.516 -7.816 1 97.5 372 ALA B N 1
ATOM 6161 C CA . ALA B 1 372 ? -9.602 -13.93 -9.133 1 97.5 372 ALA B CA 1
ATOM 6162 C C . ALA B 1 372 ? -9.133 -15 -10.117 1 97.5 372 ALA B C 1
ATOM 6164 O O . ALA B 1 372 ? -9.531 -15 -11.281 1 97.5 372 ALA B O 1
ATOM 6165 N N . THR B 1 373 ? -8.312 -15.859 -9.656 1 97.38 373 THR B N 1
ATOM 6166 C CA . THR B 1 373 ? -7.812 -16.969 -10.461 1 97.38 373 THR B CA 1
ATOM 6167 C C . THR B 1 373 ? -8.945 -17.906 -10.859 1 97.38 373 THR B C 1
ATOM 6169 O O . THR B 1 373 ? -9.031 -18.328 -12.016 1 97.38 373 THR B O 1
ATOM 6172 N N . LEU B 1 374 ? -9.797 -18.203 -9.93 1 98 374 LEU B N 1
ATOM 6173 C CA . LEU B 1 374 ? -10.984 -19.016 -10.18 1 98 374 LEU B CA 1
ATOM 6174 C C . LEU B 1 374 ? -11.883 -18.359 -11.219 1 98 374 LEU B C 1
ATOM 6176 O O . LEU B 1 374 ? -12.383 -19.031 -12.125 1 98 374 LEU B O 1
ATOM 6180 N N . GLU B 1 375 ? -12.07 -17.047 -11.086 1 97.19 375 GLU B N 1
ATOM 6181 C CA . GLU B 1 375 ? -12.906 -16.312 -12.031 1 97.19 375 GLU B CA 1
ATOM 6182 C C . GLU B 1 375 ? -12.305 -16.344 -13.438 1 97.19 375 GLU B C 1
ATOM 6184 O O . GLU B 1 375 ? -13.039 -16.359 -14.43 1 97.19 375 GLU B O 1
ATOM 6189 N N . ALA B 1 376 ? -11.031 -16.312 -13.5 1 96.38 376 ALA B N 1
ATOM 6190 C CA . ALA B 1 376 ? -10.375 -16.422 -14.805 1 96.38 376 ALA B CA 1
ATOM 6191 C C . ALA B 1 376 ? -10.727 -17.75 -15.484 1 96.38 376 ALA B C 1
ATOM 6193 O O . ALA B 1 376 ? -10.984 -17.781 -16.688 1 96.38 376 ALA B O 1
ATOM 6194 N N . VAL B 1 377 ? -10.758 -18.797 -14.75 1 97.69 377 VAL B N 1
ATOM 6195 C CA . VAL B 1 377 ? -11.125 -20.109 -15.281 1 97.69 377 VAL B CA 1
ATOM 6196 C C . VAL B 1 377 ? -12.609 -20.125 -15.664 1 97.69 377 VAL B C 1
ATOM 6198 O O . VAL B 1 377 ? -12.977 -20.578 -16.75 1 97.69 377 VAL B O 1
ATOM 6201 N N . ARG B 1 378 ? -13.422 -19.547 -14.812 1 97.38 378 ARG B N 1
ATOM 6202 C CA . ARG B 1 378 ? -14.852 -19.438 -15.094 1 97.38 378 ARG B CA 1
ATOM 6203 C C . ARG B 1 378 ? -15.094 -18.672 -16.391 1 97.38 378 ARG B C 1
ATOM 6205 O O . ARG B 1 378 ? -16.016 -18.984 -17.141 1 97.38 378 ARG B O 1
ATOM 6212 N N . ALA B 1 379 ? -14.312 -17.734 -16.625 1 96.31 379 ALA B N 1
ATOM 6213 C CA . ALA B 1 379 ? -14.469 -16.875 -17.797 1 96.31 379 ALA B CA 1
ATOM 6214 C C . ALA B 1 379 ? -14.312 -17.688 -19.078 1 96.31 379 ALA B C 1
ATOM 6216 O O . ALA B 1 379 ? -14.711 -17.234 -20.156 1 96.31 379 ALA B O 1
ATOM 6217 N N . GLY B 1 380 ? -13.75 -18.859 -18.984 1 95.88 380 GLY B N 1
ATOM 6218 C CA . GLY B 1 380 ? -13.625 -19.766 -20.125 1 95.88 380 GLY B CA 1
ATOM 6219 C C . GLY B 1 380 ? -14.914 -20.5 -20.438 1 95.88 380 GLY B C 1
ATOM 6220 O O . GLY B 1 380 ? -14.93 -21.375 -21.312 1 95.88 380 GLY B O 1
ATOM 6221 N N . GLY B 1 381 ? -15.961 -20.125 -19.734 1 96.62 381 GLY B N 1
ATOM 6222 C CA . GLY B 1 381 ? -17.25 -20.734 -19.969 1 96.62 381 GLY B CA 1
ATOM 6223 C C . GLY B 1 381 ? -17.484 -21.984 -19.141 1 96.62 381 GLY B C 1
ATOM 6224 O O . GLY B 1 381 ? -18.234 -22.875 -19.531 1 96.62 381 GLY B O 1
ATOM 6225 N N . ILE B 1 382 ? -16.828 -22.125 -18.031 1 96.62 382 ILE B N 1
ATOM 6226 C CA . ILE B 1 382 ? -16.953 -23.281 -17.172 1 96.62 382 ILE B CA 1
ATOM 6227 C C . ILE B 1 382 ? -17.75 -22.922 -15.922 1 96.62 382 ILE B C 1
ATOM 6229 O O . ILE B 1 382 ? -17.453 -21.922 -15.258 1 96.62 382 ILE B O 1
ATOM 6233 N N . GLU B 1 383 ? -18.703 -23.703 -15.641 1 96.56 383 GLU B N 1
ATOM 6234 C CA . GLU B 1 383 ? -19.406 -23.547 -14.383 1 96.56 383 GLU B CA 1
ATOM 6235 C C . GLU B 1 383 ? -18.672 -24.234 -13.234 1 96.56 383 GLU B C 1
ATOM 6237 O O . GLU B 1 383 ? -18.281 -25.391 -13.352 1 96.56 383 GLU B O 1
ATOM 6242 N N . ILE B 1 384 ? -18.391 -23.5 -12.211 1 98 384 ILE B N 1
ATOM 6243 C CA . ILE B 1 384 ? -17.734 -24.031 -11.023 1 98 384 ILE B CA 1
ATOM 6244 C C . ILE B 1 384 ? -18.562 -23.688 -9.781 1 98 384 ILE B C 1
ATOM 6246 O O . ILE B 1 384 ? -18.766 -22.516 -9.469 1 98 384 ILE B O 1
ATOM 6250 N N . SER B 1 385 ? -19 -24.703 -9.094 1 98.06 385 SER B N 1
ATOM 6251 C CA . SER B 1 385 ? -19.891 -24.469 -7.957 1 98.06 385 SER B CA 1
ATOM 6252 C C . SER B 1 385 ? -19.281 -25 -6.664 1 98.06 385 SER B C 1
ATOM 6254 O O . SER B 1 385 ? -19.859 -24.812 -5.586 1 98.06 385 SER B O 1
ATOM 6256 N N . SER B 1 386 ? -18.188 -25.672 -6.68 1 98.31 3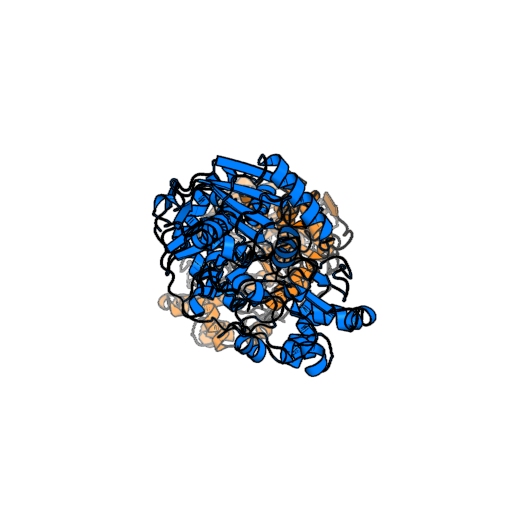86 SER B N 1
ATOM 6257 C CA . SER B 1 386 ? -17.453 -26.172 -5.523 1 98.31 386 SER B CA 1
ATOM 6258 C C . SER B 1 386 ? -15.984 -26.391 -5.855 1 98.31 386 SER B C 1
ATOM 6260 O O . SER B 1 386 ? -15.586 -26.281 -7.016 1 98.31 386 SER B O 1
ATOM 6262 N N . ALA B 1 387 ? -15.18 -26.656 -4.82 1 98.25 387 ALA B N 1
ATOM 6263 C CA . ALA B 1 387 ? -13.766 -26.906 -5.086 1 98.25 387 ALA B CA 1
ATOM 6264 C C . ALA B 1 387 ? -13.164 -27.844 -4.035 1 98.25 387 ALA B C 1
ATOM 6266 O O . ALA B 1 387 ? -13.602 -27.844 -2.883 1 98.25 387 ALA B O 1
ATOM 6267 N N . MET B 1 388 ? -12.258 -28.641 -4.441 1 97.44 388 MET B N 1
ATOM 6268 C CA . MET B 1 388 ? -11.383 -29.391 -3.541 1 97.44 388 MET B CA 1
ATOM 6269 C C . MET B 1 388 ? -10.062 -28.656 -3.338 1 97.44 388 MET B C 1
ATOM 6271 O O . MET B 1 388 ? -9.398 -28.281 -4.309 1 97.44 388 MET B O 1
ATOM 6275 N N . VAL B 1 389 ? -9.742 -28.422 -2.092 1 96.75 389 VAL B N 1
ATOM 6276 C CA . VAL B 1 389 ? -8.516 -27.703 -1.778 1 96.75 389 VAL B CA 1
ATOM 6277 C C . VAL B 1 389 ? -7.438 -28.688 -1.331 1 96.75 389 VAL B C 1
ATOM 6279 O O . VAL B 1 389 ? -7.664 -29.5 -0.435 1 96.75 389 VAL B O 1
ATOM 6282 N N . VAL B 1 390 ? -6.305 -28.594 -1.979 1 92.88 390 VAL B N 1
ATOM 6283 C CA . VAL B 1 390 ? -5.168 -29.453 -1.63 1 92.88 390 VAL B CA 1
ATOM 6284 C C . VAL B 1 390 ? -3.93 -28.578 -1.404 1 92.88 390 VAL B C 1
ATOM 6286 O O . VAL B 1 390 ? -3.926 -27.391 -1.734 1 92.88 390 VAL B O 1
ATOM 6289 N N . GLY B 1 391 ? -2.861 -29.172 -0.779 1 87.06 391 GLY B N 1
ATOM 6290 C CA . GLY B 1 391 ? -1.616 -28.453 -0.54 1 87.06 391 GLY B CA 1
ATOM 6291 C C . GLY B 1 391 ? -1.448 -28.016 0.903 1 87.06 391 GLY B C 1
ATOM 6292 O O . GLY B 1 391 ? -2.365 -28.172 1.714 1 87.06 391 GLY B O 1
ATOM 6293 N N . GLY B 1 392 ? -0.307 -27.469 1.178 1 79.88 392 GLY B N 1
ATOM 6294 C CA . GLY B 1 392 ? 0.08 -27.109 2.533 1 79.88 392 GLY B CA 1
ATOM 6295 C C . GLY B 1 392 ? -0.785 -26.016 3.135 1 79.88 392 GLY B C 1
ATOM 6296 O O . GLY B 1 392 ? -0.99 -25.984 4.352 1 79.88 392 GLY B O 1
ATOM 6297 N N . GLY B 1 393 ? -1.281 -25.125 2.338 1 74.44 393 GLY B N 1
ATOM 6298 C CA . GLY B 1 393 ? -2.125 -24.047 2.811 1 74.44 393 GLY B CA 1
ATOM 6299 C C . GLY B 1 393 ? -3.465 -24.516 3.34 1 74.44 393 GLY B C 1
ATOM 6300 O O . GLY B 1 393 ? -4.129 -23.797 4.094 1 74.44 393 GLY B O 1
ATOM 6301 N N . ALA B 1 394 ? -3.809 -25.641 3.061 1 80 394 ALA B N 1
ATOM 6302 C CA . ALA B 1 394 ? -5.102 -26.203 3.455 1 80 394 ALA B CA 1
ATOM 6303 C C . ALA B 1 394 ? -5.102 -26.609 4.926 1 80 394 ALA B C 1
ATOM 6305 O O . ALA B 1 394 ? -6.152 -26.906 5.496 1 80 394 ALA B O 1
ATOM 6306 N N . LYS B 1 395 ? -3.998 -26.469 5.551 1 83.75 395 LYS B N 1
ATOM 6307 C CA . LYS B 1 395 ? -3.889 -26.891 6.941 1 83.75 395 LYS B CA 1
ATOM 6308 C C . LYS B 1 395 ? -4.504 -25.859 7.887 1 83.75 395 LYS B C 1
ATOM 6310 O O . LYS B 1 395 ? -4.879 -26.188 9.016 1 83.75 395 LYS B O 1
ATOM 6315 N N . SER B 1 396 ? -4.574 -24.719 7.438 1 90.56 396 SER B N 1
ATOM 6316 C CA . SER B 1 396 ? -5.152 -23.656 8.258 1 90.56 396 SER B CA 1
ATOM 6317 C C . SER B 1 396 ? -6.672 -23.625 8.125 1 90.56 396 SER B C 1
ATOM 6319 O O . SER B 1 396 ? -7.203 -23.266 7.074 1 90.56 396 SER B O 1
ATOM 6321 N N . SER B 1 397 ? -7.32 -23.922 9.25 1 93.25 397 SER B N 1
ATOM 6322 C CA . SER B 1 397 ? -8.781 -23.859 9.242 1 93.25 397 SER B CA 1
ATOM 6323 C C . SER B 1 397 ? -9.273 -22.422 9.031 1 93.25 397 SER B C 1
ATOM 6325 O O . SER B 1 397 ? -10.312 -22.219 8.406 1 93.25 397 SER B O 1
ATOM 6327 N N . VAL B 1 398 ? -8.484 -21.531 9.516 1 95.31 398 VAL B N 1
ATOM 6328 C CA . VAL B 1 398 ? -8.836 -20.125 9.359 1 95.31 398 VAL B CA 1
ATOM 6329 C C . VAL B 1 398 ? -8.75 -19.734 7.891 1 95.31 398 VAL B C 1
ATOM 6331 O O . VAL B 1 398 ? -9.672 -19.109 7.355 1 95.31 398 VAL B O 1
ATOM 6334 N N . LEU B 1 399 ? -7.723 -20.156 7.223 1 96.19 399 LEU B N 1
ATOM 6335 C CA . LEU B 1 399 ? -7.57 -19.859 5.805 1 96.19 399 LEU B CA 1
ATOM 6336 C C . LEU B 1 399 ? -8.695 -20.484 4.984 1 96.19 399 LEU B C 1
ATOM 6338 O O . LEU B 1 399 ? -9.258 -19.844 4.094 1 96.19 399 LEU B O 1
ATOM 6342 N N . LEU B 1 400 ? -9.047 -21.719 5.277 1 96.69 400 LEU B N 1
ATOM 6343 C CA . LEU B 1 400 ? -10.078 -22.438 4.523 1 96.69 400 LEU B CA 1
ATOM 6344 C C . LEU B 1 400 ? -11.422 -21.719 4.625 1 96.69 400 LEU B C 1
ATOM 6346 O O . LEU B 1 400 ? -12.125 -21.578 3.623 1 96.69 400 LEU B O 1
ATOM 6350 N N . GLN B 1 401 ? -11.703 -21.297 5.84 1 97.69 401 GLN B N 1
ATOM 6351 C CA . GLN B 1 401 ? -12.969 -20.594 6.012 1 97.69 401 GLN B CA 1
ATOM 6352 C C . GLN B 1 401 ? -12.961 -19.266 5.258 1 97.69 401 GLN B C 1
ATOM 6354 O O . GLN B 1 401 ? -13.93 -18.938 4.562 1 97.69 401 GLN B O 1
ATOM 6359 N N . ILE B 1 402 ? -11.906 -18.5 5.371 1 98 402 ILE B N 1
ATOM 6360 C CA . ILE B 1 402 ? -11.805 -17.203 4.699 1 98 402 ILE B CA 1
ATOM 6361 C C . ILE B 1 402 ? -11.852 -17.406 3.186 1 98 402 ILE B C 1
ATOM 6363 O O . ILE B 1 402 ? -12.5 -16.641 2.473 1 98 402 ILE B O 1
ATOM 6367 N N . LEU B 1 403 ? -11.195 -18.453 2.713 1 98.12 403 LEU B N 1
ATOM 6368 C CA . LEU B 1 403 ? -11.219 -18.812 1.296 1 98.12 403 LEU B CA 1
ATOM 6369 C C . LEU B 1 403 ? -12.641 -19.094 0.83 1 98.12 403 LEU B C 1
ATOM 6371 O O . LEU B 1 403 ? -13.086 -18.562 -0.189 1 98.12 403 LEU B O 1
ATOM 6375 N N . ALA B 1 404 ? -13.367 -19.844 1.601 1 98.31 404 ALA B N 1
ATOM 6376 C CA . ALA B 1 404 ? -14.758 -20.172 1.266 1 98.31 404 ALA B CA 1
ATOM 6377 C C . ALA B 1 404 ? -15.633 -18.922 1.272 1 98.31 404 ALA B C 1
ATOM 6379 O O . ALA B 1 404 ? -16.438 -18.719 0.369 1 98.31 404 ALA B O 1
ATOM 6380 N N . ASP B 1 405 ? -15.43 -18.109 2.287 1 98.62 405 ASP B N 1
ATOM 6381 C CA . ASP B 1 405 ? -16.219 -16.891 2.443 1 98.62 405 ASP B CA 1
ATOM 6382 C C . ASP B 1 405 ? -16 -15.945 1.268 1 98.62 405 ASP B C 1
ATOM 6384 O O . ASP B 1 405 ? -16.922 -15.227 0.862 1 98.62 405 ASP B O 1
ATOM 6388 N N . ILE B 1 406 ? -14.852 -15.914 0.762 1 98.62 406 ILE B N 1
ATOM 6389 C CA . ILE B 1 406 ? -14.523 -14.969 -0.3 1 98.62 406 ILE B CA 1
ATOM 6390 C C . ILE B 1 406 ? -14.883 -15.57 -1.656 1 98.62 406 ILE B C 1
ATOM 6392 O O . ILE B 1 406 ? -15.406 -14.875 -2.531 1 98.62 406 ILE B O 1
ATOM 6396 N N . MET B 1 407 ? -14.695 -16.859 -1.887 1 98.31 407 MET B N 1
ATOM 6397 C CA . MET B 1 407 ? -15.016 -17.531 -3.148 1 98.31 407 MET B CA 1
ATOM 6398 C C . MET B 1 407 ? -16.516 -17.75 -3.283 1 98.31 407 MET B C 1
ATOM 6400 O O . MET B 1 407 ? -17.031 -17.859 -4.398 1 98.31 407 MET B O 1
ATOM 6404 N N . GLN B 1 408 ? -17.203 -17.875 -2.156 1 98.12 408 GLN B N 1
ATOM 6405 C CA . GLN B 1 408 ? -18.656 -18.062 -2.08 1 98.12 408 GLN B CA 1
ATOM 6406 C C . GLN B 1 408 ? -19.062 -19.391 -2.727 1 98.12 408 GLN B C 1
ATOM 6408 O O . GLN B 1 408 ? -20.078 -19.453 -3.422 1 98.12 408 GLN B O 1
ATOM 6413 N N . ILE B 1 409 ? -18.234 -20.391 -2.58 1 98.44 409 ILE B N 1
ATOM 6414 C CA . ILE B 1 409 ? -18.531 -21.766 -2.945 1 98.44 409 ILE B CA 1
ATOM 6415 C C . ILE B 1 409 ? -18.062 -22.703 -1.841 1 98.44 409 ILE B C 1
ATOM 6417 O O . ILE B 1 409 ? -17.125 -22.391 -1.11 1 98.44 409 ILE B O 1
ATOM 6421 N N . PRO B 1 410 ? -18.688 -23.828 -1.683 1 98.38 410 PRO B N 1
ATOM 6422 C CA . PRO B 1 410 ? -18.219 -24.797 -0.689 1 98.38 410 PRO B CA 1
ATOM 6423 C C . PRO B 1 410 ? -16.859 -25.406 -1.056 1 98.38 410 PRO B C 1
ATOM 6425 O O . PRO B 1 410 ? -16.578 -25.625 -2.234 1 98.38 410 PRO B O 1
ATOM 6428 N N . LEU B 1 411 ? -16.047 -25.672 -0.037 1 98.06 411 LEU B N 1
ATOM 6429 C CA . LEU B 1 411 ? -14.727 -26.266 -0.201 1 98.06 411 LEU B CA 1
ATOM 6430 C C . LEU B 1 411 ? -14.656 -27.609 0.521 1 98.06 411 LEU B C 1
ATOM 6432 O O . LEU B 1 411 ? -15.211 -27.766 1.609 1 98.06 411 LEU B O 1
ATOM 6436 N N .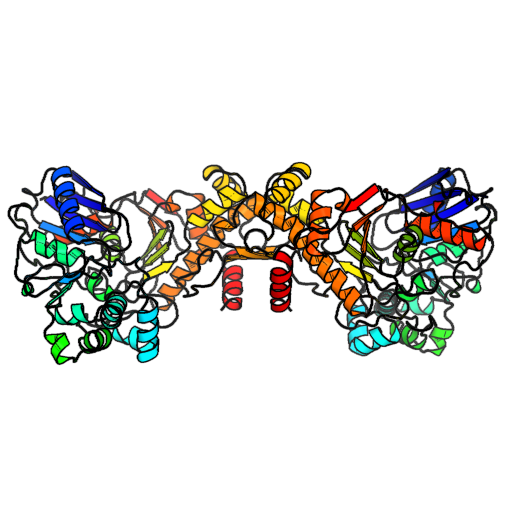 SER B 1 412 ? -14.055 -28.562 -0.087 1 96.88 412 SER B N 1
ATOM 6437 C CA . SER B 1 412 ? -13.75 -29.844 0.529 1 96.88 412 SER B CA 1
ATOM 6438 C C . SER B 1 412 ? -12.242 -30.062 0.621 1 96.88 412 SER B C 1
ATOM 6440 O O . SER B 1 412 ? -11.5 -29.719 -0.301 1 96.88 412 SER B O 1
ATOM 6442 N N . LEU B 1 413 ? -11.836 -30.578 1.715 1 96.62 413 LEU B N 1
ATOM 6443 C CA . LEU B 1 413 ? -10.438 -30.953 1.931 1 96.62 413 LEU B CA 1
ATOM 6444 C C . LEU B 1 413 ? -10.258 -32.469 1.934 1 96.62 413 LEU B C 1
ATOM 6446 O O . LEU B 1 413 ? -10.625 -33.125 2.902 1 96.62 413 LEU B O 1
ATOM 6450 N N . PRO B 1 414 ? -9.727 -32.969 0.881 1 95.81 414 PRO B N 1
ATOM 6451 C CA . PRO B 1 414 ? -9.422 -34.406 0.905 1 95.81 414 PRO B CA 1
ATOM 6452 C C . PRO B 1 414 ? -8.242 -34.75 1.806 1 95.81 414 PRO B C 1
ATOM 6454 O O . PRO B 1 414 ? -7.402 -33.875 2.078 1 95.81 414 PRO B O 1
ATOM 6457 N N . ALA B 1 415 ? -8.234 -35.969 2.303 1 93.94 415 ALA B N 1
ATOM 6458 C CA . ALA B 1 415 ? -7.078 -36.438 3.074 1 93.94 415 ALA B CA 1
ATOM 6459 C C . ALA B 1 415 ? -5.785 -36.25 2.287 1 93.94 415 ALA B C 1
ATOM 6461 O O . ALA B 1 415 ? -5.766 -36.406 1.064 1 93.94 415 ALA B O 1
ATOM 6462 N N . PRO B 1 416 ? -4.719 -35.812 3.035 1 89.88 416 PRO B N 1
ATOM 6463 C CA . PRO B 1 416 ? -3.445 -35.719 2.316 1 89.88 416 PRO B CA 1
ATOM 6464 C C . PRO B 1 416 ? -3.086 -37.031 1.586 1 89.88 416 PRO B C 1
ATOM 6466 O O . PRO B 1 416 ? -3.344 -38.125 2.096 1 89.88 416 PRO B O 1
ATOM 6469 N N . GLY B 1 417 ? -2.531 -36.875 0.405 1 90.38 417 GLY B N 1
ATOM 6470 C CA . GLY B 1 417 ? -2.164 -38.031 -0.385 1 90.38 417 GLY B CA 1
ATOM 6471 C C . GLY B 1 417 ? -1.369 -37.688 -1.629 1 90.38 417 GLY B C 1
ATOM 6472 O O . GLY B 1 417 ? -1.224 -36.5 -1.97 1 90.38 417 GLY B O 1
ATOM 6473 N N . GLU B 1 418 ? -0.83 -38.75 -2.258 1 94.69 418 GLU B N 1
ATOM 6474 C CA . GLU B 1 418 ? -0.101 -38.625 -3.516 1 94.69 418 GLU B CA 1
ATOM 6475 C C . GLU B 1 418 ? -1.042 -38.719 -4.711 1 94.69 418 GLU B C 1
ATOM 6477 O O . GLU B 1 418 ? -1.037 -39.719 -5.426 1 94.69 418 GLU B O 1
ATOM 6482 N N . TYR B 1 419 ? -1.657 -37.625 -4.988 1 96.12 419 TYR B N 1
ATOM 6483 C CA . TYR B 1 419 ? -2.807 -37.688 -5.887 1 96.12 419 TYR B CA 1
ATOM 6484 C C . TYR B 1 419 ? -2.363 -37.812 -7.336 1 96.12 419 TYR B C 1
ATOM 6486 O O . TYR B 1 419 ? -3.1 -38.344 -8.172 1 96.12 419 TYR B O 1
ATOM 6494 N N . VAL B 1 420 ? -1.176 -37.312 -7.664 1 97.31 420 VAL B N 1
ATOM 6495 C CA . VAL B 1 420 ? -0.681 -37.562 -9.016 1 97.31 420 VAL B CA 1
ATOM 6496 C C . VAL B 1 420 ? -0.472 -39.062 -9.234 1 97.31 420 VAL B C 1
ATOM 6498 O O . VAL B 1 420 ? -0.964 -39.625 -10.211 1 97.31 420 VAL B O 1
ATOM 6501 N N . ALA B 1 421 ? 0.206 -39.719 -8.305 1 98.31 421 ALA B N 1
ATOM 6502 C CA . ALA B 1 421 ? 0.438 -41.156 -8.391 1 98.31 421 ALA B CA 1
ATOM 6503 C C . ALA B 1 421 ? -0.877 -41.938 -8.328 1 98.31 421 ALA B C 1
ATOM 6505 O O . ALA B 1 421 ? -1.05 -42.938 -9.023 1 98.31 421 ALA B O 1
ATOM 6506 N N . LYS B 1 422 ? -1.746 -41.469 -7.508 1 97.75 422 LYS B N 1
ATOM 6507 C CA . LYS B 1 422 ? -3.045 -42.125 -7.406 1 97.75 422 LYS B CA 1
ATOM 6508 C C . LYS B 1 422 ? -3.814 -42.031 -8.719 1 97.75 422 LYS B C 1
ATOM 6510 O O . LYS B 1 422 ? -4.496 -42.969 -9.117 1 97.75 422 LYS B O 1
ATOM 6515 N N . GLY B 1 423 ? -3.758 -40.875 -9.32 1 97.75 423 GLY B N 1
ATOM 6516 C CA . GLY B 1 423 ? -4.371 -40.719 -10.633 1 97.75 423 GLY B CA 1
ATOM 6517 C C . GLY B 1 423 ? -3.797 -41.656 -11.664 1 97.75 423 GLY B C 1
ATOM 6518 O O . GLY B 1 423 ? -4.543 -42.281 -12.422 1 97.75 423 GLY B O 1
ATOM 6519 N N . ALA B 1 424 ? -2.498 -41.781 -11.719 1 98.44 424 ALA B N 1
ATOM 6520 C CA . ALA B 1 424 ? -1.842 -42.719 -12.617 1 98.44 424 ALA B CA 1
ATOM 6521 C C . ALA B 1 424 ? -2.275 -44.156 -12.312 1 98.44 424 ALA B C 1
ATOM 6523 O O . ALA B 1 424 ? -2.514 -44.938 -13.227 1 98.44 424 ALA B O 1
ATOM 6524 N N . ALA B 1 425 ? -2.406 -44.5 -11.047 1 98.38 425 ALA B N 1
ATOM 6525 C CA . ALA B 1 425 ? -2.873 -45.812 -10.648 1 98.38 425 ALA B CA 1
ATOM 6526 C C . ALA B 1 425 ? -4.301 -46.062 -11.133 1 98.38 425 ALA B C 1
ATOM 6528 O O . ALA B 1 425 ? -4.637 -47.188 -11.547 1 98.38 425 ALA B O 1
ATOM 6529 N N . ARG B 1 426 ? -5.086 -45.094 -10.984 1 97.62 426 ARG B N 1
ATOM 6530 C CA . ARG B 1 426 ? -6.457 -45.188 -11.477 1 97.62 426 ARG B CA 1
ATOM 6531 C C . ARG B 1 426 ? -6.477 -45.5 -12.969 1 97.62 426 ARG B C 1
ATOM 6533 O O . ARG B 1 426 ? -7.242 -46.344 -13.422 1 97.62 426 ARG B O 1
ATOM 6540 N N . GLN B 1 427 ? -5.707 -44.75 -13.742 1 97.62 427 GLN B N 1
ATOM 6541 C CA . GLN B 1 427 ? -5.586 -45 -15.172 1 97.62 427 GLN B CA 1
ATOM 6542 C C . GLN B 1 427 ? -5.137 -46.438 -15.438 1 97.62 427 GLN B C 1
ATOM 6544 O O . GLN B 1 427 ? -5.691 -47.125 -16.297 1 97.62 427 GLN B O 1
ATOM 6549 N N . ALA B 1 428 ? -4.129 -46.906 -14.688 1 98.38 428 ALA B N 1
ATOM 6550 C CA . ALA B 1 428 ? -3.621 -48.281 -14.812 1 98.38 428 ALA B CA 1
ATOM 6551 C C . ALA B 1 428 ? -4.715 -49.312 -14.516 1 98.38 428 ALA B C 1
ATOM 6553 O O . ALA B 1 428 ? -4.832 -50.312 -15.211 1 98.38 428 ALA B O 1
ATOM 6554 N N . ALA B 1 429 ? -5.5 -49.062 -13.516 1 98.25 429 ALA B N 1
ATOM 6555 C CA . ALA B 1 429 ? -6.594 -49.938 -13.156 1 98.25 429 ALA B CA 1
ATOM 6556 C C . ALA B 1 429 ? -7.605 -50.062 -14.289 1 98.25 429 ALA B C 1
ATOM 6558 O O . ALA B 1 429 ? -8.055 -51.156 -14.625 1 98.25 429 ALA B O 1
ATOM 6559 N N . LEU B 1 430 ? -7.918 -48.969 -14.836 1 96.94 430 LEU B N 1
ATOM 6560 C CA . LEU B 1 430 ? -8.844 -48.969 -15.961 1 96.94 430 LEU B CA 1
ATOM 6561 C C . LEU B 1 430 ? -8.266 -49.75 -17.141 1 96.94 430 LEU B C 1
ATOM 6563 O O . LEU B 1 430 ? -8.977 -50.531 -17.797 1 96.94 430 LEU B O 1
ATOM 6567 N N . ALA B 1 431 ? -7.012 -49.5 -17.453 1 97.19 431 ALA B N 1
ATOM 6568 C CA . ALA B 1 431 ? -6.34 -50.219 -18.531 1 97.19 431 ALA B CA 1
ATOM 6569 C C . ALA B 1 431 ? -6.344 -51.719 -18.266 1 97.19 431 ALA B C 1
ATOM 6571 O O . ALA B 1 431 ? -6.41 -52.531 -19.203 1 97.19 431 ALA B O 1
ATOM 6572 N N . ALA B 1 432 ? -6.324 -52.094 -17.016 1 97.38 432 ALA B N 1
ATOM 6573 C CA . ALA B 1 432 ? -6.32 -53.5 -16.625 1 97.38 432 ALA B CA 1
ATOM 6574 C C . ALA B 1 432 ? -7.73 -54.094 -16.656 1 97.38 432 ALA B C 1
ATOM 6576 O O . ALA B 1 432 ? -7.922 -55.281 -16.422 1 97.38 432 ALA B O 1
ATOM 6577 N N . GLY B 1 433 ? -8.68 -53.25 -16.859 1 96 433 GLY B N 1
ATOM 6578 C CA . GLY B 1 433 ? -10.047 -53.719 -16.984 1 96 433 GLY B CA 1
ATOM 6579 C C . GLY B 1 433 ? -10.812 -53.688 -15.68 1 96 433 GLY B C 1
ATOM 6580 O O . GLY B 1 433 ? -11.891 -54.281 -15.57 1 96 433 GLY B O 1
ATOM 6581 N N . ALA B 1 434 ? -10.25 -53.062 -14.75 1 95.38 434 ALA B N 1
ATOM 6582 C CA . ALA B 1 434 ? -10.922 -53 -13.453 1 95.38 434 ALA B CA 1
ATOM 6583 C C . ALA B 1 434 ? -12.086 -52 -13.508 1 95.38 434 ALA B C 1
ATOM 6585 O O . ALA B 1 434 ? -12.039 -51 -14.219 1 95.38 434 ALA B O 1
ATOM 6586 N N . GLU B 1 435 ? -13.133 -52.312 -12.727 1 91.56 435 GLU B N 1
ATOM 6587 C CA . GLU B 1 435 ? -14.227 -51.375 -12.484 1 91.56 435 GLU B CA 1
ATOM 6588 C C . GLU B 1 435 ? -13.977 -50.562 -11.211 1 91.56 435 GLU B C 1
ATOM 6590 O O . GLU B 1 435 ? -13.797 -51.125 -10.133 1 91.56 435 GLU B O 1
ATOM 6595 N N . LEU B 1 436 ? -13.906 -49.312 -11.469 1 91.06 436 LEU B N 1
ATOM 6596 C CA . LEU B 1 436 ? -13.586 -48.469 -10.328 1 91.06 436 LEU B CA 1
ATOM 6597 C C . LEU B 1 436 ? -14.852 -47.875 -9.703 1 91.06 436 LEU B C 1
ATOM 6599 O O . LEU B 1 436 ? -15.742 -47.406 -10.414 1 91.06 436 LEU B O 1
ATOM 6603 N N . GLY B 1 437 ? -15.062 -48 -8.375 1 88.12 437 GLY B N 1
ATOM 6604 C CA . GLY B 1 437 ? -16.203 -47.5 -7.629 1 88.12 437 GLY B CA 1
ATOM 6605 C C . GLY B 1 437 ? -15.844 -46.406 -6.652 1 88.12 437 GLY B C 1
ATOM 6606 O O . GLY B 1 437 ? -14.734 -45.844 -6.695 1 88.12 437 GLY B O 1
ATOM 6607 N N . PRO B 1 438 ? -16.75 -46.062 -5.809 1 90.94 438 PRO B N 1
ATOM 6608 C CA . PRO B 1 438 ? -16.625 -44.938 -4.879 1 90.94 438 PRO B CA 1
ATOM 6609 C C . PRO B 1 438 ? -15.469 -45.125 -3.889 1 90.94 438 PRO B C 1
ATOM 6611 O O . PRO B 1 438 ? -15.008 -44.156 -3.283 1 90.94 438 PRO B O 1
ATOM 6614 N N . LYS B 1 439 ? -15.039 -46.344 -3.738 1 92.38 439 LYS B N 1
ATOM 6615 C CA . LYS B 1 439 ? -13.945 -46.625 -2.809 1 92.38 439 LYS B CA 1
ATOM 6616 C C . LYS B 1 439 ? -12.656 -45.969 -3.258 1 92.38 439 LYS B C 1
ATOM 6618 O O . LYS B 1 439 ? -11.727 -45.812 -2.467 1 92.38 439 LYS B O 1
ATOM 6623 N N . TRP B 1 440 ? -12.57 -45.531 -4.523 1 94.75 440 TRP B N 1
ATOM 6624 C CA . TRP B 1 440 ? -11.383 -44.906 -5.07 1 94.75 440 TRP B CA 1
ATOM 6625 C C . TRP B 1 440 ? -11.422 -43.406 -4.828 1 94.75 440 TRP B C 1
ATOM 6627 O O . TRP B 1 440 ? -10.43 -42.688 -5.031 1 94.75 440 TRP B O 1
ATOM 6637 N N . ASP B 1 441 ? -12.57 -42.938 -4.371 1 94.5 441 ASP B N 1
ATOM 6638 C CA . ASP B 1 441 ? -12.695 -41.5 -4.117 1 94.5 441 ASP B CA 1
ATOM 6639 C C . ASP B 1 441 ? -11.891 -41.094 -2.885 1 94.5 441 ASP B C 1
ATOM 6641 O O . ASP B 1 441 ? -11.758 -41.875 -1.937 1 94.5 441 ASP B O 1
ATOM 6645 N N . PRO B 1 442 ? -11.328 -39.875 -2.957 1 94.12 442 PRO B N 1
ATOM 6646 C CA . PRO B 1 442 ? -10.617 -39.438 -1.755 1 94.12 442 PRO B CA 1
ATOM 6647 C C . PRO B 1 442 ? -11.547 -39.281 -0.553 1 94.12 442 PRO B C 1
ATOM 6649 O O . PRO B 1 442 ? -12.703 -38.875 -0.711 1 94.12 442 PRO B O 1
ATOM 6652 N N . GLN B 1 443 ? -11 -39.562 0.607 1 93.88 443 GLN B N 1
ATOM 6653 C CA . GLN B 1 443 ? -11.734 -39.25 1.836 1 93.88 443 GLN B CA 1
ATOM 6654 C C . GLN B 1 443 ? -11.719 -37.75 2.137 1 93.88 443 GLN B C 1
ATOM 6656 O O . GLN B 1 443 ? -10.656 -37.156 2.342 1 93.88 443 GLN B O 1
ATOM 6661 N N . VAL B 1 444 ? -12.898 -37.188 2.168 1 94.81 444 VAL B N 1
ATOM 6662 C CA . VAL B 1 444 ? -13 -35.781 2.541 1 94.81 444 VAL B CA 1
ATOM 6663 C C . VAL B 1 444 ? -12.922 -35.656 4.059 1 94.81 444 VAL B C 1
ATOM 6665 O O . VAL B 1 444 ? -13.789 -36.156 4.781 1 94.81 444 VAL B O 1
ATOM 6668 N N . ILE B 1 445 ? -11.93 -34.938 4.5 1 94.75 445 ILE B N 1
ATOM 6669 C CA . ILE B 1 445 ? -11.734 -34.906 5.945 1 94.75 445 ILE B CA 1
ATOM 6670 C C . ILE B 1 445 ? -12.32 -33.594 6.5 1 94.75 445 ILE B C 1
ATOM 6672 O O . ILE B 1 445 ? -12.5 -33.469 7.711 1 94.75 445 ILE B O 1
ATOM 6676 N N . LYS B 1 446 ? -12.562 -32.594 5.727 1 94.25 446 LYS B N 1
ATOM 6677 C CA . LYS B 1 446 ? -13.18 -31.359 6.152 1 94.25 446 LYS B CA 1
ATOM 6678 C C . LYS B 1 446 ? -14.008 -30.75 5.027 1 94.25 446 LYS B C 1
ATOM 6680 O O . LYS B 1 446 ? -13.602 -30.766 3.863 1 94.25 446 LYS B O 1
ATOM 6685 N N . GLN B 1 447 ? -15.148 -30.328 5.328 1 96.38 447 GLN B N 1
ATOM 6686 C CA . GLN B 1 447 ? -16 -29.547 4.438 1 96.38 447 GLN B CA 1
ATOM 6687 C C . GLN B 1 447 ? -16.312 -28.172 5.027 1 96.38 447 GLN B C 1
ATOM 6689 O O . GLN B 1 447 ? -16.594 -28.062 6.223 1 96.38 447 GLN B O 1
ATOM 6694 N N . VAL B 1 448 ? -16.172 -27.156 4.207 1 97.62 448 VAL B N 1
ATOM 6695 C CA . VAL B 1 448 ? -16.391 -25.797 4.68 1 97.62 448 VAL B CA 1
ATOM 6696 C C . VAL B 1 448 ? -17.406 -25.094 3.785 1 97.62 448 VAL B C 1
ATOM 6698 O O . VAL B 1 448 ? -17.266 -25.078 2.561 1 97.62 448 VAL B O 1
ATOM 6701 N N . SER B 1 449 ? -18.438 -24.578 4.355 1 98.19 449 SER B N 1
ATOM 6702 C CA . SER B 1 449 ? -19.422 -23.781 3.631 1 98.19 449 SER B CA 1
ATOM 6703 C C . SER B 1 449 ? -19.141 -22.297 3.768 1 98.19 449 SER B C 1
ATOM 6705 O O . SER B 1 449 ? -18.688 -21.828 4.816 1 98.19 449 SER B O 1
ATOM 6707 N N . PRO B 1 450 ? -19.453 -21.547 2.697 1 98.12 450 PRO B N 1
ATOM 6708 C CA . PRO B 1 450 ? -19.234 -20.094 2.791 1 98.12 450 PRO B CA 1
ATOM 6709 C C . PRO B 1 450 ? -20.125 -19.438 3.838 1 98.12 450 PRO B C 1
ATOM 6711 O O . PRO B 1 450 ? -21.297 -19.828 3.994 1 98.12 450 PRO B O 1
ATOM 6714 N N . GLY B 1 451 ? -19.547 -18.594 4.586 1 97.38 451 GLY B N 1
ATOM 6715 C CA . GLY B 1 451 ? -20.312 -17.672 5.406 1 97.38 451 GLY B CA 1
ATOM 6716 C C . GLY B 1 451 ? -20.609 -16.359 4.703 1 97.38 451 GLY B C 1
ATOM 6717 O O . GLY B 1 451 ? -20.766 -16.328 3.482 1 97.38 451 GLY B O 1
ATOM 6718 N N . GLN B 1 452 ? -20.781 -15.273 5.5 1 96.75 452 GLN B N 1
ATOM 6719 C CA . GLN B 1 452 ? -21.016 -13.945 4.949 1 96.75 452 GLN B CA 1
ATOM 6720 C C . GLN B 1 452 ? -19.797 -13.453 4.172 1 96.75 452 GLN B C 1
ATOM 6722 O O . GLN B 1 452 ? -18.672 -13.555 4.652 1 96.75 452 GLN B O 1
ATOM 6727 N N . ALA B 1 453 ? -20.047 -12.977 2.963 1 97.31 453 ALA B N 1
ATOM 6728 C CA . ALA B 1 453 ? -18.969 -12.453 2.133 1 97.31 453 ALA B CA 1
ATOM 6729 C C . ALA B 1 453 ? -18.391 -11.18 2.73 1 97.31 453 ALA B C 1
ATOM 6731 O O . ALA B 1 453 ? -19.109 -10.219 2.992 1 97.31 453 ALA B O 1
ATOM 6732 N N . PRO B 1 454 ? -17.141 -11.148 3 1 97.44 454 PRO B N 1
ATOM 6733 C CA . PRO B 1 454 ? -16.531 -9.867 3.385 1 97.44 454 PRO B CA 1
ATOM 6734 C C . PRO B 1 454 ? -16.438 -8.891 2.215 1 97.44 454 PRO B C 1
ATOM 6736 O O . PRO B 1 454 ? -16.578 -9.289 1.057 1 97.44 454 PRO B O 1
ATOM 6739 N N . PRO B 1 455 ? -16.281 -7.629 2.482 1 97.94 455 PRO B N 1
ATOM 6740 C CA . PRO B 1 455 ? -16.203 -6.641 1.403 1 97.94 455 PRO B CA 1
ATOM 6741 C C . PRO B 1 455 ? -14.891 -6.723 0.631 1 97.94 455 PRO B C 1
ATOM 6743 O O . PRO B 1 455 ? -14.727 -6.047 -0.39 1 97.94 455 PRO B O 1
ATOM 6746 N N . SER B 1 456 ? -13.961 -7.523 1.055 1 97.62 456 SER B N 1
ATOM 6747 C CA . SER B 1 456 ? -12.594 -7.59 0.545 1 97.62 456 SER B CA 1
ATOM 6748 C C . SER B 1 456 ? -12.578 -7.859 -0.956 1 97.62 456 SER B C 1
ATOM 6750 O O . SER B 1 456 ? -11.758 -7.297 -1.685 1 97.62 456 SER B O 1
ATOM 6752 N N . TRP B 1 457 ? -13.461 -8.703 -1.445 1 98.25 457 TRP B N 1
ATOM 6753 C CA . TRP B 1 457 ? -13.438 -9.078 -2.854 1 98.25 457 TRP B CA 1
ATOM 6754 C C . TRP B 1 457 ? -13.727 -7.879 -3.746 1 98.25 457 TRP B C 1
ATOM 6756 O O . TRP B 1 457 ? -13.008 -7.633 -4.719 1 98.25 457 TRP B O 1
ATOM 6766 N N . GLU B 1 458 ? -14.75 -7.16 -3.428 1 98.06 458 GLU B N 1
ATOM 6767 C CA . GLU B 1 458 ? -15.109 -6.004 -4.238 1 98.06 458 GLU B CA 1
ATOM 6768 C C . GLU B 1 458 ? -14.008 -4.949 -4.219 1 98.06 458 GLU B C 1
ATOM 6770 O O . GLU B 1 458 ? -13.703 -4.336 -5.246 1 98.06 458 GLU B O 1
ATOM 6775 N N . ILE B 1 459 ? -13.438 -4.75 -3.061 1 97.88 459 ILE B N 1
ATOM 6776 C CA . ILE B 1 459 ? -12.352 -3.789 -2.924 1 97.88 459 ILE B CA 1
ATOM 6777 C C . ILE B 1 459 ? -11.141 -4.262 -3.73 1 97.88 459 ILE B C 1
ATOM 6779 O O . ILE B 1 459 ? -10.516 -3.475 -4.441 1 97.88 459 ILE B O 1
ATOM 6783 N N . PHE B 1 460 ? -10.898 -5.508 -3.672 1 98.38 460 PHE B N 1
ATOM 6784 C CA . PHE B 1 460 ? -9.781 -6.113 -4.387 1 98.38 460 PHE B CA 1
ATOM 6785 C C . PHE B 1 460 ? -9.969 -5.984 -5.895 1 98.38 460 PHE B C 1
ATOM 6787 O O . PHE B 1 460 ? -9.047 -5.594 -6.609 1 98.38 460 PHE B O 1
ATOM 6794 N N . ARG B 1 461 ? -11.109 -6.328 -6.367 1 97.19 461 ARG B N 1
ATOM 6795 C CA . ARG B 1 461 ? -11.414 -6.266 -7.793 1 97.19 461 ARG B CA 1
ATOM 6796 C C . ARG B 1 461 ? -11.227 -4.852 -8.328 1 97.19 461 ARG B C 1
ATOM 6798 O O . ARG B 1 461 ? -10.648 -4.66 -9.406 1 97.19 461 ARG B O 1
ATOM 6805 N N . LYS B 1 462 ? -11.656 -3.926 -7.566 1 96.69 462 LYS B N 1
ATOM 6806 C CA . LYS B 1 462 ? -11.484 -2.535 -7.977 1 96.69 462 LYS B CA 1
ATOM 6807 C C . LYS B 1 462 ? -10.008 -2.152 -8.031 1 96.69 462 LYS B C 1
ATOM 6809 O O . LYS B 1 462 ? -9.562 -1.52 -8.984 1 96.69 462 LYS B O 1
ATOM 6814 N N . ALA B 1 463 ? -9.305 -2.488 -7.016 1 96.25 463 ALA B N 1
ATOM 6815 C CA . ALA B 1 463 ? -7.879 -2.199 -6.957 1 96.25 463 ALA B CA 1
ATOM 6816 C C . ALA B 1 463 ? -7.141 -2.844 -8.133 1 96.25 463 ALA B C 1
ATOM 6818 O O . ALA B 1 463 ? -6.246 -2.234 -8.719 1 96.25 463 ALA B O 1
ATOM 6819 N N . MET B 1 464 ? -7.52 -4.062 -8.469 1 94.88 464 MET B N 1
ATOM 6820 C CA . MET B 1 464 ? -6.926 -4.762 -9.602 1 94.88 464 MET B CA 1
ATOM 6821 C C . MET B 1 464 ? -7.238 -4.047 -10.914 1 94.88 464 MET B C 1
ATOM 6823 O O . MET B 1 464 ? -6.383 -3.959 -11.797 1 94.88 464 MET B O 1
ATOM 6827 N N . GLY B 1 465 ? -8.461 -3.602 -11.039 1 92.94 465 GLY B N 1
ATOM 6828 C CA . GLY B 1 465 ? -8.828 -2.824 -12.211 1 92.94 465 GLY B CA 1
ATOM 6829 C C . GLY B 1 465 ? -7.961 -1.598 -12.414 1 92.94 465 GLY B C 1
ATOM 6830 O O . GLY B 1 465 ? -7.547 -1.299 -13.539 1 92.94 465 GLY B O 1
ATOM 6831 N N . ASP B 1 466 ? -7.586 -0.927 -11.32 1 87.88 466 ASP B N 1
ATOM 6832 C CA . ASP B 1 466 ? -6.758 0.272 -11.367 1 87.88 466 ASP B CA 1
ATOM 6833 C C . ASP B 1 466 ? -5.316 -0.069 -11.742 1 87.88 466 ASP B C 1
ATOM 6835 O O . ASP B 1 466 ? -4.617 0.748 -12.344 1 87.88 466 ASP B O 1
ATOM 6839 N N . LEU B 1 467 ? -4.887 -1.209 -11.383 1 84.38 467 LEU B N 1
ATOM 6840 C CA . LEU B 1 467 ? -3.529 -1.659 -11.68 1 84.38 467 LEU B CA 1
ATOM 6841 C C . LEU B 1 467 ? -3.379 -1.984 -13.164 1 84.38 467 LEU B C 1
ATOM 6843 O O . LEU B 1 467 ? -2.332 -1.72 -13.758 1 84.38 467 LEU B O 1
ATOM 6847 N N . LEU B 1 468 ? -4.391 -2.582 -13.742 1 81.44 468 LEU B N 1
ATOM 6848 C CA . LEU B 1 468 ? -4.34 -3.025 -15.125 1 81.44 468 LEU B CA 1
ATOM 6849 C C . LEU B 1 468 ? -4.574 -1.857 -16.078 1 81.44 468 LEU B C 1
ATOM 6851 O O . LEU B 1 468 ? -4.023 -1.83 -17.188 1 81.44 468 LEU B O 1
#

Solvent-accessible surface area (backbone atoms only — not comparable to full-atom values): 43283 Å² total; per-residue (Å²): 101,33,19,25,4,24,22,49,36,80,59,30,22,37,31,36,32,28,33,58,84,57,48,41,76,77,36,51,19,57,25,66,41,74,81,78,40,52,45,50,67,64,51,56,51,53,16,43,54,48,6,38,55,57,33,72,54,43,62,76,26,53,11,27,15,34,8,5,42,48,26,21,39,38,41,20,26,86,82,59,44,72,72,58,58,17,43,30,43,79,25,61,82,12,38,65,36,8,50,49,53,34,68,74,61,35,40,60,49,30,6,68,47,18,5,33,52,68,40,25,31,26,26,42,14,41,41,23,31,36,36,73,74,38,49,78,54,58,79,46,49,30,27,50,45,36,54,34,25,52,49,51,30,55,44,39,61,58,79,54,73,87,65,28,37,26,17,49,17,33,44,30,40,28,59,37,17,29,37,84,76,65,42,76,33,44,66,50,47,5,58,34,46,70,49,51,48,71,59,38,68,65,37,44,61,46,47,69,43,58,66,35,34,70,73,48,46,27,23,74,92,52,30,43,17,38,24,24,39,33,25,15,32,70,32,10,28,42,51,23,53,58,64,47,81,33,29,27,44,36,38,28,33,62,32,29,37,35,34,34,54,33,93,54,68,28,64,30,60,70,56,41,33,32,16,26,28,21,56,77,76,45,19,28,34,35,29,48,35,58,58,24,48,52,46,46,55,41,51,22,48,38,48,71,43,54,70,70,53,39,44,54,31,24,69,69,20,53,80,26,24,66,66,33,45,40,50,65,24,41,78,9,32,40,51,51,71,33,70,81,43,47,9,32,38,40,48,38,31,74,92,28,47,34,42,25,18,55,39,25,40,40,47,51,25,45,27,43,51,49,35,53,39,46,48,49,52,35,69,57,74,42,70,70,64,32,32,38,41,39,58,70,47,58,71,38,65,61,47,50,46,51,33,13,15,64,56,65,28,39,35,32,28,50,55,90,73,64,32,26,16,44,12,12,19,51,37,6,33,47,40,63,65,51,77,81,60,75,58,51,47,60,56,68,73,44,76,42,71,44,63,77,64,46,59,43,51,64,55,42,52,53,54,50,57,72,73,105,102,34,18,24,4,25,21,49,38,80,60,31,23,36,31,36,31,28,34,58,83,57,47,42,78,76,37,51,19,58,27,67,43,73,78,79,40,52,43,51,66,64,52,55,51,54,15,43,53,46,6,38,55,57,33,72,52,42,62,76,26,53,11,28,15,34,6,6,42,48,25,21,40,37,39,20,26,86,83,61,43,70,74,56,59,19,43,30,46,80,26,61,83,12,38,67,36,8,52,49,51,35,69,75,62,33,40,63,49,29,7,69,47,18,4,33,52,68,39,26,29,26,26,41,14,42,42,24,32,37,35,74,74,38,52,78,53,57,81,45,48,31,28,50,44,36,53,33,23,52,49,52,29,54,45,39,61,58,77,54,73,87,66,28,37,26,17,49,15,32,46,30,41,27,59,37,18,29,39,83,77,64,42,77,33,44,65,51,48,6,60,34,47,72,50,52,48,72,60,37,68,65,38,43,62,43,48,70,43,56,67,37,35,71,73,47,44,27,24,74,91,52,31,43,16,39,23,22,40,31,27,14,32,71,32,10,29,41,52,22,52,57,64,46,81,34,29,26,42,36,38,28,33,62,33,28,36,36,33,36,55,32,96,55,69,27,65,31,59,70,57,42,33,33,16,26,28,20,56,75,77,44,19,29,33,33,29,48,36,58,58,26,47,50,47,46,55,40,50,21,49,37,48,72,42,52,70,69,55,38,44,54,32,24,68,70,19,53,79,27,24,66,66,34,45,40,50,66,24,42,80,7,32,41,50,50,70,34,72,82,44,48,10,32,39,40,47,38,31,73,90,28,47,34,41,25,20,54,38,24,41,44,47,52,24,45,27,43,50,49,35,52,40,45,49,49,52,34,70,56,75,43,69,68,64,33,31,39,42,39,58,72,46,58,71,36,66,60,48,50,46,52,33,13,14,63,56,65,29,39,35,33,29,50,56,92,72,64,32,24,16,43,12,12,19,50,37,5,32,45,38,64,65,52,78,83,59,75,59,52,47,61,55,68,73,45,76,41,69,42,61,79,65,46,60,42,49,64,55,42,53,50,54,50,60,72,72,106

pLDDT: mean 96.7, std 3.02, range [74.44, 98.88]

Organism: NCBI:txid888439

Secondary structure (DSSP, 8-state):
-EEEEEEE-SSEEEEEEEETTT--EEEEEEEEPPPSSEE-HHHHHHHHHHHHHHTT-STTEEEEEEEE-SS-BEEE-TTS-B-SPEE-TT--TTHHHHHHHHHHH-HHHHHHHHSS---TTSHHHHHHHHHHH-HHHHTT-SEEE-HHHHHHHHHTT---GGG-EEEHHHHTTSS-B-TTT--B-HHHHHHHHTS-HHHHHHSBPPEEE-TT---EE--GGGTT-EE---EEHHHHHHHHHTPPTTEEEEEESSSEEEEE-BSS----SSS--B--B-SSSSB--EEEES-STHHHHHHHHHHT--HHHHHHHHHHSPTTGGG-EEE--BTBBTTTTBTT--EEEEEE-GGG--HHHHHHHHHHHHHHHHHHHHHHHHTTT----EEEEESGGGG-HHHHHHHHHHHTS-EEEEPS--HHHHHHHHHHHHHTTPPP-GGGSPPEEEEE---SPPTHHHHHHHHHHHH-/-EEEEEEE-SSEEEEEEEETTT--EEEEEEEEPPPSSEE-HHHHHHHHHHHHHHTT-STTEEEEEEEE-SS-BEEE-TTS-B-SPEE-TT--TTHHHHHHHHHHH-HHHHHHHHSS---TTSHHHHHHHHHHH-HHHHTT-SEEE-HHHHHHHHHTT---GGG-EEEHHHHTTSS-B-TTT--B-HHHHHHHHTS-HHHHTTSBPPEEE-TT---EE--GGGTT-EE---EEHHHHHHHHHTPPTTEEEEEESSSEEEEE-BSS----SSS--B--B-SSSSB--EEEES-STHHHHHHHHHHT--HHHHHHHHHHSPTTGGG-EEE--BTBBTTTTBTT--EEEEEE-GGG--HHHHHHHHHHHHHHHHHHHHHHHHTTT----EEEEESGGGG-HHHHHHHHHHHTS-EEEEPS--HHHHHHHHHHHHHTTPPP-GGGSPPEEEEE---SPPTHHHHHHHHHHHH-

Nearest PDB structures (foldseek):
  3i8b-assembly1_A  TM=9.656E-01  e=8.263E-62  Bifidobacterium adolescentis ATCC 15703
  5vm1-assembly1_A  TM=8.770E-01  e=8.045E-42  Brucella ovis ATCC 25840
  5vm1-assembly6_B  TM=8.809E-01  e=1.854E-41  Brucella ovis ATCC 25840
  3gbt-assembly1_A  TM=8.870E-01  e=1.800E-37  Lactobacillus acidophilus NCFM
  3ll3-assembly1_B  TM=8.819E-01  e=6.296E-37  Lactobacillus acidophilus